Protein AF-0000000077163222 (afdb_homodimer)

pLDDT: mean 95.72, std 4.39, range [71.88, 98.94]

Foldseek 3Di:
DFEEEFEPCQDWLNVLLVVVLLVDPVQQAYEYEDQDDPDDPRPNYDYFYADLQDALVRRLVRCQVPAGQEYHYPDADDDPALVVRLVRLLSSLLSNLSSCVVNVNVLNYAEYEYEDACCQQVVLFAAADDDDDQPDDGDAQQFLNDHDRDHNVVSNLVSQQVSCVVVVNSYFYEYEHFYQEFGDGPPQLAHDLLLVLLLQLLCCLPPQSERFQFAFPLQQPAKEFHAYSNQSSVVSVCLSDFPPSGPYYFYGTQADIDGNVPQVVVSCVQLVGDYDVPSCPQRRDAPTAADDPAGKDKDFHPGAHNHLSCCVVVVNPVDCSVPGTWMFITSHQQVRQLVDPSSVVSSCVQCVVQVADPSSSVNHNSVVSSSSRRGSHYHHYDRVVVVVSPDDHHDDPNVSSVVNSVVCCVVRHHPDRVCSNVVD/DFEEEFEPCQDWLNVLLVVVLLVDPVQQAYEYEDQDDPDDPRPNYDYFYDDLQDALVRRLVRCQVPAGQEYHYPDADDDPALVVRLVRLLSSLLSNLSSCVVNVNVLNYAEYEYEDACCQQVVLFAAADDDDDQPDDGDAQQFLNDHDRDHNVVSNLVSQQVSCVVVVNSYFYEYEHFYQEFGDGPPQLAHDLLLLLLLLLLCCLPPQSARFQFAFPLQQPAKEFHAYSNQSSVVSVCLSDFPPSGPYYFYGTQADIDGNVPQVVVSCVQLVGDYDVPSCPQRRDAPTAADDPAGKDKDFHPGAHNHLSCCVVVVNPVDCSVPGTWMFITSHQQVRQLVDPSSVVSSCVQCVVQVADPSSSVNHNSVVSSSSRRGSHYHHYDRVVVVVSPDDHHDDPSVSSVVNSVVCCVVRHHPDRVCSNVVD

Structure (mmCIF, N/CA/C/O backbone):
data_AF-0000000077163222-model_v1
#
loop_
_entity.id
_entity.type
_entity.pdbx_description
1 polymer 'NAD dependent epimerase/dehydratase family protein (AFU_orthologue AFUA_8G00600)'
#
loop_
_atom_site.group_PDB
_atom_site.id
_atom_site.type_symbol
_atom_site.label_atom_id
_atom_site.label_alt_id
_atom_site.label_comp_id
_atom_site.label_asym_id
_atom_site.label_entity_id
_atom_site.label_seq_id
_atom_site.pdbx_PDB_ins_code
_atom_site.Cartn_x
_atom_site.Cartn_y
_atom_site.Cartn_z
_atom_site.occupancy
_atom_site.B_iso_or_equiv
_atom_site.auth_seq_id
_atom_site.auth_comp_id
_atom_site.auth_asym_id
_atom_site.auth_atom_id
_atom_site.pdbx_PDB_model_num
ATOM 1 N N . MET A 1 1 ? -34.281 14.984 6.316 1 76.44 1 MET A N 1
ATOM 2 C CA . MET A 1 1 ? -32.969 15.461 5.895 1 76.44 1 MET A CA 1
ATOM 3 C C . MET A 1 1 ? -32.062 15.672 7.098 1 76.44 1 MET A C 1
ATOM 5 O O . MET A 1 1 ? -32.531 16.031 8.188 1 76.44 1 MET A O 1
ATOM 9 N N . ALA A 1 2 ? -30.719 15.352 6.914 1 92.06 2 ALA A N 1
ATOM 10 C CA . ALA A 1 2 ? -29.781 15.305 8.039 1 92.06 2 ALA A CA 1
ATOM 11 C C . ALA A 1 2 ? -29.109 16.656 8.25 1 92.06 2 ALA A C 1
ATOM 13 O O . ALA A 1 2 ? -29.219 17.547 7.398 1 92.06 2 ALA A O 1
ATOM 14 N N . SER A 1 3 ? -28.719 16.953 9.43 1 97.25 3 SER A N 1
ATOM 15 C CA . SER A 1 3 ? -27.922 18.125 9.766 1 97.25 3 SER A CA 1
ATOM 16 C C . SER A 1 3 ? -26.578 17.734 10.367 1 97.25 3 SER A C 1
ATOM 18 O O . SER A 1 3 ? -26.438 16.625 10.906 1 97.25 3 SER A O 1
ATOM 20 N N . ALA A 1 4 ? -25.625 18.641 10.188 1 98.38 4 ALA A N 1
ATOM 21 C CA . ALA A 1 4 ? -24.266 18.344 10.633 1 98.38 4 ALA A CA 1
ATOM 22 C C . ALA A 1 4 ? -23.656 19.547 11.336 1 98.38 4 ALA A C 1
ATOM 24 O O . ALA A 1 4 ? -23.922 20.688 10.961 1 98.38 4 ALA A O 1
ATOM 25 N N . ILE A 1 5 ? -22.938 19.281 12.352 1 98.25 5 ILE A N 1
ATOM 26 C CA . ILE A 1 5 ? -22.062 20.266 12.977 1 98.25 5 ILE A CA 1
ATOM 27 C C . ILE A 1 5 ? -20.609 19.938 12.641 1 98.25 5 ILE A C 1
ATOM 29 O O . ILE A 1 5 ? -20.172 18.781 12.781 1 98.25 5 ILE A O 1
ATOM 33 N N . VAL A 1 6 ? -19.859 20.875 12.141 1 97.94 6 VAL A N 1
ATOM 34 C CA . VAL A 1 6 ? -18.438 20.703 11.859 1 97.94 6 VAL A CA 1
ATOM 35 C C . VAL A 1 6 ? -17.625 21.688 12.703 1 97.94 6 VAL A C 1
ATOM 37 O O . VAL A 1 6 ? -17.734 22.891 12.539 1 97.94 6 VAL A O 1
ATOM 40 N N . THR A 1 7 ? -16.844 21.141 13.633 1 97.12 7 THR A N 1
ATOM 41 C CA . THR A 1 7 ? -15.883 21.984 14.328 1 97.12 7 THR A CA 1
ATOM 42 C C . THR A 1 7 ? -14.555 22.031 13.57 1 97.12 7 THR A C 1
ATOM 44 O O . THR A 1 7 ? -14.234 21.109 12.82 1 97.12 7 THR A O 1
ATOM 47 N N . GLY A 1 8 ? -13.75 23.094 13.805 1 94.19 8 GLY A N 1
ATOM 48 C CA . GLY A 1 8 ? -12.57 23.234 12.969 1 94.19 8 GLY A CA 1
ATOM 49 C C . GLY A 1 8 ? -12.891 23.359 11.492 1 94.19 8 GLY A C 1
ATOM 50 O O . GLY A 1 8 ? -12.18 22.828 10.648 1 94.19 8 GLY A O 1
ATOM 51 N N . ALA A 1 9 ? -13.922 24.078 11.133 1 93.31 9 ALA A N 1
ATOM 52 C CA . ALA A 1 9 ? -14.523 24.109 9.797 1 93.31 9 ALA A CA 1
ATOM 53 C C . ALA A 1 9 ? -13.617 24.828 8.805 1 93.31 9 ALA A C 1
ATOM 55 O O . ALA A 1 9 ? -13.789 24.703 7.59 1 93.31 9 ALA A O 1
ATOM 56 N N . THR A 1 10 ? -12.656 25.516 9.312 1 90.19 10 THR A N 1
ATOM 57 C CA . THR A 1 10 ? -11.805 26.297 8.414 1 90.19 10 THR A CA 1
ATOM 58 C C . THR A 1 10 ? -10.445 25.625 8.234 1 90.19 10 THR A C 1
ATOM 60 O O . THR A 1 10 ? -9.609 26.109 7.469 1 90.19 10 THR A O 1
ATOM 63 N N . GLY A 1 11 ? -10.219 24.531 8.969 1 92.31 11 GLY A N 1
ATOM 64 C CA . GLY A 1 11 ? -9.008 23.766 8.781 1 92.31 11 GLY A CA 1
ATOM 65 C C . GLY A 1 11 ? -9.039 22.891 7.531 1 92.31 11 GLY A C 1
ATOM 66 O O . GLY A 1 11 ? -10.039 22.875 6.809 1 92.31 11 GLY A O 1
ATOM 67 N N . ILE A 1 12 ? -8 22.188 7.297 1 93.44 12 ILE A N 1
ATOM 68 C CA . ILE A 1 12 ? -7.824 21.391 6.082 1 93.44 12 ILE A CA 1
ATOM 69 C C . ILE A 1 12 ? -8.891 20.312 6.012 1 93.44 12 ILE A C 1
ATOM 71 O O . ILE A 1 12 ? -9.625 20.219 5.023 1 93.44 12 ILE A O 1
ATOM 75 N N . THR A 1 13 ? -9.039 19.484 7.051 1 96.12 13 THR A N 1
ATOM 76 C CA . THR A 1 13 ? -10.008 18.391 7.035 1 96.12 13 THR A CA 1
ATOM 77 C C . THR A 1 13 ? -11.422 18.938 7.207 1 96.12 13 THR A C 1
ATOM 79 O O . THR A 1 13 ? -12.352 18.484 6.535 1 96.12 13 THR A O 1
ATOM 82 N N . GLY A 1 14 ? -11.57 19.984 8.094 1 95.94 14 GLY A N 1
ATOM 83 C CA . GLY A 1 14 ? -12.883 20.547 8.344 1 95.94 14 GLY A CA 1
ATOM 84 C C . GLY A 1 14 ? -13.5 21.203 7.121 1 95.94 14 GLY A C 1
ATOM 85 O O . GLY A 1 14 ? -14.672 20.984 6.816 1 95.94 14 GLY A O 1
ATOM 86 N N . SER A 1 15 ? -12.68 21.984 6.414 1 94.31 15 SER A N 1
ATOM 87 C CA . SER A 1 15 ? -13.195 22.672 5.242 1 94.31 15 SER A CA 1
ATOM 88 C C . SER A 1 15 ? -13.586 21.703 4.141 1 94.31 15 SER A C 1
ATOM 90 O O . SER A 1 15 ? -14.547 21.938 3.404 1 94.31 15 SER A O 1
ATOM 92 N N . ALA A 1 16 ? -12.797 20.609 4.012 1 96.25 16 ALA A N 1
ATOM 93 C CA . ALA A 1 16 ? -13.141 19.594 3.033 1 96.25 16 ALA A CA 1
ATOM 94 C C . ALA A 1 16 ? -14.469 18.922 3.383 1 96.25 16 ALA A C 1
ATOM 96 O O . ALA A 1 16 ? -15.289 18.656 2.5 1 96.25 16 ALA A O 1
ATOM 97 N N . ILE A 1 17 ? -14.672 18.672 4.672 1 97.81 17 ILE A N 1
ATOM 98 C CA . ILE A 1 17 ? -15.922 18.047 5.113 1 97.81 17 ILE A CA 1
ATOM 99 C C . ILE A 1 17 ? -17.094 18.984 4.824 1 97.81 17 ILE A C 1
ATOM 101 O O . ILE A 1 17 ? -18.109 18.562 4.281 1 97.81 17 ILE A O 1
ATOM 105 N N . VAL A 1 18 ? -16.922 20.266 5.16 1 96.25 18 VAL A N 1
ATOM 106 C CA . VAL A 1 18 ? -17.969 21.25 4.887 1 96.25 18 VAL A CA 1
ATOM 107 C C . VAL A 1 18 ? -18.297 21.266 3.396 1 96.25 18 VAL A C 1
ATOM 109 O O . VAL A 1 18 ? -19.469 21.25 3.008 1 96.25 18 VAL A O 1
ATOM 112 N N . HIS A 1 19 ? -17.25 21.25 2.584 1 94.88 19 HIS A N 1
ATOM 113 C CA . HIS A 1 19 ? -17.422 21.281 1.136 1 94.88 19 HIS A CA 1
ATOM 114 C C . HIS A 1 19 ? -18.234 20.078 0.646 1 94.88 19 HIS A C 1
ATOM 116 O O . HIS A 1 19 ? -19.156 20.25 -0.154 1 94.88 19 HIS A O 1
ATOM 122 N N . HIS A 1 20 ? -17.906 18.938 1.106 1 97.06 20 HIS A N 1
ATOM 123 C CA . HIS A 1 20 ? -18.594 17.734 0.641 1 97.06 20 HIS A CA 1
ATOM 124 C C . HIS A 1 20 ? -20 17.641 1.22 1 97.06 20 HIS A C 1
ATOM 126 O O . HIS A 1 20 ? -20.906 17.125 0.57 1 97.06 20 HIS A O 1
ATOM 132 N N . LEU A 1 21 ? -20.203 18.156 2.441 1 97.38 21 LEU A N 1
ATOM 133 C CA . LEU A 1 21 ? -21.547 18.234 3.016 1 97.38 21 LEU A CA 1
ATOM 134 C C . LEU A 1 21 ? -22.438 19.141 2.186 1 97.38 21 LEU A C 1
ATOM 136 O O . LEU A 1 21 ? -23.625 18.844 1.993 1 97.38 21 LEU A O 1
ATOM 140 N N . GLN A 1 22 ? -21.859 20.234 1.709 1 95.88 22 GLN A N 1
ATOM 141 C CA . GLN A 1 22 ? -22.609 21.172 0.884 1 95.88 22 GLN A CA 1
ATOM 142 C C . GLN A 1 22 ? -23.125 20.5 -0.387 1 95.88 22 GLN A C 1
ATOM 144 O O . GLN A 1 22 ? -24.219 20.812 -0.866 1 95.88 22 GLN A O 1
ATOM 149 N N . LYS A 1 23 ? -22.375 19.562 -0.92 1 95.25 23 LYS A N 1
ATOM 150 C CA . LYS A 1 23 ? -22.688 18.906 -2.184 1 95.25 23 LYS A CA 1
ATOM 151 C C . LYS A 1 23 ? -23.625 17.734 -1.965 1 95.25 23 LYS A C 1
ATOM 153 O O . LYS A 1 23 ? -24.234 17.219 -2.914 1 95.25 23 LYS A O 1
ATOM 158 N N . ASP A 1 24 ? -23.719 17.297 -0.75 1 95.88 24 ASP A N 1
ATOM 159 C CA . ASP A 1 24 ? -24.547 16.141 -0.43 1 95.88 24 ASP A CA 1
ATOM 160 C C . ASP A 1 24 ? -26 16.547 -0.188 1 95.88 24 ASP A C 1
ATOM 162 O O . ASP A 1 24 ? -26.312 17.188 0.82 1 95.88 24 ASP A O 1
ATOM 166 N N . ALA A 1 25 ? -26.938 16.094 -0.98 1 94.5 25 ALA A N 1
ATOM 167 C CA . ALA A 1 25 ? -28.344 16.516 -0.953 1 94.5 25 ALA A CA 1
ATOM 168 C C . ALA A 1 25 ? -29.047 15.961 0.281 1 94.5 25 ALA A C 1
ATOM 170 O O . ALA A 1 25 ? -30.125 16.453 0.662 1 94.5 25 ALA A O 1
ATOM 171 N N . SER A 1 26 ? -28.406 14.992 0.892 1 95.44 26 SER A N 1
ATOM 172 C CA . SER A 1 26 ? -29.047 14.383 2.055 1 95.44 26 SER A CA 1
ATOM 173 C C . SER A 1 26 ? -28.938 15.281 3.279 1 95.44 26 SER A C 1
ATOM 175 O O . SER A 1 26 ? -29.625 15.07 4.277 1 95.44 26 SER A O 1
ATOM 177 N N . TYR A 1 27 ? -28.141 16.312 3.217 1 96.12 27 TYR A N 1
ATOM 178 C CA . TYR A 1 27 ? -27.984 17.234 4.324 1 96.12 27 TYR A CA 1
ATOM 179 C C . TYR A 1 27 ? -28.703 18.547 4.047 1 96.12 27 TYR A C 1
ATOM 181 O O . TYR A 1 27 ? -28.578 19.125 2.965 1 96.12 27 TYR A O 1
ATOM 189 N N . LYS A 1 28 ? -29.484 19.031 5.043 1 95.06 28 LYS A N 1
ATOM 190 C CA . LYS A 1 28 ? -30.266 20.25 4.867 1 95.06 28 LYS A CA 1
ATOM 191 C C . LYS A 1 28 ? -29.625 21.438 5.605 1 95.06 28 LYS A C 1
ATOM 193 O O . LYS A 1 28 ? -29.828 22.594 5.234 1 95.06 28 LYS A O 1
ATOM 198 N N . LYS A 1 29 ? -28.938 21.109 6.656 1 96.19 29 LYS A N 1
ATOM 199 C CA . LYS A 1 29 ? -28.328 22.172 7.473 1 96.19 29 LYS A CA 1
ATOM 200 C C . LYS A 1 29 ? -26.938 21.781 7.938 1 96.19 29 LYS A C 1
ATOM 202 O O . LYS A 1 29 ? -26.719 20.641 8.383 1 96.19 29 LYS A O 1
ATOM 207 N N . ILE A 1 30 ? -26.031 22.641 7.727 1 97.44 30 ILE A N 1
ATOM 208 C CA . ILE A 1 30 ? -24.641 22.453 8.125 1 97.44 30 ILE A CA 1
ATOM 209 C C . ILE A 1 30 ? -24.203 23.625 9.016 1 97.44 30 ILE A C 1
ATOM 211 O O . ILE A 1 30 ? -24.25 24.781 8.602 1 97.44 30 ILE A O 1
ATOM 215 N N . TYR A 1 31 ? -23.891 23.328 10.234 1 96.94 31 TYR A N 1
ATOM 216 C CA . TYR A 1 31 ? -23.359 24.328 11.156 1 96.94 31 TYR A CA 1
ATOM 217 C C . TYR A 1 31 ? -21.828 24.281 11.172 1 96.94 31 TYR A C 1
ATOM 219 O O . TYR A 1 31 ? -21.234 23.344 11.719 1 96.94 31 TYR A O 1
ATOM 227 N N . ALA A 1 32 ? -21.203 25.234 10.578 1 95.88 32 ALA A N 1
ATOM 228 C CA . ALA A 1 32 ? -19.75 25.359 10.555 1 95.88 32 ALA A CA 1
ATOM 229 C C . ALA A 1 32 ? -19.25 26.203 11.727 1 95.88 32 ALA A C 1
ATOM 231 O O . ALA A 1 32 ? -19.5 27.406 11.781 1 95.88 32 ALA A O 1
ATOM 232 N N . LEU A 1 33 ? -18.609 25.547 12.609 1 94.56 33 LEU A N 1
ATOM 233 C CA . LEU A 1 33 ? -18.125 26.219 13.805 1 94.56 33 LEU A CA 1
ATOM 234 C C . LEU A 1 33 ? -16.641 26.531 13.695 1 94.56 33 LEU A C 1
ATOM 236 O O . LEU A 1 33 ? -15.828 25.625 13.477 1 94.56 33 LEU A O 1
ATOM 240 N N . SER A 1 34 ? -16.312 27.672 13.711 1 89.56 34 SER A N 1
ATOM 241 C CA . SER A 1 34 ? -14.93 28.141 13.703 1 89.56 34 SER A CA 1
ATOM 242 C C . SER A 1 34 ? -14.797 29.5 14.391 1 89.56 34 SER A C 1
ATOM 244 O O . SER A 1 34 ? -15.805 30.141 14.703 1 89.56 34 SER A O 1
ATOM 246 N N . ARG A 1 35 ? -13.602 30.031 14.727 1 83.56 35 ARG A N 1
ATOM 247 C CA . ARG A 1 35 ? -13.367 31.312 15.391 1 83.56 35 ARG A CA 1
ATOM 248 C C . ARG A 1 35 ? -13.742 32.469 14.484 1 83.56 35 ARG A C 1
ATOM 250 O O . ARG A 1 35 ? -14.305 33.469 14.945 1 83.56 35 ARG A O 1
ATOM 257 N N . SER A 1 36 ? -13.406 32.094 13.188 1 80.31 36 SER A N 1
ATOM 258 C CA . SER A 1 36 ? -13.664 33.156 12.211 1 80.31 36 SER A CA 1
ATOM 259 C C . SER A 1 36 ? -14.656 32.719 11.148 1 80.31 36 SER A C 1
ATOM 261 O O . SER A 1 36 ? -14.727 31.516 10.828 1 80.31 36 SER A O 1
ATOM 263 N N . ASP A 1 37 ? -15.305 33.719 10.641 1 79.06 37 ASP A N 1
ATOM 264 C CA . ASP A 1 37 ? -16.297 33.438 9.602 1 79.06 37 ASP A CA 1
ATOM 265 C C . ASP A 1 37 ? -15.633 33.406 8.219 1 79.06 37 ASP A C 1
ATOM 267 O O . ASP A 1 37 ? -15.125 34.406 7.734 1 79.06 37 ASP A O 1
ATOM 271 N N . PRO A 1 38 ? -15.617 32.25 7.609 1 76.81 38 PRO A N 1
ATOM 272 C CA . PRO A 1 38 ? -15.023 32.156 6.273 1 76.81 38 PRO A CA 1
ATOM 273 C C . PRO A 1 38 ? -15.883 32.812 5.199 1 76.81 38 PRO A C 1
ATOM 275 O O . PRO A 1 38 ? -15.422 33.031 4.074 1 76.81 38 PRO A O 1
ATOM 278 N N . GLY A 1 39 ? -17.109 33.156 5.559 1 76.44 39 GLY A N 1
ATOM 279 C CA . GLY A 1 39 ? -17.984 33.875 4.629 1 76.44 39 GLY A CA 1
ATOM 280 C C . GLY A 1 39 ? -18.672 32.938 3.639 1 76.44 39 GLY A C 1
ATOM 281 O O . GLY A 1 39 ? -18.781 33.281 2.455 1 76.44 39 GLY A O 1
ATOM 282 N N . TYR A 1 40 ? -19.141 31.891 4.094 1 75.44 40 TYR A N 1
ATOM 283 C CA . TYR A 1 40 ? -19.828 30.938 3.236 1 75.44 40 TYR A CA 1
ATOM 284 C C . TYR A 1 40 ? -21.125 31.516 2.707 1 75.44 40 TYR A C 1
ATOM 286 O O . TYR A 1 40 ? -21.828 32.25 3.426 1 75.44 40 TYR A O 1
ATOM 294 N N . LYS A 1 41 ? -21.516 31.375 1.397 1 80.69 41 LYS A N 1
ATOM 295 C CA . LYS A 1 41 ? -22.719 31.906 0.791 1 80.69 41 LYS A CA 1
ATOM 296 C C . LYS A 1 41 ? -23.75 30.797 0.558 1 80.69 41 LYS A C 1
ATOM 298 O O . LYS A 1 41 ? -24.875 31.078 0.114 1 80.69 41 LYS A O 1
ATOM 303 N N . ASP A 1 42 ? -23.594 29.734 1.111 1 86.31 42 ASP A N 1
ATOM 304 C CA . ASP A 1 42 ? -24.469 28.594 0.886 1 86.31 42 ASP A CA 1
ATOM 305 C C . ASP A 1 42 ? -25.609 28.578 1.904 1 86.31 42 ASP A C 1
ATOM 307 O O . ASP A 1 42 ? -25.375 28.672 3.109 1 86.31 42 ASP A O 1
ATOM 311 N N . PRO A 1 43 ? -26.859 28.516 1.434 1 86.94 43 PRO A N 1
ATOM 312 C CA . PRO A 1 43 ? -28.016 28.531 2.34 1 86.94 43 PRO A CA 1
ATOM 313 C C . PRO A 1 43 ? -28 27.344 3.316 1 86.94 43 PRO A C 1
ATOM 315 O O . PRO A 1 43 ? -28.625 27.422 4.379 1 86.94 43 PRO A O 1
ATOM 318 N N . LYS A 1 44 ? -27.375 26.219 2.91 1 92.12 44 LYS A N 1
ATOM 319 C CA . LYS A 1 44 ? -27.266 25.047 3.787 1 92.12 44 LYS A CA 1
ATOM 320 C C . LYS A 1 44 ? -26.312 25.328 4.953 1 92.12 44 LYS A C 1
ATOM 322 O O . LYS A 1 44 ? -26.344 24.609 5.961 1 92.12 44 LYS A O 1
ATOM 327 N N . LEU A 1 45 ? -25.578 26.391 4.797 1 94.31 45 LEU A N 1
ATOM 328 C CA . LEU A 1 45 ? -24.484 26.594 5.73 1 94.31 45 LEU A CA 1
ATOM 329 C C . LEU A 1 45 ? -24.781 27.734 6.695 1 94.31 45 LEU A C 1
ATOM 331 O O . LEU A 1 45 ? -25.219 28.797 6.277 1 94.31 45 LEU A O 1
ATOM 335 N N . GLN A 1 46 ? -24.609 27.469 7.961 1 93.06 46 GLN A N 1
ATOM 336 C CA . GLN A 1 46 ? -24.672 28.469 9.008 1 93.06 46 GLN A CA 1
ATOM 337 C C . GLN A 1 46 ? -23.391 28.5 9.828 1 93.06 46 GLN A C 1
ATOM 339 O O . GLN A 1 46 ? -22.953 27.469 10.352 1 93.06 46 GLN A O 1
ATOM 344 N N . HIS A 1 47 ? -22.812 29.609 9.828 1 93.5 47 HIS A N 1
ATOM 345 C CA . HIS A 1 47 ? -21.609 29.766 10.641 1 93.5 47 HIS A CA 1
ATOM 346 C C . HIS A 1 47 ? -21.953 30.172 12.062 1 93.5 47 HIS A C 1
ATOM 348 O O . HIS A 1 47 ? -22.875 30.953 12.281 1 93.5 47 HIS A O 1
ATOM 354 N N . ALA A 1 48 ? -21.312 29.625 12.961 1 91.06 48 ALA A N 1
ATOM 355 C CA . ALA A 1 48 ? -21.328 30.109 14.336 1 91.06 48 ALA A CA 1
ATOM 356 C C . ALA A 1 48 ? -19.922 30.203 14.914 1 91.06 48 ALA A C 1
ATOM 358 O O . ALA A 1 48 ? -19.141 29.266 14.797 1 91.06 48 ALA A O 1
ATOM 359 N N . ALA A 1 49 ? -19.656 31.328 15.453 1 91 49 ALA A N 1
ATOM 360 C CA . ALA A 1 49 ? -18.359 31.5 16.094 1 91 49 ALA A CA 1
ATOM 361 C C . ALA A 1 49 ? -18.297 30.797 17.438 1 91 49 ALA A C 1
ATOM 363 O O . ALA A 1 49 ? -19.172 30.984 18.281 1 91 49 ALA A O 1
ATOM 364 N N . ILE A 1 50 ? -17.328 30 17.609 1 92.5 50 ILE A N 1
ATOM 365 C CA . ILE A 1 50 ? -17.219 29.25 18.859 1 92.5 50 ILE A CA 1
ATOM 366 C C . ILE A 1 50 ? -15.758 29.25 19.328 1 92.5 50 ILE A C 1
ATOM 368 O O . ILE A 1 50 ? -14.836 29.172 18.516 1 92.5 50 ILE A O 1
ATOM 372 N N . ASP A 1 51 ? -15.562 29.484 20.594 1 93.12 51 ASP A N 1
ATOM 373 C CA . ASP A 1 51 ? -14.273 29.281 21.234 1 93.12 51 ASP A CA 1
ATOM 374 C C . ASP A 1 51 ? -14.219 27.922 21.938 1 93.12 51 ASP A C 1
ATOM 376 O O . ASP A 1 51 ? -14.742 27.766 23.047 1 93.12 51 ASP A O 1
ATOM 380 N N . LEU A 1 52 ? -13.484 27 21.359 1 93.69 52 LEU A N 1
ATOM 381 C CA . LEU A 1 52 ? -13.453 25.641 21.875 1 93.69 52 LEU A CA 1
ATOM 382 C C . LEU A 1 52 ? -12.555 25.531 23.109 1 93.69 52 LEU A C 1
ATOM 384 O O . LEU A 1 52 ? -12.539 24.516 23.781 1 93.69 52 LEU A O 1
ATOM 388 N N . GLN A 1 53 ? -11.914 26.609 23.438 1 93.12 53 GLN A N 1
ATOM 389 C CA . GLN A 1 53 ? -11.117 26.625 24.656 1 93.12 53 GLN A CA 1
ATOM 390 C C . GLN A 1 53 ? -11.922 27.188 25.828 1 93.12 53 GLN A C 1
ATOM 392 O O . GLN A 1 53 ? -11.438 27.219 26.969 1 93.12 53 GLN A O 1
ATOM 397 N N . GLY A 1 54 ? -13.07 27.656 25.531 1 93.12 54 GLY A N 1
ATOM 398 C CA . GLY A 1 54 ? -13.938 28.188 26.562 1 93.12 54 GLY A CA 1
ATOM 399 C C . GLY A 1 54 ? -14.594 27.109 27.422 1 93.12 54 GLY A C 1
ATOM 400 O O . GLY A 1 54 ? -14.398 25.922 27.172 1 93.12 54 GLY A O 1
ATOM 401 N N . SER A 1 55 ? -15.383 27.562 28.422 1 96.81 55 SER A N 1
ATOM 402 C CA . SER A 1 55 ? -16.109 26.656 29.297 1 96.81 55 SER A CA 1
ATOM 403 C C . SER A 1 55 ? -17.281 26 28.578 1 96.81 55 SER A C 1
ATOM 405 O O . SER A 1 55 ? -17.734 26.5 27.531 1 96.81 55 SER A O 1
ATOM 407 N N . ALA A 1 56 ? -17.703 24.875 29.125 1 97.62 56 ALA A N 1
ATOM 408 C CA . ALA A 1 56 ? -18.906 24.234 28.594 1 97.62 56 ALA A CA 1
ATOM 409 C C . ALA A 1 56 ? -20.078 25.188 28.578 1 97.62 56 ALA A C 1
ATOM 411 O O . ALA A 1 56 ? -20.891 25.172 27.641 1 97.62 56 ALA A O 1
ATOM 412 N N . ASP A 1 57 ? -20.203 26.062 29.578 1 97.62 57 ASP A N 1
ATOM 413 C CA . ASP A 1 57 ? -21.297 27.016 29.672 1 97.62 57 ASP A CA 1
ATOM 414 C C . ASP A 1 57 ? -21.219 28.047 28.547 1 97.62 57 ASP A C 1
ATOM 416 O O . ASP A 1 57 ? -22.234 28.391 27.938 1 97.62 57 ASP A O 1
ATOM 420 N N . ASP A 1 58 ? -20.047 28.516 28.297 1 96.62 58 ASP A N 1
ATOM 421 C CA . ASP A 1 58 ? -19.859 29.469 27.219 1 96.62 58 ASP A CA 1
ATOM 422 C C . ASP A 1 58 ? -20.172 28.844 25.859 1 96.62 58 ASP A C 1
ATOM 424 O O . ASP A 1 58 ? -20.828 29.484 25.016 1 96.62 58 ASP A O 1
ATOM 428 N N . MET A 1 59 ? -19.734 27.656 25.641 1 96.88 59 MET A N 1
ATOM 429 C CA . MET A 1 59 ? -20 26.953 24.391 1 96.88 59 MET A CA 1
ATOM 430 C C . MET A 1 59 ? -21.5 26.672 24.234 1 96.88 59 MET A C 1
ATOM 432 O O . MET A 1 59 ? -22.031 26.734 23.141 1 96.88 59 MET A O 1
ATOM 436 N N . ALA A 1 60 ? -22.141 26.391 25.359 1 97.31 60 ALA A N 1
ATOM 437 C CA . ALA A 1 60 ? -23.578 26.109 25.344 1 97.31 60 ALA A CA 1
ATOM 438 C C . ALA A 1 60 ? -24.359 27.344 24.875 1 97.31 60 ALA A C 1
ATOM 440 O O . ALA A 1 60 ? -25.359 27.219 24.172 1 97.31 60 ALA A O 1
ATOM 441 N N . LYS A 1 61 ? -23.906 28.5 25.25 1 96.06 61 LYS A N 1
ATOM 442 C CA . LYS A 1 61 ? -24.547 29.719 24.797 1 96.06 61 LYS A CA 1
ATOM 443 C C . LYS A 1 61 ? -24.484 29.844 23.266 1 96.06 61 LYS A C 1
ATOM 445 O O . LYS A 1 61 ? -25.484 30.188 22.625 1 96.06 61 LYS A O 1
ATOM 450 N N . THR A 1 62 ? -23.344 29.531 22.766 1 92.31 62 THR A N 1
ATOM 451 C CA . THR A 1 62 ? -23.141 29.594 21.328 1 92.31 62 THR A CA 1
ATOM 452 C C . THR A 1 62 ? -23.953 28.531 20.609 1 92.31 62 THR A C 1
ATOM 454 O O . THR A 1 62 ? -24.484 28.766 19.516 1 92.31 62 THR A O 1
ATOM 457 N N . LEU A 1 63 ? -24.078 27.406 21.219 1 95.56 63 LEU A N 1
ATOM 458 C CA . LEU A 1 63 ? -24.703 26.25 20.594 1 95.56 63 LEU A CA 1
ATOM 459 C C . LEU A 1 63 ? -26.219 26.281 20.812 1 95.56 63 LEU A C 1
ATOM 461 O O . LEU A 1 63 ? -26.938 25.406 20.328 1 95.56 63 LEU A O 1
ATOM 465 N N . SER A 1 64 ? -26.656 27.297 21.531 1 94.94 64 SER A N 1
ATOM 466 C CA . SER A 1 64 ? -28.094 27.406 21.75 1 94.94 64 SER A CA 1
ATOM 467 C C . SER A 1 64 ? -28.844 27.438 20.422 1 94.94 64 SER A C 1
ATOM 469 O O . SER A 1 64 ? -28.531 28.25 19.547 1 94.94 64 SER A O 1
ATOM 471 N N . GLY A 1 65 ? -29.766 26.547 20.234 1 94.56 65 GLY A N 1
ATOM 472 C CA . GLY A 1 65 ? -30.578 26.484 19.031 1 94.56 65 GLY A CA 1
ATOM 473 C C . GLY A 1 65 ? -29.906 25.703 17.906 1 94.56 65 GLY A C 1
ATOM 474 O O . GLY A 1 65 ? -30.484 25.562 16.828 1 94.56 65 GLY A O 1
ATOM 475 N N . ILE A 1 66 ? -28.734 25.234 18.141 1 95.81 66 ILE A N 1
ATOM 476 C CA . ILE A 1 66 ? -28.016 24.438 17.156 1 95.81 66 ILE A CA 1
ATOM 477 C C . ILE A 1 66 ? -28.062 22.969 17.547 1 95.81 66 ILE A C 1
ATOM 479 O O . ILE A 1 66 ? -27.703 22.594 18.656 1 95.81 66 ILE A O 1
ATOM 483 N N . SER A 1 67 ? -28.594 22.188 16.734 1 95.56 67 SER A N 1
ATOM 484 C CA . SER A 1 67 ? -28.625 20.75 16.922 1 95.56 67 SER A CA 1
ATOM 485 C C . SER A 1 67 ? -28.438 20.016 15.594 1 95.56 67 SER A C 1
ATOM 487 O O . SER A 1 67 ? -28.828 20.516 14.539 1 95.56 67 SER A O 1
ATOM 489 N N . ALA A 1 68 ? -27.812 18.891 15.648 1 97.75 68 ALA A N 1
ATOM 490 C CA . ALA A 1 68 ? -27.547 18.109 14.438 1 97.75 68 ALA A CA 1
ATOM 491 C C . ALA A 1 68 ? -27.453 16.625 14.758 1 97.75 68 ALA A C 1
ATOM 493 O O . ALA A 1 68 ? -27.141 16.234 15.883 1 97.75 68 ALA A O 1
ATOM 494 N N . GLU A 1 69 ? -27.688 15.805 13.781 1 98.31 69 GLU A N 1
ATOM 495 C CA . GLU A 1 69 ? -27.594 14.359 13.922 1 98.31 69 GLU A CA 1
ATOM 496 C C . GLU A 1 69 ? -26.141 13.898 13.875 1 98.31 69 GLU A C 1
ATOM 498 O O . GLU A 1 69 ? -25.781 12.875 14.469 1 98.31 69 GLU A O 1
ATOM 503 N N . TYR A 1 70 ? -25.312 14.641 13.211 1 98.69 70 TYR A N 1
ATOM 504 C CA . TYR A 1 70 ? -23.922 14.227 13.031 1 98.69 70 TYR A CA 1
ATOM 505 C C . TYR A 1 70 ? -22.969 15.359 13.398 1 98.69 70 TYR A C 1
ATOM 507 O O . TYR A 1 70 ? -23.188 16.516 13.039 1 98.69 70 TYR A O 1
ATOM 515 N N . VAL A 1 71 ? -21.953 15.039 14.141 1 98.75 71 VAL A N 1
ATOM 516 C CA . VAL A 1 71 ? -20.891 15.977 14.492 1 98.75 71 VAL A CA 1
ATOM 517 C C . VAL A 1 71 ? -19.562 15.516 13.883 1 98.75 71 VAL A C 1
ATOM 519 O O . VAL A 1 71 ? -19.188 14.352 14.016 1 98.75 71 VAL A O 1
ATOM 522 N N . TYR A 1 72 ? -18.953 16.359 13.188 1 98.81 72 TYR A N 1
ATOM 523 C CA . TYR A 1 72 ? -17.578 16.172 12.727 1 98.81 72 TYR A CA 1
ATOM 524 C C . TYR A 1 72 ? -16.625 17.062 13.516 1 98.81 72 TYR A C 1
ATOM 526 O O . TYR A 1 72 ? -16.594 18.281 13.32 1 98.81 72 TYR A O 1
ATOM 534 N N . PHE A 1 73 ? -15.914 16.469 14.375 1 98.69 73 PHE A N 1
ATOM 535 C CA . PHE A 1 73 ? -15 17.203 15.242 1 98.69 73 PHE A CA 1
ATOM 536 C C . PHE A 1 73 ? -13.594 17.203 14.664 1 98.69 73 PHE A C 1
ATOM 538 O O . PHE A 1 73 ? -12.82 16.266 14.883 1 98.69 73 PHE A O 1
ATOM 545 N N . CYS A 1 74 ? -13.188 18.281 14.031 1 97 74 CYS A N 1
ATOM 546 C CA . CYS A 1 74 ? -11.914 18.391 13.32 1 97 74 CYS A CA 1
ATOM 547 C C . CYS A 1 74 ? -11.016 19.438 13.977 1 97 74 CYS A C 1
ATOM 549 O O . CYS A 1 74 ? -9.945 19.75 13.461 1 97 74 CYS A O 1
ATOM 551 N N . ALA A 1 75 ? -11.414 19.938 15.102 1 94.19 75 ALA A N 1
ATOM 552 C CA . ALA A 1 75 ? -10.648 20.984 15.781 1 94.19 75 ALA A CA 1
ATOM 553 C C . ALA A 1 75 ? -9.461 20.391 16.531 1 94.19 75 ALA A C 1
ATOM 555 O O . ALA A 1 75 ? -9.562 19.297 17.094 1 94.19 75 ALA A O 1
ATOM 556 N N . TYR A 1 76 ? -8.438 21.047 16.516 1 90.38 76 TYR A N 1
ATOM 557 C CA . TYR A 1 76 ? -7.176 20.672 17.141 1 90.38 76 TYR A CA 1
ATOM 558 C C . TYR A 1 76 ? -6.391 21.906 17.562 1 90.38 76 TYR A C 1
ATOM 560 O O . TYR A 1 76 ? -6.379 22.922 16.859 1 90.38 76 TYR A O 1
ATOM 568 N N . MET A 1 77 ? -5.895 21.891 18.703 1 91.12 77 MET A N 1
ATOM 569 C CA . MET A 1 77 ? -4.98 22.938 19.156 1 91.12 77 MET A CA 1
ATOM 570 C C . MET A 1 77 ? -3.602 22.375 19.469 1 91.12 77 MET A C 1
ATOM 572 O O . MET A 1 77 ? -3.465 21.5 20.312 1 91.12 77 MET A O 1
ATOM 576 N N . ALA A 1 78 ? -2.584 22.938 18.812 1 88.44 78 ALA A N 1
ATOM 577 C CA . ALA A 1 78 ? -1.213 22.453 18.953 1 88.44 78 ALA A CA 1
ATOM 578 C C . ALA A 1 78 ? -0.569 22.984 20.234 1 88.44 78 ALA A C 1
ATOM 580 O O . ALA A 1 78 ? -0.935 24.062 20.719 1 88.44 78 ALA A O 1
ATOM 581 N N . HIS A 1 79 ? 0.228 22.25 20.766 1 90.62 79 HIS A N 1
ATOM 582 C CA . HIS A 1 79 ? 1.099 22.609 21.891 1 90.62 79 HIS A CA 1
ATOM 583 C C . HIS A 1 79 ? 2.357 21.75 21.891 1 90.62 79 HIS A C 1
ATOM 585 O O . HIS A 1 79 ? 2.32 20.578 21.5 1 90.62 79 HIS A O 1
ATOM 591 N N . ASP A 1 80 ? 3.498 22.266 22.359 1 88.38 80 ASP A N 1
ATOM 592 C CA . ASP A 1 80 ? 4.773 21.562 22.312 1 88.38 80 ASP A CA 1
ATOM 593 C C . ASP A 1 80 ? 4.836 20.484 23.391 1 88.38 80 ASP A C 1
ATOM 595 O O . ASP A 1 80 ? 5.43 19.422 23.188 1 88.38 80 ASP A O 1
ATOM 599 N N . ASP A 1 81 ? 4.227 20.781 24.484 1 93.5 81 ASP A N 1
ATOM 600 C CA . ASP A 1 81 ? 4.238 19.859 25.609 1 93.5 81 ASP A CA 1
ATOM 601 C C . ASP A 1 81 ? 3.133 18.812 25.484 1 93.5 81 ASP A C 1
ATOM 603 O O . ASP A 1 81 ? 1.949 19.156 25.438 1 93.5 81 ASP A O 1
ATOM 607 N N . PRO A 1 82 ? 3.545 17.547 25.453 1 93.5 82 PRO A N 1
ATOM 608 C CA . PRO A 1 82 ? 2.549 16.484 25.25 1 93.5 82 PRO A CA 1
ATOM 609 C C . PRO A 1 82 ? 1.465 16.484 26.328 1 93.5 82 PRO A C 1
ATOM 611 O O . PRO A 1 82 ? 0.296 16.219 26.031 1 93.5 82 PRO A O 1
ATOM 614 N N . ALA A 1 83 ? 1.805 16.719 27.516 1 95 83 ALA A N 1
ATOM 615 C CA . ALA A 1 83 ? 0.822 16.75 28.594 1 95 83 ALA A CA 1
ATOM 616 C C . ALA A 1 83 ? -0.163 17.906 28.406 1 95 83 ALA A C 1
ATOM 618 O O . ALA A 1 83 ? -1.362 17.75 28.656 1 95 83 ALA A O 1
ATOM 619 N N . GLU A 1 84 ? 0.354 19.047 28.047 1 96.19 84 GLU A N 1
ATOM 620 C CA . GLU A 1 84 ? -0.511 20.188 27.766 1 96.19 84 GLU A CA 1
ATOM 621 C C . GLU A 1 84 ? -1.409 19.938 26.562 1 96.19 84 GLU A C 1
ATOM 623 O O . GLU A 1 84 ? -2.564 20.359 26.547 1 96.19 84 GLU A O 1
ATOM 628 N N . LEU A 1 85 ? -0.828 19.266 25.609 1 95.94 85 LEU A N 1
ATOM 629 C CA . LEU A 1 85 ? -1.613 18.875 24.453 1 95.94 85 LEU A CA 1
ATOM 630 C C . LEU A 1 85 ? -2.816 18.031 24.859 1 95.94 85 LEU A C 1
ATOM 632 O O . LEU A 1 85 ? -3.918 18.219 24.344 1 95.94 85 LEU A O 1
ATOM 636 N N . CYS A 1 86 ? -2.619 17.094 25.766 1 96.94 86 CYS A N 1
ATOM 637 C CA . CYS A 1 86 ? -3.689 16.234 26.281 1 96.94 86 CYS A CA 1
ATOM 638 C C . CYS A 1 86 ? -4.73 17.047 27.031 1 96.94 86 CYS A C 1
ATOM 640 O O . CYS A 1 86 ? -5.934 16.875 26.812 1 96.94 86 CYS A O 1
ATOM 642 N N . ARG A 1 87 ? -4.242 17.938 27.828 1 97.12 87 ARG A N 1
ATOM 643 C CA . ARG A 1 87 ? -5.148 18.75 28.625 1 97.12 87 ARG A CA 1
ATOM 644 C C . ARG A 1 87 ? -6.02 19.641 27.734 1 97.12 87 ARG A C 1
ATOM 646 O O . ARG A 1 87 ? -7.246 19.625 27.859 1 97.12 87 ARG A O 1
ATOM 653 N N . ILE A 1 88 ? -5.402 20.359 26.797 1 97.56 88 ILE A N 1
ATOM 654 C CA . ILE A 1 88 ? -6.082 21.359 25.969 1 97.56 88 ILE A CA 1
ATOM 655 C C . ILE A 1 88 ? -7.086 20.672 25.047 1 97.56 88 ILE A C 1
ATOM 657 O O . ILE A 1 88 ? -8.273 21 25.047 1 97.56 88 ILE A O 1
ATOM 661 N N . ASN A 1 89 ? -6.621 19.656 24.344 1 97.88 89 ASN A N 1
ATOM 662 C CA . ASN A 1 89 ? -7.484 19.016 23.375 1 97.88 89 ASN A CA 1
ATOM 663 C C . ASN A 1 89 ? -8.523 18.125 24.047 1 97.88 89 ASN A C 1
ATOM 665 O O . ASN A 1 89 ? -9.641 17.969 23.547 1 97.88 89 ASN A O 1
ATOM 669 N N . GLY A 1 90 ? -8.18 17.531 25.188 1 98.38 90 GLY A N 1
ATOM 670 C CA . GLY A 1 90 ? -9.164 16.797 25.969 1 98.38 90 GLY A CA 1
ATOM 671 C C . GLY A 1 90 ? -10.281 17.688 26.484 1 98.38 90 GLY A C 1
ATOM 672 O O . GLY A 1 90 ? -11.461 17.328 26.406 1 98.38 90 GLY A O 1
ATOM 673 N N . THR A 1 91 ? -9.883 18.828 26.969 1 98 91 THR A N 1
ATOM 674 C CA . THR A 1 91 ? -10.852 19.781 27.516 1 98 91 THR A CA 1
ATOM 675 C C . THR A 1 91 ? -11.766 20.312 26.406 1 98 91 THR A C 1
ATOM 677 O O . THR A 1 91 ? -12.969 20.484 26.609 1 98 91 THR A O 1
ATOM 680 N N . MET A 1 92 ? -11.195 20.562 25.266 1 97.81 92 MET A N 1
ATOM 681 C CA . MET A 1 92 ? -11.969 21.062 24.125 1 97.81 92 MET A CA 1
ATOM 682 C C . MET A 1 92 ? -13.125 20.125 23.797 1 97.81 92 MET A C 1
ATOM 684 O O . MET A 1 92 ? -14.273 20.562 23.703 1 97.81 92 MET A O 1
ATOM 688 N N . ILE A 1 93 ? -12.828 18.812 23.672 1 98.44 93 ILE A N 1
ATOM 689 C CA . ILE A 1 93 ? -13.859 17.875 23.25 1 98.44 93 ILE A CA 1
ATOM 690 C C . ILE A 1 93 ? -14.812 17.594 24.422 1 98.44 93 ILE A C 1
ATOM 692 O O . ILE A 1 93 ? -16.016 17.438 24.219 1 98.44 93 ILE A O 1
ATOM 696 N N . SER A 1 94 ? -14.344 17.547 25.656 1 98.38 94 SER A N 1
ATOM 697 C CA . SER A 1 94 ? -15.18 17.344 26.844 1 98.38 94 SER A CA 1
ATOM 698 C C . SER A 1 94 ? -16.188 18.484 27 1 98.38 94 SER A C 1
ATOM 700 O O . SER A 1 94 ? -17.391 18.234 27.172 1 98.38 94 SER A O 1
ATOM 702 N N . ASN A 1 95 ? -15.664 19.672 26.922 1 98.44 95 ASN A N 1
ATOM 703 C CA . ASN A 1 95 ? -16.531 20.844 27.078 1 98.44 95 ASN A CA 1
ATOM 704 C C . ASN A 1 95 ? -17.547 20.922 25.938 1 98.44 95 ASN A C 1
ATOM 706 O O . ASN A 1 95 ? -18.688 21.328 26.156 1 98.44 95 ASN A O 1
ATOM 710 N N . PHE A 1 96 ? -17.141 20.594 24.75 1 98.44 96 PHE A N 1
ATOM 711 C CA . PHE A 1 96 ? -18.047 20.625 23.609 1 98.44 96 PHE A CA 1
ATOM 712 C C . PHE A 1 96 ? -19.203 19.656 23.812 1 98.44 96 PHE A C 1
ATOM 714 O O . PHE A 1 96 ? -20.375 20.016 23.609 1 98.44 96 PHE A O 1
ATOM 721 N N . ILE A 1 97 ? -18.875 18.391 24.234 1 98.5 97 ILE A N 1
ATOM 722 C CA . ILE A 1 97 ? -19.906 17.375 24.484 1 98.5 97 ILE A CA 1
ATOM 723 C C . ILE A 1 97 ? -20.812 17.828 25.625 1 98.5 97 ILE A C 1
ATOM 725 O O . ILE A 1 97 ? -22.047 17.719 25.516 1 98.5 97 ILE A O 1
ATOM 729 N N . GLN A 1 98 ? -20.25 18.391 26.641 1 98.25 98 GLN A N 1
ATOM 730 C CA . GLN A 1 98 ? -21.031 18.891 27.766 1 98.25 98 GLN A CA 1
ATOM 731 C C . GLN A 1 98 ? -21.953 20.016 27.328 1 98.25 98 GLN A C 1
ATOM 733 O O . GLN A 1 98 ? -23.094 20.125 27.812 1 98.25 98 GLN A O 1
ATOM 738 N N . ALA A 1 99 ? -21.438 20.859 26.469 1 98.44 99 ALA A N 1
ATOM 739 C CA . ALA A 1 99 ? -22.266 21.953 25.938 1 98.44 99 ALA A CA 1
ATOM 740 C C . ALA A 1 99 ? -23.469 21.406 25.188 1 98.44 99 ALA A C 1
ATOM 742 O O . ALA A 1 99 ? -24.578 21.922 25.328 1 98.44 99 ALA A O 1
ATOM 743 N N . LEU A 1 100 ? -23.25 20.359 24.359 1 98.12 100 LEU A N 1
ATOM 744 C CA . LEU A 1 100 ? -24.359 19.719 23.656 1 98.12 100 LEU A CA 1
ATOM 745 C C . LEU A 1 100 ? -25.375 19.156 24.641 1 98.12 100 LEU A C 1
ATOM 747 O O . LEU A 1 100 ? -26.578 19.188 24.391 1 98.12 100 LEU A O 1
ATOM 751 N N . GLU A 1 101 ? -24.875 18.594 25.719 1 97.44 101 GLU A N 1
ATOM 752 C CA . GLU A 1 101 ? -25.75 18.062 26.75 1 97.44 101 GLU A CA 1
ATOM 753 C C . GLU A 1 101 ? -26.562 19.172 27.422 1 97.44 101 GLU A C 1
ATOM 755 O O . GLU A 1 101 ? -27.781 19.031 27.609 1 97.44 101 GLU A O 1
ATOM 760 N N . LYS A 1 102 ? -25.922 20.219 27.734 1 97.56 102 LYS A N 1
ATOM 761 C CA . LYS A 1 102 ? -26.547 21.344 28.438 1 97.56 102 LYS A CA 1
ATOM 762 C C . LYS A 1 102 ? -27.656 21.969 27.594 1 97.56 102 LYS A C 1
ATOM 764 O O . LYS A 1 102 ? -28.672 22.391 28.109 1 97.56 102 LYS A O 1
ATOM 769 N N . THR A 1 103 ? -27.438 22.078 26.297 1 97.69 103 THR A N 1
ATOM 770 C CA . THR A 1 103 ? -28.406 22.703 25.406 1 97.69 103 THR A CA 1
ATOM 771 C C . THR A 1 103 ? -29.516 21.703 25.031 1 97.69 103 THR A C 1
ATOM 773 O O . THR A 1 103 ? -30.562 22.094 24.516 1 97.69 103 THR A O 1
ATOM 776 N N . GLY A 1 104 ? -29.297 20.422 25.312 1 96.88 104 GLY A N 1
ATOM 777 C CA . GLY A 1 104 ? -30.234 19.375 24.906 1 96.88 104 GLY A CA 1
ATOM 778 C C . GLY A 1 104 ? -29.984 18.891 23.484 1 96.88 104 GLY A C 1
ATOM 779 O O . GLY A 1 104 ? -30.594 17.906 23.062 1 96.88 104 GLY A O 1
ATOM 780 N N . ALA A 1 105 ? -29.047 19.484 22.828 1 97.19 105 ALA A N 1
ATOM 781 C CA . ALA A 1 105 ? -28.75 19.125 21.438 1 97.19 105 ALA A CA 1
ATOM 782 C C . ALA A 1 105 ? -28.266 17.688 21.344 1 97.19 105 ALA A C 1
ATOM 784 O O . ALA A 1 105 ? -28.406 17.047 20.297 1 97.19 105 ALA A O 1
ATOM 785 N N . ILE A 1 106 ? -27.75 17.141 22.438 1 97.5 106 ILE A N 1
ATOM 786 C CA . ILE A 1 106 ? -27.172 15.797 22.469 1 97.5 106 ILE A CA 1
ATOM 787 C C . ILE A 1 106 ? -28.25 14.758 22.156 1 97.5 106 ILE A C 1
ATOM 789 O O . ILE A 1 106 ? -27.938 13.664 21.688 1 97.5 106 ILE A O 1
ATOM 793 N N . SER A 1 107 ? -29.484 15.055 22.422 1 96.5 107 SER A N 1
ATOM 794 C CA . SER A 1 107 ? -30.578 14.109 22.219 1 96.5 107 SER A CA 1
ATOM 795 C C . SER A 1 107 ? -30.812 13.844 20.75 1 96.5 107 SER A C 1
ATOM 797 O O . SER A 1 107 ? -31.406 12.828 20.375 1 96.5 107 SER A O 1
ATOM 799 N N . LYS A 1 108 ? -30.297 14.734 19.938 1 97.19 108 LYS A N 1
ATOM 800 C CA . LYS A 1 108 ? -30.484 14.594 18.484 1 97.19 108 LYS A CA 1
ATOM 801 C C . LYS A 1 108 ? -29.281 13.898 17.844 1 97.19 108 LYS A C 1
ATOM 803 O O . LYS A 1 108 ? -29.375 13.422 16.719 1 97.19 108 LYS A O 1
ATOM 808 N N . LEU A 1 109 ? -28.25 13.867 18.531 1 98.38 109 LEU A N 1
ATOM 809 C CA . LEU A 1 109 ? -27 13.336 18 1 98.38 109 LEU A CA 1
ATOM 810 C C . LEU A 1 109 ? -27.125 11.844 17.703 1 98.38 109 LEU A C 1
ATOM 812 O O . LEU A 1 109 ? -27.609 11.086 18.531 1 98.38 109 LEU A O 1
ATOM 816 N N . LYS A 1 110 ? -26.703 11.453 16.484 1 98.31 110 LYS A N 1
ATOM 817 C CA . LYS A 1 110 ? -26.672 10.039 16.109 1 98.31 110 LYS A CA 1
ATOM 818 C C . LYS A 1 110 ? -25.25 9.508 16.109 1 98.31 110 LYS A C 1
ATOM 820 O O . LYS A 1 110 ? -24.984 8.398 16.594 1 98.31 110 LYS A O 1
ATOM 825 N N . ARG A 1 111 ? -24.375 10.219 15.562 1 98.56 111 ARG A N 1
ATOM 826 C CA . ARG A 1 111 ? -22.984 9.766 15.5 1 98.56 111 ARG A CA 1
ATOM 827 C C . ARG A 1 111 ? -22.016 10.945 15.594 1 98.56 111 ARG A C 1
ATOM 829 O O . ARG A 1 111 ? -22.219 11.969 14.938 1 98.56 111 ARG A O 1
ATOM 836 N N . PHE A 1 112 ? -21 10.828 16.391 1 98.88 112 PHE A N 1
ATOM 837 C CA . PHE A 1 112 ? -19.906 11.773 16.594 1 98.88 112 PHE A CA 1
ATOM 838 C C . PHE A 1 112 ? -18.625 11.281 15.938 1 98.88 112 PHE A C 1
ATOM 840 O O . PHE A 1 112 ? -18.078 10.258 16.344 1 98.88 112 PHE A O 1
ATOM 847 N N . ILE A 1 113 ? -18.109 11.977 14.93 1 98.94 113 ILE A N 1
ATOM 848 C CA . ILE A 1 113 ? -16.891 11.594 14.227 1 98.94 113 ILE A CA 1
ATOM 849 C C . ILE A 1 113 ? -15.719 12.453 14.695 1 98.94 113 ILE A C 1
ATOM 851 O O . ILE A 1 113 ? -15.75 13.68 14.555 1 98.94 113 ILE A O 1
ATOM 855 N N . LEU A 1 114 ? -14.734 11.836 15.258 1 98.94 114 LEU A N 1
ATOM 856 C CA . LEU A 1 114 ? -13.531 12.5 15.734 1 98.94 114 LEU A CA 1
ATOM 857 C C . LEU A 1 114 ?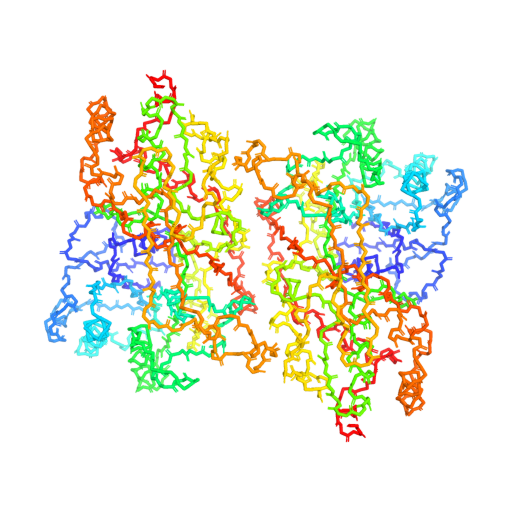 -12.359 12.25 14.789 1 98.94 114 LEU A C 1
ATOM 859 O O . LEU A 1 114 ? -12.062 11.094 14.461 1 98.94 114 LEU A O 1
ATOM 863 N N . THR A 1 115 ? -11.734 13.328 14.336 1 98.62 115 THR A N 1
ATOM 864 C CA . THR A 1 115 ? -10.57 13.203 13.477 1 98.62 115 THR A CA 1
ATOM 865 C C . THR A 1 115 ? -9.281 13.164 14.305 1 98.62 115 THR A C 1
ATOM 867 O O . THR A 1 115 ? -9 14.094 15.055 1 98.62 115 THR A O 1
ATOM 870 N N . CYS A 1 116 ? -8.547 12.094 14.211 1 98.31 116 CYS A N 1
ATOM 871 C CA . CYS A 1 116 ? -7.211 11.938 14.773 1 98.31 116 CYS A CA 1
ATOM 872 C C . CYS A 1 116 ? -6.176 11.75 13.672 1 98.31 116 CYS A C 1
ATOM 874 O O . CYS A 1 116 ? -6.148 12.516 12.703 1 98.31 116 CYS A O 1
ATOM 876 N N . GLY A 1 117 ? -5.277 10.781 13.836 1 97.94 117 GLY A N 1
ATOM 877 C CA . GLY A 1 117 ? -4.27 10.5 12.828 1 97.94 117 GLY A CA 1
ATOM 878 C C . GLY A 1 117 ? -3.334 9.375 13.211 1 97.94 117 GLY A C 1
ATOM 879 O O . GLY A 1 117 ? -3.588 8.656 14.18 1 97.94 117 GLY A O 1
ATOM 880 N N . PHE A 1 118 ? -2.238 9.18 12.539 1 97.88 118 PHE A N 1
ATOM 881 C CA . PHE A 1 118 ? -1.368 8.016 12.688 1 97.88 118 PHE A CA 1
ATOM 882 C C . PHE A 1 118 ? -0.491 8.148 13.922 1 97.88 118 PHE A C 1
ATOM 884 O O . PHE A 1 118 ? 0.181 7.191 14.32 1 97.88 118 PHE A O 1
ATOM 891 N N . LYS A 1 119 ? -0.537 9.336 14.609 1 97 119 LYS A N 1
ATOM 892 C CA . LYS A 1 119 ? 0.076 9.344 15.938 1 97 119 LYS A CA 1
ATOM 893 C C . LYS A 1 119 ? -0.512 8.25 16.812 1 97 119 LYS A C 1
ATOM 895 O O . LYS A 1 119 ? 0.089 7.863 17.828 1 97 119 LYS A O 1
ATOM 900 N N . GLN A 1 120 ? -1.717 7.809 16.391 1 97.69 120 GLN A N 1
ATOM 901 C CA . GLN A 1 120 ? -2.338 6.641 17 1 97.69 120 GLN A CA 1
ATOM 902 C C . GLN A 1 120 ? -1.339 5.5 17.156 1 97.69 120 GLN A C 1
ATOM 904 O O . GLN A 1 120 ? -1.39 4.746 18.125 1 97.69 120 GLN A O 1
ATOM 909 N N . TYR A 1 121 ? -0.402 5.383 16.219 1 97.69 121 TYR A N 1
ATOM 910 C CA . TYR A 1 121 ? 0.543 4.273 16.156 1 97.69 121 TYR A CA 1
ATOM 911 C C . TYR A 1 121 ? 1.933 4.719 16.594 1 97.69 121 TYR A C 1
ATOM 913 O O . TYR A 1 121 ? 2.918 4.012 16.375 1 97.69 121 TYR A O 1
ATOM 921 N N . SER A 1 122 ? 2.029 5.93 17.109 1 96.56 122 SER A N 1
ATOM 922 C CA . SER A 1 122 ? 3.26 6.504 17.641 1 96.56 122 SER A CA 1
ATOM 923 C C . SER A 1 122 ? 4.309 6.691 16.547 1 96.56 122 SER A C 1
ATOM 925 O O . SER A 1 122 ? 5.504 6.543 16.797 1 96.56 122 SER A O 1
ATOM 927 N N . VAL A 1 123 ? 3.895 6.988 15.359 1 96.5 123 VAL A N 1
ATOM 928 C CA . VAL A 1 123 ? 4.816 7.145 14.234 1 96.5 123 VAL A CA 1
ATOM 929 C C . VAL A 1 123 ? 5.66 8.406 14.43 1 96.5 123 VAL A C 1
ATOM 931 O O . VAL A 1 123 ? 6.734 8.539 13.844 1 96.5 123 VAL A O 1
ATOM 934 N N . HIS A 1 124 ? 5.156 9.406 15.281 1 94.94 124 HIS A N 1
ATOM 935 C CA . HIS A 1 124 ? 5.906 10.617 15.57 1 94.94 124 HIS A CA 1
ATOM 936 C C . HIS A 1 124 ? 7.043 10.344 16.547 1 94.94 124 HIS A C 1
ATOM 938 O O . HIS A 1 124 ? 7.91 11.195 16.75 1 94.94 124 HIS A O 1
ATOM 944 N N . LEU A 1 125 ? 7.066 9.117 17.125 1 95.69 125 LEU A N 1
ATOM 945 C CA . LEU A 1 125 ? 8.078 8.781 18.125 1 95.69 125 LEU A CA 1
ATOM 946 C C . LEU A 1 125 ? 9.125 7.844 17.531 1 95.69 125 LEU A C 1
ATOM 948 O O . LEU A 1 125 ? 10.148 7.574 18.172 1 95.69 125 LEU A O 1
ATOM 952 N N . GLY A 1 126 ? 8.938 7.309 16.422 1 96.62 126 GLY A N 1
ATOM 953 C CA . GLY A 1 126 ? 9.906 6.414 15.812 1 96.62 126 GLY A CA 1
ATOM 954 C C . GLY A 1 126 ? 9.273 5.324 14.977 1 96.62 126 GLY A C 1
ATOM 955 O O . GLY A 1 126 ? 8.086 5.406 14.633 1 96.62 126 GLY A O 1
ATOM 956 N N . ASN A 1 127 ? 10.133 4.348 14.562 1 96.62 127 ASN A N 1
ATOM 957 C CA . ASN A 1 127 ? 9.695 3.211 13.758 1 96.62 127 ASN A CA 1
ATOM 958 C C . ASN A 1 127 ? 8.82 2.258 14.562 1 96.62 127 ASN A C 1
ATOM 960 O O . ASN A 1 127 ? 9.148 1.905 15.695 1 96.62 127 ASN A O 1
ATOM 964 N N . ALA A 1 128 ? 7.68 1.877 14.016 1 96.62 128 ALA A N 1
ATOM 965 C CA . ALA A 1 128 ? 6.734 0.942 14.625 1 96.62 128 ALA A CA 1
ATOM 966 C C . ALA A 1 128 ? 6.488 -0.259 13.719 1 96.62 128 ALA A C 1
ATOM 968 O O . ALA A 1 128 ? 6.918 -0.268 12.562 1 96.62 128 ALA A O 1
ATOM 969 N N . LYS A 1 129 ? 5.832 -1.306 14.305 1 96.69 129 LYS A N 1
ATOM 970 C CA . LYS A 1 129 ? 5.434 -2.455 13.5 1 96.69 129 LYS A CA 1
ATOM 971 C C . LYS A 1 129 ? 4.5 -2.037 12.367 1 96.69 129 LYS A C 1
ATOM 973 O O . LYS A 1 129 ? 3.59 -1.229 12.57 1 96.69 129 LYS A O 1
ATOM 978 N N . GLN A 1 130 ? 4.738 -2.566 11.195 1 97.62 130 GLN A N 1
ATOM 979 C CA . GLN A 1 130 ? 3.941 -2.209 10.023 1 97.62 130 GLN A CA 1
ATOM 980 C C . GLN A 1 130 ? 3.559 -3.445 9.219 1 97.62 130 GLN A C 1
ATOM 982 O O . GLN A 1 130 ? 4.258 -4.461 9.258 1 97.62 130 GLN A O 1
ATOM 987 N N . PRO A 1 131 ? 2.457 -3.314 8.383 1 98.5 131 PRO A N 1
ATOM 988 C CA . PRO A 1 131 ? 1.568 -2.156 8.273 1 98.5 131 PRO A CA 1
ATOM 989 C C . PRO A 1 131 ? 0.724 -1.94 9.523 1 98.5 131 PRO A C 1
ATOM 991 O O . PRO A 1 131 ? 0.613 -2.84 10.359 1 98.5 131 PRO A O 1
ATOM 994 N N . PHE A 1 132 ? 0.165 -0.717 9.625 1 98.56 132 PHE A N 1
ATOM 995 C CA . PHE A 1 132 ? -0.667 -0.353 10.766 1 98.56 132 PHE A CA 1
ATOM 996 C C . PHE A 1 132 ? -2.078 -0.904 10.602 1 98.56 132 PHE A C 1
ATOM 998 O O . PHE A 1 132 ? -2.732 -0.664 9.586 1 98.56 132 PHE A O 1
ATOM 1005 N N . HIS A 1 133 ? -2.471 -1.635 11.555 1 97.75 133 HIS A N 1
ATOM 1006 C CA . HIS A 1 133 ? -3.838 -2.113 11.719 1 97.75 133 HIS A CA 1
ATOM 1007 C C . HIS A 1 133 ? -4.508 -1.462 12.922 1 97.75 133 HIS A C 1
ATOM 1009 O O . HIS A 1 133 ? -3.869 -1.249 13.953 1 97.75 133 HIS A O 1
ATOM 1015 N N . GLU A 1 134 ? -5.809 -1.178 12.828 1 97.81 134 GLU A N 1
ATOM 1016 C CA . GLU A 1 134 ? -6.512 -0.44 13.867 1 97.81 134 GLU A CA 1
ATOM 1017 C C . GLU A 1 134 ? -6.48 -1.197 15.195 1 97.81 134 GLU A C 1
ATOM 1019 O O . GLU A 1 134 ? -6.613 -0.596 16.266 1 97.81 134 GLU A O 1
ATOM 1024 N N . GLU A 1 135 ? -6.195 -2.494 15.133 1 94.62 135 GLU A N 1
ATOM 1025 C CA . GLU A 1 135 ? -6.188 -3.32 16.328 1 94.62 135 GLU A CA 1
ATOM 1026 C C . GLU A 1 135 ? -4.805 -3.338 16.984 1 94.62 135 GLU A C 1
ATOM 1028 O O . GLU A 1 135 ? -4.621 -3.926 18.047 1 94.62 135 GLU A O 1
ATOM 1033 N N . ASP A 1 136 ? -3.801 -2.744 16.359 1 95.19 136 ASP A N 1
ATOM 1034 C CA . ASP A 1 136 ? -2.467 -2.707 16.953 1 95.19 136 ASP A CA 1
ATOM 1035 C C . ASP A 1 136 ? -2.496 -2.053 18.328 1 95.19 136 ASP A C 1
ATOM 1037 O O . ASP A 1 136 ? -3.238 -1.095 18.562 1 95.19 136 ASP A O 1
ATOM 1041 N N . PRO A 1 137 ? -1.691 -2.531 19.172 1 91.62 137 PRO A N 1
ATOM 1042 C CA . PRO A 1 137 ? -1.676 -1.951 20.516 1 91.62 137 PRO A CA 1
ATOM 1043 C C . PRO A 1 137 ? -1.185 -0.506 20.531 1 91.62 137 PRO A C 1
ATOM 1045 O O . PRO A 1 137 ? -0.278 -0.151 19.766 1 91.62 137 PRO A O 1
ATOM 1048 N N . VAL A 1 138 ? -1.795 0.272 21.406 1 91.81 138 VAL A N 1
ATOM 1049 C CA . VAL A 1 138 ? -1.362 1.657 21.547 1 91.81 138 VAL A CA 1
ATOM 1050 C C . VAL A 1 138 ? -0.292 1.75 22.641 1 91.81 138 VAL A C 1
ATOM 1052 O O . VAL A 1 138 ? -0.223 0.896 23.531 1 91.81 138 VAL A O 1
ATOM 1055 N N . LEU A 1 139 ? 0.504 2.736 22.562 1 93.19 139 LEU A N 1
ATOM 1056 C CA . LEU A 1 139 ? 1.585 2.934 23.516 1 93.19 139 LEU A CA 1
ATOM 1057 C C . LEU A 1 139 ? 1.252 4.062 24.484 1 93.19 139 LEU A C 1
ATOM 1059 O O . LEU A 1 139 ? 1.259 5.234 24.109 1 93.19 139 LEU A O 1
ATOM 1063 N N . GLU A 1 140 ? 0.997 3.723 25.656 1 90.5 140 GLU A N 1
ATOM 1064 C CA . GLU A 1 140 ? 0.722 4.672 26.734 1 90.5 140 GLU A CA 1
ATOM 1065 C C . GLU A 1 140 ? 1.357 4.219 28.047 1 90.5 140 GLU A C 1
ATOM 1067 O O . GLU A 1 140 ? 1.475 3.021 28.312 1 90.5 140 GLU A O 1
ATOM 1072 N N . GLY A 1 141 ? 1.666 5.16 28.812 1 91.06 141 GLY A N 1
ATOM 1073 C CA . GLY A 1 141 ? 2.244 4.836 30.094 1 91.06 141 GLY A CA 1
ATOM 1074 C C . GLY A 1 141 ? 3.527 4.035 30 1 91.06 141 GLY A C 1
ATOM 1075 O O . GLY A 1 141 ? 4.465 4.445 29.312 1 91.06 141 GLY A O 1
ATOM 1076 N N . GLU A 1 142 ? 3.553 2.848 30.656 1 90.31 142 GLU A N 1
ATOM 1077 C CA . GLU A 1 142 ? 4.785 2.07 30.766 1 90.31 142 GLU A CA 1
ATOM 1078 C C . GLU A 1 142 ? 4.703 0.793 29.938 1 90.31 142 GLU A C 1
ATOM 1080 O O . GLU A 1 142 ? 5.121 -0.275 30.391 1 90.31 142 GLU A O 1
ATOM 1085 N N . VAL A 1 143 ? 4.316 0.956 28.844 1 87.88 143 VAL A N 1
ATOM 1086 C CA . VAL A 1 143 ? 4.195 -0.202 27.953 1 87.88 143 VAL A CA 1
ATOM 1087 C C . VAL A 1 143 ? 5.582 -0.641 27.484 1 87.88 143 VAL A C 1
ATOM 1089 O O . VAL A 1 143 ? 6.41 0.193 27.125 1 87.88 143 VAL A O 1
ATOM 1092 N N . GLY A 1 144 ? 5.891 -1.949 27.5 1 80.75 144 GLY A N 1
ATOM 1093 C CA . GLY A 1 144 ? 7.152 -2.506 27.047 1 80.75 144 GLY A CA 1
ATOM 1094 C C . GLY A 1 144 ? 8.328 -2.135 27.922 1 80.75 144 GLY A C 1
ATOM 1095 O O . GLY A 1 144 ? 9.484 -2.232 27.5 1 80.75 144 GLY A O 1
ATOM 1096 N N . GLY A 1 145 ? 8.109 -1.626 29.078 1 82 145 GLY A N 1
ATOM 1097 C CA . GLY A 1 145 ? 9.164 -1.267 30.016 1 82 145 GLY A CA 1
ATOM 1098 C C . GLY A 1 145 ? 9.68 0.147 29.828 1 82 145 GLY A C 1
ATOM 1099 O O . GLY A 1 145 ? 10.711 0.518 30.391 1 82 145 GLY A O 1
ATOM 1100 N N . GLU A 1 146 ? 8.977 0.863 28.969 1 84.5 146 GLU A N 1
ATOM 1101 C CA . GLU A 1 146 ? 9.336 2.254 28.688 1 84.5 146 GLU A CA 1
ATOM 1102 C C . GLU A 1 146 ? 8.18 3.193 29.031 1 84.5 146 GLU A C 1
ATOM 1104 O O . GLU A 1 146 ? 7.012 2.805 28.969 1 84.5 146 GLU A O 1
ATOM 1109 N N . THR A 1 147 ? 8.633 4.371 29.438 1 90.56 147 THR A N 1
ATOM 1110 C CA . THR A 1 147 ? 7.613 5.395 29.625 1 90.56 147 THR A CA 1
ATOM 1111 C C . THR A 1 147 ? 7.379 6.18 28.344 1 90.56 147 THR A C 1
ATOM 1113 O O . THR A 1 147 ? 8.312 6.758 27.781 1 90.56 147 THR A O 1
ATOM 1116 N N . TRP A 1 148 ? 6.23 6.148 27.922 1 94.12 148 TRP A N 1
ATOM 1117 C CA . TRP A 1 148 ? 5.883 6.832 26.688 1 94.12 148 TRP A CA 1
ATOM 1118 C C . TRP A 1 148 ? 5.191 8.156 26.969 1 94.12 148 TRP A C 1
ATOM 1120 O O . TRP A 1 148 ? 4.414 8.266 27.922 1 94.12 148 TRP A O 1
ATOM 1130 N N . PRO A 1 149 ? 5.453 9.227 26.141 1 93.88 149 PRO A N 1
ATOM 1131 C CA . PRO A 1 149 ? 4.711 10.477 26.328 1 93.88 149 PRO A CA 1
ATOM 1132 C C . PRO A 1 149 ? 3.211 10.312 26.094 1 93.88 149 PRO A C 1
ATOM 1134 O O . PRO A 1 149 ? 2.797 9.461 25.312 1 93.88 149 PRO A O 1
ATOM 1137 N N . PRO A 1 150 ? 2.482 11.109 26.812 1 95.38 150 PRO A N 1
ATOM 1138 C CA . PRO A 1 150 ? 1.039 11.023 26.578 1 95.38 150 PRO A CA 1
ATOM 1139 C C . PRO A 1 150 ? 0.649 11.422 25.156 1 95.38 150 PRO A C 1
ATOM 1141 O O . PRO A 1 150 ? 1.34 12.227 24.531 1 95.38 150 PRO A O 1
ATOM 1144 N N . ASN A 1 151 ? -0.36 10.859 24.656 1 96.5 151 ASN A N 1
ATOM 1145 C CA . ASN A 1 151 ? -0.947 11.133 23.344 1 96.5 151 ASN A CA 1
ATOM 1146 C C . ASN A 1 151 ? -2.381 11.641 23.469 1 96.5 151 ASN A C 1
ATOM 1148 O O . ASN A 1 151 ? -3.26 10.922 23.953 1 96.5 151 ASN A O 1
ATOM 1152 N N . PHE A 1 152 ? -2.629 12.844 23.031 1 97.31 152 PHE A N 1
ATOM 1153 C CA . PHE A 1 152 ? -3.928 13.477 23.234 1 97.31 152 PHE A CA 1
ATOM 1154 C C . PHE A 1 152 ? -5.02 12.734 22.484 1 97.31 152 PHE A C 1
ATOM 1156 O O . PHE A 1 152 ? -6.199 12.844 22.812 1 97.31 152 PHE A O 1
ATOM 1163 N N . TYR A 1 153 ? -4.668 11.938 21.406 1 97.81 153 TYR A N 1
ATOM 1164 C CA . TYR A 1 153 ? -5.652 11.125 20.703 1 97.81 153 TYR A CA 1
ATOM 1165 C C . TYR A 1 153 ? -6.352 10.172 21.672 1 97.81 153 TYR A C 1
ATOM 1167 O O . TYR A 1 153 ? -7.578 10.031 21.625 1 97.81 153 TYR A O 1
ATOM 1175 N N . PHE A 1 154 ? -5.566 9.555 22.5 1 97.69 154 PHE A N 1
ATOM 1176 C CA . PHE A 1 154 ? -6.125 8.578 23.438 1 97.69 154 PHE A CA 1
ATOM 1177 C C . PHE A 1 154 ? -7.02 9.258 24.469 1 97.69 154 PHE A C 1
ATOM 1179 O O . PHE A 1 154 ? -8.07 8.727 24.828 1 97.69 154 PHE A O 1
ATOM 1186 N N . THR A 1 155 ? -6.57 10.398 24.875 1 97.81 155 THR A N 1
ATOM 1187 C CA . THR A 1 155 ? -7.375 11.188 25.812 1 97.81 155 THR A CA 1
ATOM 1188 C C . THR A 1 155 ? -8.727 11.523 25.188 1 97.81 155 THR A C 1
ATOM 1190 O O . THR A 1 155 ? -9.773 11.32 25.828 1 97.81 155 THR A O 1
ATOM 1193 N N . GLN A 1 156 ? -8.727 12.039 24 1 98.62 156 GLN A N 1
ATOM 1194 C CA . GLN A 1 156 ? -9.961 12.414 23.328 1 98.62 156 GLN A CA 1
ATOM 1195 C C . GLN A 1 156 ? -10.852 11.195 23.094 1 98.62 156 GLN A C 1
ATOM 1197 O O . GLN A 1 156 ? -12.062 11.266 23.266 1 98.62 156 GLN A O 1
ATOM 1202 N N . GLN A 1 157 ? -10.258 10.125 22.672 1 98.56 157 GLN A N 1
ATOM 1203 C CA . GLN A 1 157 ? -11 8.906 22.391 1 98.56 157 GLN A CA 1
ATOM 1204 C C . GLN A 1 157 ? -11.695 8.383 23.641 1 98.56 157 GLN A C 1
ATOM 1206 O O . GLN A 1 157 ? -12.844 7.953 23.594 1 98.56 157 GLN A O 1
ATOM 1211 N N . ARG A 1 158 ? -10.945 8.398 24.75 1 98.06 158 ARG A N 1
ATOM 1212 C CA . ARG A 1 158 ? -11.516 7.938 26 1 98.06 158 ARG A CA 1
ATOM 1213 C C . ARG A 1 158 ? -12.711 8.805 26.422 1 98.06 158 ARG A C 1
ATOM 1215 O O . ARG A 1 158 ? -13.758 8.281 26.797 1 98.06 158 ARG A O 1
ATOM 1222 N N . ILE A 1 159 ? -12.547 10.117 26.328 1 98.5 159 ILE A N 1
ATOM 1223 C CA . ILE A 1 159 ? -13.609 11.055 26.688 1 98.5 159 ILE A CA 1
ATOM 1224 C C . ILE A 1 159 ? -14.836 10.797 25.828 1 98.5 159 ILE A C 1
ATOM 1226 O O . ILE A 1 159 ? -15.961 10.719 26.328 1 98.5 159 ILE A O 1
ATOM 1230 N N . LEU A 1 160 ? -14.578 10.664 24.562 1 98.75 160 LEU A N 1
ATOM 1231 C CA . LEU A 1 160 ? -15.641 10.453 23.594 1 98.75 160 LEU A CA 1
ATOM 1232 C C . LEU A 1 160 ? -16.375 9.148 23.859 1 98.75 160 LEU A C 1
ATOM 1234 O O . LEU A 1 160 ? -17.609 9.117 23.906 1 98.75 160 LEU A O 1
ATOM 1238 N N . ALA A 1 161 ? -15.664 8.055 24.047 1 98.38 161 ALA A N 1
ATOM 1239 C CA . ALA A 1 161 ? -16.234 6.73 24.281 1 98.38 161 ALA A CA 1
ATOM 1240 C C . ALA A 1 161 ? -17.047 6.715 25.578 1 98.38 161 ALA A C 1
ATOM 1242 O O . ALA A 1 161 ? -18.125 6.121 25.625 1 98.38 161 ALA A O 1
ATOM 1243 N N . GLU A 1 162 ? -16.516 7.355 26.594 1 98.12 162 GLU A N 1
ATOM 1244 C CA . GLU A 1 162 ? -17.203 7.414 27.875 1 98.12 162 GLU A CA 1
ATOM 1245 C C . GLU A 1 162 ? -18.516 8.188 27.766 1 98.12 162 GLU A C 1
ATOM 1247 O O . GLU A 1 162 ? -19.531 7.785 28.328 1 98.12 162 GLU A O 1
ATOM 1252 N N . ALA A 1 163 ? -18.453 9.328 27.078 1 98.31 163 ALA A N 1
ATOM 1253 C CA . ALA A 1 163 ? -19.656 10.125 26.891 1 98.31 163 ALA A CA 1
ATOM 1254 C C . ALA A 1 163 ? -20.719 9.328 26.141 1 98.31 163 ALA A C 1
ATOM 1256 O O . ALA A 1 163 ? -21.906 9.367 26.516 1 98.31 163 ALA A O 1
ATOM 1257 N N . ALA A 1 164 ? -20.344 8.625 25.109 1 98.31 164 ALA A N 1
ATOM 1258 C CA . ALA A 1 164 ? -21.281 7.812 24.344 1 98.31 164 ALA A CA 1
ATOM 1259 C C . ALA A 1 164 ? -21.859 6.691 25.203 1 98.31 164 ALA A C 1
ATOM 1261 O O . ALA A 1 164 ? -23.047 6.383 25.094 1 98.31 164 ALA A O 1
ATOM 1262 N N . ALA A 1 165 ? -21 6.094 26 1 97.19 165 ALA A N 1
ATOM 1263 C CA . ALA A 1 165 ? -21.453 5.008 26.859 1 97.19 165 ALA A CA 1
ATOM 1264 C C . ALA A 1 165 ? -22.516 5.488 27.844 1 97.19 165 ALA A C 1
ATOM 1266 O O . ALA A 1 165 ? -23.469 4.758 28.141 1 97.19 165 ALA A O 1
ATOM 1267 N N . ARG A 1 166 ? -22.375 6.691 28.281 1 95.31 166 ARG A N 1
ATOM 1268 C CA . ARG A 1 166 ? -23.312 7.258 29.234 1 95.31 166 ARG A CA 1
ATOM 1269 C C . ARG A 1 166 ? -24.672 7.52 28.578 1 95.31 166 ARG A C 1
ATOM 1271 O O . ARG A 1 166 ? -25.703 7.574 29.25 1 95.31 166 ARG A O 1
ATOM 1278 N N . SER A 1 167 ? -24.672 7.691 27.312 1 94.62 167 SER A N 1
ATOM 1279 C CA . SER A 1 167 ? -25.891 7.98 26.578 1 94.62 167 SER A CA 1
ATOM 1280 C C . SER A 1 167 ? -26.734 6.723 26.391 1 94.62 167 SER A C 1
ATOM 1282 O O . SER A 1 167 ? -27.859 6.789 25.875 1 94.62 167 SER A O 1
ATOM 1284 N N . GLU A 1 168 ? -26.219 5.543 26.75 1 93.19 168 GLU A N 1
ATOM 1285 C CA . GLU A 1 168 ? -26.891 4.246 26.672 1 93.19 168 GLU A CA 1
ATOM 1286 C C . GLU A 1 168 ? -27.344 3.947 25.25 1 93.19 168 GLU A C 1
ATOM 1288 O O . GLU A 1 168 ? -28.5 3.58 25.031 1 93.19 168 GLU A O 1
ATOM 1293 N N . GLY A 1 169 ? -26.5 4.262 24.359 1 91 169 GLY A N 1
ATOM 1294 C CA . GLY A 1 169 ? -26.719 3.846 22.984 1 91 169 GLY A CA 1
ATOM 1295 C C . GLY A 1 169 ? -27.484 4.863 22.172 1 91 169 GLY A C 1
ATOM 1296 O O . GLY A 1 169 ? -27.828 4.609 21.016 1 91 169 GLY A O 1
ATOM 1297 N N . GLN A 1 170 ? -27.766 6 22.703 1 96.31 170 GLN A N 1
ATOM 1298 C CA . GLN A 1 170 ? -28.469 7.043 21.969 1 96.31 170 GLN A CA 1
ATOM 1299 C C . GLN A 1 170 ? -27.656 7.523 20.766 1 96.31 170 GLN A C 1
ATOM 1301 O O . GLN A 1 170 ? -28.219 7.895 19.734 1 96.31 170 GLN A O 1
ATOM 1306 N N . TRP A 1 171 ? -26.438 7.656 20.891 1 98.12 171 TRP A N 1
ATOM 1307 C CA . TRP A 1 171 ? -25.516 7.984 19.812 1 98.12 171 TRP A CA 1
ATOM 1308 C C . TRP A 1 171 ? -24.203 7.211 19.953 1 98.12 171 TRP A C 1
ATOM 1310 O O . TRP A 1 171 ? -23.969 6.578 20.984 1 98.12 171 TRP A O 1
ATOM 1320 N N . ASP A 1 172 ? -23.453 7.02 18.875 1 98.5 172 ASP A N 1
ATOM 1321 C CA . ASP A 1 172 ? -22.172 6.336 18.891 1 98.5 172 ASP A CA 1
ATOM 1322 C C . ASP A 1 172 ? -21.094 7.184 18.203 1 98.5 172 ASP A C 1
ATOM 1324 O O . ASP A 1 172 ? -21.281 8.383 17.984 1 98.5 172 ASP A O 1
ATOM 1328 N N . TRP A 1 173 ? -19.906 6.633 18.125 1 98.81 173 TRP A N 1
ATOM 1329 C CA . TRP A 1 173 ? -18.781 7.453 17.656 1 98.81 173 TRP A CA 1
ATOM 1330 C C . TRP A 1 173 ? -17.938 6.707 16.641 1 98.81 173 TRP A C 1
ATOM 1332 O O . TRP A 1 173 ? -18.016 5.48 16.531 1 98.81 173 TRP A O 1
ATOM 1342 N N . VAL A 1 174 ? -17.25 7.426 15.812 1 98.88 174 VAL A N 1
ATOM 1343 C CA . VAL A 1 174 ? -16.234 6.938 14.898 1 98.88 174 VAL A CA 1
ATOM 1344 C C . VAL A 1 174 ? -14.977 7.805 15.016 1 98.88 174 VAL A C 1
ATOM 1346 O O . VAL A 1 174 ? -15.07 9.023 15.141 1 98.88 174 VAL A O 1
ATOM 1349 N N . VAL A 1 175 ? -13.836 7.172 15.109 1 98.88 175 VAL A N 1
ATOM 1350 C CA . VAL A 1 175 ? -12.562 7.875 15.047 1 98.88 175 VAL A CA 1
ATOM 1351 C C . VAL A 1 175 ? -11.891 7.602 13.703 1 98.88 175 VAL A C 1
ATOM 1353 O O . VAL A 1 175 ? -11.844 6.457 13.25 1 98.88 175 VAL A O 1
ATOM 1356 N N . THR A 1 176 ? -11.461 8.633 13.039 1 98.88 176 THR A N 1
ATOM 1357 C CA . THR A 1 176 ? -10.742 8.484 11.781 1 98.88 176 THR A CA 1
ATOM 1358 C C . THR A 1 176 ? -9.258 8.805 11.969 1 98.88 176 THR A C 1
ATOM 1360 O O . THR A 1 176 ? -8.898 9.719 12.711 1 98.88 176 THR A O 1
ATOM 1363 N N . LEU A 1 177 ? -8.422 8.008 11.359 1 98.81 177 LEU A N 1
ATOM 1364 C CA . LEU A 1 177 ? -6.977 8.164 11.461 1 98.81 177 LEU A CA 1
ATOM 1365 C C . LEU A 1 177 ? -6.367 8.477 10.094 1 98.81 177 LEU A C 1
ATOM 1367 O O . LEU A 1 177 ? -5.766 7.605 9.461 1 98.81 177 LEU A O 1
ATOM 1371 N N . PRO A 1 178 ? -6.438 9.688 9.617 1 98.38 178 PRO A N 1
ATOM 1372 C CA . PRO A 1 178 ? -5.742 10.062 8.383 1 98.38 178 PRO A CA 1
ATOM 1373 C C . PRO A 1 178 ? -4.23 10.18 8.57 1 98.38 178 PRO A C 1
ATOM 1375 O O . PRO A 1 178 ? -3.75 10.242 9.703 1 98.38 178 PRO A O 1
ATOM 1378 N N . GLN A 1 179 ? -3.529 10.117 7.457 1 97.62 179 GLN A N 1
ATOM 1379 C CA . GLN A 1 179 ? -2.07 10.172 7.445 1 97.62 179 GLN A CA 1
ATOM 1380 C C . GLN A 1 179 ? -1.57 11.25 6.48 1 97.62 179 GLN A C 1
ATOM 1382 O O . GLN A 1 179 ? -1.962 11.273 5.312 1 97.62 179 GLN A O 1
ATOM 1387 N N . ASP A 1 180 ? -0.63 12.133 6.965 1 96.19 180 ASP A N 1
ATOM 1388 C CA . ASP A 1 180 ? -0.028 13.172 6.137 1 96.19 180 ASP A CA 1
ATOM 1389 C C . ASP A 1 180 ? -1.044 13.742 5.148 1 96.19 180 ASP A C 1
ATOM 1391 O O . ASP A 1 180 ? -0.882 13.609 3.936 1 96.19 180 ASP A O 1
ATOM 1395 N N . VAL A 1 181 ? -2.014 14.461 5.684 1 97.12 181 VAL A N 1
ATOM 1396 C CA . VAL A 1 181 ? -3.178 14.922 4.934 1 97.12 181 VAL A CA 1
ATOM 1397 C C . VAL A 1 181 ? -2.746 15.93 3.871 1 97.12 181 VAL A C 1
ATOM 1399 O O . VAL A 1 181 ? -1.982 16.859 4.156 1 97.12 181 VAL A O 1
ATOM 1402 N N . LEU A 1 182 ? -3.18 15.703 2.645 1 96.94 182 LEU A N 1
ATOM 1403 C CA . LEU A 1 182 ? -2.994 16.625 1.524 1 96.94 182 LEU A CA 1
ATOM 1404 C C . LEU A 1 182 ? -4.258 17.438 1.275 1 96.94 182 LEU A C 1
ATOM 1406 O O . LEU A 1 182 ? -5.316 16.875 0.985 1 96.94 182 LEU A O 1
ATOM 1410 N N . GLY A 1 183 ? -4.148 18.656 1.464 1 95.5 183 GLY A N 1
ATOM 1411 C CA . GLY A 1 183 ? -5.301 19.516 1.241 1 95.5 183 GLY A CA 1
ATOM 1412 C C . GLY A 1 183 ? -4.973 21 1.353 1 95.5 183 GLY A C 1
ATOM 1413 O O . GLY A 1 183 ? -3.807 21.375 1.487 1 95.5 183 GLY A O 1
ATOM 1414 N N . PHE A 1 184 ? -6 21.781 1.106 1 92.12 184 PHE A N 1
ATOM 1415 C CA . PHE A 1 184 ? -5.887 23.234 1.183 1 92.12 184 PHE A CA 1
ATOM 1416 C C . PHE A 1 184 ? -6.988 23.828 2.059 1 92.12 184 PHE A C 1
ATOM 1418 O O . PHE A 1 184 ? -8.133 23.375 2.016 1 92.12 184 PHE A O 1
ATOM 1425 N N . ALA A 1 185 ? -6.566 24.656 2.932 1 87.69 185 ALA A N 1
ATOM 1426 C CA . ALA A 1 185 ? -7.52 25.516 3.639 1 87.69 185 ALA A CA 1
ATOM 1427 C C . ALA A 1 185 ? -7.066 26.969 3.615 1 87.69 185 ALA A C 1
ATOM 1429 O O . ALA A 1 185 ? -5.879 27.266 3.789 1 87.69 185 ALA A O 1
ATOM 1430 N N . ARG A 1 186 ? -7.988 27.75 3.354 1 82.81 186 ARG A N 1
ATOM 1431 C CA . ARG A 1 186 ? -7.672 29.172 3.258 1 82.81 186 ARG A CA 1
ATOM 1432 C C . ARG A 1 186 ? -7.055 29.688 4.555 1 82.81 186 ARG A C 1
ATOM 1434 O O . ARG A 1 186 ? -7.59 29.438 5.641 1 82.81 186 ARG A O 1
ATOM 1441 N N . GLY A 1 187 ? -5.961 30.297 4.422 1 78.31 187 GLY A N 1
ATOM 1442 C CA . GLY A 1 187 ? -5.309 30.906 5.566 1 78.31 187 GLY A CA 1
ATOM 1443 C C . GLY A 1 187 ? -4.527 29.922 6.41 1 78.31 187 GLY A C 1
ATOM 1444 O O . GLY A 1 187 ? -3.838 30.312 7.355 1 78.31 187 GLY A O 1
ATOM 1445 N N . ASN A 1 188 ? -4.766 28.734 6.176 1 77.88 188 ASN A N 1
ATOM 1446 C CA . ASN A 1 188 ? -3.986 27.703 6.855 1 77.88 188 ASN A CA 1
ATOM 1447 C C . ASN A 1 188 ? -2.896 27.141 5.953 1 77.88 188 ASN A C 1
ATOM 1449 O O . ASN A 1 188 ? -3.168 26.266 5.117 1 77.88 188 ASN A O 1
ATOM 1453 N N . PHE A 1 189 ? -1.748 27.562 6.254 1 75.5 189 PHE A N 1
ATOM 1454 C CA . PHE A 1 189 ? -0.631 27.203 5.383 1 75.5 189 PHE A CA 1
ATOM 1455 C C . PHE A 1 189 ? 0.193 26.078 5.984 1 75.5 189 PHE A C 1
ATOM 1457 O O . PHE A 1 189 ? 1.197 25.656 5.406 1 75.5 189 PHE A O 1
ATOM 1464 N N . MET A 1 190 ? -0.36 25.578 7.047 1 71.88 190 MET A N 1
ATOM 1465 C CA . MET A 1 190 ? 0.336 24.484 7.73 1 71.88 190 MET A CA 1
ATOM 1466 C C . MET A 1 190 ? -0.05 23.141 7.145 1 71.88 190 MET A C 1
ATOM 1468 O O . MET A 1 190 ? -0.825 22.391 7.746 1 71.88 190 MET A O 1
ATOM 1472 N N . ASN A 1 191 ? 0.534 22.891 6.035 1 86.69 191 ASN A N 1
ATOM 1473 C CA . ASN A 1 191 ? 0.284 21.625 5.344 1 86.69 191 ASN A CA 1
ATOM 1474 C C . ASN A 1 191 ? 1.497 21.188 4.531 1 86.69 191 ASN A C 1
ATOM 1476 O O . ASN A 1 191 ? 2.24 22.016 4.016 1 86.69 191 ASN A O 1
ATOM 1480 N N . GLU A 1 192 ? 1.647 19.953 4.422 1 92.31 192 GLU A N 1
ATOM 1481 C CA . GLU A 1 192 ? 2.787 19.359 3.736 1 92.31 192 GLU A CA 1
ATOM 1482 C C . GLU A 1 192 ? 2.834 19.781 2.271 1 92.31 192 GLU A C 1
ATOM 1484 O O . GLU A 1 192 ? 3.889 20.172 1.765 1 92.31 192 GLU A O 1
ATOM 1489 N N . ALA A 1 193 ? 1.704 19.766 1.587 1 95.38 193 ALA A N 1
ATOM 1490 C CA . ALA A 1 193 ? 1.651 20.062 0.159 1 95.38 193 ALA A CA 1
ATOM 1491 C C . ALA A 1 193 ? 2.041 21.516 -0.112 1 95.38 193 ALA A C 1
ATOM 1493 O O . ALA A 1 193 ? 2.711 21.797 -1.104 1 95.38 193 ALA A O 1
ATOM 1494 N N . THR A 1 194 ? 1.624 22.438 0.773 1 95.94 194 THR A N 1
ATOM 1495 C CA . THR A 1 194 ? 1.964 23.844 0.612 1 95.94 194 THR A CA 1
ATOM 1496 C C . THR A 1 194 ? 3.469 24.062 0.761 1 95.94 194 THR A C 1
ATOM 1498 O O . THR A 1 194 ? 4.094 24.703 -0.082 1 95.94 194 THR A O 1
ATOM 1501 N N . ALA A 1 195 ? 4.012 23.5 1.806 1 96.56 195 ALA A N 1
ATOM 1502 C CA . ALA A 1 195 ? 5.441 23.656 2.055 1 96.56 195 ALA A CA 1
ATOM 1503 C C . ALA A 1 195 ? 6.266 23.047 0.921 1 96.56 195 ALA A C 1
ATOM 1505 O O . ALA A 1 195 ? 7.25 23.641 0.475 1 96.56 195 ALA A O 1
ATOM 1506 N N . VAL A 1 196 ? 5.848 21.922 0.424 1 97.94 196 VAL A N 1
ATOM 1507 C CA . VAL A 1 196 ? 6.543 21.25 -0.67 1 97.94 196 VAL A CA 1
ATOM 1508 C C . VAL A 1 196 ? 6.434 22.078 -1.942 1 97.94 196 VAL A C 1
ATOM 1510 O O . VAL A 1 196 ? 7.418 22.25 -2.666 1 97.94 196 VAL A O 1
ATOM 1513 N N . GLY A 1 197 ? 5.246 22.594 -2.191 1 98.19 197 GLY A N 1
ATOM 1514 C CA . GLY A 1 197 ? 5.059 23.438 -3.357 1 98.19 197 GLY A CA 1
ATOM 1515 C C . GLY A 1 197 ? 5.93 24.672 -3.34 1 98.19 197 GLY A C 1
ATOM 1516 O O . GLY A 1 197 ? 6.508 25.047 -4.363 1 98.19 197 GLY A O 1
ATOM 1517 N N . LEU A 1 198 ? 5.996 25.312 -2.168 1 98.19 198 LEU A N 1
ATOM 1518 C CA . LEU A 1 198 ? 6.844 26.484 -2.004 1 98.19 198 LEU A CA 1
ATOM 1519 C C . LEU A 1 198 ? 8.312 26.141 -2.205 1 98.19 198 LEU A C 1
ATOM 1521 O O . LEU A 1 198 ? 9.047 26.875 -2.865 1 98.19 198 LEU A O 1
ATOM 1525 N N . TYR A 1 199 ? 8.742 25.047 -1.656 1 98.44 199 TYR A N 1
ATOM 1526 C CA . TYR A 1 199 ? 10.109 24.562 -1.822 1 98.44 199 TYR A CA 1
ATOM 1527 C C . TYR A 1 199 ? 10.43 24.344 -3.293 1 98.44 199 TYR A C 1
ATOM 1529 O O . TYR A 1 199 ? 11.492 24.75 -3.773 1 98.44 199 TYR A O 1
ATOM 1537 N N . CYS A 1 200 ? 9.523 23.672 -4.031 1 98.75 200 CYS A N 1
ATOM 1538 C CA . CYS A 1 200 ? 9.711 23.406 -5.453 1 98.75 200 CYS A CA 1
ATOM 1539 C C . CYS A 1 200 ? 9.789 24.719 -6.242 1 98.75 200 CYS A C 1
ATOM 1541 O O . CYS A 1 200 ? 10.656 24.875 -7.109 1 98.75 200 CYS A O 1
ATOM 1543 N N . THR A 1 201 ? 8.906 25.609 -5.914 1 98.81 201 THR A N 1
ATOM 1544 C CA . THR A 1 201 ? 8.836 26.891 -6.609 1 98.81 201 THR A CA 1
ATOM 1545 C C . THR A 1 201 ? 10.141 27.672 -6.465 1 98.81 201 THR A C 1
ATOM 1547 O O . THR A 1 201 ? 10.719 28.109 -7.457 1 98.81 201 THR A O 1
ATOM 1550 N N . VAL A 1 202 ? 10.57 27.797 -5.234 1 98.75 202 VAL A N 1
ATOM 1551 C CA . VAL A 1 202 ? 11.773 28.578 -4.973 1 98.75 202 VAL A CA 1
ATOM 1552 C C . VAL A 1 202 ? 12.992 27.875 -5.555 1 98.75 202 VAL A C 1
ATOM 1554 O O . VAL A 1 202 ? 13.906 28.516 -6.07 1 98.75 202 VAL A O 1
ATOM 1557 N N . SER A 1 203 ? 12.992 26.531 -5.457 1 98.62 203 SER A N 1
ATOM 1558 C CA . SER A 1 203 ? 14.07 25.75 -6.043 1 98.62 203 SER A CA 1
ATOM 1559 C C . SER A 1 203 ? 14.188 26 -7.543 1 98.62 203 SER A C 1
ATOM 1561 O O . SER A 1 203 ? 15.289 26.031 -8.086 1 98.62 203 SER A O 1
ATOM 1563 N N . LYS A 1 204 ? 13.086 26.125 -8.195 1 98.69 204 LYS A N 1
ATOM 1564 C CA . LYS A 1 204 ? 13.07 26.422 -9.625 1 98.69 204 LYS A CA 1
ATOM 1565 C C . LYS A 1 204 ? 13.75 27.75 -9.922 1 98.69 204 LYS A C 1
ATOM 1567 O O . LYS A 1 204 ? 14.453 27.891 -10.922 1 98.69 204 LYS A O 1
ATOM 1572 N N . VAL A 1 205 ? 13.555 28.719 -9.055 1 98.5 205 VAL A N 1
ATOM 1573 C CA . VAL A 1 205 ? 14.023 30.094 -9.25 1 98.5 205 VAL A CA 1
ATOM 1574 C C . VAL A 1 205 ? 15.508 30.172 -8.914 1 98.5 205 VAL A C 1
ATOM 1576 O O . VAL A 1 205 ? 16.234 30.969 -9.516 1 98.5 205 VAL A O 1
ATOM 1579 N N . LEU A 1 206 ? 15.984 29.406 -7.984 1 98.19 206 LEU A N 1
ATOM 1580 C CA . LEU A 1 206 ? 17.391 29.391 -7.59 1 98.19 206 LEU A CA 1
ATOM 1581 C C . LEU A 1 206 ? 18.281 28.953 -8.75 1 98.19 206 LEU A C 1
ATOM 1583 O O . LEU A 1 206 ? 17.828 28.25 -9.656 1 98.19 206 LEU A O 1
ATOM 1587 N N . PRO A 1 207 ? 19.578 29.406 -8.727 1 95.88 207 PRO A N 1
ATOM 1588 C CA . PRO A 1 207 ? 20.469 29.047 -9.82 1 95.88 207 PRO A CA 1
ATOM 1589 C C . PRO A 1 207 ? 20.562 27.531 -10.039 1 95.88 207 PRO A C 1
ATOM 1591 O O . PRO A 1 207 ? 20.734 26.781 -9.07 1 95.88 207 PRO A O 1
ATOM 1594 N N . GLY A 1 208 ? 20.391 27.156 -11.234 1 96.31 208 GLY A N 1
ATOM 1595 C CA . GLY A 1 208 ? 20.516 25.75 -11.609 1 96.31 208 GLY A CA 1
ATOM 1596 C C . GLY A 1 208 ? 19.188 25.016 -11.602 1 96.31 208 GLY A C 1
ATOM 1597 O O . GLY A 1 208 ? 19.078 23.922 -12.18 1 96.31 208 GLY A O 1
ATOM 1598 N N . SER A 1 209 ? 18.219 25.562 -10.945 1 98.44 209 SER A N 1
ATOM 1599 C CA . SER A 1 209 ? 16.875 25 -10.859 1 98.44 209 SER A CA 1
ATOM 1600 C C . SER A 1 209 ? 16.922 23.531 -10.453 1 98.44 209 SER A C 1
ATOM 1602 O O . SER A 1 209 ? 16.266 22.688 -11.07 1 98.44 209 SER A O 1
ATOM 1604 N N . GLU A 1 210 ? 17.734 23.219 -9.438 1 98.38 210 GLU A N 1
ATOM 1605 C CA . GLU A 1 210 ? 17.812 21.859 -8.891 1 98.38 210 GLU A CA 1
ATOM 1606 C C . GLU A 1 210 ? 16.781 21.656 -7.789 1 98.38 210 GLU A C 1
ATOM 1608 O O . GLU A 1 210 ? 16.469 22.578 -7.035 1 98.38 210 GLU A O 1
ATOM 1613 N N . LEU A 1 211 ? 16.25 20.469 -7.723 1 98.69 211 LEU A N 1
ATOM 1614 C CA . LEU A 1 211 ? 15.336 20.109 -6.645 1 98.69 211 LEU A CA 1
ATOM 1615 C C . LEU A 1 211 ? 15.914 19.016 -5.766 1 98.69 211 LEU A C 1
ATOM 1617 O O . LEU A 1 211 ? 15.461 17.875 -5.82 1 98.69 211 LEU A O 1
ATOM 1621 N N . PRO A 1 212 ? 16.875 19.391 -4.922 1 98.62 212 PRO A N 1
ATOM 1622 C CA . PRO A 1 212 ? 17.391 18.375 -3.988 1 98.62 212 PRO A CA 1
ATOM 1623 C C . PRO A 1 212 ? 16.359 17.969 -2.943 1 98.62 212 PRO A C 1
ATOM 1625 O O . PRO A 1 212 ? 15.594 18.797 -2.467 1 98.62 212 PRO A O 1
ATOM 1628 N N . PHE A 1 213 ? 16.312 16.656 -2.672 1 98.69 213 PHE A N 1
ATOM 1629 C CA . PHE A 1 213 ? 15.461 16.141 -1.602 1 98.69 213 PHE A CA 1
ATOM 1630 C C . PHE A 1 213 ? 15.992 16.562 -0.239 1 98.69 213 PHE A C 1
ATOM 1632 O O . PHE A 1 213 ? 17.141 16.297 0.093 1 98.69 213 PHE A O 1
ATOM 1639 N N . PRO A 1 214 ? 15.188 17.266 0.547 1 98.62 214 PRO A N 1
ATOM 1640 C CA . PRO A 1 214 ? 15.703 17.766 1.823 1 98.62 214 PRO A CA 1
ATOM 1641 C C . PRO A 1 214 ? 15.977 16.641 2.828 1 98.62 214 PRO A C 1
ATOM 1643 O O . PRO A 1 214 ? 16.906 16.75 3.635 1 98.62 214 PRO A O 1
ATOM 1646 N N . GLY A 1 215 ? 15.266 15.609 2.824 1 98.44 215 GLY A N 1
ATOM 1647 C CA . GLY A 1 215 ? 15.289 14.578 3.848 1 98.44 215 GLY A CA 1
ATOM 1648 C C . GLY A 1 215 ? 16.453 13.609 3.693 1 98.44 215 GLY A C 1
ATOM 1649 O O . GLY A 1 215 ? 17.438 13.922 3.021 1 98.44 215 GLY A O 1
ATOM 1650 N N . CYS A 1 216 ? 16.469 12.477 4.387 1 98.06 216 CYS A N 1
ATOM 1651 C CA . CYS A 1 216 ? 17.516 11.469 4.375 1 98.06 216 CYS A CA 1
ATOM 1652 C C . CYS A 1 216 ? 17.281 10.445 3.271 1 98.06 216 CYS A C 1
ATOM 1654 O O . CYS A 1 216 ? 16.188 10.359 2.729 1 98.06 216 CYS A O 1
ATOM 1656 N N . LYS A 1 217 ? 18.312 9.773 2.939 1 97.19 217 LYS A N 1
ATOM 1657 C CA . LYS A 1 217 ? 18.25 8.797 1.859 1 97.19 217 LYS A CA 1
ATOM 1658 C C . LYS A 1 217 ? 17.266 7.68 2.184 1 97.19 217 LYS A C 1
ATOM 1660 O O . LYS A 1 217 ? 16.469 7.273 1.328 1 97.19 217 LYS A O 1
ATOM 1665 N N . ALA A 1 218 ? 17.297 7.148 3.428 1 97.06 218 ALA A N 1
ATOM 1666 C CA . ALA A 1 218 ? 16.375 6.086 3.828 1 97.06 218 ALA A CA 1
ATOM 1667 C C . ALA A 1 218 ? 14.922 6.52 3.641 1 97.06 218 ALA A C 1
ATOM 1669 O O . ALA A 1 218 ? 14.086 5.734 3.178 1 97.06 218 ALA A O 1
ATOM 1670 N N . GLY A 1 219 ? 14.656 7.773 3.984 1 97.88 219 GLY A N 1
ATOM 1671 C CA . GLY A 1 219 ? 13.312 8.312 3.82 1 97.88 219 GLY A CA 1
ATOM 1672 C C . GLY A 1 219 ? 12.906 8.477 2.367 1 97.88 219 GLY A C 1
ATOM 1673 O O . GLY A 1 219 ? 11.734 8.328 2.023 1 97.88 219 GLY A O 1
ATOM 1674 N N . TYR A 1 220 ? 13.875 8.742 1.478 1 98.25 220 TYR A N 1
ATOM 1675 C CA . TYR A 1 220 ? 13.641 8.875 0.043 1 98.25 220 TYR A CA 1
ATOM 1676 C C . TYR A 1 220 ? 13.094 7.578 -0.541 1 98.25 220 TYR A C 1
ATOM 1678 O O . TYR A 1 220 ? 12.242 7.605 -1.439 1 98.25 220 TYR A O 1
ATOM 1686 N N . PHE A 1 221 ? 13.5 6.461 0.038 1 97.44 221 PHE A N 1
ATOM 1687 C CA . PHE A 1 221 ? 13.133 5.148 -0.48 1 97.44 221 PHE A CA 1
ATOM 1688 C C . PHE A 1 221 ? 12.031 4.523 0.366 1 97.44 221 PHE A C 1
ATOM 1690 O O . PHE A 1 221 ? 11.438 3.518 -0.024 1 97.44 221 PHE A O 1
ATOM 1697 N N . ALA A 1 222 ? 11.695 5.121 1.536 1 98.12 222 ALA A N 1
ATOM 1698 C CA . ALA A 1 222 ? 10.672 4.574 2.42 1 98.12 222 ALA A CA 1
ATOM 1699 C C . ALA A 1 222 ? 9.281 4.723 1.808 1 98.12 222 ALA A C 1
ATOM 1701 O O . ALA A 1 222 ? 9.07 5.562 0.931 1 98.12 222 ALA A O 1
ATOM 1702 N N . PHE A 1 223 ? 8.391 3.842 2.215 1 98.62 223 PHE A N 1
ATOM 1703 C CA . PHE A 1 223 ? 7.008 3.904 1.754 1 98.62 223 PHE A CA 1
ATOM 1704 C C . PHE A 1 223 ? 6.152 4.723 2.713 1 98.62 223 PHE A C 1
ATOM 1706 O O . PHE A 1 223 ? 6.441 4.785 3.91 1 98.62 223 PHE A O 1
ATOM 1713 N N . ASN A 1 224 ? 5.152 5.352 2.145 1 98.44 224 ASN A N 1
ATOM 1714 C CA . ASN A 1 224 ? 4.188 6.121 2.922 1 98.44 224 ASN A CA 1
ATOM 1715 C C . ASN A 1 224 ? 2.789 6.043 2.312 1 98.44 224 ASN A C 1
ATOM 1717 O O . ASN A 1 224 ? 2.641 5.762 1.123 1 98.44 224 ASN A O 1
ATOM 1721 N N . THR A 1 225 ? 1.805 6.125 3.137 1 98.5 225 THR A N 1
ATOM 1722 C CA . THR A 1 225 ? 0.427 6.34 2.705 1 98.5 225 THR A CA 1
ATOM 1723 C C . THR A 1 225 ? -0.032 7.754 3.049 1 98.5 225 THR A C 1
ATOM 1725 O O . THR A 1 225 ? 0.274 8.266 4.129 1 98.5 225 THR A O 1
ATOM 1728 N N . TRP A 1 226 ? -0.59 8.445 2.1 1 98.5 226 TRP A N 1
ATOM 1729 C CA . TRP A 1 226 ? -1.134 9.781 2.305 1 98.5 226 TRP A CA 1
ATOM 1730 C C . TRP A 1 226 ? -2.658 9.75 2.326 1 98.5 226 TRP A C 1
ATOM 1732 O O . TRP A 1 226 ? -3.271 8.758 1.93 1 98.5 226 TRP A O 1
ATOM 1742 N N . THR A 1 227 ? -3.254 10.781 2.881 1 98.56 227 THR A N 1
ATOM 1743 C CA . THR A 1 227 ? -4.699 10.969 2.875 1 98.56 227 THR A CA 1
ATOM 1744 C C . THR A 1 227 ? -5.07 12.297 2.217 1 98.56 227 THR A C 1
ATOM 1746 O O . THR A 1 227 ? -4.645 13.359 2.67 1 98.56 227 THR A O 1
ATOM 1749 N N . SER A 1 228 ? -5.812 12.195 1.159 1 98.06 228 SER A N 1
ATOM 1750 C CA . SER A 1 228 ? -6.441 13.391 0.599 1 98.06 228 SER A CA 1
ATOM 1751 C C . SER A 1 228 ? -7.512 13.938 1.533 1 98.06 228 SER A C 1
ATOM 1753 O O . SER A 1 228 ? -8.336 13.18 2.057 1 98.06 228 SER A O 1
ATOM 1755 N N . ALA A 1 229 ? -7.48 15.266 1.736 1 97.94 229 ALA A N 1
ATOM 1756 C CA . ALA A 1 229 ? -8.547 15.867 2.533 1 97.94 229 ALA A CA 1
ATOM 1757 C C . ALA A 1 229 ? -9.914 15.578 1.928 1 97.94 229 ALA A C 1
ATOM 1759 O O . ALA A 1 229 ? -10.891 15.367 2.654 1 97.94 229 ALA A O 1
ATOM 1760 N N . ASN A 1 230 ? -9.977 15.562 0.642 1 97.88 230 ASN A N 1
ATOM 1761 C CA . ASN A 1 230 ? -11.211 15.234 -0.055 1 97.88 230 ASN A CA 1
ATOM 1762 C C . ASN A 1 230 ? -11.664 13.805 0.238 1 97.88 230 ASN A C 1
ATOM 1764 O O . ASN A 1 230 ? -12.844 13.562 0.509 1 97.88 230 ASN A O 1
ATOM 1768 N N . LEU A 1 231 ? -10.711 12.922 0.13 1 98.62 231 LEU A N 1
ATOM 1769 C CA . LEU A 1 231 ? -11.062 11.531 0.406 1 98.62 231 LEU A CA 1
ATOM 1770 C C . LEU A 1 231 ? -11.445 11.352 1.87 1 98.62 231 LEU A C 1
ATOM 1772 O O . LEU A 1 231 ? -12.375 10.602 2.182 1 98.62 231 LEU A O 1
ATOM 1776 N N . HIS A 1 232 ? -10.703 11.977 2.748 1 98.81 232 HIS A N 1
ATOM 1777 C CA . HIS A 1 232 ? -11.039 11.914 4.164 1 98.81 232 HIS A CA 1
ATOM 1778 C C . HIS A 1 232 ? -12.469 12.383 4.414 1 98.81 232 HIS A C 1
ATOM 1780 O O . HIS A 1 232 ? -13.195 11.766 5.199 1 98.81 232 HIS A O 1
ATOM 1786 N N . ALA A 1 233 ? -12.82 13.492 3.773 1 98.75 233 ALA A N 1
ATOM 1787 C CA . ALA A 1 233 ? -14.18 14.023 3.918 1 98.75 233 ALA A CA 1
ATOM 1788 C C . ALA A 1 233 ? -15.219 13.016 3.443 1 98.75 233 ALA A C 1
ATOM 1790 O O . ALA A 1 233 ? -16.203 12.758 4.137 1 98.75 233 ALA A O 1
ATOM 1791 N N . LYS A 1 234 ? -14.977 12.453 2.268 1 98.69 234 LYS A N 1
ATOM 1792 C CA . L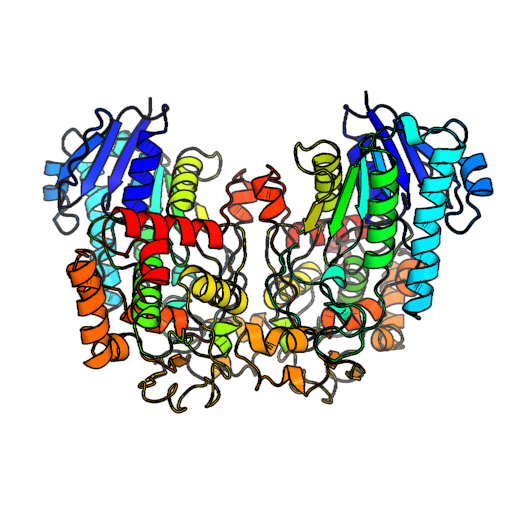YS A 1 234 ? -15.883 11.438 1.743 1 98.69 234 LYS A CA 1
ATOM 1793 C C . LYS A 1 234 ? -16.016 10.258 2.705 1 98.69 234 LYS A C 1
ATOM 1795 O O . LYS A 1 234 ? -17.094 9.719 2.898 1 98.69 234 LYS A O 1
ATOM 1800 N N . PHE A 1 235 ? -14.938 9.867 3.26 1 98.88 235 PHE A N 1
ATOM 1801 C CA . PHE A 1 235 ? -14.953 8.773 4.219 1 98.88 235 PHE A CA 1
ATOM 1802 C C . PHE A 1 235 ? -15.789 9.133 5.438 1 98.88 235 PHE A C 1
ATOM 1804 O O . PHE A 1 235 ? -16.578 8.312 5.922 1 98.88 235 PHE A O 1
ATOM 1811 N N . CYS A 1 236 ? -15.547 10.344 5.969 1 98.88 236 CYS A N 1
ATOM 1812 C CA . CYS A 1 236 ? -16.281 10.781 7.148 1 98.88 236 CYS A CA 1
ATOM 1813 C C . CYS A 1 236 ? -17.781 10.773 6.883 1 98.88 236 CYS A C 1
ATOM 1815 O O . CYS A 1 236 ? -18.578 10.344 7.734 1 98.88 236 CYS A O 1
ATOM 1817 N N . LEU A 1 237 ? -18.156 11.297 5.734 1 98.69 237 LEU A N 1
ATOM 1818 C CA . LEU A 1 237 ? -19.578 11.289 5.391 1 98.69 237 LEU A CA 1
ATOM 1819 C C . LEU A 1 237 ? -20.109 9.859 5.285 1 98.69 237 LEU A C 1
ATOM 1821 O O . LEU A 1 237 ? -21.203 9.562 5.762 1 98.69 237 LEU A O 1
ATOM 1825 N N . TRP A 1 238 ? -19.312 8.945 4.668 1 98.56 238 TRP A N 1
ATOM 1826 C CA . TRP A 1 238 ? -19.672 7.531 4.594 1 98.56 238 TRP A CA 1
ATOM 1827 C C . TRP A 1 238 ? -19.797 6.93 5.992 1 98.56 238 TRP A C 1
ATOM 1829 O O . TRP A 1 238 ? -20.797 6.277 6.305 1 98.56 238 TRP A O 1
ATOM 1839 N N . ALA A 1 239 ? -18.844 7.172 6.863 1 98.69 239 ALA A N 1
ATOM 1840 C CA . ALA A 1 239 ? -18.781 6.582 8.195 1 98.69 239 ALA A CA 1
ATOM 1841 C C . ALA A 1 239 ? -19.922 7.09 9.078 1 98.69 239 ALA A C 1
ATOM 1843 O O . ALA A 1 239 ? -20.344 6.406 10.008 1 98.69 239 ALA A O 1
ATOM 1844 N N . ALA A 1 240 ? -20.391 8.297 8.789 1 98.25 240 ALA A N 1
ATOM 1845 C CA . ALA A 1 240 ? -21.469 8.898 9.57 1 98.25 240 ALA A CA 1
ATOM 1846 C C . ALA A 1 240 ? -22.734 8.031 9.523 1 98.25 240 ALA A C 1
ATOM 1848 O O . ALA A 1 240 ? -23.5 7.98 10.492 1 98.25 240 ALA A O 1
ATOM 1849 N N . THR A 1 241 ? -22.922 7.277 8.422 1 97.25 241 THR A N 1
ATOM 1850 C CA . THR A 1 241 ? -24.188 6.57 8.273 1 97.25 241 THR A CA 1
ATOM 1851 C C . THR A 1 241 ? -23.938 5.086 8.016 1 97.25 241 THR A C 1
ATOM 1853 O O . THR A 1 241 ? -24.891 4.289 8.016 1 97.25 241 THR A O 1
ATOM 1856 N N . ALA A 1 242 ? -22.719 4.684 7.836 1 97.88 242 ALA A N 1
ATOM 1857 C CA . ALA A 1 242 ? -22.422 3.301 7.473 1 97.88 242 ALA A CA 1
ATOM 1858 C C . ALA A 1 242 ? -22.828 2.344 8.586 1 97.88 242 ALA A C 1
ATOM 1860 O O . ALA A 1 242 ? -22.469 2.541 9.75 1 97.88 242 ALA A O 1
ATOM 1861 N N . LYS A 1 243 ? -23.531 1.289 8.234 1 97.62 243 LYS A N 1
ATOM 1862 C CA . LYS A 1 243 ? -23.922 0.271 9.203 1 97.62 243 LYS A CA 1
ATOM 1863 C C . LYS A 1 243 ? -22.703 -0.438 9.781 1 97.62 243 LYS A C 1
ATOM 1865 O O . LYS A 1 243 ? -21.812 -0.84 9.031 1 97.62 243 LYS A O 1
ATOM 1870 N N . GLY A 1 244 ? -22.625 -0.518 11.031 1 97.62 244 GLY A N 1
ATOM 1871 C CA . GLY A 1 244 ? -21.547 -1.241 11.68 1 97.62 244 GLY A CA 1
ATOM 1872 C C . GLY A 1 244 ? -20.344 -0.372 11.969 1 97.62 244 GLY A C 1
ATOM 1873 O O . GLY A 1 244 ? -19.406 -0.807 12.648 1 97.62 244 GLY A O 1
ATOM 1874 N N . ALA A 1 245 ? -20.391 0.867 11.516 1 98.31 245 ALA A N 1
ATOM 1875 C CA . ALA A 1 245 ? -19.219 1.729 11.664 1 98.31 245 ALA A CA 1
ATOM 1876 C C . ALA A 1 245 ? -19.125 2.311 13.07 1 98.31 245 ALA A C 1
ATOM 1878 O O . ALA A 1 245 ? -18.062 2.713 13.523 1 98.31 245 ALA A O 1
ATOM 1879 N N . GLY A 1 246 ? -20.281 2.361 13.789 1 98.44 246 GLY A N 1
ATOM 1880 C CA . GLY A 1 246 ? -20.312 2.977 15.109 1 98.44 246 GLY A CA 1
ATOM 1881 C C . GLY A 1 246 ? -19.375 2.32 16.094 1 98.44 246 GLY A C 1
ATOM 1882 O O . GLY A 1 246 ? -19.219 1.097 16.109 1 98.44 246 GLY A O 1
ATOM 1883 N N . ASN A 1 247 ? -18.75 3.129 16.953 1 98.25 247 ASN A N 1
ATOM 1884 C CA . ASN A 1 247 ? -17.844 2.705 18.016 1 98.25 247 ASN A CA 1
ATOM 1885 C C . ASN A 1 247 ? -16.625 1.984 17.438 1 98.25 247 ASN A C 1
ATOM 1887 O O . ASN A 1 247 ? -16.203 0.95 17.969 1 98.25 247 ASN A O 1
ATOM 1891 N N . ASN A 1 248 ? -16.125 2.525 16.312 1 98.38 248 ASN A N 1
ATOM 1892 C CA . ASN A 1 248 ? -14.938 1.976 15.68 1 98.38 248 ASN A CA 1
ATOM 1893 C C . ASN A 1 248 ? -13.922 3.066 15.352 1 98.38 248 ASN A C 1
ATOM 1895 O O . ASN A 1 248 ? -14.273 4.242 15.25 1 98.38 248 ASN A O 1
ATOM 1899 N N . ILE A 1 249 ? -12.68 2.686 15.289 1 98.69 249 ILE A N 1
ATOM 1900 C CA . ILE A 1 249 ? -11.57 3.488 14.797 1 98.69 249 ILE A CA 1
ATOM 1901 C C . ILE A 1 249 ? -11.141 2.988 13.422 1 98.69 249 ILE A C 1
ATOM 1903 O O . ILE A 1 249 ? -11.039 1.781 13.195 1 98.69 249 ILE A O 1
ATOM 1907 N N . PHE A 1 250 ? -10.922 3.918 12.453 1 98.88 250 PHE A N 1
ATOM 1908 C CA . PHE A 1 250 ? -10.578 3.502 11.102 1 98.88 250 PHE A CA 1
ATOM 1909 C C . PHE A 1 250 ? -9.352 4.254 10.594 1 98.88 250 PHE A C 1
ATOM 1911 O O . PHE A 1 250 ? -9.273 5.477 10.727 1 98.88 250 PHE A O 1
ATOM 1918 N N . ASN A 1 251 ? -8.383 3.475 10.047 1 98.81 251 ASN A N 1
ATOM 1919 C CA . ASN A 1 251 ? -7.406 4.117 9.172 1 98.81 251 ASN A CA 1
ATOM 1920 C C . ASN A 1 251 ? -8.07 4.738 7.949 1 98.81 251 ASN A C 1
ATOM 1922 O O . ASN A 1 251 ? -8.984 4.152 7.371 1 98.81 251 ASN A O 1
ATOM 1926 N N . VAL A 1 252 ? -7.648 5.922 7.613 1 98.88 252 VAL A N 1
ATOM 1927 C CA . VAL A 1 252 ? -8.141 6.551 6.391 1 98.88 252 VAL A CA 1
ATOM 1928 C C . VAL A 1 252 ? -6.961 7.008 5.535 1 98.88 252 VAL A C 1
ATOM 1930 O O . VAL A 1 252 ? -6.324 8.023 5.832 1 98.88 252 VAL A O 1
ATOM 1933 N N . ILE A 1 253 ? -6.664 6.289 4.484 1 98.62 253 ILE A N 1
ATOM 1934 C CA . ILE A 1 253 ? -5.605 6.629 3.539 1 98.62 253 ILE A CA 1
ATOM 1935 C C . ILE A 1 253 ? -6.156 6.598 2.113 1 98.62 253 ILE A C 1
ATOM 1937 O O . ILE A 1 253 ? -7.281 6.145 1.886 1 98.62 253 ILE A O 1
ATOM 1941 N N . ASN A 1 254 ? -5.426 7.066 1.163 1 98.5 254 ASN A N 1
ATOM 1942 C CA . ASN A 1 254 ? -5.855 7.184 -0.226 1 98.5 254 ASN A CA 1
ATOM 1943 C C . ASN A 1 254 ? -6.133 5.816 -0.844 1 98.5 254 ASN A C 1
ATOM 1945 O O . ASN A 1 254 ? -6.988 5.688 -1.722 1 98.5 254 ASN A O 1
ATOM 1949 N N . GLY A 1 255 ? -5.445 4.832 -0.462 1 97.31 255 GLY A N 1
ATOM 1950 C CA . GLY A 1 255 ? -5.594 3.5 -1.031 1 97.31 255 GLY A CA 1
ATOM 1951 C C . GLY A 1 255 ? -4.363 3.033 -1.785 1 97.31 255 GLY A C 1
ATOM 1952 O O . GLY A 1 255 ? -4.211 1.841 -2.055 1 97.31 255 GLY A O 1
ATOM 1953 N N . ASP A 1 256 ? -3.531 3.891 -2.174 1 97.88 256 ASP A N 1
ATOM 1954 C CA . ASP A 1 256 ? -2.236 3.535 -2.744 1 97.88 256 ASP A CA 1
ATOM 1955 C C . ASP A 1 256 ? -1.115 3.732 -1.726 1 97.88 256 ASP A C 1
ATOM 1957 O O . ASP A 1 256 ? -1.32 4.352 -0.681 1 97.88 256 ASP A O 1
ATOM 1961 N N . THR A 1 257 ? -0.047 3.074 -1.858 1 98.44 257 THR A N 1
ATOM 1962 C CA . THR A 1 257 ? 1.203 3.254 -1.128 1 98.44 257 THR A CA 1
ATOM 1963 C C . THR A 1 257 ? 2.275 3.857 -2.029 1 98.44 257 THR A C 1
ATOM 1965 O O . THR A 1 257 ? 2.604 3.295 -3.076 1 98.44 257 THR A O 1
ATOM 1968 N N . GLU A 1 258 ? 2.807 5.012 -1.639 1 98.38 258 GLU A N 1
ATOM 1969 C CA . GLU A 1 258 ? 3.746 5.742 -2.482 1 98.38 258 GLU A CA 1
ATOM 1970 C C . GLU A 1 258 ? 5.082 5.945 -1.772 1 98.38 258 GLU A C 1
ATOM 1972 O O . GLU A 1 258 ? 5.309 5.391 -0.694 1 98.38 258 GLU A O 1
ATOM 1977 N N . SER A 1 259 ? 6.008 6.543 -2.422 1 98.5 259 SER A N 1
ATOM 1978 C CA . SER A 1 259 ? 7.336 6.902 -1.929 1 98.5 259 SER A CA 1
ATOM 1979 C C . SER A 1 259 ? 7.848 8.172 -2.602 1 98.5 259 SER A C 1
ATOM 1981 O O . SER A 1 259 ? 7.371 8.547 -3.674 1 98.5 259 SER A O 1
ATOM 1983 N N . TRP A 1 260 ? 8.805 8.789 -1.971 1 98.5 260 TRP A N 1
ATOM 1984 C CA . TRP A 1 260 ? 9.375 9.992 -2.559 1 98.5 260 TRP A CA 1
ATOM 1985 C C . TRP A 1 260 ? 10.234 9.648 -3.771 1 98.5 260 TRP A C 1
ATOM 1987 O O . TRP A 1 260 ? 10.398 10.477 -4.676 1 98.5 260 TRP A O 1
ATOM 1997 N N . GLN A 1 261 ? 10.766 8.383 -3.857 1 97.75 261 GLN A N 1
ATOM 1998 C CA . GLN A 1 261 ? 11.523 8 -5.043 1 97.75 261 GLN A CA 1
ATOM 1999 C C . GLN A 1 261 ? 10.672 8.094 -6.301 1 97.75 261 GLN A C 1
ATOM 2001 O O . GLN A 1 261 ? 11.188 8.344 -7.395 1 97.75 261 GLN A O 1
ATOM 2006 N N . ASP A 1 262 ? 9.391 7.91 -6.105 1 98.06 262 ASP A N 1
ATOM 2007 C CA . ASP A 1 262 ? 8.484 8.055 -7.238 1 98.06 262 ASP A CA 1
ATOM 2008 C C . ASP A 1 262 ? 7.969 9.484 -7.359 1 98.06 262 ASP A C 1
ATOM 2010 O O . ASP A 1 262 ? 7.906 10.039 -8.461 1 98.06 262 ASP A O 1
ATOM 2014 N N . LEU A 1 263 ? 7.605 10.141 -6.297 1 98.56 263 LEU A N 1
ATOM 2015 C CA . LEU A 1 263 ? 6.914 11.422 -6.297 1 98.56 263 LEU A CA 1
ATOM 2016 C C . LEU A 1 263 ? 7.887 12.562 -6.578 1 98.56 263 LEU A C 1
ATOM 2018 O O . LEU A 1 263 ? 7.52 13.547 -7.223 1 98.56 263 LEU A O 1
ATOM 2022 N N . TRP A 1 264 ? 9.094 12.422 -6.098 1 98.69 264 TRP A N 1
ATOM 2023 C CA . TRP A 1 264 ? 10 13.562 -6.125 1 98.69 264 TRP A CA 1
ATOM 2024 C C . TRP A 1 264 ? 10.43 13.883 -7.555 1 98.69 264 TRP A C 1
ATOM 2026 O O . TRP A 1 264 ? 10.414 15.047 -7.969 1 98.69 264 TRP A O 1
ATOM 2036 N N . PRO A 1 265 ? 10.82 12.867 -8.406 1 98.31 265 PRO A N 1
ATOM 2037 C CA . PRO A 1 265 ? 11.086 13.164 -9.812 1 98.31 265 PRO A CA 1
ATOM 2038 C C . PRO A 1 265 ? 9.875 13.758 -10.523 1 98.31 265 PRO A C 1
ATOM 2040 O O . PRO A 1 265 ? 10.031 14.594 -11.422 1 98.31 265 PRO A O 1
ATOM 2043 N N . ARG A 1 266 ? 8.719 13.344 -10.172 1 98.25 266 ARG A N 1
ATOM 2044 C CA . ARG A 1 266 ? 7.5 13.906 -10.75 1 98.25 266 ARG A CA 1
ATOM 2045 C C . ARG A 1 266 ? 7.336 15.375 -10.367 1 98.25 266 ARG A C 1
ATOM 2047 O O . ARG A 1 266 ? 6.906 16.188 -11.188 1 98.25 266 ARG A O 1
ATOM 2054 N N . LEU A 1 267 ? 7.656 15.672 -9.102 1 98.75 267 LEU A N 1
ATOM 2055 C CA . LEU A 1 267 ? 7.637 17.062 -8.656 1 98.75 267 LEU A CA 1
ATOM 2056 C C . LEU A 1 267 ? 8.617 17.906 -9.461 1 98.75 267 LEU A C 1
ATOM 2058 O O . LEU A 1 267 ? 8.281 19 -9.906 1 98.75 267 LEU A O 1
ATOM 2062 N N . ALA A 1 268 ? 9.836 17.344 -9.609 1 98.75 268 ALA A N 1
ATOM 2063 C CA . ALA A 1 268 ? 10.852 18.062 -10.375 1 98.75 268 ALA A CA 1
ATOM 2064 C C . ALA A 1 268 ? 10.359 18.359 -11.789 1 98.75 268 ALA A C 1
ATOM 2066 O O . ALA A 1 268 ? 10.477 19.484 -12.273 1 98.75 268 ALA A O 1
ATOM 2067 N N . ARG A 1 269 ? 9.797 17.359 -12.43 1 98.19 269 ARG A N 1
ATOM 2068 C CA . ARG A 1 269 ? 9.273 17.531 -13.781 1 98.19 269 ARG A CA 1
ATOM 2069 C C . ARG A 1 269 ? 8.148 18.562 -13.805 1 98.19 269 ARG A C 1
ATOM 2071 O O . ARG A 1 269 ? 8.117 19.438 -14.688 1 98.19 269 ARG A O 1
ATOM 2078 N N . ARG A 1 270 ? 7.27 18.5 -12.859 1 98.44 270 ARG A N 1
ATOM 2079 C CA . ARG A 1 270 ? 6.129 19.422 -12.828 1 98.44 270 ARG A CA 1
ATOM 2080 C C . ARG A 1 270 ? 6.586 20.859 -12.695 1 98.44 270 ARG A C 1
ATOM 2082 O O . ARG A 1 270 ? 6.121 21.734 -13.43 1 98.44 270 ARG A O 1
ATOM 2089 N N . PHE A 1 271 ? 7.52 21.141 -11.844 1 98.75 271 PHE A N 1
ATOM 2090 C CA . PHE A 1 271 ? 7.891 22.516 -11.516 1 98.75 271 PHE A CA 1
ATOM 2091 C C . PHE A 1 271 ? 9.031 23 -12.414 1 98.75 271 PHE A C 1
ATOM 2093 O O . PHE A 1 271 ? 9.477 24.141 -12.297 1 98.75 271 PHE A O 1
ATOM 2100 N N . GLY A 1 272 ? 9.5 22.062 -13.32 1 98.25 272 GLY A N 1
ATOM 2101 C CA . GLY A 1 272 ? 10.57 22.422 -14.242 1 98.25 272 GLY A CA 1
ATOM 2102 C C . GLY A 1 272 ? 11.938 22.438 -13.594 1 98.25 272 GLY A C 1
ATOM 2103 O O . GLY A 1 272 ? 12.812 23.219 -13.977 1 98.25 272 GLY A O 1
ATOM 2104 N N . CYS A 1 273 ? 12.102 21.641 -12.562 1 98.62 273 CYS A N 1
ATOM 2105 C CA . CYS A 1 273 ? 13.383 21.5 -11.883 1 98.62 273 CYS A CA 1
ATOM 2106 C C . CYS A 1 273 ? 14.141 20.281 -12.391 1 98.62 273 CYS A C 1
ATOM 2108 O O . CYS A 1 273 ? 13.594 19.484 -13.156 1 98.62 273 CYS A O 1
ATOM 2110 N N . LYS A 1 274 ? 15.352 20.188 -12.008 1 97.88 274 LYS A N 1
ATOM 2111 C CA . LYS A 1 274 ? 16.188 19.016 -12.297 1 97.88 274 LYS A CA 1
ATOM 2112 C C . LYS A 1 274 ? 16.516 18.25 -11.023 1 97.88 274 LYS A C 1
ATOM 2114 O O . LYS A 1 274 ? 16.766 18.844 -9.977 1 97.88 274 LYS A O 1
ATOM 2119 N N . ILE A 1 275 ? 16.516 16.953 -11.148 1 98.44 275 ILE A N 1
ATOM 2120 C CA . ILE A 1 275 ? 16.984 16.109 -10.055 1 98.44 275 ILE A CA 1
ATOM 2121 C C . ILE A 1 275 ? 18.516 16.109 -10.016 1 98.44 275 ILE A C 1
ATOM 2123 O O . ILE A 1 275 ? 19.172 15.711 -10.984 1 98.44 275 ILE A O 1
ATOM 2127 N N . PRO A 1 276 ? 19.031 16.609 -8.922 1 97.75 276 PRO A N 1
ATOM 2128 C CA . PRO A 1 276 ? 20.484 16.531 -8.852 1 97.75 276 PRO A CA 1
ATOM 2129 C C . PRO A 1 276 ? 21 15.094 -8.773 1 97.75 276 PRO A C 1
ATOM 2131 O O . PRO A 1 276 ? 20.312 14.227 -8.227 1 97.75 276 PRO A O 1
ATOM 2134 N N . ASN A 1 277 ? 22.172 14.93 -9.227 1 96.31 277 ASN A N 1
ATOM 2135 C CA . ASN A 1 277 ? 22.812 13.625 -9.219 1 96.31 277 ASN A CA 1
ATOM 2136 C C . ASN A 1 277 ? 24.312 13.742 -8.961 1 96.31 277 ASN A C 1
ATOM 2138 O O . ASN A 1 277 ? 25.062 14.219 -9.82 1 96.31 277 ASN A O 1
ATOM 2142 N N . PRO A 1 278 ? 24.797 13.328 -7.797 1 95.88 278 PRO A N 1
ATOM 2143 C CA . PRO A 1 278 ? 24.047 12.57 -6.789 1 95.88 278 PRO A CA 1
ATOM 2144 C C . PRO A 1 278 ? 23.172 13.461 -5.91 1 95.88 278 PRO A C 1
ATOM 2146 O O . PRO A 1 278 ? 23.594 14.547 -5.512 1 95.88 278 PRO A O 1
ATOM 2149 N N . MET A 1 279 ? 22.031 12.938 -5.566 1 97.12 279 MET A N 1
ATOM 2150 C CA . MET A 1 279 ? 21.078 13.602 -4.672 1 97.12 279 MET A CA 1
ATOM 2151 C C . MET A 1 279 ? 21.625 13.648 -3.246 1 97.12 279 MET A C 1
ATOM 2153 O O . MET A 1 279 ? 21.344 14.594 -2.506 1 97.12 279 MET A O 1
ATOM 2157 N N . PHE A 1 280 ? 22.406 12.664 -2.902 1 97.19 280 PHE A N 1
ATOM 2158 C CA . PHE A 1 280 ? 22.953 12.508 -1.559 1 97.19 280 PHE A CA 1
ATOM 2159 C C . PHE A 1 280 ? 24.469 12.414 -1.598 1 97.19 280 PHE A C 1
ATOM 2161 O O . PHE A 1 280 ? 25.047 11.391 -1.22 1 97.19 280 PHE A O 1
ATOM 2168 N N . PRO A 1 281 ? 25.156 13.477 -1.837 1 96.56 281 PRO A N 1
ATOM 2169 C CA . PRO A 1 281 ? 26.594 13.422 -2.066 1 96.56 281 PRO A CA 1
ATOM 2170 C C . PRO A 1 281 ? 27.375 13.008 -0.822 1 96.56 281 PRO A C 1
ATOM 2172 O O . PRO A 1 281 ? 28.5 12.5 -0.931 1 96.56 281 PRO A O 1
ATOM 2175 N N . HIS A 1 282 ? 26.812 13.156 0.343 1 96.5 282 HIS A N 1
ATOM 2176 C CA . HIS A 1 282 ? 27.516 12.805 1.574 1 96.5 282 HIS A CA 1
ATOM 2177 C C . HIS A 1 282 ? 26.844 11.617 2.266 1 96.5 282 HIS A C 1
ATOM 2179 O O . HIS A 1 282 ? 26.984 11.445 3.479 1 96.5 282 HIS A O 1
ATOM 2185 N N . GLY A 1 283 ? 26 10.914 1.526 1 94.75 283 GLY A N 1
ATOM 2186 C CA . GLY A 1 283 ? 25.406 9.68 2.021 1 94.75 283 GLY A CA 1
ATOM 2187 C C . GLY A 1 283 ? 23.969 9.828 2.445 1 94.75 283 GLY A C 1
ATOM 2188 O O . GLY A 1 283 ? 23.219 8.852 2.459 1 94.75 283 GLY A O 1
ATOM 2189 N N . GLY A 1 284 ? 23.531 11.047 2.814 1 96.25 284 GLY A N 1
ATOM 2190 C CA . GLY A 1 284 ? 22.156 11.273 3.254 1 96.25 284 GLY A CA 1
ATOM 2191 C C . GLY A 1 284 ? 21.828 10.562 4.551 1 96.25 284 GLY A C 1
ATOM 2192 O O . GLY A 1 284 ? 20.719 10.047 4.711 1 96.25 284 GLY A O 1
ATOM 2193 N N . THR A 1 285 ? 22.766 10.406 5.473 1 96.5 285 THR A N 1
ATOM 2194 C CA . THR A 1 285 ? 22.594 9.727 6.746 1 96.5 285 THR A CA 1
ATOM 2195 C C . THR A 1 285 ? 22.875 10.664 7.91 1 96.5 285 THR A C 1
ATOM 2197 O O . THR A 1 285 ? 23.469 11.727 7.727 1 96.5 285 THR A O 1
ATOM 2200 N N . ALA A 1 286 ? 22.438 10.289 9.094 1 97 286 ALA A N 1
ATOM 2201 C CA . ALA A 1 286 ? 22.609 11.102 10.289 1 97 286 ALA A CA 1
ATOM 2202 C C . ALA A 1 286 ? 24.062 11.555 10.438 1 97 286 ALA A C 1
ATOM 2204 O O . ALA A 1 286 ? 24.984 10.781 10.164 1 97 286 ALA A O 1
ATOM 2205 N N . ASP A 1 287 ? 24.234 12.789 10.812 1 97.44 287 ASP A N 1
ATOM 2206 C CA . ASP A 1 287 ? 25.516 13.391 11.203 1 97.44 287 ASP A CA 1
ATOM 2207 C C . ASP A 1 287 ? 26.422 13.594 10 1 97.44 287 ASP A C 1
ATOM 2209 O O . ASP A 1 287 ? 27.641 13.758 10.148 1 97.44 287 ASP A O 1
ATOM 2213 N N . THR A 1 288 ? 25.953 13.555 8.805 1 97.56 288 THR A N 1
ATOM 2214 C CA . THR A 1 288 ? 26.75 13.852 7.613 1 97.56 288 THR A CA 1
ATOM 2215 C C . THR A 1 288 ? 26.5 15.289 7.145 1 97.56 288 THR A C 1
ATOM 2217 O O . THR A 1 288 ? 25.547 15.93 7.586 1 97.56 288 THR A O 1
ATOM 2220 N N . LYS A 1 289 ? 27.391 15.734 6.277 1 97.06 289 LYS A N 1
ATOM 2221 C CA . LYS A 1 289 ? 27.281 17.078 5.719 1 97.06 289 LYS A CA 1
ATOM 2222 C C . LYS A 1 289 ? 26.047 17.203 4.828 1 97.06 289 LYS A C 1
ATOM 2224 O O . LYS A 1 289 ? 25.594 16.219 4.254 1 97.06 289 LYS A O 1
ATOM 2229 N N . GLY A 1 290 ? 25.562 18.469 4.75 1 96.44 290 GLY A N 1
ATOM 2230 C CA . GLY A 1 290 ? 24.391 18.75 3.934 1 96.44 290 GLY A CA 1
ATOM 2231 C C . GLY A 1 290 ? 24.703 18.797 2.449 1 96.44 290 GLY A C 1
ATOM 2232 O O . GLY A 1 290 ? 25.844 18.656 2.043 1 96.44 290 GLY A O 1
ATOM 2233 N N . TYR A 1 291 ? 23.625 18.891 1.665 1 97.44 291 TYR A N 1
ATOM 2234 C CA . TYR A 1 291 ? 23.734 19.062 0.22 1 97.44 291 TYR A CA 1
ATOM 2235 C C . TYR A 1 291 ? 24.312 20.422 -0.131 1 97.44 291 TYR A C 1
ATOM 2237 O O . TYR A 1 291 ? 23.766 21.469 0.235 1 97.44 291 TYR A O 1
ATOM 2245 N N . LYS A 1 292 ? 25.453 20.422 -0.835 1 96.12 292 LYS A N 1
ATOM 2246 C CA . LYS A 1 292 ? 26.156 21.641 -1.217 1 96.12 292 LYS A CA 1
ATOM 2247 C C . LYS A 1 292 ? 26.391 22.547 -0.008 1 96.12 292 LYS A C 1
ATOM 2249 O O . LYS A 1 292 ? 27 22.125 0.979 1 96.12 292 LYS A O 1
ATOM 2254 N N . ASN A 1 293 ? 25.922 23.797 -0.076 1 95.88 293 ASN A N 1
ATOM 2255 C CA . ASN A 1 293 ? 26.172 24.734 1.005 1 95.88 293 ASN A CA 1
ATOM 2256 C C . ASN A 1 293 ? 24.969 24.875 1.926 1 95.88 293 ASN A C 1
ATOM 2258 O O . ASN A 1 293 ? 24.891 25.797 2.73 1 95.88 293 ASN A O 1
ATOM 2262 N N . TYR A 1 294 ? 24.016 23.969 1.789 1 97.75 294 TYR A N 1
ATOM 2263 C CA . TYR A 1 294 ? 22.875 23.969 2.691 1 97.75 294 TYR A CA 1
ATOM 2264 C C . TYR A 1 294 ? 23.219 23.281 4.008 1 97.75 294 TYR A C 1
ATOM 2266 O O . TYR A 1 294 ? 24.047 22.375 4.039 1 97.75 294 TYR A O 1
ATOM 2274 N N . GLU A 1 295 ? 22.578 23.719 5.035 1 97.75 295 GLU A N 1
ATOM 2275 C CA . GLU A 1 295 ? 22.844 23.172 6.363 1 97.75 295 GLU A CA 1
ATOM 2276 C C . GLU A 1 295 ? 22 21.938 6.625 1 97.75 295 GLU A C 1
ATOM 2278 O O . GLU A 1 295 ? 20.797 21.938 6.395 1 97.75 295 GLU A O 1
ATOM 2283 N N . SER A 1 296 ? 22.688 20.906 7.098 1 98.25 296 SER A N 1
ATOM 2284 C CA . SER A 1 296 ? 21.984 19.688 7.512 1 98.25 296 SER A CA 1
ATOM 2285 C C . SER A 1 296 ? 21.578 19.766 8.984 1 98.25 296 SER A C 1
ATOM 2287 O O . SER A 1 296 ? 22.016 20.656 9.703 1 98.25 296 SER A O 1
ATOM 2289 N N . SER A 1 297 ? 20.688 18.891 9.383 1 97.94 297 SER A N 1
ATOM 2290 C CA . SER A 1 297 ? 20.328 18.766 10.789 1 97.94 297 SER A CA 1
ATOM 2291 C C . SER A 1 297 ? 20.078 17.297 11.156 1 97.94 297 SER A C 1
ATOM 2293 O O . SER A 1 297 ? 19.562 16.531 10.352 1 97.94 297 SER A O 1
ATOM 2295 N N . THR A 1 298 ? 20.578 16.922 12.352 1 97.75 298 THR A N 1
ATOM 2296 C CA . THR A 1 298 ? 20.328 15.625 12.984 1 97.75 298 THR A CA 1
ATOM 2297 C C . THR A 1 298 ? 19.641 15.812 14.336 1 97.75 298 THR A C 1
ATOM 2299 O O . THR A 1 298 ? 20.109 16.594 15.172 1 97.75 298 THR A O 1
ATOM 2302 N N . VAL A 1 299 ? 18.484 15.203 14.477 1 96.44 299 VAL A N 1
ATOM 2303 C CA . VAL A 1 299 ? 17.781 15.234 15.75 1 96.44 299 VAL A CA 1
ATOM 2304 C C . VAL A 1 299 ? 17.641 13.812 16.297 1 96.44 299 VAL A C 1
ATOM 2306 O O . VAL A 1 299 ? 17.047 12.945 15.656 1 96.44 299 VAL A O 1
ATOM 2309 N N . ARG A 1 300 ? 18.266 13.555 17.453 1 96.25 300 ARG A N 1
ATOM 2310 C CA . ARG A 1 300 ? 18.062 12.297 18.156 1 96.25 300 ARG A CA 1
ATOM 2311 C C . ARG A 1 300 ? 16.938 12.414 19.172 1 96.25 300 ARG A C 1
ATOM 2313 O O . ARG A 1 300 ? 17 13.227 20.094 1 96.25 300 ARG A O 1
ATOM 2320 N N . MET A 1 301 ? 15.977 11.594 18.969 1 93.5 301 MET A N 1
ATOM 2321 C CA . MET A 1 301 ? 14.812 11.664 19.844 1 93.5 301 MET A CA 1
ATOM 2322 C C . MET A 1 301 ? 15.102 10.992 21.188 1 93.5 301 MET A C 1
ATOM 2324 O O . MET A 1 301 ? 15.945 10.094 21.266 1 93.5 301 MET A O 1
ATOM 2328 N N . PRO A 1 302 ? 14.484 11.453 22.266 1 91 302 PRO A N 1
ATOM 2329 C CA . PRO A 1 302 ? 14.812 10.984 23.609 1 91 302 PRO A CA 1
ATOM 2330 C C . PRO A 1 302 ? 14.172 9.633 23.938 1 91 302 PRO A C 1
ATOM 2332 O O . PRO A 1 302 ? 14.5 9.016 24.953 1 91 302 PRO A O 1
ATOM 2335 N N . ASN A 1 303 ? 13.32 9.156 23.203 1 92.38 303 ASN A N 1
ATOM 2336 C CA . ASN A 1 303 ? 12.625 7.895 23.453 1 92.38 303 ASN A CA 1
ATOM 2337 C C . ASN A 1 303 ? 13.203 6.762 22.609 1 92.38 303 ASN A C 1
ATOM 2339 O O . ASN A 1 303 ? 14.133 6.973 21.828 1 92.38 303 ASN A O 1
ATOM 2343 N N . LYS A 1 304 ? 12.688 5.539 22.812 1 93.38 304 LYS A N 1
ATOM 2344 C CA . LYS A 1 304 ? 13 4.395 21.953 1 93.38 304 LYS A CA 1
ATOM 2345 C C . LYS A 1 304 ? 12.031 4.301 20.781 1 93.38 304 LYS A C 1
ATOM 2347 O O . LYS A 1 304 ? 10.992 4.969 20.781 1 93.38 304 LYS A O 1
ATOM 2352 N N . HIS A 1 305 ? 12.438 3.527 19.797 1 96 305 HIS A N 1
ATOM 2353 C CA . HIS A 1 305 ? 11.484 3.232 18.734 1 96 305 HIS A CA 1
ATOM 2354 C C . HIS A 1 305 ? 10.273 2.475 19.281 1 96 305 HIS A C 1
ATOM 2356 O O . HIS A 1 305 ? 10.422 1.562 20.094 1 96 305 HIS A O 1
ATOM 2362 N N . PRO A 1 306 ? 9.078 2.842 18.844 1 95.75 306 PRO A N 1
ATOM 2363 C CA . PRO A 1 306 ? 7.887 2.07 19.203 1 95.75 306 PRO A CA 1
ATOM 2364 C C . PRO A 1 306 ? 8.031 0.581 18.906 1 95.75 306 PRO A C 1
ATOM 2366 O O . PRO A 1 306 ? 7.484 -0.256 19.625 1 95.75 306 PRO A O 1
ATOM 2369 N N . LEU A 1 307 ? 8.789 0.224 17.938 1 95.62 307 LEU A N 1
ATOM 2370 C CA . LEU A 1 307 ? 9.031 -1.164 17.562 1 95.62 307 LEU A CA 1
ATOM 2371 C C . LEU A 1 307 ? 9.625 -1.948 18.719 1 95.62 307 LEU A C 1
ATOM 2373 O O . LEU A 1 307 ? 9.445 -3.166 18.812 1 95.62 307 LEU A O 1
ATOM 2377 N N . SER A 1 308 ? 10.289 -1.29 19.625 1 93.75 308 SER A N 1
ATOM 2378 C CA . SER A 1 308 ? 10.953 -1.94 20.75 1 93.75 308 SER A CA 1
ATOM 2379 C C . SER A 1 308 ? 9.953 -2.682 21.625 1 93.75 308 SER A C 1
ATOM 2381 O O . SER A 1 308 ? 10.312 -3.656 22.297 1 93.75 308 SER A O 1
ATOM 2383 N N . THR A 1 309 ? 8.688 -2.236 21.594 1 93.38 309 THR A N 1
ATOM 2384 C CA . THR A 1 309 ? 7.668 -2.857 22.422 1 93.38 309 THR A CA 1
ATOM 2385 C C . THR A 1 309 ? 7.16 -4.148 21.797 1 93.38 309 THR A C 1
ATOM 2387 O O . THR A 1 309 ? 6.441 -4.918 22.438 1 93.38 309 THR A O 1
ATOM 2390 N N . ARG A 1 310 ? 7.57 -4.434 20.562 1 93.5 310 ARG A N 1
ATOM 2391 C CA . ARG A 1 310 ? 7.043 -5.574 19.812 1 93.5 310 ARG A CA 1
ATOM 2392 C C . ARG A 1 310 ? 8.148 -6.57 19.484 1 93.5 310 ARG A C 1
ATOM 2394 O O . ARG A 1 310 ? 7.914 -7.566 18.797 1 93.5 310 ARG A O 1
ATOM 2401 N N . VAL A 1 311 ? 9.359 -6.383 19.938 1 92.88 311 VAL A N 1
ATOM 2402 C CA . VAL A 1 311 ? 10.531 -7.137 19.5 1 92.88 311 VAL A CA 1
ATOM 2403 C C . VAL A 1 311 ? 10.359 -8.609 19.875 1 92.88 311 VAL A C 1
ATOM 2405 O O . VAL A 1 311 ? 10.805 -9.492 19.141 1 92.88 311 VAL A O 1
ATOM 2408 N N . SER A 1 312 ? 9.703 -8.898 21 1 92.25 312 SER A N 1
ATOM 2409 C CA . SER A 1 312 ? 9.492 -10.289 21.391 1 92.25 312 SER A CA 1
ATOM 2410 C C . SER A 1 312 ? 8.461 -10.961 20.5 1 92.25 312 SER A C 1
ATOM 2412 O O . SER A 1 312 ? 8.656 -12.102 20.062 1 92.25 312 SER A O 1
ATOM 2414 N N . ASP A 1 313 ? 7.395 -10.25 20.156 1 93.81 313 ASP A N 1
ATOM 2415 C CA . ASP A 1 313 ? 6.324 -10.781 19.312 1 93.81 313 ASP A CA 1
ATOM 2416 C C . ASP A 1 313 ? 6.828 -11.047 17.891 1 93.81 313 ASP A C 1
ATOM 2418 O O . ASP A 1 313 ? 6.352 -11.961 17.219 1 93.81 313 ASP A O 1
ATOM 2422 N N . LEU A 1 314 ? 7.871 -10.242 17.516 1 96.44 314 LEU A N 1
ATOM 2423 C CA . LEU A 1 314 ? 8.344 -10.289 16.125 1 96.44 314 LEU A CA 1
ATOM 2424 C C . LEU A 1 314 ? 9.609 -11.133 16.016 1 96.44 314 LEU A C 1
ATOM 2426 O O . LEU A 1 314 ? 10.078 -11.406 14.906 1 96.44 314 LEU A O 1
ATOM 2430 N N . GLY A 1 315 ? 10.18 -11.547 17.141 1 96.88 315 GLY A N 1
ATOM 2431 C CA . GLY A 1 315 ? 11.391 -12.359 17.156 1 96.88 315 GLY A CA 1
ATOM 2432 C C . GLY A 1 315 ? 12.641 -11.57 16.828 1 96.88 315 GLY A C 1
ATOM 2433 O O . GLY A 1 315 ? 13.617 -12.125 16.312 1 96.88 315 GLY A O 1
ATOM 2434 N N . VAL A 1 316 ? 12.586 -10.25 17.094 1 96.25 316 VAL A N 1
ATOM 2435 C CA . VAL A 1 316 ? 13.711 -9.422 16.672 1 96.25 316 VAL A CA 1
ATOM 2436 C C . VAL A 1 316 ? 14.305 -8.703 17.875 1 96.25 316 VAL A C 1
ATOM 2438 O O . VAL A 1 316 ? 14.531 -7.492 17.844 1 96.25 316 VAL A O 1
ATOM 2441 N N . SER A 1 317 ? 14.555 -9.391 18.938 1 91.94 317 SER A N 1
ATOM 2442 C CA . SER A 1 317 ? 15.039 -8.82 20.203 1 91.94 317 SER A CA 1
ATOM 2443 C C . SER A 1 317 ? 16.422 -8.219 20.031 1 91.94 317 SER A C 1
ATOM 2445 O O . SER A 1 317 ? 16.828 -7.355 20.812 1 91.94 317 SER A O 1
ATOM 2447 N N . SER A 1 318 ? 17.141 -8.641 18.953 1 88.5 318 SER A N 1
ATOM 2448 C CA . SER A 1 318 ? 18.469 -8.117 18.719 1 88.5 318 SER A CA 1
ATOM 2449 C C . SER A 1 318 ? 18.438 -6.938 17.75 1 88.5 318 SER A C 1
ATOM 2451 O O . SER A 1 318 ? 19.484 -6.469 17.297 1 88.5 318 SER A O 1
ATOM 2453 N N . ASP A 1 319 ? 17.281 -6.512 17.391 1 86.62 319 ASP A N 1
ATOM 2454 C CA . ASP A 1 319 ? 17.141 -5.398 16.469 1 86.62 319 ASP A CA 1
ATOM 2455 C C . ASP A 1 319 ? 17.672 -4.102 17.062 1 86.62 319 ASP A C 1
ATOM 2457 O O . ASP A 1 319 ? 17.469 -3.828 18.25 1 86.62 319 ASP A O 1
ATOM 2461 N N . PRO A 1 320 ? 18.359 -3.348 16.234 1 84.12 320 PRO A N 1
ATOM 2462 C CA . PRO A 1 320 ? 18.922 -2.09 16.734 1 84.12 320 PRO A CA 1
ATOM 2463 C C . PRO A 1 320 ? 17.844 -1.147 17.281 1 84.12 320 PRO A C 1
ATOM 2465 O O . PRO A 1 320 ? 18.156 -0.24 18.062 1 84.12 320 PRO A O 1
ATOM 2468 N N . SER A 1 321 ? 16.656 -1.254 16.891 1 81.31 321 SER A N 1
ATOM 2469 C CA . SER A 1 321 ? 15.562 -0.401 17.344 1 81.31 321 SER A CA 1
ATOM 2470 C C . SER A 1 321 ? 15.383 -0.486 18.859 1 81.31 321 SER A C 1
ATOM 2472 O O . SER A 1 321 ? 14.742 0.38 19.469 1 81.31 321 SER A O 1
ATOM 2474 N N . LYS A 1 322 ? 15.906 -1.51 19.453 1 82.38 322 LYS A N 1
ATOM 2475 C CA . LYS A 1 322 ? 15.812 -1.684 20.906 1 82.38 322 LYS A CA 1
ATOM 2476 C C . LYS A 1 322 ? 16.797 -0.777 21.625 1 82.38 322 LYS A C 1
ATOM 2478 O O . LYS A 1 322 ? 16.531 -0.322 22.75 1 82.38 322 LYS A O 1
ATOM 2483 N N . GLU A 1 323 ? 17.812 -0.436 20.938 1 86.44 323 GLU A N 1
ATOM 2484 C CA . GLU A 1 323 ? 18.891 0.258 21.656 1 86.44 323 GLU A CA 1
ATOM 2485 C C . GLU A 1 323 ? 19.125 1.65 21.062 1 86.44 323 GLU A C 1
ATOM 2487 O O . GLU A 1 323 ? 19.453 2.584 21.797 1 86.44 323 GLU A O 1
ATOM 2492 N N . GLU A 1 324 ? 18.938 1.752 19.812 1 91.12 324 GLU A N 1
ATOM 2493 C CA . GLU A 1 324 ? 19.203 3.029 19.172 1 91.12 324 GLU A CA 1
ATOM 2494 C C . GLU A 1 324 ? 17.953 3.906 19.125 1 91.12 324 GLU A C 1
ATOM 2496 O O . GLU A 1 324 ? 16.859 3.426 18.828 1 91.12 324 GLU A O 1
ATOM 2501 N N . PRO A 1 325 ? 18.156 5.16 19.469 1 94.12 325 PRO A N 1
ATOM 2502 C CA . PRO A 1 325 ? 16.984 6.047 19.422 1 94.12 325 PRO A CA 1
ATOM 2503 C C . PRO A 1 325 ? 16.578 6.398 17.984 1 94.12 325 PRO A C 1
ATOM 2505 O O . PRO A 1 325 ? 17.422 6.387 17.078 1 94.12 325 PRO A O 1
ATOM 2508 N N . PRO A 1 326 ? 15.312 6.699 17.781 1 96.12 326 PRO A N 1
ATOM 2509 C CA . PRO A 1 326 ? 14.922 7.242 16.484 1 96.12 326 PRO A CA 1
ATOM 2510 C C . PRO A 1 326 ? 15.688 8.516 16.125 1 96.12 326 PRO A C 1
ATOM 2512 O O . PRO A 1 326 ? 15.93 9.359 16.984 1 96.12 326 PRO A O 1
ATOM 2515 N N . THR A 1 327 ? 16.078 8.617 14.945 1 96.56 327 THR A N 1
ATOM 2516 C CA . THR A 1 327 ? 16.875 9.75 14.484 1 96.56 327 THR A CA 1
ATOM 2517 C C . THR A 1 327 ? 16.234 10.391 13.25 1 96.56 327 THR A C 1
ATOM 2519 O O . THR A 1 327 ? 15.875 9.695 12.297 1 96.56 327 THR A O 1
ATOM 2522 N N . LEU A 1 328 ? 16.016 11.703 13.32 1 97.44 328 LEU A N 1
ATOM 2523 C CA . LEU A 1 328 ? 15.617 12.492 12.156 1 97.44 328 LEU A CA 1
ATOM 2524 C C . LEU A 1 328 ? 16.828 13.133 11.5 1 97.44 328 LEU A C 1
ATOM 2526 O O . LEU A 1 328 ? 17.719 13.664 12.188 1 97.44 328 LEU A O 1
ATOM 2530 N N . PHE A 1 329 ? 16.922 13.039 10.258 1 98.44 329 PHE A N 1
ATOM 2531 C CA . PHE A 1 329 ? 18.016 13.68 9.547 1 98.44 329 PHE A CA 1
ATOM 2532 C C . PHE A 1 329 ? 17.516 14.359 8.281 1 98.44 329 PHE A C 1
ATOM 2534 O O . PHE A 1 329 ? 16.766 13.766 7.5 1 98.44 329 PHE A O 1
ATOM 2541 N N . CYS A 1 330 ? 17.891 15.531 8.07 1 98.62 330 CYS A N 1
ATOM 2542 C CA . CYS A 1 330 ? 17.688 16.281 6.844 1 98.62 330 CYS A CA 1
ATOM 2543 C C . CYS A 1 330 ? 19.016 16.812 6.301 1 98.62 330 CYS A C 1
ATOM 2545 O O . CYS A 1 330 ? 19.719 17.547 6.98 1 98.62 330 CYS A O 1
ATOM 2547 N N . GLN A 1 331 ? 19.328 16.453 5.066 1 98.56 331 GLN A N 1
ATOM 2548 C CA . GLN A 1 331 ? 20.547 17 4.469 1 98.56 331 GLN A CA 1
ATOM 2549 C C . GLN A 1 331 ? 20.375 18.484 4.145 1 98.56 331 GLN A C 1
ATOM 2551 O O . GLN A 1 331 ? 21.359 19.203 3.959 1 98.56 331 GLN A O 1
ATOM 2556 N N . ILE A 1 332 ? 19.172 18.891 3.996 1 98.69 332 ILE A N 1
ATOM 2557 C CA . ILE A 1 332 ? 18.766 20.281 3.951 1 98.69 332 ILE A CA 1
ATOM 2558 C C . ILE A 1 332 ? 17.688 20.547 5.004 1 98.69 332 ILE A C 1
ATOM 2560 O O . ILE A 1 332 ? 16.547 20.094 4.859 1 98.69 332 ILE A O 1
ATOM 2564 N N . ASN A 1 333 ? 18.109 21.266 6.051 1 98.19 333 ASN A N 1
ATOM 2565 C CA . ASN A 1 333 ? 17.109 21.641 7.047 1 98.19 333 ASN A CA 1
ATOM 2566 C C . ASN A 1 333 ? 16.094 22.641 6.484 1 98.19 333 ASN A C 1
ATOM 2568 O O . ASN A 1 333 ? 16.453 23.781 6.191 1 98.19 333 ASN A O 1
ATOM 2572 N N . PRO A 1 334 ? 14.828 22.25 6.391 1 97.19 334 PRO A N 1
ATOM 2573 C CA . PRO A 1 334 ? 13.859 23.109 5.719 1 97.19 334 PRO A CA 1
ATOM 2574 C C . PRO A 1 334 ? 13.727 24.484 6.383 1 97.19 334 PRO A C 1
ATOM 2576 O O . PRO A 1 334 ? 13.609 25.5 5.691 1 97.19 334 PRO A O 1
ATOM 2579 N N . GLU A 1 335 ? 13.75 24.562 7.695 1 96 335 GLU A N 1
ATOM 2580 C CA . GLU A 1 335 ? 13.633 25.828 8.406 1 96 335 GLU A CA 1
ATOM 2581 C C . GLU A 1 335 ? 14.828 26.734 8.117 1 96 335 GLU A C 1
ATOM 2583 O O . GLU A 1 335 ? 14.664 27.938 7.859 1 96 335 GLU A O 1
ATOM 2588 N N . LYS A 1 336 ? 15.977 26.188 8.188 1 97.25 336 LYS A N 1
ATOM 2589 C CA . LYS A 1 336 ? 17.188 26.953 7.918 1 97.25 336 LYS A CA 1
ATOM 2590 C C . LYS A 1 336 ? 17.266 27.359 6.449 1 97.25 336 LYS A C 1
ATOM 2592 O O . LYS A 1 336 ? 17.734 28.453 6.129 1 97.25 336 LYS A O 1
ATOM 2597 N N . TRP A 1 337 ? 16.875 26.453 5.605 1 98.12 337 TRP A N 1
ATOM 2598 C CA . TRP A 1 337 ? 16.844 26.734 4.176 1 98.12 337 TRP A CA 1
ATOM 2599 C C . TRP A 1 337 ? 15.953 27.953 3.881 1 98.12 337 TRP A C 1
ATOM 2601 O O . TRP A 1 337 ? 16.359 28.859 3.158 1 98.12 337 TRP A O 1
ATOM 2611 N N . ALA A 1 338 ? 14.797 28.031 4.457 1 97.38 338 ALA A N 1
ATOM 2612 C CA . ALA A 1 338 ? 13.812 29.078 4.199 1 97.38 338 ALA A CA 1
ATOM 2613 C C . ALA A 1 338 ? 14.281 30.422 4.754 1 97.38 338 ALA A C 1
ATOM 2615 O O . ALA A 1 338 ? 13.805 31.469 4.336 1 97.38 338 ALA A O 1
ATOM 2616 N N . ALA A 1 339 ? 15.242 30.359 5.668 1 97.12 339 ALA A N 1
ATOM 2617 C CA . ALA A 1 339 ? 15.719 31.578 6.324 1 97.12 339 ALA A CA 1
ATOM 2618 C C . ALA A 1 339 ? 16.906 32.156 5.582 1 97.12 339 ALA A C 1
ATOM 2620 O O . ALA A 1 339 ? 17.312 33.312 5.859 1 97.12 339 ALA A O 1
ATOM 2621 N N . ARG A 1 340 ? 17.438 31.469 4.66 1 98 340 ARG A N 1
ATOM 2622 C CA . ARG A 1 340 ? 18.625 31.938 3.949 1 98 340 ARG A CA 1
ATOM 2623 C C . ARG A 1 340 ? 18.328 33.188 3.135 1 98 340 ARG A C 1
ATOM 2625 O O . ARG A 1 340 ? 17.234 33.312 2.588 1 98 340 ARG A O 1
ATOM 2632 N N . GLU A 1 341 ? 19.344 34 2.945 1 98 341 GLU A N 1
ATOM 2633 C CA . GLU A 1 341 ? 19.203 35.25 2.201 1 98 341 GLU A CA 1
ATOM 2634 C C . GLU A 1 341 ? 18.922 34.969 0.724 1 98 341 GLU A C 1
ATOM 2636 O O . GLU A 1 341 ? 18.047 35.625 0.125 1 98 341 GLU A O 1
ATOM 2641 N N . ASP A 1 342 ? 19.703 34.094 0.154 1 98 342 ASP A N 1
ATOM 2642 C CA . ASP A 1 342 ? 19.531 33.812 -1.267 1 98 342 ASP A CA 1
ATOM 2643 C C . ASP A 1 342 ? 18.156 33.188 -1.542 1 98 342 ASP A C 1
ATOM 2645 O O . ASP A 1 342 ? 17.531 33.5 -2.568 1 98 342 ASP A O 1
ATOM 2649 N N . VAL A 1 343 ? 17.656 32.406 -0.642 1 98.44 343 VAL A N 1
ATOM 2650 C CA . VAL A 1 343 ? 16.344 31.766 -0.761 1 98.44 343 VAL A CA 1
ATOM 2651 C C . VAL A 1 343 ? 15.25 32.812 -0.661 1 98.44 343 VAL A C 1
ATOM 2653 O O . VAL A 1 343 ? 14.312 32.844 -1.457 1 98.44 343 VAL A O 1
ATOM 2656 N N . ASN A 1 344 ? 15.406 33.719 0.257 1 98.38 344 ASN A N 1
ATOM 2657 C CA . ASN A 1 344 ? 14.422 34.781 0.434 1 98.38 344 ASN A CA 1
ATOM 2658 C C . ASN A 1 344 ? 14.414 35.75 -0.757 1 98.38 344 ASN A C 1
ATOM 2660 O O . ASN A 1 344 ? 13.359 36.25 -1.133 1 98.38 344 ASN A O 1
ATOM 2664 N N . LYS A 1 345 ? 15.586 36 -1.245 1 98.38 345 LYS A N 1
ATOM 2665 C CA . LYS A 1 345 ? 15.648 36.812 -2.449 1 98.38 345 LYS A CA 1
ATOM 2666 C C . LYS A 1 345 ? 14.922 36.156 -3.613 1 98.38 345 LYS A C 1
ATOM 2668 O O . LYS A 1 345 ? 14.203 36.812 -4.359 1 98.38 345 LYS A O 1
ATOM 2673 N N . ALA A 1 346 ? 15.172 34.875 -3.766 1 98.44 346 ALA A N 1
ATOM 2674 C CA . ALA A 1 346 ? 14.5 34.094 -4.82 1 98.44 346 ALA A CA 1
ATOM 2675 C C . ALA A 1 346 ? 12.984 34.125 -4.625 1 98.44 346 ALA A C 1
ATOM 2677 O O . ALA A 1 346 ? 12.234 34.312 -5.582 1 98.44 346 ALA A O 1
ATOM 2678 N N . TRP A 1 347 ? 12.492 33.906 -3.41 1 98.5 347 TRP A N 1
ATOM 2679 C CA . TRP A 1 347 ? 11.07 33.938 -3.111 1 98.5 347 TRP A CA 1
ATOM 2680 C C . TRP A 1 347 ? 10.484 35.312 -3.434 1 98.5 347 TRP A C 1
ATOM 2682 O O . TRP A 1 347 ? 9.414 35.406 -4.043 1 98.5 347 TRP A O 1
ATOM 2692 N N . ALA A 1 348 ? 11.211 36.344 -3.025 1 98.38 348 ALA A N 1
ATOM 2693 C CA . ALA A 1 348 ? 10.742 37.719 -3.271 1 98.38 348 ALA A CA 1
ATOM 2694 C C . ALA A 1 348 ? 10.578 37.969 -4.766 1 98.38 348 ALA A C 1
ATOM 2696 O O . ALA A 1 348 ? 9.633 38.656 -5.184 1 98.38 348 ALA A O 1
ATOM 2697 N N . GLN A 1 349 ? 11.508 37.5 -5.492 1 98.25 349 GLN A N 1
ATOM 2698 C CA . GLN A 1 349 ? 11.453 37.656 -6.938 1 98.25 349 GLN A CA 1
ATOM 2699 C C . GLN A 1 349 ? 10.172 37.062 -7.516 1 98.25 349 GLN A C 1
ATOM 2701 O O . GLN A 1 349 ? 9.469 37.719 -8.281 1 98.25 349 GLN A O 1
ATOM 2706 N N . VAL A 1 350 ? 9.906 35.844 -7.145 1 98.31 350 VAL A N 1
ATOM 2707 C CA . VAL A 1 350 ? 8.75 35.156 -7.711 1 98.31 350 VAL A CA 1
ATOM 2708 C C . VAL A 1 350 ? 7.469 35.719 -7.094 1 98.31 350 VAL A C 1
ATOM 2710 O O . VAL A 1 350 ? 6.461 35.906 -7.785 1 98.31 350 VAL A O 1
ATOM 2713 N N . ARG A 1 351 ? 7.438 36 -5.809 1 98.31 351 ARG A N 1
ATOM 2714 C CA . ARG A 1 351 ? 6.293 36.594 -5.121 1 98.31 351 ARG A CA 1
ATOM 2715 C C . ARG A 1 351 ? 5.887 37.906 -5.773 1 98.31 351 ARG A C 1
ATOM 2717 O O . ARG A 1 351 ? 4.707 38.125 -6.059 1 98.31 351 ARG A O 1
ATOM 2724 N N . ASP A 1 352 ? 6.887 38.781 -5.996 1 98.31 352 ASP A N 1
ATOM 2725 C CA . ASP A 1 352 ? 6.617 40.125 -6.547 1 98.31 352 ASP A CA 1
ATOM 2726 C C . ASP A 1 352 ? 6.156 40.031 -8 1 98.31 352 ASP A C 1
ATOM 2728 O O . ASP A 1 352 ? 5.281 40.781 -8.422 1 98.31 352 ASP A O 1
ATOM 2732 N N . LYS A 1 353 ? 6.77 39.156 -8.68 1 98.12 353 LYS A N 1
ATOM 2733 C CA . LYS A 1 353 ? 6.426 39.031 -10.094 1 98.12 353 LYS A CA 1
ATOM 2734 C C . LYS A 1 353 ? 4.977 38.562 -10.258 1 98.12 353 LYS A C 1
ATOM 2736 O O . LYS A 1 353 ? 4.281 39.031 -11.172 1 98.12 353 LYS A O 1
ATOM 2741 N N . TYR A 1 354 ? 4.535 37.688 -9.445 1 98.19 354 TYR A N 1
ATOM 2742 C CA . TYR A 1 354 ? 3.23 37.094 -9.68 1 98.19 354 TYR A CA 1
ATOM 2743 C C . TYR A 1 354 ? 2.227 37.531 -8.617 1 98.19 354 TYR A C 1
ATOM 2745 O O . TYR A 1 354 ? 1.076 37.062 -8.625 1 98.19 354 TYR A O 1
ATOM 2753 N N . GLY A 1 355 ? 2.6 38.375 -7.703 1 98.12 355 GLY A N 1
ATOM 2754 C CA . GLY A 1 355 ? 1.702 38.875 -6.668 1 98.12 355 GLY A CA 1
ATOM 2755 C C . GLY A 1 355 ? 1.251 37.781 -5.707 1 98.12 355 GLY A C 1
ATOM 2756 O O . GLY A 1 355 ? 0.056 37.625 -5.438 1 98.12 355 GLY A O 1
ATOM 2757 N N . LEU A 1 356 ? 2.211 36.969 -5.199 1 98 356 LEU A N 1
ATOM 2758 C CA . LEU A 1 356 ? 1.882 35.844 -4.359 1 98 356 LEU A CA 1
ATOM 2759 C C . LEU A 1 356 ? 1.717 36.25 -2.902 1 98 356 LEU A C 1
ATOM 2761 O O . LEU A 1 356 ? 2.205 37.312 -2.502 1 98 356 LEU A O 1
ATOM 2765 N N . ASP A 1 357 ? 1.045 35.469 -2.109 1 95.81 357 ASP A N 1
ATOM 2766 C CA . ASP A 1 357 ? 0.741 35.75 -0.709 1 95.81 357 ASP A CA 1
ATOM 2767 C C . ASP A 1 357 ? 1.974 35.562 0.17 1 95.81 357 ASP A C 1
ATOM 2769 O O . ASP A 1 357 ? 2.406 34.406 0.392 1 95.81 357 ASP A O 1
ATOM 2773 N N . GLN A 1 358 ? 2.471 36.594 0.734 1 96.12 358 GLN A N 1
ATOM 2774 C CA . GLN A 1 358 ? 3.654 36.531 1.586 1 96.12 358 GLN A CA 1
ATOM 2775 C C . GLN A 1 358 ? 3.393 35.719 2.85 1 96.12 358 GLN A C 1
ATOM 2777 O O . GLN A 1 358 ? 4.297 35.062 3.371 1 96.12 358 GLN A O 1
ATOM 2782 N N . LYS A 1 359 ? 2.195 35.688 3.289 1 93.88 359 LYS A N 1
ATOM 2783 C CA . LYS A 1 359 ? 1.849 35 4.523 1 93.88 359 LYS A CA 1
ATOM 2784 C C . LYS A 1 359 ? 2.037 33.5 4.371 1 93.88 359 LYS A C 1
ATOM 2786 O O . LYS A 1 359 ? 2.363 32.812 5.34 1 93.88 359 LYS A O 1
ATOM 2791 N N . ALA A 1 360 ? 1.85 33 3.191 1 94 360 ALA A N 1
ATOM 2792 C CA . ALA A 1 360 ? 2.033 31.562 2.934 1 94 360 ALA A CA 1
ATOM 2793 C C . ALA A 1 360 ? 3.479 31.156 3.184 1 94 360 ALA A C 1
ATOM 2795 O O . ALA A 1 360 ? 3.734 30.062 3.691 1 94 360 ALA A O 1
ATOM 2796 N N . TRP A 1 361 ? 4.398 31.984 2.811 1 95.69 361 TRP A N 1
ATOM 2797 C CA . TRP A 1 361 ? 5.82 31.719 3.02 1 95.69 361 TRP A CA 1
ATOM 2798 C C . TRP A 1 361 ? 6.168 31.766 4.504 1 95.69 361 TRP A C 1
ATOM 2800 O O . TRP A 1 361 ? 6.859 30.875 5.012 1 95.69 361 TRP A O 1
ATOM 2810 N N . GLU A 1 362 ? 5.621 32.75 5.16 1 93.75 362 GLU A N 1
ATOM 2811 C CA . GLU A 1 362 ? 5.945 32.969 6.562 1 93.75 362 GLU A CA 1
ATOM 2812 C C . GLU A 1 362 ? 5.352 31.906 7.461 1 93.75 362 GLU A C 1
ATOM 2814 O O . GLU A 1 362 ? 5.922 31.578 8.508 1 93.75 362 GLU A O 1
ATOM 2819 N N . LYS A 1 363 ? 4.27 31.359 7.023 1 90.75 363 LYS A N 1
ATOM 2820 C CA . LYS A 1 363 ? 3.543 30.438 7.891 1 90.75 363 LYS A CA 1
ATOM 2821 C C . LYS A 1 363 ? 3.668 29 7.395 1 90.75 363 LYS A C 1
ATOM 2823 O O . LYS A 1 363 ? 2.98 28.109 7.895 1 90.75 363 LYS A O 1
ATOM 2828 N N . ALA A 1 364 ? 4.48 28.812 6.395 1 91.25 364 ALA A N 1
ATOM 2829 C CA . ALA A 1 364 ? 4.676 27.453 5.895 1 91.25 364 ALA A CA 1
ATOM 2830 C C . ALA A 1 364 ? 5.219 26.531 6.992 1 91.25 364 ALA A C 1
ATOM 2832 O O . ALA A 1 364 ? 5.996 26.969 7.844 1 91.25 364 ALA A O 1
ATOM 2833 N N . THR A 1 365 ? 4.805 25.219 6.961 1 90 365 THR A N 1
ATOM 2834 C CA . THR A 1 365 ? 5.16 24.266 8.008 1 90 365 THR A CA 1
ATOM 2835 C C . THR A 1 365 ? 6.512 23.625 7.703 1 90 365 THR A C 1
ATOM 2837 O O . THR A 1 365 ? 6.602 22.406 7.559 1 90 365 THR A O 1
ATOM 2840 N N . TRP A 1 366 ? 7.586 24.422 7.793 1 93.25 366 TRP A N 1
ATOM 2841 C CA . TRP A 1 366 ? 8.938 23.953 7.52 1 93.25 366 TRP A CA 1
ATOM 2842 C C . TRP A 1 366 ? 9.375 22.922 8.562 1 93.25 366 TRP A C 1
ATOM 2844 O O . TRP A 1 366 ? 10.07 21.953 8.242 1 93.25 366 TRP A O 1
ATOM 2854 N N . ASP A 1 367 ? 8.914 23.141 9.797 1 87.75 367 ASP A N 1
ATOM 2855 C CA . ASP A 1 367 ? 9.242 22.219 10.883 1 87.75 367 ASP A CA 1
ATOM 2856 C C . ASP A 1 367 ? 8.602 20.859 10.648 1 87.75 367 ASP A C 1
ATOM 2858 O O . ASP A 1 367 ? 9.227 19.828 10.906 1 87.75 367 ASP A O 1
ATOM 2862 N N . PHE A 1 368 ? 7.398 20.844 10.227 1 88.94 368 PHE A N 1
ATOM 2863 C CA . PHE A 1 368 ? 6.73 19.594 9.906 1 88.94 368 PHE A CA 1
ATOM 2864 C C . PHE A 1 368 ? 7.465 18.859 8.789 1 88.94 368 PHE A C 1
ATOM 2866 O O . PHE A 1 368 ? 7.578 17.625 8.812 1 88.94 368 PHE A O 1
ATOM 2873 N N . LEU A 1 369 ? 8 19.578 7.805 1 93 369 LEU A N 1
ATOM 2874 C CA . LEU A 1 369 ? 8.742 18.969 6.711 1 93 369 LEU A CA 1
ATOM 2875 C C . LEU A 1 369 ? 10.016 18.297 7.219 1 93 369 LEU A C 1
ATOM 2877 O O . LEU A 1 369 ? 10.445 17.266 6.68 1 93 369 LEU A O 1
ATOM 2881 N N . THR A 1 370 ? 10.586 18.969 8.258 1 92.44 370 THR A N 1
ATOM 2882 C CA . THR A 1 370 ? 11.773 18.375 8.875 1 92.44 370 THR A CA 1
ATOM 2883 C C . THR A 1 370 ? 11.469 16.969 9.391 1 92.44 370 THR A C 1
ATOM 2885 O O . THR A 1 370 ? 12.25 16.047 9.172 1 92.44 370 THR A O 1
ATOM 2888 N N . PHE A 1 371 ? 10.344 16.875 10.023 1 93.31 371 PHE A N 1
ATOM 2889 C CA . PHE A 1 371 ? 9.953 15.57 10.539 1 93.31 371 PHE A CA 1
ATOM 2890 C C . PHE A 1 371 ? 9.555 14.641 9.398 1 93.31 371 PHE A C 1
ATOM 2892 O O . PHE A 1 371 ? 10.07 13.523 9.289 1 93.31 371 PHE A O 1
ATOM 2899 N N . ALA A 1 372 ? 8.695 15.078 8.516 1 94.19 372 ALA A N 1
ATOM 2900 C CA . ALA A 1 372 ? 8.07 14.242 7.492 1 94.19 372 ALA A CA 1
ATOM 2901 C C . ALA A 1 372 ? 9.117 13.727 6.5 1 94.19 372 ALA A C 1
ATOM 2903 O O . ALA A 1 372 ? 9.016 12.602 6.016 1 94.19 372 ALA A O 1
ATOM 2904 N N . LEU A 1 373 ? 10.125 14.523 6.207 1 96.81 373 LEU A N 1
ATOM 2905 C CA . LEU A 1 373 ? 11.125 14.125 5.223 1 96.81 373 LEU A CA 1
ATOM 2906 C C . LEU A 1 373 ? 12.375 13.578 5.91 1 96.81 373 LEU A C 1
ATOM 2908 O O . LEU A 1 373 ? 13.195 12.922 5.277 1 96.81 373 LEU A O 1
ATOM 2912 N N . GLY A 1 374 ? 12.492 13.867 7.219 1 97.5 374 GLY A N 1
ATOM 2913 C CA . GLY A 1 374 ? 13.711 13.523 7.926 1 97.5 374 GLY A CA 1
ATOM 2914 C C . GLY A 1 374 ? 13.664 12.141 8.555 1 97.5 374 GLY A C 1
ATOM 2915 O O . GLY A 1 374 ? 14.703 11.594 8.945 1 97.5 374 GLY A O 1
ATOM 2916 N N . ARG A 1 375 ? 12.445 11.602 8.734 1 97.25 375 ARG A N 1
ATOM 2917 C CA . ARG A 1 375 ? 12.359 10.273 9.336 1 97.25 375 ARG A CA 1
ATOM 2918 C C . ARG A 1 375 ? 12.883 9.203 8.383 1 97.25 375 ARG A C 1
ATOM 2920 O O . ARG A 1 375 ? 12.719 9.32 7.164 1 97.25 375 ARG A O 1
ATOM 2927 N N . ASP A 1 376 ? 13.469 8.148 8.922 1 96.75 376 ASP A N 1
ATOM 2928 C CA . ASP A 1 376 ? 14.047 7.09 8.102 1 96.75 376 ASP A CA 1
ATOM 2929 C C . ASP A 1 376 ? 13.18 5.832 8.125 1 96.75 376 ASP A C 1
ATOM 2931 O O . ASP A 1 376 ? 13.672 4.73 7.891 1 96.75 376 ASP A O 1
ATOM 2935 N N . TRP A 1 377 ? 11.898 5.941 8.594 1 97.12 377 TRP A N 1
ATOM 2936 C CA . TRP A 1 377 ? 11.008 4.785 8.633 1 97.12 377 TRP A CA 1
ATOM 2937 C C . TRP A 1 377 ? 9.742 5.043 7.82 1 97.12 377 TRP A C 1
ATOM 2939 O O . TRP A 1 377 ? 9.367 6.195 7.602 1 97.12 377 TRP A O 1
ATOM 2949 N N . SER A 1 378 ? 9.156 3.959 7.332 1 98.31 378 SER A N 1
ATOM 2950 C CA . SER A 1 378 ? 7.922 3.986 6.551 1 98.31 378 SER A CA 1
ATOM 2951 C C . SER A 1 378 ? 6.707 4.23 7.445 1 98.31 378 SER A C 1
ATOM 2953 O O . SER A 1 378 ? 6.793 4.09 8.664 1 98.31 378 SER A O 1
ATOM 2955 N N . CYS A 1 379 ? 5.602 4.676 6.906 1 98.44 379 CYS A N 1
ATOM 2956 C CA . CYS A 1 379 ? 4.289 4.793 7.531 1 98.44 379 CYS A CA 1
ATOM 2957 C C . CYS A 1 379 ? 3.201 4.219 6.633 1 98.44 379 CYS A C 1
ATOM 2959 O O . CYS A 1 379 ? 2.49 4.965 5.957 1 98.44 379 CYS A O 1
ATOM 2961 N N . VAL A 1 380 ? 3.061 2.912 6.73 1 98.69 380 VAL A N 1
ATOM 2962 C CA . VAL A 1 380 ? 2.152 2.201 5.84 1 98.69 380 VAL A CA 1
ATOM 2963 C C . VAL A 1 380 ? 0.99 1.619 6.645 1 98.69 380 VAL A C 1
ATOM 2965 O O . VAL A 1 380 ? 1.2 0.846 7.582 1 98.69 380 VAL A O 1
ATOM 2968 N N . GLY A 1 381 ? -0.211 2.059 6.336 1 98.19 381 GLY A N 1
ATOM 2969 C CA . GLY A 1 381 ? -1.402 1.519 6.973 1 98.19 381 GLY A CA 1
ATOM 2970 C C . GLY A 1 381 ? -2.34 0.831 5.996 1 98.19 381 GLY A C 1
ATOM 2971 O O . GLY A 1 381 ? -2.143 0.903 4.781 1 98.19 381 GLY A O 1
ATOM 2972 N N . THR A 1 382 ? -3.322 0.117 6.5 1 97.31 382 THR A N 1
ATOM 2973 C CA . THR A 1 382 ? -4.324 -0.563 5.688 1 97.31 382 THR A CA 1
ATOM 2974 C C . THR A 1 382 ? -5.73 -0.106 6.062 1 97.31 382 THR A C 1
ATOM 2976 O O . THR A 1 382 ? -5.957 0.36 7.184 1 97.31 382 THR A O 1
ATOM 2979 N N . MET A 1 383 ? -6.672 -0.199 5.164 1 97.94 383 MET A N 1
ATOM 2980 C CA . MET A 1 383 ? -8.07 0.137 5.418 1 97.94 383 MET A CA 1
ATOM 2981 C C . MET A 1 383 ? -8.953 -1.102 5.32 1 97.94 383 MET A C 1
ATOM 2983 O O . MET A 1 383 ? -10.133 -1.003 4.98 1 97.94 383 MET A O 1
ATOM 2987 N N . SER A 1 384 ? -8.359 -2.246 5.559 1 97.88 384 SER A N 1
ATOM 2988 C CA . SER A 1 384 ? -9.102 -3.5 5.441 1 97.88 384 SER A CA 1
ATOM 2989 C C . SER A 1 384 ? -10.367 -3.479 6.285 1 97.88 384 SER A C 1
ATOM 2991 O O . SER A 1 384 ? -11.406 -3.984 5.863 1 97.88 384 SER A O 1
ATOM 2993 N N . LYS A 1 385 ? -10.305 -2.912 7.484 1 97.81 385 LYS A N 1
ATOM 2994 C CA . LYS A 1 385 ? -11.461 -2.857 8.367 1 97.81 385 LYS A CA 1
ATOM 2995 C C . LYS A 1 385 ? -12.617 -2.107 7.715 1 97.81 385 LYS A C 1
ATOM 2997 O O . LYS A 1 385 ? -13.75 -2.598 7.691 1 97.81 385 LYS A O 1
ATOM 3002 N N . ALA A 1 386 ? -12.305 -0.893 7.195 1 98.56 386 ALA A N 1
ATOM 3003 C CA . ALA A 1 386 ? -13.336 -0.093 6.535 1 98.56 386 ALA A CA 1
ATOM 3004 C C . ALA A 1 386 ? -13.836 -0.781 5.27 1 98.56 386 ALA A C 1
ATOM 3006 O O . ALA A 1 386 ? -15.031 -0.741 4.965 1 98.56 386 ALA A O 1
ATOM 3007 N N . ARG A 1 387 ? -12.914 -1.394 4.523 1 98.19 387 ARG A N 1
ATOM 3008 C CA . ARG A 1 387 ? -13.281 -2.074 3.285 1 98.19 387 ARG A CA 1
ATOM 3009 C C . ARG A 1 387 ? -14.258 -3.213 3.553 1 98.19 387 ARG A C 1
ATOM 3011 O O . ARG A 1 387 ? -15.203 -3.422 2.785 1 98.19 387 ARG A O 1
ATOM 3018 N N . LYS A 1 388 ? -14.055 -3.936 4.594 1 97.31 388 LYS A N 1
ATOM 3019 C CA . LYS A 1 388 ? -14.93 -5.043 4.957 1 97.31 388 LYS A CA 1
ATOM 3020 C C . LYS A 1 388 ? -16.328 -4.539 5.316 1 97.31 388 LYS A C 1
ATOM 3022 O O . LYS A 1 388 ? -17.297 -5.297 5.266 1 97.31 388 LYS A O 1
ATOM 3027 N N . LEU A 1 389 ? -16.438 -3.227 5.656 1 97.81 389 LEU A N 1
ATOM 3028 C CA . LEU A 1 389 ? -17.719 -2.631 6.008 1 97.81 389 LEU A CA 1
ATOM 3029 C C . LEU A 1 389 ? -18.344 -1.947 4.797 1 97.81 389 LEU A C 1
ATOM 3031 O O . LEU A 1 389 ? -19.422 -1.339 4.91 1 97.81 389 LEU A O 1
ATOM 3035 N N . GLY A 1 390 ? -17.656 -1.965 3.654 1 97.31 390 GLY A N 1
ATOM 3036 C CA . GLY A 1 390 ? -18.297 -1.497 2.434 1 97.31 390 GLY A CA 1
ATOM 3037 C C . GLY A 1 390 ? -17.672 -0.234 1.878 1 97.31 390 GLY A C 1
ATOM 3038 O O . GLY A 1 390 ? -18.062 0.251 0.817 1 97.31 390 GLY A O 1
ATOM 3039 N N . TRP A 1 391 ? -16.672 0.367 2.535 1 98.12 391 TRP A N 1
ATOM 3040 C CA . TRP A 1 391 ? -15.984 1.54 2.002 1 98.12 391 TRP A CA 1
ATOM 3041 C C . TRP A 1 391 ? -15.25 1.202 0.707 1 98.12 391 TRP A C 1
ATOM 3043 O O . TRP A 1 391 ? -14.508 0.221 0.643 1 98.12 391 TRP A O 1
ATOM 3053 N N . SER A 1 392 ? -15.383 2.01 -0.344 1 97.06 392 SER A N 1
ATOM 3054 C CA . SER A 1 392 ? -14.758 1.702 -1.626 1 97.06 392 SER A CA 1
ATOM 3055 C C . SER A 1 392 ? -14 2.908 -2.176 1 97.06 392 SER A C 1
ATOM 3057 O O . SER A 1 392 ? -13.562 2.9 -3.326 1 97.06 392 SER A O 1
ATOM 3059 N N . GLY A 1 393 ? -13.891 3.994 -1.323 1 97.56 393 GLY A N 1
ATOM 3060 C CA . GLY A 1 393 ? -13.227 5.199 -1.798 1 97.56 393 GLY A CA 1
ATOM 3061 C C . GLY A 1 393 ? -11.758 4.988 -2.104 1 97.56 393 GLY A C 1
ATOM 3062 O O . GLY A 1 393 ? -11.117 4.105 -1.528 1 97.56 393 GLY A O 1
ATOM 3063 N N . TYR A 1 394 ? -11.242 5.754 -3.061 1 97.69 394 TYR A N 1
ATOM 3064 C CA . TYR A 1 394 ? -9.844 5.715 -3.488 1 97.69 394 TYR A CA 1
ATOM 3065 C C . TYR A 1 394 ? -9.406 7.07 -4.039 1 97.69 394 TYR A C 1
ATOM 3067 O O . TYR A 1 394 ? -10.211 7.789 -4.641 1 97.69 394 TYR A O 1
ATOM 3075 N N . ALA A 1 395 ? -8.211 7.426 -3.754 1 98.19 395 ALA A N 1
ATOM 3076 C CA . ALA A 1 395 ? -7.59 8.594 -4.367 1 98.19 395 ALA A CA 1
ATOM 3077 C C . ALA A 1 395 ? -6.145 8.305 -4.77 1 98.19 395 ALA A C 1
ATOM 3079 O O . ALA A 1 395 ? -5.418 7.621 -4.039 1 98.19 395 ALA A O 1
ATOM 3080 N N . ASP A 1 396 ? -5.773 8.719 -5.996 1 98.19 396 ASP A N 1
ATOM 3081 C CA . ASP A 1 396 ? -4.379 8.664 -6.422 1 98.19 396 ASP A CA 1
ATOM 3082 C C . ASP A 1 396 ? -3.561 9.773 -5.77 1 98.19 396 ASP A C 1
ATOM 3084 O O . ASP A 1 396 ? -3.863 10.961 -5.941 1 98.19 396 ASP A O 1
ATOM 3088 N N . THR A 1 397 ? -2.521 9.398 -5.043 1 98.62 397 THR A N 1
ATOM 3089 C CA . THR A 1 397 ? -1.775 10.352 -4.23 1 98.62 397 THR A CA 1
ATOM 3090 C C . THR A 1 397 ? -1.171 11.445 -5.102 1 98.62 397 THR A C 1
ATOM 3092 O O . THR A 1 397 ? -1.229 12.633 -4.754 1 98.62 397 THR A O 1
ATOM 3095 N N . TRP A 1 398 ? -0.592 11.094 -6.258 1 98.44 398 TRP A N 1
ATOM 3096 C CA . TRP A 1 398 ? -0.016 12.102 -7.145 1 98.44 398 TRP A CA 1
ATOM 3097 C C . TRP A 1 398 ? -1.087 13.062 -7.645 1 98.44 398 TRP A C 1
ATOM 3099 O O . TRP A 1 398 ? -0.89 14.281 -7.637 1 98.44 398 TRP A O 1
ATOM 3109 N N . ASP A 1 399 ? -2.221 12.516 -8.055 1 98.44 399 ASP A N 1
ATOM 3110 C CA . ASP A 1 399 ? -3.307 13.352 -8.547 1 98.44 399 ASP A CA 1
ATOM 3111 C C . ASP A 1 399 ? -3.781 14.32 -7.465 1 98.44 399 ASP A C 1
ATOM 3113 O O . ASP A 1 399 ? -4.113 15.477 -7.758 1 98.44 399 ASP A O 1
ATOM 3117 N N . GLU A 1 400 ? -3.838 13.805 -6.223 1 98 400 GLU A N 1
ATOM 3118 C CA . GLU A 1 400 ? -4.285 14.656 -5.125 1 98 400 GLU A CA 1
ATOM 3119 C C . GLU A 1 400 ? -3.275 15.758 -4.836 1 98 400 GLU A C 1
ATOM 3121 O O . GLU A 1 400 ? -3.654 16.891 -4.508 1 98 400 GLU A O 1
ATOM 3126 N N . LEU A 1 401 ? -1.967 15.43 -4.91 1 98 401 LEU A N 1
ATOM 3127 C CA . LEU A 1 401 ? -0.923 16.438 -4.75 1 98 401 LEU A CA 1
ATOM 3128 C C . LEU A 1 401 ? -1.047 17.516 -5.82 1 98 401 LEU A C 1
ATOM 3130 O O . LEU A 1 401 ? -0.986 18.719 -5.508 1 98 401 LEU A O 1
ATOM 3134 N N . VAL A 1 402 ? -1.28 17.125 -7.039 1 98.38 402 VAL A N 1
ATOM 3135 C CA . VAL A 1 402 ? -1.42 18.047 -8.164 1 98.38 402 VAL A CA 1
ATOM 3136 C C . VAL A 1 402 ? -2.652 18.922 -7.961 1 98.38 402 VAL A C 1
ATOM 3138 O O . VAL A 1 402 ? -2.609 20.141 -8.203 1 98.38 402 VAL A O 1
ATOM 3141 N N . ASP A 1 403 ? -3.701 18.297 -7.496 1 97.75 403 ASP A N 1
ATOM 3142 C CA . ASP A 1 403 ? -4.926 19.047 -7.227 1 97.75 403 ASP A CA 1
ATOM 3143 C C . ASP A 1 403 ? -4.676 20.156 -6.203 1 97.75 403 ASP A C 1
ATOM 3145 O O . ASP A 1 403 ? -5.164 21.266 -6.367 1 97.75 403 ASP A O 1
ATOM 3149 N N . VAL A 1 404 ? -3.955 19.828 -5.18 1 97.44 404 VAL A N 1
ATOM 3150 C CA . VAL A 1 404 ? -3.643 20.828 -4.164 1 97.44 404 VAL A CA 1
ATOM 3151 C C . VAL A 1 404 ? -2.785 21.922 -4.773 1 97.44 404 VAL A C 1
ATOM 3153 O O . VAL A 1 404 ? -3.033 23.109 -4.543 1 97.44 404 VAL A O 1
ATOM 3156 N N . PHE A 1 405 ? -1.765 21.594 -5.598 1 98 405 PHE A N 1
ATOM 3157 C CA . PHE A 1 405 ? -0.895 22.578 -6.223 1 98 405 PHE A CA 1
ATOM 3158 C C . PHE A 1 405 ? -1.694 23.516 -7.133 1 98 405 PHE A C 1
ATOM 3160 O O . PHE A 1 405 ? -1.47 24.719 -7.141 1 98 405 PHE A O 1
ATOM 3167 N N . GLU A 1 406 ? -2.574 22.938 -7.844 1 98.25 406 GLU A N 1
ATOM 3168 C CA . GLU A 1 406 ? -3.406 23.75 -8.727 1 98.25 406 GLU A CA 1
ATOM 3169 C C . GLU A 1 406 ? -4.285 24.719 -7.934 1 98.25 406 GLU A C 1
ATOM 3171 O O . GLU A 1 406 ? -4.492 25.859 -8.344 1 98.25 406 GLU A O 1
ATOM 3176 N N . THR A 1 407 ? -4.793 24.234 -6.836 1 96.69 407 THR A N 1
ATOM 3177 C CA . THR A 1 407 ? -5.57 25.094 -5.953 1 96.69 407 THR A CA 1
ATOM 3178 C C . THR A 1 407 ? -4.703 26.219 -5.402 1 96.69 407 THR A C 1
ATOM 3180 O O . THR A 1 407 ? -5.137 27.375 -5.355 1 96.69 407 THR A O 1
ATOM 3183 N N . LEU A 1 408 ? -3.508 25.891 -4.988 1 96.94 408 LEU A N 1
ATOM 3184 C CA . LEU A 1 408 ? -2.582 26.891 -4.457 1 96.94 408 LEU A CA 1
ATOM 3185 C C . LEU A 1 408 ? -2.23 27.922 -5.516 1 96.94 408 LEU A C 1
ATOM 3187 O O . LEU A 1 408 ? -2.051 29.109 -5.203 1 96.94 408 LEU A O 1
ATOM 3191 N N . GLU A 1 409 ? -2.127 27.516 -6.754 1 97.88 409 GLU A N 1
ATOM 3192 C CA . GLU A 1 409 ? -1.909 28.438 -7.863 1 97.88 409 GLU A CA 1
ATOM 3193 C C . GLU A 1 409 ? -3.086 29.391 -8.023 1 97.88 409 GLU A C 1
ATOM 3195 O O . GLU A 1 409 ? -2.896 30.609 -8.141 1 97.88 409 GLU A O 1
ATOM 3200 N N . LYS A 1 410 ? -4.254 28.844 -7.965 1 96.81 410 LYS A N 1
ATOM 3201 C CA . LYS A 1 410 ? -5.469 29.625 -8.117 1 96.81 410 LYS A CA 1
ATOM 3202 C C . LYS A 1 410 ? -5.613 30.641 -6.988 1 96.81 410 LYS A C 1
ATOM 3204 O O . LYS A 1 410 ? -6.125 31.75 -7.195 1 96.81 410 LYS A O 1
ATOM 3209 N N . GLU A 1 411 ? -5.152 30.266 -5.812 1 95 411 GLU A N 1
ATOM 3210 C CA . GLU A 1 411 ? -5.328 31.109 -4.629 1 95 411 GLU A CA 1
ATOM 3211 C C . GLU A 1 411 ? -4.168 32.062 -4.461 1 95 411 GLU A C 1
ATOM 3213 O O . GLU A 1 411 ? -4.102 32.812 -3.473 1 95 411 GLU A O 1
ATOM 3218 N N . GLY A 1 412 ? -3.25 32.062 -5.367 1 96.38 412 GLY A N 1
ATOM 3219 C CA . GLY A 1 412 ? -2.168 33.031 -5.379 1 96.38 412 GLY A CA 1
ATOM 3220 C C . GLY A 1 412 ? -1.077 32.719 -4.375 1 96.38 412 GLY A C 1
ATOM 3221 O O . GLY A 1 412 ? -0.37 33.625 -3.92 1 96.38 412 GLY A O 1
ATOM 3222 N N . ILE A 1 413 ? -0.998 31.469 -4.012 1 96.88 413 ILE A N 1
ATOM 3223 C CA . ILE A 1 413 ? 0.051 31.031 -3.096 1 96.88 413 ILE A CA 1
ATOM 3224 C C . ILE A 1 413 ? 1.248 30.516 -3.891 1 96.88 413 ILE A C 1
ATOM 3226 O O . ILE A 1 413 ? 2.398 30.797 -3.539 1 96.88 413 ILE A O 1
ATOM 3230 N N . LEU A 1 414 ? 0.994 29.75 -4.926 1 98 414 LEU A N 1
ATOM 3231 C CA . LEU A 1 414 ? 1.994 29.312 -5.895 1 98 414 LEU A CA 1
ATOM 3232 C C . LEU A 1 414 ? 1.825 30.047 -7.223 1 98 414 LEU A C 1
ATOM 3234 O O . LEU A 1 414 ? 0.729 30.516 -7.543 1 98 414 LEU A O 1
ATOM 3238 N N . PRO A 1 415 ? 2.887 30.25 -7.93 1 98.56 415 PRO A N 1
ATOM 3239 C CA . PRO A 1 415 ? 2.756 30.875 -9.242 1 98.56 415 PRO A CA 1
ATOM 3240 C C . PRO A 1 415 ? 2.082 29.969 -10.273 1 98.56 415 PRO A C 1
ATOM 3242 O O . PRO A 1 415 ? 2.055 28.75 -10.102 1 98.56 415 PRO A O 1
ATOM 3245 N N . PRO A 1 416 ? 1.5 30.609 -11.328 1 98 416 PRO A N 1
ATOM 3246 C CA . PRO A 1 416 ? 1.049 29.75 -12.43 1 98 416 PRO A CA 1
ATOM 3247 C C . PRO A 1 416 ? 2.166 28.875 -12.992 1 98 416 PRO A C 1
ATOM 3249 O O . PRO A 1 416 ? 3.23 29.391 -13.352 1 98 416 PRO A O 1
ATOM 3252 N N . LEU A 1 417 ? 1.913 27.625 -13.07 1 97.75 417 LEU A N 1
ATOM 3253 C CA . LEU A 1 417 ? 2.928 26.609 -13.336 1 97.75 417 LEU A CA 1
ATOM 3254 C C . LEU A 1 417 ? 3.652 26.906 -14.648 1 97.75 417 LEU A C 1
ATOM 3256 O O . LEU A 1 417 ? 4.883 26.922 -14.688 1 97.75 417 LEU A O 1
ATOM 3260 N N . GLU A 1 418 ? 2.943 27.141 -15.727 1 97.44 418 GLU A N 1
ATOM 3261 C CA . GLU A 1 418 ? 3.545 27.328 -17.047 1 97.44 418 GLU A CA 1
ATOM 3262 C C . GLU A 1 418 ? 4.367 28.609 -17.094 1 97.44 418 GLU A C 1
ATOM 3264 O O . GLU A 1 418 ? 5.406 28.656 -17.75 1 97.44 418 GLU A O 1
ATOM 3269 N N . ARG A 1 419 ? 3.908 29.641 -16.438 1 97.88 419 ARG A N 1
ATOM 3270 C CA . ARG A 1 419 ? 4.648 30.891 -16.375 1 97.88 419 ARG A CA 1
ATOM 3271 C C . ARG A 1 419 ? 5.914 30.75 -15.547 1 97.88 419 ARG A C 1
ATOM 3273 O O . ARG A 1 419 ? 6.953 31.328 -15.875 1 97.88 419 ARG A O 1
ATOM 3280 N N . LEU A 1 420 ? 5.77 30.016 -14.445 1 98.25 420 LEU A N 1
ATOM 3281 C CA . LEU A 1 420 ? 6.961 29.734 -13.656 1 98.25 420 LEU A CA 1
ATOM 3282 C C . LEU A 1 420 ? 8.039 29.078 -14.508 1 98.25 420 LEU A C 1
ATOM 3284 O O . LEU A 1 420 ? 9.195 29.516 -14.5 1 98.25 420 LEU A O 1
ATOM 3288 N N . LYS A 1 421 ? 7.738 28.062 -15.273 1 97.12 421 LYS A N 1
ATOM 3289 C CA . LYS A 1 421 ? 8.68 27.281 -16.078 1 97.12 421 LYS A CA 1
ATOM 3290 C C . LYS A 1 421 ? 9.281 28.141 -17.188 1 97.12 421 LYS A C 1
ATOM 3292 O O . LYS A 1 421 ? 10.469 28 -17.516 1 97.12 421 LYS A O 1
ATOM 3297 N N . SER A 1 422 ? 8.453 29 -17.75 1 96.75 422 SER A N 1
ATOM 3298 C CA . SER A 1 422 ? 8.914 29.812 -18.875 1 96.75 422 SER A CA 1
ATOM 3299 C C . SER A 1 422 ? 9.766 30.984 -18.406 1 96.75 422 SER A C 1
ATOM 3301 O O . SER A 1 422 ? 10.758 31.344 -19.062 1 96.75 422 SER A O 1
ATOM 3303 N N . ASP A 1 423 ? 9.383 31.562 -17.312 1 96.88 423 ASP A N 1
ATOM 3304 C CA . ASP A 1 423 ? 10.016 32.781 -16.844 1 96.88 423 ASP A CA 1
ATOM 3305 C C . ASP A 1 423 ? 11.32 32.5 -16.109 1 96.88 423 ASP A C 1
ATOM 3307 O O . ASP A 1 423 ? 12.195 33.375 -16.031 1 96.88 423 ASP A O 1
ATOM 3311 N N . PHE A 1 424 ? 11.344 31.344 -15.594 1 95.31 424 PHE A N 1
ATOM 3312 C CA . PHE A 1 424 ? 12.523 31 -14.805 1 95.31 424 PHE A CA 1
ATOM 3313 C C . PHE A 1 424 ? 13.117 29.672 -15.289 1 95.31 424 PHE A C 1
ATOM 3315 O O . PHE A 1 424 ? 14.305 29.422 -15.086 1 95.31 424 PHE A O 1
ATOM 3322 N N . MET B 1 1 ? -26.391 -13.281 -24.016 1 76.56 1 MET B N 1
ATOM 3323 C CA . MET B 1 1 ? -25.531 -13.844 -22.984 1 76.56 1 MET B CA 1
ATOM 3324 C C . MET B 1 1 ? -24.141 -14.133 -23.516 1 76.56 1 MET B C 1
ATOM 3326 O O . MET B 1 1 ? -23.969 -14.461 -24.688 1 76.56 1 MET B O 1
ATOM 3330 N N . ALA B 1 2 ? -23.094 -13.898 -22.625 1 92.12 2 ALA B N 1
ATOM 3331 C CA . ALA B 1 2 ? -21.703 -13.93 -23.094 1 92.12 2 ALA B CA 1
ATOM 3332 C C . ALA B 1 2 ? -21.094 -15.328 -22.938 1 92.12 2 ALA B C 1
ATOM 3334 O O . ALA B 1 2 ? -21.688 -16.188 -22.281 1 92.12 2 ALA B O 1
ATOM 3335 N N . SER B 1 3 ? -20.156 -15.672 -23.719 1 97.31 3 SER B N 1
ATOM 3336 C CA . SER B 1 3 ? -19.359 -16.891 -23.609 1 97.31 3 SER B CA 1
ATOM 3337 C C . SER B 1 3 ? -17.891 -16.578 -23.391 1 97.31 3 SER B C 1
ATOM 3339 O O . SER B 1 3 ? -17.422 -15.5 -23.75 1 97.31 3 SER B O 1
ATOM 3341 N N . ALA B 1 4 ? -17.234 -17.531 -22.75 1 98.38 4 ALA B N 1
ATOM 3342 C CA . ALA B 1 4 ? -15.836 -17.328 -22.391 1 98.38 4 ALA B CA 1
ATOM 3343 C C . ALA B 1 4 ? -15.008 -18.578 -22.672 1 98.38 4 ALA B C 1
ATOM 3345 O O . ALA B 1 4 ? -15.5 -19.703 -22.531 1 98.38 4 ALA B O 1
ATOM 3346 N N . ILE B 1 5 ? -13.844 -18.375 -23.141 1 98.31 5 ILE B N 1
ATOM 3347 C CA . ILE B 1 5 ? -12.828 -19.422 -23.219 1 98.31 5 ILE B CA 1
ATOM 3348 C C . ILE B 1 5 ? -11.758 -19.172 -22.141 1 98.31 5 ILE B C 1
ATOM 3350 O O . ILE B 1 5 ? -11.25 -18.047 -22.016 1 98.31 5 ILE B O 1
ATOM 3354 N N . VAL B 1 6 ? -11.453 -20.141 -21.344 1 98 6 VAL B N 1
ATOM 3355 C CA . VAL B 1 6 ? -10.398 -20.047 -20.344 1 98 6 VAL B CA 1
ATOM 3356 C C . VAL B 1 6 ? -9.312 -21.094 -20.625 1 98 6 VAL B C 1
ATOM 3358 O O . VAL B 1 6 ? -9.57 -22.297 -20.578 1 98 6 VAL B O 1
ATOM 3361 N N . THR B 1 7 ? -8.125 -20.594 -21 1 97.19 7 THR B N 1
ATOM 3362 C CA . THR B 1 7 ? -6.988 -21.516 -21.094 1 97.19 7 THR B CA 1
ATOM 3363 C C . THR B 1 7 ? -6.285 -21.625 -19.734 1 97.19 7 THR B C 1
ATOM 3365 O O . THR B 1 7 ? -6.359 -20.719 -18.922 1 97.19 7 THR B O 1
ATOM 3368 N N . GLY B 1 8 ? -5.543 -22.734 -19.516 1 94.19 8 GLY B N 1
ATOM 3369 C CA . GLY B 1 8 ? -5.004 -22.938 -18.188 1 94.19 8 GLY B CA 1
ATOM 3370 C C . GLY B 1 8 ? -6.074 -23.031 -17.109 1 94.19 8 GLY B C 1
ATOM 3371 O O . GLY B 1 8 ? -5.898 -22.516 -16.016 1 94.19 8 GLY B O 1
ATOM 3372 N N . ALA B 1 9 ? -7.176 -23.672 -17.375 1 93.38 9 ALA B N 1
ATOM 3373 C CA . ALA B 1 9 ? -8.398 -23.641 -16.562 1 93.38 9 ALA B CA 1
ATOM 3374 C C . ALA B 1 9 ? -8.211 -24.406 -15.266 1 93.38 9 ALA B C 1
ATOM 3376 O O . ALA B 1 9 ? -9 -24.25 -14.328 1 93.38 9 ALA B O 1
ATOM 3377 N N . THR B 1 10 ? -7.176 -25.156 -15.18 1 90.19 10 THR B N 1
ATOM 3378 C CA . THR B 1 10 ? -6.988 -25.969 -13.984 1 90.19 10 THR B CA 1
ATOM 3379 C C . THR B 1 10 ? -5.898 -25.375 -13.094 1 90.19 10 THR B C 1
ATOM 3381 O O . THR B 1 10 ? -5.629 -25.906 -12.008 1 90.19 10 THR B O 1
ATOM 3384 N N . GLY B 1 11 ? -5.242 -24.312 -13.57 1 92.38 11 GLY B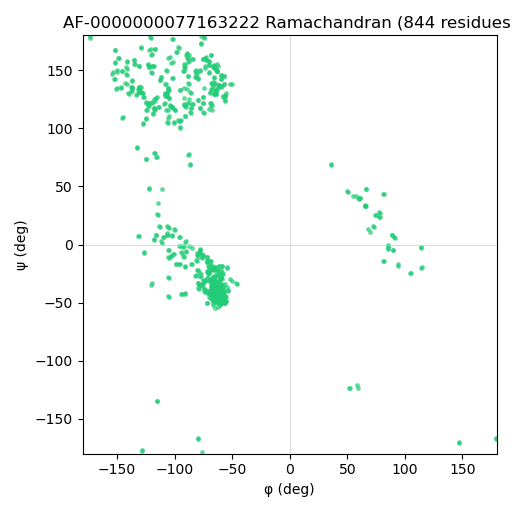 N 1
ATOM 3385 C CA . GLY B 1 11 ? -4.273 -23.609 -12.742 1 92.38 11 GLY B CA 1
ATOM 3386 C C . GLY B 1 11 ? -4.922 -22.734 -11.695 1 92.38 11 GLY B C 1
ATOM 3387 O O . GLY B 1 11 ? -6.148 -22.656 -11.609 1 92.38 11 GLY B O 1
ATOM 3388 N N . ILE B 1 12 ? -4.129 -22.062 -10.938 1 93.5 12 ILE B N 1
ATOM 3389 C CA . ILE B 1 12 ? -4.586 -21.266 -9.797 1 93.5 12 ILE B CA 1
ATOM 3390 C C . ILE B 1 12 ? -5.461 -20.125 -10.297 1 93.5 12 ILE B C 1
ATOM 3392 O O . ILE B 1 12 ? -6.605 -19.969 -9.859 1 93.5 12 ILE B O 1
ATOM 3396 N N . THR B 1 13 ? -4.973 -19.297 -11.227 1 96.19 13 THR B N 1
ATOM 3397 C CA . THR B 1 13 ? -5.734 -18.156 -11.719 1 96.19 13 THR B CA 1
ATOM 3398 C C . THR B 1 13 ? -6.871 -18.609 -12.633 1 96.19 13 THR B C 1
ATOM 3400 O O . THR B 1 13 ? -7.984 -18.094 -12.547 1 96.19 13 THR B O 1
ATOM 3403 N N . GLY B 1 14 ? -6.582 -19.672 -13.477 1 95.94 14 GLY B N 1
ATOM 3404 C CA . GLY B 1 14 ? -7.59 -20.156 -14.398 1 95.94 14 GLY B CA 1
ATOM 3405 C C . GLY B 1 14 ? -8.797 -20.766 -13.703 1 95.94 14 GLY B C 1
ATOM 3406 O O . GLY B 1 14 ? -9.938 -20.469 -14.078 1 95.94 14 GLY B O 1
ATOM 3407 N N . SER B 1 15 ? -8.523 -21.578 -12.688 1 94.38 15 SER B N 1
ATOM 3408 C CA . SER B 1 15 ? -9.633 -22.219 -11.992 1 94.38 15 SER B CA 1
ATOM 3409 C C . SER B 1 15 ? -10.492 -21.203 -11.25 1 94.38 15 SER B C 1
ATOM 3411 O O . SER B 1 15 ? -11.703 -21.375 -11.141 1 94.38 15 SER B O 1
ATOM 3413 N N . ALA B 1 16 ? -9.836 -20.156 -10.703 1 96.31 16 ALA B N 1
ATOM 3414 C CA . ALA B 1 16 ? -10.586 -19.109 -10.039 1 96.31 16 ALA B CA 1
ATOM 3415 C C . ALA B 1 16 ? -11.484 -18.359 -11.039 1 96.31 16 ALA B C 1
ATOM 3417 O O . ALA B 1 16 ? -12.633 -18.031 -10.727 1 96.31 16 ALA B O 1
ATOM 3418 N N . ILE B 1 17 ? -10.945 -18.125 -12.227 1 97.88 17 ILE B N 1
ATOM 3419 C CA . ILE B 1 17 ? -11.727 -17.438 -13.25 1 97.88 17 ILE B CA 1
ATOM 3420 C C . ILE B 1 17 ? -12.922 -18.297 -13.648 1 97.88 17 ILE B C 1
ATOM 3422 O O . ILE B 1 17 ? -14.047 -17.797 -13.727 1 97.88 17 ILE B O 1
ATOM 3426 N N . VAL B 1 18 ? -12.68 -19.594 -13.859 1 96.31 18 VAL B N 1
ATOM 3427 C CA . VAL B 1 18 ? -13.766 -20.5 -14.203 1 96.31 18 VAL B CA 1
ATOM 3428 C C . VAL B 1 18 ? -14.836 -20.469 -13.117 1 96.31 18 VAL B C 1
ATOM 3430 O O . VAL B 1 18 ? -16.031 -20.375 -13.414 1 96.31 18 VAL B O 1
ATOM 3433 N N . HIS B 1 19 ? -14.383 -20.5 -11.883 1 94.94 19 HIS B N 1
ATOM 3434 C CA . HIS B 1 19 ? -15.297 -20.5 -10.75 1 94.94 19 HIS B CA 1
ATOM 3435 C C . HIS B 1 19 ? -16.172 -19.25 -10.75 1 94.94 19 HIS B C 1
ATOM 3437 O O . HIS B 1 19 ? -17.391 -19.344 -10.562 1 94.94 19 HIS B O 1
ATOM 3443 N N . HIS B 1 20 ? -15.586 -18.125 -10.945 1 97.12 20 HIS B N 1
ATOM 3444 C CA . HIS B 1 20 ? -16.344 -16.891 -10.891 1 97.12 20 HIS B CA 1
ATOM 3445 C C . HIS B 1 20 ? -17.203 -16.719 -12.133 1 97.12 20 HIS B C 1
ATOM 3447 O O . HIS B 1 20 ? -18.297 -16.141 -12.062 1 97.12 20 HIS B O 1
ATOM 3453 N N . LEU B 1 21 ? -16.766 -17.25 -13.281 1 97.44 21 LEU B N 1
ATOM 3454 C CA . LEU B 1 21 ? -17.594 -17.25 -14.484 1 97.44 21 LEU B CA 1
ATOM 3455 C C . LEU B 1 21 ? -18.844 -18.078 -14.273 1 97.44 21 LEU B C 1
ATOM 3457 O O . LEU B 1 21 ? -19.938 -17.719 -14.734 1 97.44 21 LEU B O 1
ATOM 3461 N N . GLN B 1 22 ? -18.688 -19.203 -13.586 1 95.94 22 GLN B N 1
ATOM 3462 C CA . GLN B 1 22 ? -19.812 -20.078 -13.305 1 95.94 22 GLN B CA 1
ATOM 3463 C C . GLN B 1 22 ? -20.875 -19.344 -12.492 1 95.94 22 GLN B C 1
ATOM 3465 O O . GLN B 1 22 ? -22.078 -19.594 -12.68 1 95.94 22 GLN B O 1
ATOM 3470 N N . LYS B 1 23 ? -20.469 -18.469 -11.625 1 95.31 23 LYS B N 1
ATOM 3471 C CA . LYS B 1 23 ? -21.375 -17.781 -10.719 1 95.31 23 LYS B CA 1
ATOM 3472 C C . LYS B 1 23 ? -21.984 -16.547 -11.383 1 95.31 23 LYS B C 1
ATOM 3474 O O . LYS B 1 23 ? -22.984 -15.992 -10.898 1 95.31 23 LYS B O 1
ATOM 3479 N N . ASP B 1 24 ? -21.391 -16.125 -12.445 1 95.94 24 ASP B N 1
ATOM 3480 C CA . ASP B 1 24 ? -21.859 -14.922 -13.133 1 95.94 24 ASP B CA 1
ATOM 3481 C C . ASP B 1 24 ? -22.969 -15.25 -14.125 1 95.94 24 ASP B C 1
ATOM 3483 O O . ASP B 1 24 ? -22.734 -15.891 -15.148 1 95.94 24 ASP B O 1
ATOM 3487 N N . ALA B 1 25 ? -24.172 -14.727 -13.961 1 94.5 25 ALA B N 1
ATOM 3488 C CA . ALA B 1 25 ? -25.359 -15.062 -14.742 1 94.5 25 ALA B CA 1
ATOM 3489 C C . ALA B 1 25 ? -25.266 -14.492 -16.156 1 94.5 25 ALA B C 1
ATOM 3491 O O . ALA B 1 25 ? -25.984 -14.938 -17.047 1 94.5 25 ALA B O 1
ATOM 3492 N N . SER B 1 26 ? -24.328 -13.578 -16.312 1 95.38 26 SER B N 1
ATOM 3493 C CA . SER B 1 26 ? -24.203 -12.953 -17.625 1 95.38 26 SER B CA 1
ATOM 3494 C C . SER B 1 26 ? -23.516 -13.883 -18.609 1 95.38 26 SER B C 1
ATOM 3496 O O . SER B 1 26 ? -23.547 -13.641 -19.828 1 95.38 26 SER B O 1
ATOM 3498 N N . TYR B 1 27 ? -22.938 -14.953 -18.141 1 96.12 27 TYR B N 1
ATOM 3499 C CA . TYR B 1 27 ? -22.266 -15.914 -19.016 1 96.12 27 TYR B CA 1
ATOM 3500 C C . TYR B 1 27 ? -23.109 -17.172 -19.188 1 96.12 27 TYR B C 1
ATOM 3502 O O . TYR B 1 27 ? -23.609 -17.734 -18.219 1 96.12 27 TYR B O 1
ATOM 3510 N N . LYS B 1 28 ? -23.25 -17.625 -20.453 1 95 28 LYS B N 1
ATOM 3511 C CA . LYS B 1 28 ? -24.078 -18.797 -20.734 1 95 28 LYS B CA 1
ATOM 3512 C C . LYS B 1 28 ? -23.219 -20.016 -21.047 1 95 28 LYS B C 1
ATOM 3514 O O . LYS B 1 28 ? -23.656 -21.156 -20.875 1 95 28 LYS B O 1
ATOM 3519 N N . LYS B 1 29 ? -22.047 -19.766 -21.562 1 96.19 29 LYS B N 1
ATOM 3520 C CA . LYS B 1 29 ? -21.172 -20.859 -21.953 1 96.19 29 LYS B CA 1
ATOM 3521 C C . LYS B 1 29 ? -19.719 -20.547 -21.594 1 96.19 29 LYS B C 1
ATOM 3523 O O . LYS B 1 29 ? -19.234 -19.453 -21.828 1 96.19 29 LYS B O 1
ATOM 3528 N N . ILE B 1 30 ? -19.125 -21.484 -20.953 1 97.44 30 ILE B N 1
ATOM 3529 C CA . ILE B 1 30 ? -17.719 -21.391 -20.547 1 97.44 30 ILE B CA 1
ATOM 3530 C C . ILE B 1 30 ? -16.938 -22.578 -21.078 1 97.44 30 ILE B C 1
ATOM 3532 O O . ILE B 1 30 ? -17.266 -23.734 -20.766 1 97.44 30 ILE B O 1
ATOM 3536 N N . TYR B 1 31 ? -16.016 -22.328 -21.938 1 96.94 31 TYR B N 1
ATOM 3537 C CA . TYR B 1 31 ? -15.125 -23.375 -22.438 1 96.94 31 TYR B CA 1
ATOM 3538 C C . TYR B 1 31 ? -13.828 -23.422 -21.641 1 96.94 31 TYR B C 1
ATOM 3540 O O . TYR B 1 31 ? -12.984 -22.531 -21.766 1 96.94 31 TYR B O 1
ATOM 3548 N N . ALA B 1 32 ? -13.672 -24.406 -20.828 1 95.88 32 ALA B N 1
ATOM 3549 C CA . ALA B 1 32 ? -12.461 -24.609 -20.031 1 95.88 32 ALA B CA 1
ATOM 3550 C C . ALA B 1 32 ? -11.461 -25.484 -20.766 1 95.88 32 ALA B C 1
ATOM 3552 O O . ALA B 1 32 ? -11.711 -26.688 -20.953 1 95.88 32 ALA B O 1
ATOM 3553 N N . LEU B 1 33 ? -10.422 -24.875 -21.141 1 94.5 33 LEU B N 1
ATOM 3554 C CA . LEU B 1 33 ? -9.414 -25.609 -21.922 1 94.5 33 LEU B CA 1
ATOM 3555 C C . LEU B 1 33 ? -8.234 -26 -21.031 1 94.5 33 LEU B C 1
ATOM 3557 O O . LEU B 1 33 ? -7.617 -25.141 -20.391 1 94.5 33 LEU B O 1
ATOM 3561 N N . SER B 1 34 ? -8.016 -27.172 -20.891 1 89.5 34 SER B N 1
ATOM 3562 C CA . SER B 1 34 ? -6.879 -27.719 -20.156 1 89.5 34 SER B CA 1
ATOM 3563 C C . SER B 1 34 ? -6.473 -29.094 -20.688 1 89.5 34 SER B C 1
ATOM 3565 O O . SER B 1 34 ? -7.184 -29.672 -21.516 1 89.5 34 SER B O 1
ATOM 3567 N N . ARG B 1 35 ? -5.309 -29.688 -20.344 1 83.44 35 ARG B N 1
ATOM 3568 C CA . ARG B 1 35 ? -4.828 -30.984 -20.797 1 83.44 35 ARG B CA 1
ATOM 3569 C C . ARG B 1 35 ? -5.691 -32.125 -20.25 1 83.44 35 ARG B C 1
ATOM 3571 O O . ARG B 1 35 ? -5.969 -33.094 -20.953 1 83.44 35 ARG B O 1
ATOM 3578 N N . SER B 1 36 ? -6.105 -31.75 -18.969 1 80.31 36 SER B N 1
ATOM 3579 C CA . SER B 1 36 ? -6.898 -32.781 -18.312 1 80.31 36 SER B CA 1
ATOM 3580 C C . SER B 1 36 ? -8.281 -32.25 -17.922 1 80.31 36 SER B C 1
ATOM 3582 O O . SER B 1 36 ? -8.445 -31.062 -17.656 1 80.31 36 SER B O 1
ATOM 3584 N N . ASP B 1 37 ? -9.148 -33.219 -17.875 1 79.19 37 ASP B N 1
ATOM 3585 C CA . ASP B 1 37 ? -10.523 -32.875 -17.516 1 79.19 37 ASP B CA 1
ATOM 3586 C C . ASP B 1 37 ? -10.703 -32.844 -16 1 79.19 37 ASP B C 1
ATOM 3588 O O . ASP B 1 37 ? -10.602 -33.875 -15.336 1 79.19 37 ASP B O 1
ATOM 3592 N N . PRO B 1 38 ? -10.953 -31.703 -15.445 1 76.75 38 PRO B N 1
ATOM 3593 C CA . PRO B 1 38 ? -11.164 -31.625 -14 1 76.75 38 PRO B CA 1
ATOM 3594 C C . PRO B 1 38 ? -12.508 -32.219 -13.562 1 76.75 38 PRO B C 1
ATOM 3596 O O . PRO B 1 38 ? -12.734 -32.438 -12.375 1 76.75 38 PRO B O 1
ATOM 3599 N N . GLY B 1 39 ? -13.375 -32.5 -14.547 1 76.56 39 GLY B N 1
ATOM 3600 C CA . GLY B 1 39 ? -14.648 -33.125 -14.25 1 76.56 39 GLY B CA 1
ATOM 3601 C C . GLY B 1 39 ? -15.703 -32.156 -13.758 1 76.56 39 GLY B C 1
ATOM 3602 O O . GLY B 1 39 ? -16.453 -32.438 -12.82 1 76.56 39 GLY B O 1
ATOM 3603 N N . TYR B 1 40 ? -15.789 -31.062 -14.375 1 75.81 40 TYR B N 1
ATOM 3604 C CA . TYR B 1 40 ? -16.781 -30.062 -14 1 75.81 40 TYR B CA 1
ATOM 3605 C C . TYR B 1 40 ? -18.188 -30.562 -14.258 1 75.81 40 TYR B C 1
ATOM 3607 O O . TYR B 1 40 ? -18.438 -31.25 -15.25 1 75.81 40 TYR B O 1
ATOM 3615 N N . LYS B 1 41 ? -19.203 -30.344 -13.359 1 80.88 41 LYS B N 1
ATOM 3616 C CA . LYS B 1 41 ? -20.578 -30.812 -13.5 1 80.88 41 LYS B CA 1
ATOM 3617 C C . LYS B 1 41 ? -21.516 -29.641 -13.859 1 80.88 41 LYS B C 1
ATOM 3619 O O . LYS B 1 41 ? -22.688 -29.859 -14.18 1 80.88 41 LYS B O 1
ATOM 3624 N N . ASP B 1 42 ? -21.016 -28.594 -14.148 1 86.5 42 ASP B N 1
ATOM 3625 C CA . ASP B 1 42 ? -21.812 -27.406 -14.422 1 86.5 42 ASP B CA 1
ATOM 3626 C C . ASP B 1 42 ? -22.219 -27.328 -15.891 1 86.5 42 ASP B C 1
ATOM 3628 O O . ASP B 1 42 ? -21.375 -27.469 -16.781 1 86.5 42 ASP B O 1
ATOM 3632 N N . PRO B 1 43 ? -23.516 -27.203 -16.188 1 87 43 PRO B N 1
ATOM 3633 C CA . PRO B 1 43 ? -23.984 -27.156 -17.562 1 87 43 PRO B CA 1
ATOM 3634 C C . PRO B 1 43 ? -23.391 -26 -18.359 1 87 43 PRO B C 1
ATOM 3636 O O . PRO B 1 43 ? -23.344 -26.062 -19.594 1 87 43 PRO B O 1
ATOM 3639 N N . LYS B 1 44 ? -23.031 -24.906 -17.656 1 92.19 44 LYS B N 1
ATOM 3640 C CA . LYS B 1 44 ? -22.406 -23.766 -18.312 1 92.19 44 LYS B CA 1
ATOM 3641 C C . LYS B 1 44 ? -21 -24.109 -18.797 1 92.19 44 LYS B C 1
ATOM 3643 O O . LYS B 1 44 ? -20.438 -23.406 -19.641 1 92.19 44 LYS B O 1
ATOM 3648 N N . LEU B 1 45 ? -20.516 -25.203 -18.297 1 94.31 45 LEU B N 1
ATOM 3649 C CA . LEU B 1 45 ? -19.094 -25.484 -18.5 1 94.31 45 LEU B CA 1
ATOM 3650 C C . LEU B 1 45 ? -18.906 -26.625 -19.5 1 94.31 45 LEU B C 1
ATOM 3652 O O . LEU B 1 45 ? -19.578 -27.656 -19.406 1 94.31 45 LEU B O 1
ATOM 3656 N N . GLN B 1 46 ? -18.078 -26.375 -20.469 1 93.12 46 GLN B N 1
ATOM 3657 C CA . GLN B 1 46 ? -17.625 -27.391 -21.406 1 93.12 46 GLN B CA 1
ATOM 3658 C C . GLN B 1 46 ? -16.109 -27.516 -21.406 1 93.12 46 GLN B C 1
ATOM 3660 O O . GLN B 1 46 ? -15.406 -26.516 -21.609 1 93.12 46 GLN B O 1
ATOM 3665 N N . HIS B 1 47 ? -15.68 -28.656 -21.125 1 93.5 47 HIS B N 1
ATOM 3666 C CA . HIS B 1 47 ? -14.242 -28.891 -21.172 1 93.5 47 HIS B CA 1
ATOM 3667 C C . HIS B 1 47 ? -13.797 -29.312 -22.562 1 93.5 47 HIS B C 1
ATOM 3669 O O . HIS B 1 47 ? -14.508 -30.047 -23.25 1 93.5 47 HIS B O 1
ATOM 3675 N N . ALA B 1 48 ? -12.742 -28.828 -22.969 1 91.06 48 ALA B N 1
ATOM 3676 C CA . ALA B 1 48 ? -12.055 -29.328 -24.156 1 91.06 48 ALA B CA 1
ATOM 3677 C C . ALA B 1 48 ? -10.562 -29.516 -23.891 1 91.06 48 ALA B C 1
ATOM 3679 O O . ALA B 1 48 ? -9.906 -28.609 -23.344 1 91.06 48 ALA B O 1
ATOM 3680 N N . ALA B 1 49 ? -10.109 -30.656 -24.203 1 91.06 49 ALA B N 1
ATOM 3681 C CA . ALA B 1 49 ? -8.68 -30.906 -24.047 1 91.06 49 ALA B CA 1
ATOM 3682 C C . ALA B 1 49 ? -7.871 -30.234 -25.141 1 91.06 49 ALA B C 1
ATOM 3684 O O . ALA B 1 49 ? -8.156 -30.406 -26.328 1 91.06 49 ALA B O 1
ATOM 3685 N N . ILE B 1 50 ? -6.918 -29.484 -24.766 1 92.5 50 ILE B N 1
ATOM 3686 C CA . ILE B 1 50 ? -6.113 -28.781 -25.75 1 92.5 50 ILE B CA 1
ATOM 3687 C C . ILE B 1 50 ? -4.637 -28.859 -25.375 1 92.5 50 ILE B C 1
ATOM 3689 O O . ILE B 1 50 ? -4.289 -28.812 -24.188 1 92.5 50 ILE B O 1
ATOM 3693 N N . ASP B 1 51 ? -3.805 -29.125 -26.328 1 93.12 51 ASP B N 1
ATOM 3694 C CA . ASP B 1 51 ? -2.357 -29 -26.188 1 93.12 51 ASP B CA 1
ATOM 3695 C C . ASP B 1 51 ? -1.863 -27.656 -26.719 1 93.12 51 ASP B C 1
ATOM 3697 O O . ASP B 1 51 ? -1.701 -27.5 -27.938 1 93.12 51 ASP B O 1
ATOM 3701 N N . LEU B 1 52 ? -1.514 -26.781 -25.828 1 93.81 52 LEU B N 1
ATOM 3702 C CA . LEU B 1 52 ? -1.135 -25.438 -26.234 1 93.81 52 LEU B CA 1
ATOM 3703 C C . LEU B 1 52 ? 0.282 -25.406 -26.797 1 93.81 52 LEU B C 1
ATOM 3705 O O . LEU B 1 52 ? 0.719 -24.391 -27.344 1 93.81 52 LEU B O 1
ATOM 3709 N N . GLN B 1 53 ? 0.95 -26.516 -26.75 1 93.19 53 GLN B N 1
ATOM 3710 C CA . GLN B 1 53 ? 2.271 -26.609 -27.359 1 93.19 53 GLN B CA 1
ATOM 3711 C C . GLN B 1 53 ? 2.184 -27.125 -28.781 1 93.19 53 GLN B C 1
ATOM 3713 O O . GLN B 1 53 ? 3.193 -27.188 -29.5 1 93.19 53 GLN B O 1
ATOM 3718 N N . GLY B 1 54 ? 1.027 -27.531 -29.156 1 93.19 54 GLY B N 1
ATOM 3719 C CA . GLY B 1 54 ? 0.816 -28.031 -30.5 1 93.19 54 GLY B CA 1
ATOM 3720 C C . GLY B 1 54 ? 0.779 -26.938 -31.547 1 93.19 54 GLY B C 1
ATOM 3721 O O . GLY B 1 54 ? 0.89 -25.75 -31.219 1 93.19 54 GLY B O 1
ATOM 3722 N N . SER B 1 55 ? 0.63 -27.375 -32.812 1 96.81 55 SER B N 1
ATOM 3723 C CA . SER B 1 55 ? 0.539 -26.438 -33.938 1 96.81 55 SER B CA 1
ATOM 3724 C C . SER B 1 55 ? -0.798 -25.703 -33.938 1 96.81 55 SER B C 1
ATOM 3726 O O . SER B 1 55 ? -1.758 -26.156 -33.312 1 96.81 55 SER B O 1
ATOM 3728 N N . ALA B 1 56 ? -0.806 -24.547 -34.625 1 97.69 56 ALA B N 1
ATOM 3729 C CA . ALA B 1 56 ? -2.059 -23.828 -34.781 1 97.69 56 ALA B CA 1
ATOM 3730 C C . ALA B 1 56 ? -3.125 -24.719 -35.438 1 97.69 56 ALA B C 1
ATOM 3732 O O . ALA B 1 56 ? -4.301 -24.641 -35.062 1 97.69 56 ALA B O 1
ATOM 3733 N N . ASP B 1 57 ? -2.725 -25.594 -36.344 1 97.62 57 ASP B N 1
ATOM 3734 C CA . ASP B 1 57 ? -3.652 -26.484 -37.031 1 97.62 57 ASP B CA 1
ATOM 3735 C C . ASP B 1 57 ? -4.254 -27.5 -36.062 1 97.62 57 ASP B C 1
ATOM 3737 O O . ASP B 1 57 ? -5.457 -27.766 -36.094 1 97.62 57 ASP B O 1
ATOM 3741 N N . ASP B 1 58 ? -3.436 -28.031 -35.25 1 96.62 58 ASP B N 1
ATOM 3742 C CA . ASP B 1 58 ? -3.916 -28.984 -34.25 1 96.62 58 ASP B CA 1
ATOM 3743 C C . ASP B 1 58 ? -4.867 -28.328 -33.25 1 96.62 58 ASP B C 1
ATOM 3745 O O . ASP B 1 58 ? -5.902 -28.891 -32.906 1 96.62 58 ASP B O 1
ATOM 3749 N N . MET B 1 59 ? -4.531 -27.156 -32.812 1 96.94 59 MET B N 1
ATOM 3750 C CA . MET B 1 59 ? -5.395 -26.422 -31.891 1 96.94 59 MET B CA 1
ATOM 3751 C C . MET B 1 59 ? -6.715 -26.047 -32.562 1 96.94 59 MET B C 1
ATOM 3753 O O . MET B 1 59 ? -7.762 -26.047 -31.906 1 96.94 59 MET B O 1
ATOM 3757 N N . ALA B 1 60 ? -6.637 -25.734 -33.844 1 97.31 60 ALA B N 1
ATOM 3758 C CA . ALA B 1 60 ? -7.844 -25.375 -34.594 1 97.31 60 ALA B CA 1
ATOM 3759 C C . ALA B 1 60 ? -8.82 -26.547 -34.625 1 97.31 60 ALA B C 1
ATOM 3761 O O . ALA B 1 60 ? -10.039 -26.344 -34.562 1 97.31 60 ALA B O 1
ATOM 3762 N N . LYS B 1 61 ? -8.312 -27.734 -34.719 1 96 61 LYS B N 1
ATOM 3763 C CA . LYS B 1 61 ? -9.172 -28.922 -34.688 1 96 61 LYS B CA 1
ATOM 3764 C C . LYS B 1 61 ? -9.938 -29.016 -33.375 1 96 61 LYS B C 1
ATOM 3766 O O . LYS B 1 61 ? -11.141 -29.297 -33.375 1 96 61 LYS B O 1
ATOM 3771 N N . THR B 1 62 ? -9.227 -28.766 -32.344 1 92.25 62 THR B N 1
ATOM 3772 C CA . THR B 1 62 ? -9.82 -28.828 -31.031 1 92.25 62 THR B CA 1
ATOM 3773 C C . THR B 1 62 ? -10.836 -27.703 -30.844 1 92.25 62 THR B C 1
ATOM 3775 O O . THR B 1 62 ? -11.875 -27.891 -30.188 1 92.25 62 THR B O 1
ATOM 3778 N N . LEU B 1 63 ? -10.531 -26.578 -31.391 1 95.56 63 LEU B N 1
ATOM 3779 C CA . LEU B 1 63 ? -11.336 -25.375 -31.188 1 95.56 63 LEU B CA 1
ATOM 3780 C C . LEU B 1 63 ? -12.5 -25.312 -32.156 1 95.56 63 LEU B C 1
ATOM 3782 O O . LEU B 1 63 ? -13.312 -24.391 -32.125 1 95.56 63 LEU B O 1
ATOM 3786 N N . SER B 1 64 ? -12.539 -26.312 -33.031 1 94.94 64 SER B N 1
ATOM 3787 C CA . SER B 1 64 ? -13.641 -26.344 -34 1 94.94 64 SER B CA 1
ATOM 3788 C C . SER B 1 64 ? -14.992 -26.328 -33.281 1 94.94 64 SER B C 1
ATOM 3790 O O . SER B 1 64 ? -15.242 -27.141 -32.375 1 94.94 64 SER B O 1
ATOM 3792 N N . GLY B 1 65 ? -15.812 -25.375 -33.594 1 94.5 65 GLY B N 1
ATOM 3793 C CA . GLY B 1 65 ? -17.141 -25.234 -33 1 94.5 65 GLY B CA 1
ATOM 3794 C C . GLY B 1 65 ? -17.141 -24.484 -31.688 1 94.5 65 GLY B C 1
ATOM 3795 O O . GLY B 1 65 ? -18.188 -24.281 -31.078 1 94.5 65 GLY B O 1
ATOM 3796 N N . ILE B 1 66 ? -16 -24.078 -31.25 1 95.81 66 ILE B N 1
ATOM 3797 C CA . ILE B 1 66 ? -15.867 -23.312 -30.016 1 95.81 66 ILE B CA 1
ATOM 3798 C C . ILE B 1 66 ? -15.617 -21.844 -30.344 1 95.81 66 ILE B C 1
ATOM 3800 O O . ILE B 1 66 ? -14.695 -21.516 -31.109 1 95.81 66 ILE B O 1
ATOM 3804 N N . SER B 1 67 ? -16.453 -21.016 -29.938 1 95.56 67 SER B N 1
ATOM 3805 C CA . SER B 1 67 ? -16.297 -19.578 -30.078 1 95.56 67 SER B CA 1
ATOM 3806 C C . SER B 1 67 ? -16.797 -18.828 -28.859 1 95.56 67 SER B C 1
ATOM 3808 O O . SER B 1 67 ? -17.734 -19.297 -28.188 1 95.56 67 SER B O 1
ATOM 3810 N N . ALA B 1 68 ? -16.172 -17.75 -28.531 1 97.75 68 ALA B N 1
ATOM 3811 C CA . ALA B 1 68 ? -16.547 -16.969 -27.359 1 97.75 68 ALA B CA 1
ATOM 3812 C C . ALA B 1 68 ? -16.203 -15.492 -27.547 1 97.75 68 ALA B C 1
ATOM 3814 O O . ALA B 1 68 ? -15.328 -15.148 -28.344 1 97.75 68 ALA B O 1
ATOM 3815 N N . GLU B 1 69 ? -16.891 -14.648 -26.828 1 98.31 69 GLU B N 1
ATOM 3816 C CA . GLU B 1 69 ? -16.641 -13.211 -26.859 1 98.31 69 GLU B CA 1
ATOM 3817 C C . GLU B 1 69 ? -15.406 -12.836 -26.047 1 98.31 69 GLU B C 1
ATOM 3819 O O . GLU B 1 69 ? -14.734 -11.844 -26.344 1 98.31 69 GLU B O 1
ATOM 3824 N N . TYR B 1 70 ? -15.117 -13.625 -25.047 1 98.69 70 TYR B N 1
ATOM 3825 C CA . TYR B 1 70 ? -14.023 -13.297 -24.156 1 98.69 70 TYR B CA 1
ATOM 3826 C C . TYR B 1 70 ? -13.078 -14.484 -23.984 1 98.69 70 TYR B C 1
ATOM 3828 O O . TYR B 1 70 ? -13.531 -15.617 -23.812 1 98.69 70 TYR B O 1
ATOM 3836 N N . VAL B 1 71 ? -11.805 -14.234 -24.047 1 98.75 71 VAL B N 1
ATOM 3837 C CA . VAL B 1 71 ? -10.773 -15.234 -23.797 1 98.75 71 VAL B CA 1
ATOM 3838 C C . VAL B 1 71 ? -9.961 -14.844 -22.562 1 98.75 71 VAL B C 1
ATOM 3840 O O . VAL B 1 71 ? -9.5 -13.703 -22.469 1 98.75 71 VAL B O 1
ATOM 3843 N N . TYR B 1 72 ? -9.883 -15.711 -21.672 1 98.81 72 TYR B N 1
ATOM 3844 C CA . TYR B 1 72 ? -8.961 -15.602 -20.547 1 98.81 72 TYR B CA 1
ATOM 3845 C C . TYR B 1 72 ? -7.781 -16.547 -20.703 1 98.81 72 TYR B C 1
ATOM 3847 O O . TYR B 1 72 ? -7.926 -17.766 -20.547 1 98.81 72 TYR B O 1
ATOM 3855 N N . PHE B 1 73 ? -6.684 -16.016 -21.047 1 98.69 73 PHE B N 1
ATOM 3856 C CA . PHE B 1 73 ? -5.492 -16.812 -21.312 1 98.69 73 PHE B CA 1
ATOM 3857 C C . PHE B 1 73 ? -4.613 -16.891 -20.062 1 98.69 73 PHE B C 1
ATOM 3859 O O . PHE B 1 73 ? -3.795 -16 -19.828 1 98.69 73 PHE B O 1
ATOM 3866 N N . CYS B 1 74 ? -4.668 -17.984 -19.328 1 97.06 74 CYS B N 1
ATOM 3867 C CA . CYS B 1 74 ? -3.984 -18.156 -18.062 1 97.06 74 CYS B CA 1
ATOM 3868 C C . CYS B 1 74 ? -2.934 -19.266 -18.156 1 97.06 74 CYS B C 1
ATOM 3870 O O . CYS B 1 74 ? -2.318 -19.625 -17.141 1 97.06 74 CYS B O 1
ATOM 3872 N N . ALA B 1 75 ? -2.701 -19.75 -19.328 1 94.31 75 ALA B N 1
ATOM 3873 C CA . ALA B 1 75 ? -1.757 -20.859 -19.5 1 94.31 75 ALA B CA 1
ATOM 3874 C C . ALA B 1 75 ? -0.318 -20.344 -19.484 1 94.31 75 ALA B C 1
ATOM 3876 O O . ALA B 1 75 ? -0.032 -19.266 -20 1 94.31 75 ALA B O 1
ATOM 3877 N N . TYR B 1 76 ? 0.491 -21.062 -18.938 1 90.56 76 TYR B N 1
ATOM 3878 C CA . TYR B 1 76 ? 1.913 -20.781 -18.781 1 90.56 76 TYR B CA 1
ATOM 3879 C C . TYR B 1 76 ? 2.729 -22.062 -18.75 1 90.56 76 TYR B C 1
ATOM 3881 O O . TYR B 1 76 ? 2.301 -23.062 -18.156 1 90.56 76 TYR B O 1
ATOM 3889 N N . MET B 1 77 ? 3.764 -22.094 -19.438 1 91.31 77 MET B N 1
ATOM 3890 C CA . MET B 1 77 ? 4.711 -23.203 -19.344 1 91.31 77 MET B CA 1
ATOM 3891 C C . MET B 1 77 ? 6.07 -22.719 -18.859 1 91.31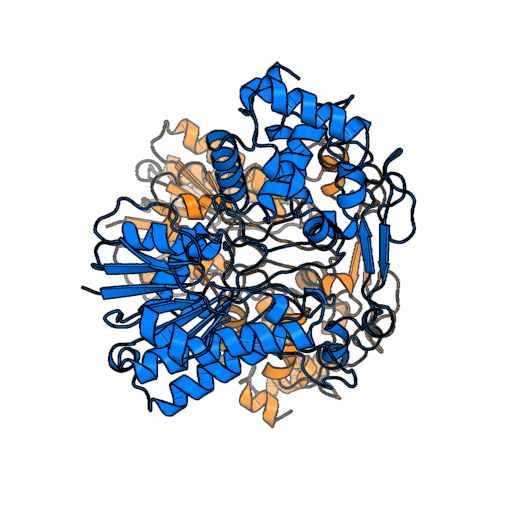 77 MET B C 1
ATOM 3893 O O . MET B 1 77 ? 6.695 -21.875 -19.484 1 91.31 77 MET B O 1
ATOM 3897 N N . ALA B 1 78 ? 6.547 -23.344 -17.781 1 88.44 78 ALA B N 1
ATOM 3898 C CA . ALA B 1 78 ? 7.801 -22.938 -17.141 1 88.44 78 ALA B CA 1
ATOM 3899 C C . ALA B 1 78 ? 9 -23.531 -17.891 1 88.44 78 ALA B C 1
ATOM 3901 O O . ALA B 1 78 ? 8.891 -24.594 -18.516 1 88.44 78 ALA B O 1
ATOM 3902 N N . HIS B 1 79 ? 10.008 -22.859 -17.906 1 90.69 79 HIS B N 1
ATOM 3903 C CA . HIS B 1 79 ? 11.312 -23.281 -18.391 1 90.69 79 HIS B CA 1
ATOM 3904 C C . HIS B 1 79 ? 12.43 -22.5 -17.719 1 90.69 79 HIS B C 1
ATOM 3906 O O . HIS B 1 79 ? 12.258 -21.312 -17.391 1 90.69 79 HIS B O 1
ATOM 3912 N N . ASP B 1 80 ? 13.602 -23.094 -17.484 1 88.44 80 ASP B N 1
ATOM 3913 C CA . ASP B 1 80 ? 14.695 -22.453 -16.75 1 88.44 80 ASP B CA 1
ATOM 3914 C C . ASP B 1 80 ? 15.391 -21.406 -17.609 1 88.44 80 ASP B C 1
ATOM 3916 O O . ASP B 1 80 ? 15.844 -20.375 -17.109 1 88.44 80 ASP B O 1
ATOM 3920 N N . ASP B 1 81 ? 15.453 -21.688 -18.875 1 93.56 81 ASP B N 1
ATOM 3921 C CA . ASP B 1 81 ? 16.125 -20.781 -19.812 1 93.56 81 ASP B CA 1
ATOM 3922 C C . ASP B 1 81 ? 15.172 -19.672 -20.266 1 93.56 81 ASP B C 1
ATOM 3924 O O . ASP B 1 81 ? 14.141 -19.938 -20.875 1 93.56 81 ASP B O 1
ATOM 3928 N N . PRO B 1 82 ? 15.578 -18.438 -20 1 93.62 82 PRO B N 1
ATOM 3929 C CA . PRO B 1 82 ? 14.695 -17.312 -20.359 1 93.62 82 PRO B CA 1
ATOM 3930 C C . PRO B 1 82 ? 14.359 -17.281 -21.844 1 93.62 82 PRO B C 1
ATOM 3932 O O . PRO B 1 82 ? 13.227 -16.938 -22.219 1 93.62 82 PRO B O 1
ATOM 3935 N N . ALA B 1 83 ? 15.266 -17.547 -22.672 1 95.06 83 ALA B N 1
ATOM 3936 C CA . ALA B 1 83 ? 15.016 -17.547 -24.109 1 95.06 83 ALA B CA 1
ATOM 3937 C C . ALA B 1 83 ? 14.016 -18.625 -24.5 1 95.06 83 ALA B C 1
ATOM 3939 O O . ALA B 1 83 ? 13.148 -18.406 -25.344 1 95.06 83 ALA B O 1
ATOM 3940 N N . GLU B 1 84 ? 14.18 -19.797 -23.922 1 96.25 84 GLU B N 1
ATOM 3941 C CA . GLU B 1 84 ? 13.242 -20.875 -24.172 1 96.25 84 GLU B CA 1
ATOM 3942 C C . GLU B 1 84 ? 11.852 -20.547 -23.625 1 96.25 84 GLU B C 1
ATOM 3944 O O . GLU B 1 84 ? 10.844 -20.906 -24.234 1 96.25 84 GLU B O 1
ATOM 3949 N N . LEU B 1 85 ? 11.875 -19.906 -22.5 1 96 85 LEU B N 1
ATOM 3950 C CA . LEU B 1 85 ? 10.617 -19.438 -21.938 1 96 85 LEU B CA 1
ATOM 3951 C C . LEU B 1 85 ? 9.867 -18.547 -22.922 1 96 85 LEU B C 1
ATOM 3953 O O . LEU B 1 85 ? 8.656 -18.656 -23.078 1 96 85 LEU B O 1
ATOM 3957 N N . CYS B 1 86 ? 10.578 -17.625 -23.562 1 97 86 CYS B N 1
ATOM 3958 C CA . CYS B 1 86 ? 10 -16.719 -24.547 1 97 86 CYS B CA 1
ATOM 3959 C C . CYS B 1 86 ? 9.477 -17.484 -25.75 1 97 86 CYS B C 1
ATOM 3961 O O . CYS B 1 86 ? 8.367 -17.234 -26.219 1 97 86 CYS B O 1
ATOM 3963 N N . ARG B 1 87 ? 10.266 -18.406 -26.203 1 97.19 87 ARG B N 1
ATOM 3964 C CA . ARG B 1 87 ? 9.883 -19.188 -27.375 1 97.19 87 ARG B CA 1
ATOM 3965 C C . ARG B 1 87 ? 8.617 -20 -27.094 1 97.19 87 ARG B C 1
ATOM 3967 O O . ARG B 1 87 ? 7.652 -19.922 -27.859 1 97.19 87 ARG B O 1
ATOM 3974 N N . ILE B 1 88 ? 8.594 -20.734 -25.984 1 97.56 88 ILE B N 1
ATOM 3975 C CA . ILE B 1 88 ? 7.52 -21.672 -25.672 1 97.56 88 ILE B CA 1
ATOM 3976 C C . ILE B 1 88 ? 6.223 -20.906 -25.422 1 97.56 88 ILE B C 1
ATOM 3978 O O . ILE B 1 88 ? 5.203 -21.172 -26.047 1 97.56 88 ILE B O 1
ATOM 3982 N N . ASN B 1 89 ? 6.297 -19.922 -24.547 1 97.88 89 ASN B N 1
ATOM 3983 C CA . ASN B 1 89 ? 5.086 -19.203 -24.188 1 97.88 89 ASN B CA 1
ATOM 3984 C C . ASN B 1 89 ? 4.625 -18.266 -25.297 1 97.88 89 ASN B C 1
ATOM 3986 O O . ASN B 1 89 ? 3.428 -18.031 -25.469 1 97.88 89 ASN B O 1
ATOM 3990 N N . GLY B 1 90 ? 5.57 -17.719 -26.062 1 98.38 90 GLY B N 1
ATOM 3991 C CA . GLY B 1 90 ? 5.203 -16.953 -27.234 1 98.38 90 GLY B CA 1
ATOM 3992 C C . GLY B 1 90 ? 4.484 -17.781 -28.297 1 98.38 90 GLY B C 1
ATOM 3993 O O . GLY B 1 90 ? 3.471 -17.344 -28.844 1 98.38 90 GLY B O 1
ATOM 3994 N N . THR B 1 91 ? 5.004 -18.953 -28.5 1 98 91 THR B N 1
ATOM 3995 C CA . THR B 1 91 ? 4.418 -19.844 -29.5 1 98 91 THR B CA 1
ATOM 3996 C C . THR B 1 91 ? 3.023 -20.297 -29.062 1 98 91 THR B C 1
ATOM 3998 O O . THR B 1 91 ? 2.113 -20.391 -29.891 1 98 91 THR B O 1
ATOM 4001 N N . MET B 1 92 ? 2.879 -20.562 -27.797 1 97.81 92 MET B N 1
ATOM 4002 C CA . MET B 1 92 ? 1.592 -21 -27.266 1 97.81 92 MET B CA 1
ATOM 4003 C C . MET B 1 92 ? 0.499 -19.984 -27.578 1 97.81 92 MET B C 1
ATOM 4005 O O . MET B 1 92 ? -0.544 -20.344 -28.141 1 97.81 92 MET B O 1
ATOM 4009 N N . ILE B 1 93 ? 0.759 -18.688 -27.297 1 98.44 93 ILE B N 1
ATOM 4010 C CA . ILE B 1 93 ? -0.28 -17.688 -27.469 1 98.44 93 ILE B CA 1
ATOM 4011 C C . ILE B 1 93 ? -0.445 -17.375 -28.969 1 98.44 93 ILE B C 1
ATOM 4013 O O . ILE B 1 93 ? -1.562 -17.141 -29.438 1 98.44 93 ILE B O 1
ATOM 4017 N N . SER B 1 94 ? 0.622 -17.375 -29.766 1 98.38 94 SER B N 1
ATOM 4018 C CA . SER B 1 94 ? 0.558 -17.141 -31.203 1 98.38 94 SER B CA 1
ATOM 4019 C C . SER B 1 94 ? -0.276 -18.219 -31.891 1 98.38 94 SER B C 1
ATOM 4021 O O . SER B 1 94 ? -1.172 -17.891 -32.688 1 98.38 94 SER B O 1
ATOM 4023 N N . ASN B 1 95 ? 0.055 -19.438 -31.562 1 98.44 95 ASN B N 1
ATOM 4024 C CA . ASN B 1 95 ? -0.667 -20.547 -32.188 1 98.44 95 ASN B CA 1
ATOM 4025 C C . ASN B 1 95 ? -2.137 -20.562 -31.766 1 98.44 95 ASN B C 1
ATOM 4027 O O . ASN B 1 95 ? -3.008 -20.906 -32.562 1 98.44 95 ASN B O 1
ATOM 4031 N N . PHE B 1 96 ? -2.4 -20.234 -30.547 1 98.44 96 PHE B N 1
ATOM 4032 C CA . PHE B 1 96 ? -3.777 -20.188 -30.062 1 98.44 96 PHE B CA 1
ATOM 4033 C C . PHE B 1 96 ? -4.586 -19.156 -30.844 1 98.44 96 PHE B C 1
ATOM 4035 O O . PHE B 1 96 ? -5.695 -19.453 -31.297 1 98.44 96 PHE B O 1
ATOM 4042 N N . ILE B 1 97 ? -4.016 -17.922 -31 1 98.5 97 ILE B N 1
ATOM 4043 C CA . ILE B 1 97 ? -4.688 -16.844 -31.734 1 98.5 97 ILE B CA 1
ATOM 4044 C C . ILE B 1 97 ? -4.879 -17.266 -33.188 1 98.5 97 ILE B C 1
ATOM 4046 O O . ILE B 1 97 ? -5.961 -17.078 -33.75 1 98.5 97 ILE B O 1
ATOM 4050 N N . GLN B 1 98 ? -3.879 -17.875 -33.75 1 98.25 98 GLN B N 1
ATOM 4051 C CA . GLN B 1 98 ? -3.973 -18.344 -35.125 1 98.25 98 GLN B CA 1
ATOM 4052 C C . GLN B 1 98 ? -5.059 -19.406 -35.281 1 98.25 98 GLN B C 1
ATOM 4054 O O . GLN B 1 98 ? -5.754 -19.469 -36.281 1 98.25 98 GLN B O 1
ATOM 4059 N N . ALA B 1 99 ? -5.117 -20.266 -34.312 1 98.44 99 ALA B N 1
ATOM 4060 C CA . ALA B 1 99 ? -6.156 -21.297 -34.312 1 98.44 99 ALA B CA 1
ATOM 4061 C C . ALA B 1 99 ? -7.551 -20.672 -34.312 1 98.44 99 ALA B C 1
ATOM 4063 O O . ALA B 1 99 ? -8.438 -21.125 -35.031 1 98.44 99 ALA B O 1
ATOM 4064 N N . LEU B 1 100 ? -7.746 -19.641 -33.469 1 98.12 100 LEU B N 1
ATOM 4065 C CA . LEU B 1 100 ? -9.016 -18.922 -33.469 1 98.12 100 LEU B CA 1
ATOM 4066 C C . LEU B 1 100 ? -9.312 -18.312 -34.844 1 98.12 100 LEU B C 1
ATOM 4068 O O . LEU B 1 100 ? -10.469 -18.266 -35.25 1 98.12 100 LEU B O 1
ATOM 4072 N N . GLU B 1 101 ? -8.289 -17.797 -35.469 1 97.44 101 GLU B N 1
ATOM 4073 C CA . GLU B 1 101 ? -8.438 -17.234 -36.812 1 97.44 101 GLU B CA 1
ATOM 4074 C C . GLU B 1 101 ? -8.836 -18.297 -37.812 1 97.44 101 GLU B C 1
ATOM 4076 O O . GLU B 1 101 ? -9.75 -18.094 -38.625 1 97.44 101 GLU B O 1
ATOM 4081 N N . LYS B 1 102 ? -8.188 -19.391 -37.75 1 97.56 102 LYS B N 1
ATOM 4082 C CA . LYS B 1 102 ? -8.406 -20.484 -38.688 1 97.56 102 LYS B CA 1
ATOM 4083 C C . LYS B 1 102 ? -9.828 -21.031 -38.594 1 97.56 102 LYS B C 1
ATOM 4085 O O . LYS B 1 102 ? -10.438 -21.406 -39.594 1 97.56 102 LYS B O 1
ATOM 4090 N N . THR B 1 103 ? -10.344 -21.125 -37.375 1 97.69 103 THR B N 1
ATOM 4091 C CA . THR B 1 103 ? -11.672 -21.672 -37.156 1 97.69 103 THR B CA 1
ATOM 4092 C C . THR B 1 103 ? -12.742 -20.625 -37.438 1 97.69 103 THR B C 1
ATOM 4094 O O . THR B 1 103 ? -13.93 -20.938 -37.562 1 97.69 103 THR B O 1
ATOM 4097 N N . GLY B 1 104 ? -12.336 -19.359 -37.531 1 96.88 104 GLY B N 1
ATOM 4098 C CA . GLY B 1 104 ? -13.281 -18.25 -37.656 1 96.88 104 GLY B CA 1
ATOM 4099 C C . GLY B 1 104 ? -13.797 -17.75 -36.312 1 96.88 104 GLY B C 1
ATOM 4100 O O . GLY B 1 104 ? -14.492 -16.734 -36.281 1 96.88 104 GLY B O 1
ATOM 4101 N N . ALA B 1 105 ? -13.406 -18.391 -35.281 1 97.19 105 ALA B N 1
ATOM 4102 C CA . ALA B 1 105 ? -13.867 -18.031 -33.938 1 97.19 105 ALA B CA 1
ATOM 4103 C C . ALA B 1 105 ? -13.43 -16.625 -33.562 1 97.19 105 ALA B C 1
ATOM 4105 O O . ALA B 1 105 ? -14.078 -15.953 -32.75 1 97.19 105 ALA B O 1
ATOM 4106 N N . ILE B 1 106 ? -12.391 -16.109 -34.219 1 97.5 106 ILE B N 1
ATOM 4107 C CA . ILE B 1 106 ? -11.805 -14.812 -33.906 1 97.5 106 ILE B CA 1
ATOM 4108 C C . ILE B 1 106 ? -12.812 -13.711 -34.188 1 97.5 106 ILE B C 1
ATOM 4110 O O . ILE B 1 106 ? -12.742 -12.625 -33.594 1 97.5 106 ILE B O 1
ATOM 4114 N N . SER B 1 107 ? -13.734 -13.945 -35.094 1 96.5 107 SER B N 1
ATOM 4115 C CA . SER B 1 107 ? -14.703 -12.938 -35.5 1 96.5 107 SER B CA 1
ATOM 4116 C C . SER B 1 107 ? -15.68 -12.625 -34.344 1 96.5 107 SER B C 1
ATOM 4118 O O . SER B 1 107 ? -16.312 -11.57 -34.344 1 96.5 107 SER B O 1
ATOM 4120 N N . LYS B 1 108 ? -15.727 -13.531 -33.406 1 97.19 108 LYS B N 1
ATOM 4121 C CA . LYS B 1 108 ? -16.641 -13.352 -32.281 1 97.19 108 LYS B CA 1
ATOM 4122 C C . LYS B 1 108 ? -15.938 -12.719 -31.078 1 97.19 108 LYS B C 1
ATOM 4124 O O . LYS B 1 108 ? -16.594 -12.219 -30.172 1 97.19 108 LYS B O 1
ATOM 4129 N N . LEU B 1 109 ? -14.695 -12.766 -31.109 1 98.38 109 LEU B N 1
ATOM 4130 C CA . LEU B 1 109 ? -13.906 -12.305 -29.984 1 98.38 109 LEU B CA 1
ATOM 4131 C C . LEU B 1 109 ? -14.078 -10.805 -29.781 1 98.38 109 LEU B C 1
ATOM 4133 O O . LEU B 1 109 ? -14.008 -10.023 -30.734 1 98.38 109 LEU B O 1
ATOM 4137 N N . LYS B 1 110 ? -14.352 -10.406 -28.516 1 98.31 110 LYS B N 1
ATOM 4138 C CA . LYS B 1 110 ? -14.438 -8.992 -28.172 1 98.31 110 LYS B CA 1
ATOM 4139 C C . LYS B 1 110 ? -13.203 -8.539 -27.391 1 98.31 110 LYS B C 1
ATOM 4141 O O . LYS B 1 110 ? -12.664 -7.461 -27.641 1 98.31 110 LYS B O 1
ATOM 4146 N N . ARG B 1 111 ? -12.812 -9.305 -26.484 1 98.56 111 ARG B N 1
ATOM 4147 C CA . ARG B 1 111 ? -11.648 -8.93 -25.688 1 98.56 111 ARG B CA 1
ATOM 4148 C C . ARG B 1 111 ? -10.852 -10.164 -25.266 1 98.56 111 ARG B C 1
ATOM 4150 O O . ARG B 1 111 ? -11.43 -11.164 -24.828 1 98.56 111 ARG B O 1
ATOM 4157 N N . PHE B 1 112 ? -9.555 -10.117 -25.375 1 98.88 112 PHE B N 1
ATOM 4158 C CA . PHE B 1 112 ? -8.578 -11.133 -24.984 1 98.88 112 PHE B CA 1
ATOM 4159 C C . PHE B 1 112 ? -7.82 -10.703 -23.734 1 98.88 112 PHE B C 1
ATOM 4161 O O . PHE B 1 112 ? -7.078 -9.719 -23.766 1 98.88 112 PHE B O 1
ATOM 4168 N N . ILE B 1 113 ? -7.965 -11.422 -22.609 1 98.94 113 ILE B N 1
ATOM 4169 C CA . ILE B 1 113 ? -7.293 -11.086 -21.359 1 98.94 113 ILE B CA 1
ATOM 4170 C C . ILE B 1 113 ? -6.113 -12.031 -21.141 1 98.94 113 ILE B C 1
ATOM 4172 O O . ILE B 1 113 ? -6.289 -13.25 -21.062 1 98.94 113 ILE B O 1
ATOM 4176 N N . LEU B 1 114 ? -4.941 -11.477 -21.078 1 98.94 114 LEU B N 1
ATOM 4177 C CA . LEU B 1 114 ? -3.711 -12.227 -20.844 1 98.94 114 LEU B CA 1
ATOM 4178 C C . LEU B 1 114 ? -3.213 -12.023 -19.422 1 98.94 114 LEU B C 1
ATOM 4180 O O . LEU B 1 114 ? -3.061 -10.883 -18.969 1 98.94 114 LEU B O 1
ATOM 4184 N N . THR B 1 115 ? -2.998 -13.125 -18.734 1 98.69 115 THR B N 1
ATOM 4185 C CA . THR B 1 115 ? -2.471 -13.062 -17.375 1 98.69 115 THR B CA 1
ATOM 4186 C C . THR B 1 115 ? -0.945 -13.109 -17.375 1 98.69 115 THR B C 1
ATOM 4188 O O . THR B 1 115 ? -0.355 -14.07 -17.875 1 98.69 115 THR B O 1
ATOM 4191 N N . CYS B 1 116 ? -0.308 -12.086 -16.891 1 98.31 116 CYS B N 1
ATOM 4192 C CA . CYS B 1 116 ? 1.128 -12.016 -16.656 1 98.31 116 CYS B CA 1
ATOM 4193 C C . CYS B 1 116 ? 1.421 -11.867 -15.156 1 98.31 116 CYS B C 1
ATOM 4195 O O . CYS B 1 116 ? 0.876 -12.609 -14.344 1 98.31 116 CYS B O 1
ATOM 4197 N N . GLY B 1 117 ? 2.326 -10.953 -14.805 1 97.94 117 GLY B N 1
ATOM 4198 C CA . GLY B 1 117 ? 2.656 -10.727 -13.414 1 97.94 117 GLY B CA 1
ATOM 4199 C C . GLY B 1 117 ? 3.719 -9.656 -13.219 1 97.94 117 GLY B C 1
ATOM 4200 O O . GLY B 1 117 ? 4.066 -8.945 -14.156 1 97.94 117 GLY B O 1
ATOM 4201 N N . PHE B 1 118 ? 4.297 -9.508 -12.062 1 97.88 118 PHE B N 1
ATOM 4202 C CA . PHE B 1 118 ? 5.176 -8.406 -11.695 1 97.88 118 PHE B CA 1
ATOM 4203 C C . PHE B 1 118 ? 6.566 -8.602 -12.281 1 97.88 118 PHE B C 1
ATOM 4205 O O . PHE B 1 118 ? 7.398 -7.691 -12.25 1 97.88 118 PHE B O 1
ATOM 4212 N N . LYS B 1 119 ? 6.828 -9.805 -12.898 1 97 119 LYS B N 1
ATOM 4213 C CA . LYS B 1 119 ? 8.055 -9.867 -13.688 1 97 119 LYS B CA 1
ATOM 4214 C C . LYS B 1 119 ? 8.094 -8.758 -14.734 1 97 119 LYS B C 1
ATOM 4216 O O . LYS B 1 119 ? 9.164 -8.43 -15.25 1 97 119 LYS B O 1
ATOM 4221 N N . GLN B 1 120 ? 6.875 -8.242 -15 1 97.69 120 GLN B N 1
ATOM 4222 C CA . GLN B 1 120 ? 6.75 -7.051 -15.836 1 97.69 120 GLN B CA 1
ATOM 4223 C C . GLN B 1 120 ? 7.742 -5.969 -15.406 1 97.69 120 GLN B C 1
ATOM 4225 O O . GLN B 1 120 ? 8.266 -5.234 -16.25 1 97.69 120 GLN B O 1
ATOM 4230 N N . TYR B 1 121 ? 8.039 -5.898 -14.109 1 97.69 121 TYR B N 1
ATOM 4231 C CA . TYR B 1 121 ? 8.875 -4.848 -13.539 1 97.69 121 TYR B CA 1
ATOM 4232 C C . TYR B 1 121 ? 10.258 -5.379 -13.18 1 97.69 121 TYR B C 1
ATOM 4234 O O . TYR B 1 121 ? 11.008 -4.73 -12.453 1 97.69 121 TYR B O 1
ATOM 4242 N N . SER B 1 122 ? 10.539 -6.602 -13.578 1 96.56 122 SER B N 1
ATOM 4243 C CA . SER B 1 122 ? 11.828 -7.254 -13.391 1 96.56 122 SER B CA 1
ATOM 4244 C C . SER B 1 122 ? 12.125 -7.48 -11.914 1 96.56 122 SER B C 1
ATOM 4246 O O . SER B 1 122 ? 13.281 -7.406 -11.492 1 96.56 122 SER B O 1
ATOM 4248 N N . VAL B 1 123 ? 11.125 -7.734 -11.125 1 96.5 123 VAL B N 1
ATOM 4249 C CA . VAL B 1 123 ? 11.305 -7.926 -9.688 1 96.5 123 VAL B CA 1
ATOM 4250 C C . VAL B 1 123 ? 12.031 -9.242 -9.422 1 96.5 123 VAL B C 1
ATOM 4252 O O . VAL B 1 123 ? 12.625 -9.43 -8.359 1 96.5 123 VAL B O 1
ATOM 4255 N N . HIS B 1 124 ? 11.992 -10.219 -10.43 1 94.94 124 HIS B N 1
ATOM 4256 C CA . HIS B 1 124 ? 12.703 -11.484 -10.297 1 94.94 124 HIS B CA 1
ATOM 4257 C C . HIS B 1 124 ? 14.203 -11.297 -10.516 1 94.94 124 HIS B C 1
ATOM 4259 O O . HIS B 1 124 ? 14.992 -12.211 -10.242 1 94.94 124 HIS B O 1
ATOM 4265 N N . LEU B 1 125 ? 14.602 -10.094 -10.977 1 95.69 125 LEU B N 1
ATOM 4266 C CA . LEU B 1 125 ? 16.016 -9.828 -11.273 1 95.69 125 LEU B CA 1
ATOM 4267 C C . LEU B 1 125 ? 16.641 -8.953 -10.195 1 95.69 125 LEU B C 1
ATOM 4269 O O . LEU B 1 125 ? 17.859 -8.75 -10.18 1 95.69 125 LEU B O 1
ATOM 4273 N N . GLY B 1 126 ? 15.914 -8.391 -9.344 1 96.62 126 GLY B N 1
ATOM 4274 C CA . GLY B 1 126 ? 16.453 -7.543 -8.297 1 96.62 126 GLY B CA 1
ATOM 4275 C C . GLY B 1 126 ? 15.531 -6.406 -7.906 1 96.62 126 GLY B C 1
ATOM 4276 O O . GLY B 1 126 ? 14.352 -6.414 -8.25 1 96.62 126 GLY B O 1
ATOM 4277 N N . ASN B 1 127 ? 16.094 -5.473 -7.074 1 96.69 127 ASN B N 1
ATOM 4278 C CA . ASN B 1 127 ? 15.359 -4.301 -6.605 1 96.69 127 ASN B CA 1
ATOM 4279 C C . ASN B 1 127 ? 15.102 -3.312 -7.734 1 96.69 127 ASN B C 1
ATOM 4281 O O . ASN B 1 127 ? 16 -2.984 -8.5 1 96.69 127 ASN B O 1
ATOM 4285 N N . ALA B 1 128 ? 13.867 -2.867 -7.891 1 96.62 128 ALA B N 1
ATOM 4286 C CA . ALA B 1 128 ? 13.453 -1.893 -8.891 1 96.62 128 ALA B CA 1
ATOM 4287 C C . ALA B 1 128 ? 12.836 -0.661 -8.234 1 96.62 128 ALA B C 1
ATOM 4289 O O . ALA B 1 128 ? 12.578 -0.655 -7.031 1 96.62 128 ALA B O 1
ATOM 4290 N N . LYS B 1 129 ? 12.648 0.408 -9.07 1 96.75 129 LYS B N 1
ATOM 4291 C CA . LYS B 1 129 ? 11.953 1.597 -8.586 1 96.75 129 LYS B CA 1
ATOM 4292 C C . LYS B 1 129 ? 10.539 1.259 -8.133 1 96.75 129 LYS B C 1
ATOM 4294 O O . LYS B 1 129 ? 9.828 0.507 -8.805 1 96.75 129 LYS B O 1
ATOM 4299 N N . GLN B 1 130 ? 10.156 1.797 -6.996 1 97.62 130 GLN B N 1
ATOM 4300 C CA . GLN B 1 130 ? 8.836 1.512 -6.441 1 97.62 130 GLN B CA 1
ATOM 4301 C C . GLN B 1 130 ? 8.164 2.787 -5.941 1 97.62 130 GLN B C 1
ATOM 4303 O O . GLN B 1 130 ? 8.844 3.756 -5.586 1 97.62 130 GLN B O 1
ATOM 4308 N N . PRO B 1 131 ? 6.777 2.74 -5.824 1 98.5 131 PRO B N 1
ATOM 4309 C CA . PRO B 1 131 ? 5.902 1.638 -6.223 1 98.5 131 PRO B CA 1
ATOM 4310 C C . PRO B 1 131 ? 5.84 1.45 -7.734 1 98.5 131 PRO B C 1
ATOM 4312 O O . PRO B 1 131 ? 6.238 2.342 -8.492 1 98.5 131 PRO B O 1
ATOM 4315 N N . PHE B 1 132 ? 5.348 0.265 -8.133 1 98.56 132 PHE B N 1
ATOM 4316 C CA . PHE B 1 132 ? 5.23 -0.071 -9.547 1 98.56 132 PHE B CA 1
ATOM 4317 C C . PHE B 1 132 ? 3.988 0.566 -10.156 1 98.56 132 PHE B C 1
ATOM 4319 O O . PHE B 1 132 ? 2.881 0.392 -9.648 1 98.56 132 PHE B O 1
ATOM 4326 N N . HIS B 1 133 ? 4.207 1.294 -11.164 1 97.75 133 HIS B N 1
ATOM 4327 C CA . HIS B 1 133 ? 3.172 1.849 -12.023 1 97.75 133 HIS B CA 1
ATOM 4328 C C . HIS B 1 133 ? 3.217 1.217 -13.414 1 97.75 133 HIS B C 1
ATOM 4330 O O . HIS B 1 133 ? 4.297 0.95 -13.945 1 97.75 133 HIS B O 1
ATOM 4336 N N . GLU B 1 134 ? 2.051 1.018 -14.031 1 97.81 134 GLU B N 1
ATOM 4337 C CA . GLU B 1 134 ? 1.978 0.305 -15.305 1 97.81 134 GLU B CA 1
ATOM 4338 C C . GLU B 1 134 ? 2.76 1.034 -16.391 1 97.81 134 GLU B C 1
ATOM 4340 O O . GLU B 1 134 ? 3.191 0.421 -17.375 1 97.81 134 GLU B O 1
ATOM 4345 N N . GLU B 1 135 ? 3.043 2.307 -16.156 1 94.56 135 GLU B N 1
ATOM 4346 C CA . GLU B 1 135 ? 3.744 3.107 -17.156 1 94.56 135 GLU B CA 1
ATOM 4347 C C . GLU B 1 135 ? 5.254 3.037 -16.969 1 94.56 135 GLU B C 1
ATOM 4349 O O . GLU B 1 135 ? 6.016 3.596 -17.75 1 94.56 135 GLU B O 1
ATOM 4354 N N . ASP B 1 136 ? 5.73 2.396 -15.906 1 95.25 136 ASP B N 1
ATOM 4355 C CA . ASP B 1 136 ? 7.168 2.271 -15.695 1 95.25 136 ASP B CA 1
ATOM 4356 C C . ASP B 1 136 ? 7.844 1.596 -16.891 1 95.25 136 ASP B C 1
ATOM 4358 O O . ASP B 1 136 ? 7.285 0.676 -17.484 1 95.25 136 ASP B O 1
ATOM 4362 N N . PRO B 1 137 ? 9 2.023 -17.156 1 91.56 137 PRO B N 1
ATOM 4363 C CA . PRO B 1 137 ? 9.703 1.421 -18.297 1 91.56 137 PRO B CA 1
ATOM 4364 C C . PRO B 1 137 ? 10.039 -0.051 -18.078 1 91.56 137 PRO B C 1
ATOM 4366 O O . PRO B 1 137 ? 10.383 -0.444 -16.953 1 91.56 137 PRO B O 1
ATOM 4369 N N . VAL B 1 138 ? 9.938 -0.813 -19.141 1 91.81 138 VAL B N 1
ATOM 4370 C CA . VAL B 1 138 ? 10.305 -2.223 -19.062 1 91.81 138 VAL B CA 1
ATOM 4371 C C . VAL B 1 138 ? 11.781 -2.391 -19.422 1 91.81 138 VAL B C 1
ATOM 4373 O O . VAL B 1 138 ? 12.359 -1.557 -20.125 1 91.81 138 VAL B O 1
ATOM 4376 N N . LEU B 1 139 ? 12.359 -3.412 -18.938 1 93.12 139 LEU B N 1
ATOM 4377 C CA . LEU B 1 139 ? 13.773 -3.68 -19.172 1 93.12 139 LEU B CA 1
ATOM 4378 C C . LEU B 1 139 ? 13.945 -4.797 -20.188 1 93.12 139 LEU B C 1
ATOM 4380 O O . LEU B 1 139 ? 13.648 -5.961 -19.906 1 93.12 139 LEU B O 1
ATOM 4384 N N . GLU B 1 140 ? 14.414 -4.469 -21.312 1 90.81 140 GLU B N 1
ATOM 4385 C CA . GLU B 1 140 ? 14.711 -5.418 -22.375 1 90.81 140 GLU B CA 1
ATOM 4386 C C . GLU B 1 140 ? 15.977 -5.027 -23.125 1 90.81 140 GLU B C 1
ATOM 4388 O O . GLU B 1 140 ? 16.312 -3.842 -23.219 1 90.81 140 GLU B O 1
ATOM 4393 N N . GLY B 1 141 ? 16.562 -5.988 -23.641 1 91.25 141 GLY B N 1
ATOM 4394 C CA . GLY B 1 141 ? 17.766 -5.719 -24.422 1 91.25 141 GLY B CA 1
ATOM 4395 C C . GLY B 1 141 ? 18.844 -5.031 -23.625 1 91.25 141 GLY B C 1
ATOM 4396 O O . GLY B 1 141 ? 19.266 -5.523 -22.562 1 91.25 141 GLY B O 1
ATOM 4397 N N . GLU B 1 142 ? 19.266 -3.818 -24.078 1 90.56 142 GLU B N 1
ATOM 4398 C CA . GLU B 1 142 ? 20.422 -3.164 -23.484 1 90.56 142 GLU B CA 1
ATOM 4399 C C . GLU B 1 142 ? 20.031 -1.88 -22.766 1 90.56 142 GLU B C 1
ATOM 4401 O O . GLU B 1 142 ? 20.812 -0.92 -22.734 1 90.56 142 GLU B O 1
ATOM 4406 N N . VAL B 1 143 ? 18.969 -1.956 -22.234 1 88.19 143 VAL B N 1
ATOM 4407 C CA . VAL B 1 143 ? 18.469 -0.78 -21.531 1 88.19 143 VAL B CA 1
ATOM 4408 C C . VAL B 1 143 ? 19.422 -0.438 -20.375 1 88.19 143 VAL B C 1
ATOM 4410 O O . VAL B 1 143 ? 19.844 -1.325 -19.625 1 88.19 143 VAL B O 1
ATOM 4413 N N . GLY B 1 144 ? 19.781 0.842 -20.203 1 81.25 144 GLY B N 1
ATOM 4414 C CA . GLY B 1 144 ? 20.641 1.317 -19.125 1 81.25 144 GLY B CA 1
ATOM 4415 C C . GLY B 1 144 ? 22.078 0.872 -19.25 1 81.25 144 GLY B C 1
ATOM 4416 O O . GLY B 1 144 ? 22.859 0.96 -18.297 1 81.25 144 GLY B O 1
ATOM 4417 N N . GLY B 1 145 ? 22.469 0.323 -20.359 1 82.25 145 GLY B N 1
ATOM 4418 C CA . GLY B 1 145 ? 23.844 -0.103 -20.609 1 82.25 145 GLY B CA 1
ATOM 4419 C C . GLY B 1 145 ? 24.109 -1.531 -20.172 1 82.25 145 GLY B C 1
ATOM 4420 O O . GLY B 1 145 ? 25.266 -1.959 -20.109 1 82.25 145 GLY B O 1
ATOM 4421 N N . GLU B 1 146 ? 23.031 -2.197 -19.797 1 84.31 146 GLU B N 1
ATOM 4422 C CA . GLU B 1 146 ? 23.125 -3.596 -19.391 1 84.31 146 GLU B CA 1
ATOM 4423 C C . GLU B 1 146 ? 22.281 -4.492 -20.297 1 84.31 146 GLU B C 1
ATOM 4425 O O . GLU B 1 146 ? 21.266 -4.055 -20.844 1 84.31 146 GLU B O 1
ATOM 4430 N N . THR B 1 147 ? 22.828 -5.684 -20.422 1 90.44 147 THR B N 1
ATOM 4431 C CA . THR B 1 147 ? 22.016 -6.66 -21.141 1 90.44 147 THR B CA 1
ATOM 4432 C C . THR B 1 147 ? 21.062 -7.391 -20.188 1 90.44 147 THR B C 1
ATOM 4434 O O . THR B 1 147 ? 21.516 -8.008 -19.219 1 90.44 147 THR B O 1
ATOM 4437 N N . TRP B 1 148 ? 19.875 -7.289 -20.469 1 94.12 148 TRP B N 1
ATOM 4438 C CA . TRP B 1 148 ? 18.875 -7.922 -19.625 1 94.12 148 TRP B CA 1
ATOM 4439 C C . TRP B 1 148 ? 18.359 -9.211 -20.266 1 94.12 148 TRP B C 1
ATOM 4441 O O . TRP B 1 148 ? 18.203 -9.289 -21.484 1 94.12 148 TRP B O 1
ATOM 4451 N N . PRO B 1 149 ? 18.078 -10.266 -19.438 1 93.88 149 PRO B N 1
ATOM 4452 C CA . PRO B 1 149 ? 17.469 -11.469 -20.016 1 93.88 149 PRO B CA 1
ATOM 4453 C C . PRO B 1 149 ? 16.078 -11.211 -20.609 1 93.88 149 PRO B C 1
ATOM 4455 O O . PRO B 1 149 ? 15.367 -10.32 -20.156 1 93.88 149 PRO B O 1
ATOM 4458 N N . PRO B 1 150 ? 15.805 -11.992 -21.625 1 95.38 150 PRO B N 1
ATOM 4459 C CA . PRO B 1 150 ? 14.461 -11.812 -22.203 1 95.38 150 PRO B CA 1
ATOM 4460 C C . PRO B 1 150 ? 13.352 -12.156 -21.203 1 95.38 150 PRO B C 1
ATOM 4462 O O . PRO B 1 150 ? 13.547 -12.984 -20.312 1 95.38 150 PRO B O 1
ATOM 4465 N N . ASN B 1 151 ? 12.266 -11.516 -21.312 1 96.5 151 ASN B N 1
ATOM 4466 C CA . ASN B 1 151 ? 11.055 -11.727 -20.531 1 96.5 151 ASN B CA 1
ATOM 4467 C C . ASN B 1 151 ? 9.883 -12.156 -21.406 1 96.5 151 ASN B C 1
ATOM 4469 O O . ASN B 1 151 ? 9.438 -11.391 -22.266 1 96.5 151 ASN B O 1
ATOM 4473 N N . PHE B 1 152 ? 9.359 -13.328 -21.188 1 97.31 152 PHE B N 1
ATOM 4474 C CA . PHE B 1 152 ? 8.344 -13.883 -22.062 1 97.31 152 PHE B CA 1
ATOM 4475 C C . PHE B 1 152 ? 7.055 -13.07 -21.984 1 97.31 152 PHE B C 1
ATOM 4477 O O . PHE B 1 152 ? 6.23 -13.117 -22.906 1 97.31 152 PHE B O 1
ATOM 4484 N N . TYR B 1 153 ? 6.824 -12.281 -20.891 1 97.88 153 TYR B N 1
ATOM 4485 C CA . TYR B 1 153 ? 5.668 -11.391 -20.812 1 97.88 153 TYR B CA 1
ATOM 4486 C C . TYR B 1 153 ? 5.648 -10.422 -21.984 1 97.88 153 TYR B C 1
ATOM 4488 O O . TYR B 1 153 ? 4.605 -10.203 -22.594 1 97.88 153 TYR B O 1
ATOM 4496 N N . PHE B 1 154 ? 6.801 -9.859 -22.25 1 97.69 154 PHE B N 1
AT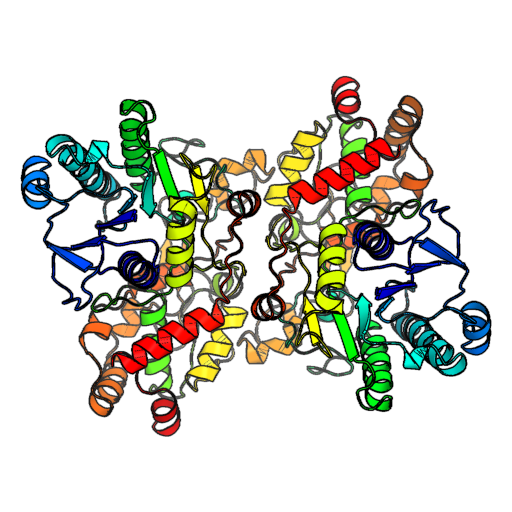OM 4497 C CA . PHE B 1 154 ? 6.887 -8.867 -23.328 1 97.69 154 PHE B CA 1
ATOM 4498 C C . PHE B 1 154 ? 6.637 -9.508 -24.688 1 97.69 154 PHE B C 1
ATOM 4500 O O . PHE B 1 154 ? 5.984 -8.922 -25.547 1 97.69 154 PHE B O 1
ATOM 4507 N N . THR B 1 155 ? 7.176 -10.688 -24.812 1 97.81 155 THR B N 1
ATOM 4508 C CA . THR B 1 155 ? 6.949 -11.445 -26.031 1 97.81 155 THR B CA 1
ATOM 4509 C C . THR B 1 155 ? 5.457 -11.688 -26.25 1 97.81 155 THR B C 1
ATOM 4511 O O . THR B 1 155 ? 4.93 -11.43 -27.328 1 97.81 155 THR B O 1
ATOM 4514 N N . GLN B 1 156 ? 4.793 -12.18 -25.25 1 98.62 156 GLN B N 1
ATOM 4515 C CA . GLN B 1 156 ? 3.365 -12.477 -25.344 1 98.62 156 GLN B CA 1
ATOM 4516 C C . GLN B 1 156 ? 2.561 -11.203 -25.594 1 98.62 156 GLN B C 1
ATOM 4518 O O . GLN B 1 156 ? 1.626 -11.195 -26.406 1 98.62 156 GLN B O 1
ATOM 4523 N N . GLN B 1 157 ? 2.895 -10.164 -24.922 1 98.56 157 GLN B N 1
ATOM 4524 C CA . GLN B 1 157 ? 2.191 -8.891 -25.047 1 98.56 157 GLN B CA 1
ATOM 4525 C C . GLN B 1 157 ? 2.314 -8.344 -26.469 1 98.56 157 GLN B C 1
ATOM 4527 O O . GLN B 1 157 ? 1.339 -7.848 -27.047 1 98.56 157 GLN B O 1
ATOM 4532 N N . ARG B 1 158 ? 3.535 -8.422 -27 1 98.06 158 ARG B N 1
ATOM 4533 C CA . ARG B 1 158 ? 3.754 -7.949 -28.375 1 98.06 158 ARG B CA 1
ATOM 4534 C C . ARG B 1 158 ? 2.918 -8.75 -29.359 1 98.06 158 ARG B C 1
ATOM 4536 O O . ARG B 1 158 ? 2.271 -8.172 -30.234 1 98.06 158 ARG B O 1
ATOM 4543 N N . ILE B 1 159 ? 2.928 -10.07 -29.234 1 98.5 159 ILE B N 1
ATOM 4544 C CA . ILE B 1 159 ? 2.172 -10.945 -30.125 1 98.5 159 ILE B CA 1
ATOM 4545 C C . ILE B 1 159 ? 0.685 -10.609 -30.031 1 98.5 159 ILE B C 1
ATOM 4547 O O . ILE B 1 159 ? 0.013 -10.469 -31.062 1 98.5 159 ILE B O 1
ATOM 4551 N N . LEU B 1 160 ? 0.244 -10.461 -28.828 1 98.75 160 LEU B N 1
ATOM 4552 C CA . LEU B 1 160 ? -1.163 -10.172 -28.578 1 98.75 160 LEU B CA 1
ATOM 4553 C C . LEU B 1 160 ? -1.559 -8.828 -29.172 1 98.75 160 LEU B C 1
ATOM 4555 O O . LEU B 1 160 ? -2.574 -8.727 -29.859 1 98.75 160 LEU B O 1
ATOM 4559 N N . ALA B 1 161 ? -0.801 -7.789 -28.922 1 98.38 161 ALA B N 1
ATOM 4560 C CA . ALA B 1 161 ? -1.083 -6.441 -29.406 1 98.38 161 ALA B CA 1
ATOM 4561 C C . ALA B 1 161 ? -1.078 -6.395 -30.938 1 98.38 161 ALA B C 1
ATOM 4563 O O . ALA B 1 161 ? -1.926 -5.742 -31.547 1 98.38 161 ALA B O 1
ATOM 4564 N N . GLU B 1 162 ? -0.104 -7.086 -31.516 1 98.12 162 GLU B N 1
ATOM 4565 C CA . GLU B 1 162 ? -0.004 -7.121 -32.969 1 98.12 162 GLU B CA 1
ATOM 4566 C C . GLU B 1 162 ? -1.213 -7.812 -33.594 1 98.12 162 GLU B C 1
ATOM 4568 O O . GLU B 1 162 ? -1.745 -7.355 -34.625 1 98.12 162 GLU B O 1
ATOM 4573 N N . ALA B 1 163 ? -1.596 -8.938 -33 1 98.31 163 ALA B N 1
ATOM 4574 C CA . ALA B 1 163 ? -2.762 -9.656 -33.5 1 98.31 163 ALA B CA 1
ATOM 4575 C C . ALA B 1 163 ? -4.016 -8.789 -33.438 1 98.31 163 ALA B C 1
ATOM 4577 O O . ALA B 1 163 ? -4.812 -8.766 -34.375 1 98.31 163 ALA B O 1
ATOM 4578 N N . ALA B 1 164 ? -4.203 -8.102 -32.344 1 98.31 164 ALA B N 1
ATOM 4579 C CA . ALA B 1 164 ? -5.355 -7.219 -32.188 1 98.31 164 ALA B CA 1
ATOM 4580 C C . ALA B 1 164 ? -5.324 -6.078 -33.188 1 98.31 164 ALA B C 1
ATOM 4582 O O . ALA B 1 164 ? -6.359 -5.695 -33.75 1 98.31 164 ALA B O 1
ATOM 4583 N N . ALA B 1 165 ? -4.152 -5.555 -33.406 1 97.19 165 ALA B N 1
ATOM 4584 C CA . ALA B 1 165 ? -4 -4.457 -34.344 1 97.19 165 ALA B CA 1
ATOM 4585 C C . ALA B 1 165 ? -4.402 -4.887 -35.75 1 97.19 165 ALA B C 1
ATOM 4587 O O . ALA B 1 165 ? -5 -4.109 -36.5 1 97.19 165 ALA B O 1
ATOM 4588 N N . ARG B 1 166 ? -4.109 -6.098 -36.062 1 95.38 166 ARG B N 1
ATOM 4589 C CA . ARG B 1 166 ? -4.426 -6.625 -37.406 1 95.38 166 ARG B CA 1
ATOM 4590 C C . ARG B 1 166 ? -5.934 -6.797 -37.562 1 95.38 166 ARG B C 1
ATOM 4592 O O . ARG B 1 166 ? -6.438 -6.797 -38.688 1 95.38 166 ARG B O 1
ATOM 4599 N N . SER B 1 167 ? -6.621 -6.945 -36.5 1 94.62 167 SER B N 1
ATOM 4600 C CA . SER B 1 167 ? -8.062 -7.152 -36.562 1 94.62 167 SER B CA 1
ATOM 4601 C C . SER B 1 167 ? -8.805 -5.844 -36.812 1 94.62 167 SER B C 1
ATOM 4603 O O . SER B 1 167 ? -10.023 -5.84 -37 1 94.62 167 SER B O 1
ATOM 4605 N N . GLU B 1 168 ? -8.109 -4.707 -36.844 1 93.06 168 GLU B N 1
ATOM 4606 C CA . GLU B 1 168 ? -8.633 -3.375 -37.094 1 93.06 168 GLU B CA 1
ATOM 4607 C C . GLU B 1 168 ? -9.766 -3.025 -36.125 1 93.06 168 GLU B C 1
ATOM 4609 O O . GLU B 1 168 ? -10.836 -2.59 -36.531 1 93.06 168 GLU B O 1
ATOM 4614 N N . GLY B 1 169 ? -9.547 -3.377 -34.938 1 90.81 169 GLY B N 1
ATOM 4615 C CA . GLY B 1 169 ? -10.438 -2.93 -33.875 1 90.81 169 GLY B CA 1
ATOM 4616 C C . GLY B 1 169 ? -11.586 -3.885 -33.625 1 90.81 169 GLY B C 1
ATOM 4617 O O . GLY B 1 169 ? -12.477 -3.598 -32.812 1 90.81 169 GLY B O 1
ATOM 4618 N N . GLN B 1 170 ? -11.609 -5.008 -34.25 1 96.25 170 GLN B N 1
ATOM 4619 C CA . GLN B 1 170 ? -12.656 -6 -34 1 96.25 170 GLN B CA 1
ATOM 4620 C C . GLN B 1 170 ? -12.641 -6.504 -32.562 1 96.25 170 GLN B C 1
ATOM 4622 O O . GLN B 1 170 ? -13.688 -6.824 -32 1 96.25 170 GLN B O 1
ATOM 4627 N N . TRP B 1 171 ? -11.539 -6.711 -32.031 1 98.12 171 TRP B N 1
ATOM 4628 C CA . TRP B 1 171 ? -11.359 -7.07 -30.625 1 98.12 171 TRP B CA 1
ATOM 4629 C C . TRP B 1 171 ? -10.133 -6.375 -30.047 1 98.12 171 TRP B C 1
ATOM 4631 O O . TRP B 1 171 ? -9.344 -5.777 -30.766 1 98.12 171 TRP B O 1
ATOM 4641 N N . ASP B 1 172 ? -10.078 -6.219 -28.719 1 98.5 172 ASP B N 1
ATOM 4642 C CA . ASP B 1 172 ? -8.945 -5.609 -28.031 1 98.5 172 ASP B CA 1
ATOM 4643 C C . ASP B 1 172 ? -8.445 -6.508 -26.906 1 98.5 172 ASP B C 1
ATOM 4645 O O . ASP B 1 172 ? -8.797 -7.688 -26.828 1 98.5 172 ASP B O 1
ATOM 4649 N N . TRP B 1 173 ? -7.457 -6.027 -26.172 1 98.81 173 TRP B N 1
ATOM 4650 C CA . TRP B 1 173 ? -6.805 -6.902 -25.203 1 98.81 173 TRP B CA 1
ATOM 4651 C C . TRP B 1 173 ? -6.605 -6.191 -23.875 1 98.81 173 TRP B C 1
ATOM 4653 O O . TRP B 1 173 ? -6.656 -4.961 -23.812 1 98.81 173 TRP B O 1
ATOM 4663 N N . VAL B 1 174 ? -6.508 -6.934 -22.828 1 98.88 174 VAL B N 1
ATOM 4664 C CA . VAL B 1 174 ? -6.105 -6.496 -21.5 1 98.88 174 VAL B CA 1
ATOM 4665 C C . VAL B 1 174 ? -5.039 -7.434 -20.938 1 98.88 174 VAL B C 1
ATOM 4667 O O . VAL B 1 174 ? -5.121 -8.648 -21.125 1 98.88 174 VAL B O 1
ATOM 4670 N N . VAL B 1 175 ? -3.99 -6.867 -20.391 1 98.88 175 VAL B N 1
ATOM 4671 C CA . VAL B 1 175 ? -2.988 -7.641 -19.672 1 98.88 175 VAL B CA 1
ATOM 4672 C C . VAL B 1 175 ? -3.123 -7.387 -18.172 1 98.88 175 VAL B C 1
ATOM 4674 O O . VAL B 1 175 ? -3.26 -6.238 -17.734 1 98.88 175 VAL B O 1
ATOM 4677 N N . THR B 1 176 ? -3.17 -8.438 -17.406 1 98.88 176 THR B N 1
ATOM 4678 C CA . THR B 1 176 ? -3.23 -8.312 -15.953 1 98.88 176 THR B CA 1
ATOM 4679 C C . THR B 1 176 ? -1.903 -8.727 -15.32 1 98.88 176 THR B C 1
ATOM 4681 O O . THR B 1 176 ? -1.263 -9.68 -15.773 1 98.88 176 THR B O 1
ATOM 4684 N N . LEU B 1 177 ? -1.482 -7.973 -14.336 1 98.81 177 LEU B N 1
ATOM 4685 C CA . LEU B 1 177 ? -0.217 -8.219 -13.656 1 98.81 177 LEU B CA 1
ATOM 4686 C C . LEU B 1 177 ? -0.449 -8.539 -12.18 1 98.81 177 LEU B C 1
ATOM 4688 O O . LEU B 1 177 ? -0.229 -7.699 -11.312 1 98.81 177 LEU B O 1
ATOM 4692 N N . PRO B 1 178 ? -0.841 -9.742 -11.836 1 98.38 178 PRO B N 1
ATOM 4693 C CA . PRO B 1 178 ? -0.934 -10.133 -10.43 1 98.38 178 PRO B CA 1
ATOM 4694 C C . PRO B 1 178 ? 0.435 -10.344 -9.789 1 98.38 178 PRO B C 1
ATOM 4696 O O . PRO B 1 178 ? 1.442 -10.445 -10.492 1 98.38 178 PRO B O 1
ATOM 4699 N N . GLN B 1 179 ? 0.439 -10.312 -8.469 1 97.62 179 GLN B N 1
ATOM 4700 C CA . GLN B 1 179 ? 1.659 -10.453 -7.684 1 97.62 179 GLN B CA 1
ATOM 4701 C C . GLN B 1 179 ? 1.504 -11.539 -6.617 1 97.62 179 GLN B C 1
ATOM 4703 O O . GLN B 1 179 ? 0.55 -11.516 -5.836 1 97.62 179 GLN B O 1
ATOM 4708 N N . ASP B 1 180 ? 2.506 -12.477 -6.551 1 96.25 180 ASP B N 1
ATOM 4709 C CA . ASP B 1 180 ? 2.51 -13.539 -5.547 1 96.25 180 ASP B CA 1
ATOM 4710 C C . ASP B 1 180 ? 1.093 -14.031 -5.262 1 96.25 180 ASP B C 1
ATOM 4712 O O . ASP B 1 180 ? 0.593 -13.891 -4.145 1 96.25 180 ASP B O 1
ATOM 4716 N N . VAL B 1 181 ? 0.518 -14.688 -6.242 1 97.12 181 VAL B N 1
ATOM 4717 C CA . VAL B 1 181 ? -0.892 -15.062 -6.238 1 97.12 181 VAL B CA 1
ATOM 4718 C C . VAL B 1 181 ? -1.153 -16.078 -5.121 1 97.12 181 VAL B C 1
ATOM 4720 O O . VAL B 1 181 ? -0.411 -17.047 -4.973 1 97.12 181 VAL B O 1
ATOM 4723 N N . LEU B 1 182 ? -2.166 -15.812 -4.312 1 96.94 182 LEU B N 1
ATOM 4724 C CA . LEU B 1 182 ? -2.664 -16.719 -3.281 1 96.94 182 LEU B CA 1
ATOM 4725 C C . LEU B 1 182 ? -3.91 -17.453 -3.76 1 96.94 182 LEU B C 1
ATOM 4727 O O . LEU B 1 182 ? -4.926 -16.828 -4.07 1 96.94 182 LEU B O 1
ATOM 4731 N N . GLY B 1 183 ? -3.795 -18.688 -3.873 1 95.56 183 GLY B N 1
ATOM 4732 C CA . GLY B 1 183 ? -4.934 -19.469 -4.316 1 95.56 183 GLY B CA 1
ATOM 4733 C C . GLY B 1 183 ? -4.684 -20.969 -4.258 1 95.56 183 GLY B C 1
ATOM 4734 O O . GLY B 1 183 ? -3.66 -21.406 -3.738 1 95.56 183 GLY B O 1
ATOM 4735 N N . PHE B 1 184 ? -5.715 -21.688 -4.641 1 92.12 184 PHE B N 1
ATOM 4736 C CA . PHE B 1 184 ? -5.66 -23.141 -4.668 1 92.12 184 PHE B CA 1
ATOM 4737 C C . PHE B 1 184 ? -6.16 -23.672 -6 1 92.12 184 PHE B C 1
ATOM 4739 O O . PHE B 1 184 ? -7.125 -23.156 -6.562 1 92.12 184 PHE B O 1
ATOM 4746 N N . ALA B 1 185 ? -5.398 -24.547 -6.535 1 87.81 185 ALA B N 1
ATOM 4747 C CA . ALA B 1 185 ? -5.875 -25.359 -7.648 1 87.81 185 ALA B CA 1
ATOM 4748 C C . ALA B 1 185 ? -5.59 -26.828 -7.41 1 87.81 185 ALA B C 1
ATOM 4750 O O . ALA B 1 185 ? -4.508 -27.203 -6.938 1 87.81 185 ALA B O 1
ATOM 4751 N N . ARG B 1 186 ? -6.555 -27.562 -7.684 1 82.94 186 ARG B N 1
ATOM 4752 C CA . ARG B 1 186 ? -6.418 -29 -7.453 1 82.94 186 ARG B CA 1
ATOM 4753 C C . ARG B 1 186 ? -5.238 -29.578 -8.227 1 82.94 186 ARG B C 1
ATOM 4755 O O . ARG B 1 186 ? -5.094 -29.328 -9.43 1 82.94 186 ARG B O 1
ATOM 4762 N N . GLY B 1 187 ? -4.422 -30.234 -7.539 1 78.69 187 GLY B N 1
ATOM 4763 C CA . GLY B 1 187 ? -3.295 -30.906 -8.164 1 78.69 187 GLY B CA 1
ATOM 4764 C C . GLY B 1 187 ? -2.125 -29.984 -8.438 1 78.69 187 GLY B C 1
ATOM 4765 O O . GLY B 1 187 ? -1.056 -30.422 -8.859 1 78.69 187 GLY B O 1
ATOM 4766 N N . ASN B 1 188 ? -2.393 -28.766 -8.359 1 78.31 188 ASN B N 1
ATOM 4767 C CA . ASN B 1 188 ? -1.312 -27.797 -8.5 1 78.31 188 ASN B CA 1
ATOM 4768 C C . ASN B 1 188 ? -0.849 -27.281 -7.137 1 78.31 188 ASN B C 1
ATOM 4770 O O . ASN B 1 188 ? -1.484 -26.406 -6.555 1 78.31 188 ASN B O 1
ATOM 4774 N N . PHE B 1 189 ? 0.265 -27.766 -6.781 1 75.69 189 PHE B N 1
ATOM 4775 C CA . PHE B 1 189 ? 0.759 -27.469 -5.441 1 75.69 189 PHE B CA 1
ATOM 4776 C C . PHE B 1 189 ? 1.846 -26.391 -5.496 1 75.69 189 PHE B C 1
ATOM 4778 O O . PHE B 1 189 ? 2.426 -26.047 -4.465 1 75.69 189 PHE B O 1
ATOM 4785 N N . MET B 1 190 ? 1.96 -25.875 -6.688 1 72.31 190 MET B N 1
ATOM 4786 C CA . MET B 1 190 ? 2.982 -24.844 -6.887 1 72.31 190 MET B CA 1
ATOM 4787 C C . MET B 1 190 ? 2.432 -23.453 -6.57 1 72.31 190 MET B C 1
ATOM 4789 O O . MET B 1 190 ? 2.156 -22.672 -7.48 1 72.31 190 MET B O 1
ATOM 4793 N N . ASN B 1 191 ? 2.348 -23.234 -5.316 1 86.81 191 ASN B N 1
ATOM 4794 C CA . ASN B 1 191 ? 1.858 -21.938 -4.855 1 86.81 191 ASN B CA 1
ATOM 4795 C C . ASN B 1 191 ? 2.463 -21.562 -3.506 1 86.81 191 ASN B C 1
ATOM 4797 O O . ASN B 1 191 ? 2.754 -22.438 -2.686 1 86.81 191 ASN B O 1
ATOM 4801 N N . GLU B 1 192 ? 2.605 -20.359 -3.299 1 92.44 192 GLU B N 1
ATOM 4802 C CA . GLU B 1 192 ? 3.234 -19.812 -2.1 1 92.44 192 GLU B CA 1
ATOM 4803 C C . GLU B 1 192 ? 2.467 -20.203 -0.844 1 92.44 192 GLU B C 1
ATOM 4805 O O . GLU B 1 192 ? 3.062 -20.656 0.139 1 92.44 192 GLU B O 1
ATOM 4810 N N . ALA B 1 193 ? 1.143 -20.109 -0.871 1 95.5 193 ALA B N 1
ATOM 4811 C CA . ALA B 1 193 ? 0.318 -20.391 0.303 1 95.5 193 ALA B CA 1
ATOM 4812 C C . ALA B 1 193 ? 0.418 -21.859 0.716 1 95.5 193 ALA B C 1
ATOM 4814 O O . ALA B 1 193 ? 0.437 -22.172 1.907 1 95.5 193 ALA B O 1
ATOM 4815 N N . THR B 1 194 ? 0.478 -22.766 -0.271 1 96.06 194 THR B N 1
ATOM 4816 C CA . THR B 1 194 ? 0.596 -24.188 0.024 1 96.06 194 THR B CA 1
ATOM 4817 C C . THR B 1 194 ? 1.932 -24.5 0.696 1 96.06 194 THR B C 1
ATOM 4819 O O . THR B 1 194 ? 1.974 -25.156 1.732 1 96.06 194 THR B O 1
ATOM 4822 N N . ALA B 1 195 ? 2.979 -23.984 0.111 1 96.62 195 ALA B N 1
ATOM 4823 C CA . ALA B 1 195 ? 4.309 -24.234 0.661 1 96.62 195 ALA B CA 1
ATOM 4824 C C . ALA B 1 195 ? 4.434 -23.656 2.07 1 96.62 195 ALA B C 1
ATOM 4826 O O . ALA B 1 195 ? 4.992 -24.297 2.961 1 96.62 195 ALA B O 1
ATOM 4827 N N . VAL B 1 196 ? 3.893 -22.5 2.291 1 98 196 VAL B N 1
ATOM 4828 C CA . VAL B 1 196 ? 3.934 -21.859 3.6 1 98 196 VAL B CA 1
ATOM 4829 C C . VAL B 1 196 ? 3.113 -22.656 4.602 1 98 196 VAL B C 1
ATOM 4831 O O . VAL B 1 196 ? 3.547 -22.875 5.738 1 98 196 VAL B O 1
ATOM 4834 N N . GLY B 1 197 ? 1.944 -23.094 4.168 1 98.19 197 GLY B N 1
ATOM 4835 C CA . GLY B 1 197 ? 1.115 -23.906 5.039 1 98.19 197 GLY B CA 1
ATOM 4836 C C . GLY B 1 197 ? 1.79 -25.188 5.465 1 98.19 197 GLY B C 1
ATOM 4837 O O . GLY B 1 197 ? 1.71 -25.578 6.633 1 98.19 197 GLY B O 1
ATOM 4838 N N . LEU B 1 198 ? 2.436 -25.844 4.5 1 98.19 198 LEU B N 1
ATOM 4839 C CA . LEU B 1 198 ? 3.17 -27.078 4.789 1 98.19 198 LEU B CA 1
ATOM 4840 C C . LEU B 1 198 ? 4.324 -26.797 5.75 1 98.19 198 LEU B C 1
ATOM 4842 O O . LEU B 1 198 ? 4.551 -27.578 6.688 1 98.19 198 LEU B O 1
ATOM 4846 N N . TYR B 1 199 ? 5.039 -25.75 5.531 1 98.44 199 TYR B N 1
ATOM 4847 C CA . TYR B 1 199 ? 6.133 -25.359 6.41 1 98.44 199 TYR B CA 1
ATOM 4848 C C . TYR B 1 199 ? 5.637 -25.125 7.832 1 98.44 199 TYR B C 1
ATOM 4850 O O . TYR B 1 199 ? 6.246 -25.594 8.797 1 98.44 199 TYR B O 1
ATOM 4858 N N . CYS B 1 200 ? 4.516 -24.391 7.984 1 98.75 200 CYS B N 1
ATOM 4859 C CA . CYS B 1 200 ? 3.93 -24.125 9.297 1 98.75 200 CYS B CA 1
ATOM 4860 C C . CYS B 1 200 ? 3.502 -25.406 9.977 1 98.75 200 CYS B C 1
ATOM 4862 O O . CYS B 1 200 ? 3.758 -25.609 11.164 1 98.75 200 CYS B O 1
ATOM 4864 N N . THR B 1 201 ? 2.883 -26.266 9.211 1 98.81 201 THR B N 1
ATOM 4865 C CA . THR B 1 201 ? 2.373 -27.531 9.734 1 98.81 201 THR B CA 1
ATOM 4866 C C . THR B 1 201 ? 3.508 -28.375 10.297 1 98.81 201 THR B C 1
ATOM 4868 O O . THR B 1 201 ? 3.438 -28.844 11.438 1 98.81 201 THR B O 1
ATOM 4871 N N . VAL B 1 202 ? 4.516 -28.562 9.492 1 98.75 202 VAL B N 1
ATOM 4872 C CA . VAL B 1 202 ? 5.625 -29.406 9.898 1 98.75 202 VAL B CA 1
ATOM 4873 C C . VAL B 1 202 ? 6.383 -28.766 11.055 1 98.75 202 VAL B C 1
ATOM 4875 O O . VAL B 1 202 ? 6.844 -29.453 11.969 1 98.75 202 VAL B O 1
ATOM 4878 N N . SER B 1 203 ? 6.508 -27.422 11 1 98.62 203 SER B N 1
ATOM 4879 C CA . SER B 1 203 ? 7.156 -26.703 12.086 1 98.62 203 SER B CA 1
ATOM 4880 C C . SER B 1 203 ? 6.434 -26.922 13.406 1 98.62 203 SER B C 1
ATOM 4882 O O . SER B 1 203 ? 7.066 -27.016 14.461 1 98.62 203 SER B O 1
ATOM 4884 N N . LYS B 1 204 ? 5.145 -26.969 13.367 1 98.75 204 LYS B N 1
ATOM 4885 C CA . LYS B 1 204 ? 4.348 -27.25 14.562 1 98.75 204 LYS B CA 1
ATOM 4886 C C . LYS B 1 204 ? 4.684 -28.609 15.148 1 98.75 204 LYS B C 1
ATOM 4888 O O . LYS B 1 204 ? 4.73 -28.781 16.375 1 98.75 204 LYS B O 1
ATOM 4893 N N . VAL B 1 205 ? 4.941 -29.578 14.297 1 98.5 205 VAL B N 1
ATOM 4894 C CA . VAL B 1 205 ? 5.148 -30.969 14.688 1 98.5 205 VAL B CA 1
ATOM 4895 C C . VAL B 1 205 ? 6.574 -31.156 15.203 1 98.5 205 VAL B C 1
ATOM 4897 O O . VAL B 1 205 ? 6.824 -31.969 16.078 1 98.5 205 VAL B O 1
ATOM 4900 N N . LEU B 1 206 ? 7.52 -30.422 14.672 1 98.12 206 LEU B N 1
ATOM 4901 C CA . LEU B 1 206 ? 8.914 -30.516 15.094 1 98.12 206 LEU B CA 1
ATOM 4902 C C . LEU B 1 206 ? 9.07 -30.109 16.562 1 98.12 206 LEU B C 1
ATOM 4904 O O . LEU B 1 206 ? 8.242 -29.359 17.094 1 98.12 206 LEU B O 1
ATOM 4908 N N . PRO B 1 207 ? 10.141 -30.609 17.219 1 95.81 207 PRO B N 1
ATOM 4909 C CA . PRO B 1 207 ? 10.336 -30.297 18.625 1 95.81 207 PRO B CA 1
ATOM 4910 C C . PRO B 1 207 ? 10.391 -28.781 18.891 1 95.81 207 PRO B C 1
ATOM 4912 O O . PRO B 1 207 ? 11.094 -28.062 18.188 1 95.81 207 PRO B O 1
ATOM 4915 N N . GLY B 1 208 ? 9.617 -28.375 19.812 1 96.31 208 GLY B N 1
ATOM 4916 C CA . GLY B 1 208 ? 9.609 -26.984 20.219 1 96.31 208 GLY B CA 1
ATOM 4917 C C . GLY B 1 208 ? 8.547 -26.156 19.516 1 96.31 208 GLY B C 1
ATOM 4918 O O . GLY B 1 208 ? 8.203 -25.062 19.953 1 96.31 208 GLY B O 1
ATOM 4919 N N . SER B 1 209 ? 8.039 -26.672 18.438 1 98.44 209 SER B N 1
ATOM 4920 C CA . SER B 1 209 ? 6.988 -26.031 17.656 1 98.44 209 SER B CA 1
ATOM 4921 C C . SER B 1 209 ? 7.328 -24.578 17.359 1 98.44 209 SER B C 1
ATOM 4923 O O . SER B 1 209 ? 6.496 -23.688 17.547 1 98.44 209 SER B O 1
ATOM 4925 N N . GLU B 1 210 ? 8.57 -24.328 16.938 1 98.38 210 GLU B N 1
ATOM 4926 C CA . GLU B 1 210 ? 9.008 -23 16.547 1 98.38 210 GLU B CA 1
ATOM 4927 C C . GLU B 1 210 ? 8.734 -22.75 15.062 1 98.38 210 GLU B C 1
ATOM 4929 O O . GLU B 1 210 ? 8.82 -23.656 14.242 1 98.38 210 GLU B O 1
ATOM 4934 N N . LEU B 1 211 ? 8.398 -21.516 14.75 1 98.69 211 LEU B N 1
ATOM 4935 C CA . LEU B 1 211 ? 8.219 -21.141 13.352 1 98.69 211 LEU B CA 1
ATOM 4936 C C . LEU B 1 211 ? 9.25 -20.094 12.938 1 98.69 211 LEU B C 1
ATOM 4938 O O . LEU B 1 211 ? 8.914 -18.922 12.766 1 98.69 211 LEU B O 1
ATOM 4942 N N . PRO B 1 212 ? 10.492 -20.531 12.742 1 98.69 212 PRO B N 1
ATOM 4943 C CA . PRO B 1 212 ? 11.484 -19.578 12.242 1 98.69 212 PRO B CA 1
ATOM 4944 C C . PRO B 1 212 ? 11.203 -19.125 10.812 1 98.69 212 PRO B C 1
ATOM 4946 O O . PRO B 1 212 ? 10.75 -19.922 9.984 1 98.69 212 PRO B O 1
ATOM 4949 N N . PHE B 1 213 ? 11.375 -17.812 10.57 1 98.69 213 PHE B N 1
ATOM 4950 C CA . PHE B 1 213 ? 11.266 -17.266 9.227 1 98.69 213 PHE B CA 1
ATOM 4951 C C . PHE B 1 213 ? 12.422 -17.75 8.352 1 98.69 213 PHE B C 1
ATOM 4953 O O . PHE B 1 213 ? 13.586 -17.562 8.688 1 98.69 213 PHE B O 1
ATOM 4960 N N . PRO B 1 214 ? 12.117 -18.406 7.246 1 98.62 214 PRO B N 1
ATOM 4961 C CA . PRO B 1 214 ? 13.203 -18.953 6.43 1 98.62 214 PRO B CA 1
ATOM 4962 C C . PRO B 1 214 ? 14.047 -17.875 5.754 1 98.62 214 PRO B C 1
ATOM 4964 O O . PRO B 1 214 ? 15.25 -18.062 5.57 1 98.62 214 PRO B O 1
ATOM 4967 N N . GLY B 1 215 ? 13.5 -16.812 5.398 1 98.44 215 GLY B N 1
ATOM 4968 C CA . GLY B 1 215 ? 14.133 -15.797 4.57 1 98.44 215 GLY B CA 1
ATOM 4969 C C . GLY B 1 215 ? 15.086 -14.898 5.34 1 98.44 215 GLY B C 1
ATOM 4970 O O . GLY B 1 215 ? 15.539 -15.258 6.43 1 98.44 215 GLY B O 1
ATOM 4971 N N . CYS B 1 216 ? 15.531 -13.773 4.781 1 98.06 216 CYS B N 1
ATOM 4972 C CA . CYS B 1 216 ? 16.484 -12.828 5.375 1 98.06 216 CYS B CA 1
ATOM 4973 C C . CYS B 1 216 ? 15.75 -11.773 6.199 1 98.06 216 CYS B C 1
ATOM 4975 O O . CYS B 1 216 ? 14.531 -11.609 6.07 1 98.06 216 CYS B O 1
ATOM 4977 N N . LYS B 1 217 ? 16.469 -11.164 7.047 1 97.19 217 LYS B N 1
ATOM 4978 C CA . LYS B 1 217 ? 15.898 -10.164 7.941 1 97.19 217 LYS B CA 1
ATOM 4979 C C . LYS B 1 217 ? 15.305 -9 7.156 1 97.19 217 LYS B C 1
ATOM 4981 O O . LYS B 1 217 ? 14.203 -8.531 7.465 1 97.19 217 LYS B O 1
ATOM 4986 N N . ALA B 1 218 ? 16.016 -8.484 6.125 1 97 218 ALA B N 1
ATOM 4987 C CA . ALA B 1 218 ? 15.523 -7.383 5.312 1 97 218 ALA B CA 1
ATOM 4988 C C . ALA B 1 218 ? 14.172 -7.727 4.688 1 97 218 ALA B C 1
ATOM 4990 O O . ALA B 1 218 ? 13.266 -6.891 4.648 1 97 218 ALA B O 1
ATOM 4991 N N . GLY B 1 219 ? 14.055 -8.977 4.23 1 97.88 219 GLY B N 1
ATOM 4992 C CA . GLY B 1 219 ? 12.812 -9.43 3.643 1 97.88 219 GLY B CA 1
ATOM 4993 C C . GLY B 1 219 ? 11.68 -9.547 4.648 1 97.88 219 GLY B C 1
ATOM 4994 O O . GLY B 1 219 ? 10.516 -9.328 4.312 1 97.88 219 GLY B O 1
ATOM 4995 N N . TYR B 1 220 ? 12 -9.852 5.914 1 98.25 220 TYR B N 1
ATOM 4996 C CA . TYR B 1 220 ? 11.031 -9.945 7 1 98.25 220 TYR B CA 1
ATOM 4997 C C . TYR B 1 220 ? 10.328 -8.609 7.219 1 98.25 220 TYR B C 1
ATOM 4999 O O . TYR B 1 220 ? 9.133 -8.578 7.531 1 98.25 220 TYR B O 1
ATOM 5007 N N . PHE B 1 221 ? 11.039 -7.52 6.961 1 97.44 221 PHE B N 1
ATOM 5008 C CA . PHE B 1 221 ? 10.531 -6.18 7.223 1 97.44 221 PHE B CA 1
ATOM 5009 C C . PHE B 1 221 ? 10.086 -5.508 5.93 1 97.44 221 PHE B C 1
ATOM 5011 O O . PHE B 1 221 ? 9.438 -4.465 5.957 1 97.44 221 PHE B O 1
ATOM 5018 N N . ALA B 1 222 ? 10.406 -6.113 4.746 1 98.12 222 ALA B N 1
ATOM 5019 C CA . ALA B 1 222 ? 10.047 -5.523 3.459 1 98.12 222 ALA B CA 1
ATOM 5020 C C . ALA B 1 222 ? 8.539 -5.582 3.232 1 98.12 222 ALA B C 1
ATOM 5022 O O . ALA B 1 222 ? 7.84 -6.391 3.848 1 98.12 222 ALA B O 1
ATOM 5023 N N . PHE B 1 223 ? 8.055 -4.664 2.426 1 98.62 223 PHE B N 1
ATOM 5024 C CA . PHE B 1 223 ? 6.637 -4.637 2.078 1 98.62 223 PHE B CA 1
ATOM 5025 C C . PHE B 1 223 ? 6.379 -5.418 0.794 1 98.62 223 PHE B C 1
ATOM 5027 O O . PHE B 1 223 ? 7.258 -5.52 -0.063 1 98.62 223 PHE B O 1
ATOM 5034 N N . ASN B 1 224 ? 5.191 -5.98 0.723 1 98.44 224 ASN B N 1
ATOM 5035 C CA . ASN B 1 224 ? 4.742 -6.699 -0.466 1 98.44 224 ASN B CA 1
ATOM 5036 C C . ASN B 1 224 ? 3.244 -6.523 -0.698 1 98.44 224 ASN B C 1
ATOM 5038 O O . ASN B 1 224 ? 2.5 -6.219 0.235 1 98.44 224 ASN B O 1
ATOM 5042 N N . THR B 1 225 ? 2.857 -6.559 -1.919 1 98.56 225 THR B N 1
ATOM 5043 C CA . THR B 1 225 ? 1.453 -6.668 -2.297 1 98.56 225 THR B CA 1
ATOM 5044 C C . THR B 1 225 ? 1.155 -8.055 -2.865 1 98.56 225 THR B C 1
ATOM 5046 O O . THR B 1 225 ? 1.918 -8.57 -3.682 1 98.56 225 THR B O 1
ATOM 5049 N N . TRP B 1 226 ? 0.167 -8.695 -2.336 1 98.5 226 TRP B N 1
ATOM 5050 C CA . TRP B 1 226 ? -0.263 -10 -2.824 1 98.5 226 TRP B CA 1
ATOM 5051 C C . TRP B 1 226 ? -1.535 -9.875 -3.654 1 98.5 226 TRP B C 1
ATOM 5053 O O . TRP B 1 226 ? -2.205 -8.844 -3.629 1 98.5 226 TRP B O 1
ATOM 5063 N N . THR B 1 227 ? -1.81 -10.883 -4.457 1 98.56 227 THR B N 1
ATOM 5064 C CA . THR B 1 227 ? -3.043 -10.977 -5.227 1 98.56 227 THR B CA 1
ATOM 5065 C C . THR B 1 227 ? -3.787 -12.273 -4.895 1 98.56 227 THR B C 1
ATOM 5067 O O . THR B 1 227 ? -3.248 -13.367 -5.066 1 98.56 227 THR B O 1
ATOM 5070 N N . SER B 1 228 ? -4.977 -12.117 -4.402 1 98.12 228 SER B N 1
ATOM 5071 C CA . SER B 1 228 ? -5.875 -13.258 -4.289 1 98.12 228 SER B CA 1
ATOM 5072 C C . SER B 1 228 ? -6.309 -13.758 -5.66 1 98.12 228 SER B C 1
ATOM 5074 O O . SER B 1 228 ? -6.672 -12.969 -6.531 1 98.12 228 SER B O 1
ATOM 5076 N N . ALA B 1 229 ? -6.25 -15.102 -5.836 1 98 229 ALA B N 1
ATOM 5077 C CA . ALA B 1 229 ? -6.758 -15.648 -7.09 1 98 229 ALA B CA 1
ATOM 5078 C C . ALA B 1 229 ? -8.219 -15.266 -7.309 1 98 229 ALA B C 1
ATOM 5080 O O . ALA B 1 229 ? -8.633 -15.016 -8.438 1 98 229 ALA B O 1
ATOM 5081 N N . ASN B 1 230 ? -8.953 -15.227 -6.258 1 97.94 230 ASN B N 1
ATOM 5082 C CA . ASN B 1 230 ? -10.352 -14.82 -6.332 1 97.94 230 ASN B CA 1
ATOM 5083 C C . ASN B 1 230 ? -10.492 -13.367 -6.793 1 97.94 230 ASN B C 1
ATOM 5085 O O . ASN B 1 230 ? -11.328 -13.062 -7.645 1 97.94 230 ASN B O 1
ATOM 5089 N N . LEU B 1 231 ? -9.695 -12.547 -6.172 1 98.69 231 LEU B N 1
ATOM 5090 C CA . LEU B 1 231 ? -9.766 -11.141 -6.566 1 98.69 231 LEU B CA 1
ATOM 5091 C C . LEU B 1 231 ? -9.297 -10.961 -8.008 1 98.69 231 LEU B C 1
ATOM 5093 O O . LEU B 1 231 ? -9.867 -10.164 -8.758 1 98.69 231 LEU B O 1
ATOM 5097 N N . HIS B 1 232 ? -8.234 -11.648 -8.359 1 98.81 232 HIS B N 1
ATOM 5098 C CA . HIS B 1 232 ? -7.758 -11.578 -9.734 1 98.81 232 HIS B CA 1
ATOM 5099 C C . HIS B 1 232 ? -8.852 -11.969 -10.719 1 98.81 232 HIS B C 1
ATOM 5101 O O . HIS B 1 232 ? -9.016 -11.328 -11.758 1 98.81 232 HIS B O 1
ATOM 5107 N N . ALA B 1 233 ? -9.562 -13.047 -10.383 1 98.75 233 ALA B N 1
ATOM 5108 C CA . ALA B 1 233 ? -10.656 -13.5 -11.242 1 98.75 233 ALA B CA 1
ATOM 5109 C C . ALA B 1 233 ? -11.727 -12.422 -11.375 1 98.75 233 ALA B C 1
ATOM 5111 O O . ALA B 1 233 ? -12.172 -12.125 -12.484 1 98.75 233 ALA B O 1
ATOM 5112 N N . LYS B 1 234 ? -12.117 -11.867 -10.25 1 98.69 234 LYS B N 1
ATOM 5113 C CA . LYS B 1 234 ? -13.109 -10.789 -10.273 1 98.69 234 LYS B CA 1
ATOM 5114 C C . LYS B 1 234 ? -12.625 -9.625 -11.133 1 98.69 234 LYS B C 1
ATOM 5116 O O . LYS B 1 234 ? -13.414 -9.023 -11.867 1 98.69 234 LYS B O 1
ATOM 5121 N N . PHE B 1 235 ? -11.406 -9.297 -11.023 1 98.88 235 PHE B N 1
ATOM 5122 C CA . PHE B 1 235 ? -10.844 -8.219 -11.82 1 98.88 235 PHE B CA 1
ATOM 5123 C C . PHE B 1 235 ? -10.922 -8.547 -13.305 1 98.88 235 PHE B C 1
ATOM 5125 O O . PHE B 1 235 ? -11.273 -7.691 -14.117 1 98.88 235 PHE B O 1
ATOM 5132 N N . CYS B 1 236 ? -10.492 -9.773 -13.656 1 98.88 236 CYS B N 1
ATOM 5133 C CA . CYS B 1 236 ? -10.516 -10.188 -15.055 1 98.88 236 CYS B CA 1
ATOM 5134 C C . CYS B 1 236 ? -11.922 -10.094 -15.633 1 98.88 236 CYS B C 1
ATOM 5136 O O . CYS B 1 236 ? -12.094 -9.633 -16.766 1 98.88 236 CYS B O 1
ATOM 5138 N N . LEU B 1 237 ? -12.883 -10.578 -14.867 1 98.69 237 LEU B N 1
ATOM 5139 C CA . LEU B 1 237 ? -14.258 -10.484 -15.336 1 98.69 237 LEU B CA 1
ATOM 5140 C C . LEU B 1 237 ? -14.672 -9.023 -15.508 1 98.69 237 LEU B C 1
ATOM 5142 O O . LEU B 1 237 ? -15.328 -8.664 -16.484 1 98.69 237 LEU B O 1
ATOM 5146 N N . TRP B 1 238 ? -14.281 -8.148 -14.539 1 98.56 238 TRP B N 1
ATOM 5147 C CA . TRP B 1 238 ? -14.555 -6.719 -14.648 1 98.56 238 TRP B CA 1
ATOM 5148 C C . TRP B 1 238 ? -13.875 -6.133 -15.883 1 98.56 238 TRP B C 1
ATOM 5150 O O . TRP B 1 238 ? -14.516 -5.43 -16.672 1 98.56 238 TRP B O 1
ATOM 5160 N N . ALA B 1 239 ? -12.609 -6.438 -16.109 1 98.69 239 ALA B N 1
ATOM 5161 C CA . ALA B 1 239 ? -11.812 -5.875 -17.188 1 98.69 239 ALA B CA 1
ATOM 5162 C C . ALA B 1 239 ? -12.336 -6.328 -18.547 1 98.69 239 ALA B C 1
ATOM 5164 O O . ALA B 1 239 ? -12.156 -5.633 -19.562 1 98.69 239 ALA B O 1
ATOM 5165 N N . ALA B 1 240 ? -12.953 -7.496 -18.594 1 98.25 240 ALA B N 1
ATOM 5166 C CA . ALA B 1 240 ? -13.484 -8.047 -19.828 1 98.25 240 ALA B CA 1
ATOM 5167 C C . ALA B 1 240 ? -14.516 -7.109 -20.453 1 98.25 240 ALA B C 1
ATOM 5169 O O . ALA B 1 240 ? -14.641 -7.027 -21.672 1 98.25 240 ALA B O 1
ATOM 5170 N N . THR B 1 241 ? -15.219 -6.332 -19.609 1 97.25 241 THR B N 1
ATOM 5171 C CA . THR B 1 241 ? -16.328 -5.547 -20.141 1 97.25 241 THR B CA 1
ATOM 5172 C C . THR B 1 241 ? -16.172 -4.074 -19.766 1 97.25 241 THR B C 1
ATOM 5174 O O . THR B 1 241 ? -16.922 -3.229 -20.25 1 97.25 241 THR B O 1
ATOM 5177 N N . ALA B 1 242 ? -15.219 -3.752 -18.953 1 97.88 242 ALA B N 1
ATOM 5178 C CA . ALA B 1 242 ? -15.086 -2.379 -18.469 1 97.88 242 ALA B CA 1
ATOM 5179 C C . ALA B 1 242 ? -14.773 -1.421 -19.625 1 97.88 242 ALA B C 1
ATOM 5181 O O . ALA B 1 242 ? -13.852 -1.658 -20.406 1 97.88 242 ALA B O 1
ATOM 5182 N N . LYS B 1 243 ? -15.5 -0.32 -19.672 1 97.62 243 LYS B N 1
ATOM 5183 C CA . LYS B 1 243 ? -15.25 0.702 -20.688 1 97.62 243 LYS B CA 1
ATOM 5184 C C . LYS B 1 243 ? -13.867 1.329 -20.516 1 97.62 243 LYS B C 1
ATOM 5186 O O . LYS B 1 243 ? -13.484 1.689 -19.391 1 97.62 243 LYS B O 1
ATOM 5191 N N . GLY B 1 244 ? -13.125 1.386 -21.531 1 97.62 244 GLY B N 1
ATOM 5192 C CA . GLY B 1 244 ? -11.828 2.033 -21.484 1 97.62 244 GLY B CA 1
ATOM 5193 C C . GLY B 1 244 ? -10.703 1.09 -21.094 1 97.62 244 GLY B C 1
ATOM 5194 O O . GLY B 1 244 ? -9.531 1.459 -21.156 1 97.62 244 GLY B O 1
ATOM 5195 N N . ALA B 1 245 ? -11.062 -0.141 -20.766 1 98.31 245 ALA B N 1
ATOM 5196 C CA . ALA B 1 245 ? -10.047 -1.074 -20.266 1 98.31 245 ALA B CA 1
ATOM 5197 C C . ALA B 1 245 ? -9.258 -1.681 -21.438 1 98.31 245 ALA B C 1
ATOM 5199 O O . ALA B 1 245 ? -8.133 -2.146 -21.25 1 98.31 245 ALA B O 1
ATOM 5200 N N . GLY B 1 246 ? -9.836 -1.668 -22.656 1 98.5 246 GLY B N 1
ATOM 5201 C CA . GLY B 1 246 ? -9.203 -2.301 -23.797 1 98.5 246 GLY B CA 1
ATOM 5202 C C . GLY B 1 246 ? -7.836 -1.72 -24.109 1 98.5 246 GLY B C 1
ATOM 5203 O O . GLY B 1 246 ? -7.633 -0.508 -24.016 1 98.5 246 GLY B O 1
ATOM 5204 N N . ASN B 1 247 ? -6.914 -2.582 -24.516 1 98.25 247 ASN B N 1
ATOM 5205 C CA . ASN B 1 247 ? -5.555 -2.234 -24.922 1 98.25 247 ASN B CA 1
ATOM 5206 C C . ASN B 1 247 ? -4.785 -1.577 -23.766 1 98.25 247 ASN B C 1
ATOM 5208 O O . ASN B 1 247 ? -4.094 -0.578 -23.969 1 98.25 247 ASN B O 1
ATOM 5212 N N . ASN B 1 248 ? -5 -2.131 -22.562 1 98.38 248 ASN B N 1
ATOM 5213 C CA . ASN B 1 248 ? -4.309 -1.641 -21.375 1 98.38 248 ASN B CA 1
ATOM 5214 C C . ASN B 1 248 ? -3.689 -2.783 -20.578 1 98.38 248 ASN B C 1
ATOM 5216 O O . ASN B 1 248 ? -4.113 -3.934 -20.703 1 98.38 248 ASN B O 1
ATOM 5220 N N . ILE B 1 249 ? -2.66 -2.465 -19.859 1 98.69 249 ILE B N 1
ATOM 5221 C CA . ILE B 1 249 ? -2.029 -3.322 -18.859 1 98.69 249 ILE B CA 1
ATOM 5222 C C . ILE B 1 249 ? -2.379 -2.826 -17.453 1 98.69 249 ILE B C 1
ATOM 5224 O O . ILE B 1 249 ? -2.354 -1.62 -17.188 1 98.69 249 ILE B O 1
ATOM 5228 N N . PHE B 1 250 ? -2.762 -3.756 -16.531 1 98.88 250 PHE B N 1
ATOM 5229 C CA . PHE B 1 250 ? -3.17 -3.336 -15.195 1 98.88 250 PHE B CA 1
ATOM 5230 C C . PHE B 1 250 ? -2.447 -4.152 -14.133 1 98.88 250 PHE B C 1
ATOM 5232 O O . PHE B 1 250 ? -2.377 -5.379 -14.219 1 98.88 250 PHE B O 1
ATOM 5239 N N . ASN B 1 251 ? -1.88 -3.42 -13.133 1 98.81 251 ASN B N 1
ATOM 5240 C CA . ASN B 1 251 ? -1.562 -4.102 -11.891 1 98.81 251 ASN B CA 1
ATOM 5241 C C . ASN B 1 251 ? -2.814 -4.664 -11.219 1 98.81 251 ASN B C 1
ATOM 5243 O O . ASN B 1 251 ? -3.861 -4.012 -11.211 1 98.81 251 ASN B O 1
ATOM 5247 N N . VAL B 1 252 ? -2.705 -5.859 -10.734 1 98.88 252 VAL B N 1
ATOM 5248 C CA . VAL B 1 252 ? -3.811 -6.438 -9.977 1 98.88 252 VAL B CA 1
ATOM 5249 C C . VAL B 1 252 ? -3.303 -6.945 -8.625 1 98.88 252 VAL B C 1
ATOM 5251 O O . VAL B 1 252 ? -2.666 -8 -8.555 1 98.88 252 VAL B O 1
ATOM 5254 N N . ILE B 1 253 ? -3.574 -6.234 -7.562 1 98.62 253 ILE B N 1
ATOM 5255 C CA . ILE B 1 253 ? -3.205 -6.613 -6.203 1 98.62 253 ILE B CA 1
ATOM 5256 C C . ILE B 1 253 ? -4.426 -6.523 -5.293 1 98.62 253 ILE B C 1
ATOM 5258 O O . ILE B 1 253 ? -5.469 -6 -5.691 1 98.62 253 ILE B O 1
ATOM 5262 N N . ASN B 1 254 ? -4.348 -7.023 -4.109 1 98.5 254 ASN B N 1
ATOM 5263 C CA . ASN B 1 254 ? -5.461 -7.086 -3.166 1 98.5 254 ASN B CA 1
ATOM 5264 C C . ASN B 1 254 ? -5.941 -5.695 -2.768 1 98.5 254 ASN B C 1
ATOM 5266 O O . ASN B 1 254 ? -7.121 -5.5 -2.482 1 98.5 254 ASN B O 1
ATOM 5270 N N . GLY B 1 255 ? -5.105 -4.758 -2.713 1 97.31 255 GLY B N 1
ATOM 5271 C CA . GLY B 1 255 ? -5.457 -3.412 -2.285 1 97.31 255 GLY B CA 1
ATOM 5272 C C . GLY B 1 255 ? -4.785 -3.006 -0.986 1 97.31 255 GLY B C 1
ATOM 5273 O O . GLY B 1 255 ? -4.711 -1.818 -0.664 1 97.31 255 GLY B O 1
ATOM 5274 N N . ASP B 1 256 ? -4.348 -3.906 -0.222 1 97.88 256 ASP B N 1
ATOM 5275 C CA . ASP B 1 256 ? -3.535 -3.621 0.956 1 97.88 256 ASP B CA 1
ATOM 5276 C C . ASP B 1 256 ? -2.059 -3.896 0.683 1 97.88 256 ASP B C 1
ATOM 5278 O O . ASP B 1 256 ? -1.712 -4.5 -0.335 1 97.88 256 ASP B O 1
ATOM 5282 N N . THR B 1 257 ? -1.187 -3.316 1.383 1 98.44 257 THR B N 1
ATOM 5283 C CA . THR B 1 257 ? 0.247 -3.582 1.424 1 98.44 257 THR B CA 1
ATOM 5284 C C . THR B 1 257 ? 0.638 -4.234 2.748 1 98.44 257 THR B C 1
ATOM 5286 O O . THR B 1 257 ? 0.404 -3.666 3.816 1 98.44 257 THR B O 1
ATOM 5289 N N . GLU B 1 258 ? 1.217 -5.422 2.682 1 98.38 258 GLU B N 1
ATOM 5290 C CA . GLU B 1 258 ? 1.518 -6.195 3.883 1 98.38 258 GLU B CA 1
ATOM 5291 C C . GLU B 1 258 ? 3.01 -6.488 3.992 1 98.38 258 GLU B C 1
ATOM 5293 O O . GLU B 1 258 ? 3.809 -5.977 3.205 1 98.38 258 GLU B O 1
ATOM 5298 N N . SER B 1 259 ? 3.416 -7.125 5.035 1 98.5 259 SER B N 1
ATOM 5299 C CA . SER B 1 259 ? 4.777 -7.574 5.32 1 98.5 259 SER B CA 1
ATOM 5300 C C . SER B 1 259 ? 4.773 -8.859 6.141 1 98.5 259 SER B C 1
ATOM 5302 O O . SER B 1 259 ? 3.775 -9.188 6.785 1 98.5 259 SER B O 1
ATOM 5304 N N . TRP B 1 260 ? 5.875 -9.539 6.105 1 98.5 260 TRP B N 1
ATOM 5305 C CA . TRP B 1 260 ? 5.977 -10.766 6.891 1 98.5 260 TRP B CA 1
ATOM 5306 C C . TRP B 1 260 ? 6.062 -10.453 8.383 1 98.5 260 TRP B C 1
ATOM 5308 O O . TRP B 1 260 ? 5.664 -11.258 9.219 1 98.5 260 TRP B O 1
ATOM 5318 N N . GLN B 1 261 ? 6.535 -9.211 8.758 1 97.75 261 GLN B N 1
ATOM 5319 C CA . GLN B 1 261 ? 6.566 -8.852 10.172 1 97.75 261 GLN B CA 1
ATOM 5320 C C . GLN B 1 261 ? 5.164 -8.875 10.773 1 97.75 261 GLN B C 1
ATOM 5322 O O . GLN B 1 261 ? 4.996 -9.125 11.969 1 97.75 261 GLN B O 1
ATOM 5327 N N . ASP B 1 262 ? 4.199 -8.617 9.922 1 98.06 262 ASP B N 1
ATOM 5328 C CA . ASP B 1 262 ? 2.818 -8.688 10.398 1 98.06 262 ASP B CA 1
ATOM 5329 C C . ASP B 1 262 ? 2.236 -10.086 10.203 1 98.06 262 ASP B C 1
ATOM 5331 O O . ASP B 1 262 ? 1.562 -10.609 11.094 1 98.06 262 ASP B O 1
ATOM 5335 N N . LEU B 1 263 ? 2.471 -10.742 9.102 1 98.56 263 LEU B N 1
ATOM 5336 C CA . LEU B 1 263 ? 1.812 -11.984 8.711 1 98.56 263 LEU B CA 1
ATOM 5337 C C . LEU B 1 263 ? 2.412 -13.172 9.453 1 98.56 263 LEU B C 1
ATOM 5339 O O . LEU B 1 263 ? 1.701 -14.125 9.789 1 98.56 263 LEU B O 1
ATOM 5343 N N . TRP B 1 264 ? 3.691 -13.102 9.695 1 98.69 264 TRP B N 1
ATOM 5344 C CA . TRP B 1 264 ? 4.379 -14.289 10.188 1 98.69 264 TRP B CA 1
ATOM 5345 C C . TRP B 1 264 ? 3.955 -14.617 11.617 1 98.69 264 TRP B C 1
ATOM 5347 O O . TRP B 1 264 ? 3.652 -15.766 11.938 1 98.69 264 TRP B O 1
ATOM 5357 N N . PRO B 1 265 ? 3.896 -13.602 12.562 1 98.31 265 PRO B N 1
ATOM 5358 C CA . PRO B 1 265 ? 3.348 -13.891 13.891 1 98.31 265 PRO B CA 1
ATOM 5359 C C . PRO B 1 265 ? 1.911 -14.406 13.836 1 98.31 265 PRO B C 1
ATOM 5361 O O . PRO B 1 265 ? 1.517 -15.242 14.656 1 98.31 265 PRO B O 1
ATOM 5364 N N . ARG B 1 266 ? 1.14 -13.945 12.914 1 98.25 266 ARG B N 1
ATOM 5365 C CA . ARG B 1 266 ? -0.229 -14.422 12.75 1 98.25 266 ARG B CA 1
ATOM 5366 C C . ARG B 1 266 ? -0.249 -15.883 12.312 1 98.25 266 ARG B C 1
ATOM 5368 O O . ARG B 1 266 ? -1.096 -16.656 12.758 1 98.25 266 ARG B O 1
ATOM 5375 N N . LEU B 1 267 ? 0.682 -16.219 11.406 1 98.75 267 LEU B N 1
ATOM 5376 C CA . LEU B 1 267 ? 0.824 -17.609 10.992 1 98.75 267 LEU B CA 1
ATOM 5377 C C . LEU B 1 267 ? 1.175 -18.5 12.18 1 98.75 267 LEU B C 1
ATOM 5379 O O . LEU B 1 267 ? 0.591 -19.578 12.352 1 98.75 267 LEU B O 1
ATOM 5383 N N . ALA B 1 268 ? 2.154 -18 12.969 1 98.75 268 ALA B N 1
ATOM 5384 C CA . ALA B 1 268 ? 2.557 -18.766 14.141 1 98.75 268 ALA B CA 1
ATOM 5385 C C . ALA B 1 268 ? 1.37 -19.016 15.07 1 98.75 268 ALA B C 1
ATOM 5387 O O . ALA B 1 268 ? 1.146 -20.141 15.516 1 98.75 268 ALA B O 1
ATOM 5388 N N . ARG B 1 269 ? 0.612 -17.969 15.32 1 98.19 269 ARG B N 1
ATOM 5389 C CA . ARG B 1 269 ? -0.561 -18.094 16.188 1 98.19 269 ARG B CA 1
ATOM 5390 C C . ARG B 1 269 ? -1.58 -19.062 15.586 1 98.19 269 ARG B C 1
ATOM 5392 O O . ARG B 1 269 ? -2.133 -19.906 16.297 1 98.19 269 ARG B O 1
ATOM 5399 N N . ARG B 1 270 ? -1.812 -18.969 14.32 1 98.44 270 ARG B N 1
ATOM 5400 C CA . ARG B 1 270 ? -2.814 -19.812 13.672 1 98.44 270 ARG B CA 1
ATOM 5401 C C . ARG B 1 270 ? -2.438 -21.297 13.781 1 98.44 270 ARG B C 1
ATOM 5403 O O . ARG B 1 270 ? -3.273 -22.125 14.133 1 98.44 270 ARG B O 1
ATOM 5410 N N . PHE B 1 271 ? -1.21 -21.641 13.555 1 98.75 271 PHE B N 1
ATOM 5411 C CA . PHE B 1 271 ? -0.804 -23.031 13.445 1 98.75 271 PHE B CA 1
ATOM 5412 C C . PHE B 1 271 ? -0.352 -23.562 14.805 1 98.75 271 PHE B C 1
ATOM 5414 O O . PHE B 1 271 ? 0.014 -24.734 14.93 1 98.75 271 PHE B 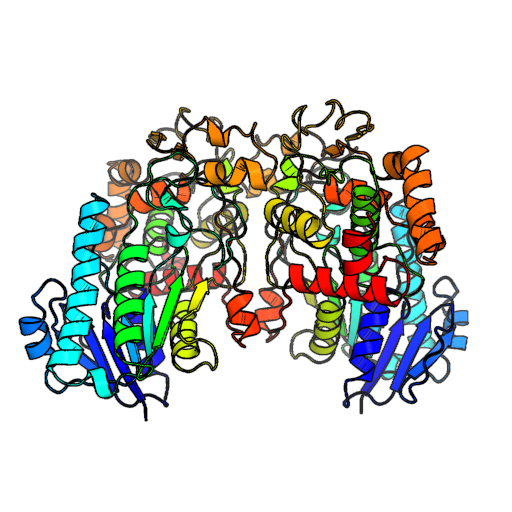O 1
ATOM 5421 N N . GLY B 1 272 ? -0.378 -22.641 15.836 1 98.31 272 GLY B N 1
ATOM 5422 C CA . GLY B 1 272 ? 0.008 -23.047 17.172 1 98.31 272 GLY B CA 1
ATOM 5423 C C . GLY B 1 272 ? 1.511 -23.141 17.359 1 98.31 272 GLY B C 1
ATOM 5424 O O . GLY B 1 272 ? 1.994 -23.969 18.141 1 98.31 272 GLY B O 1
ATOM 5425 N N . CYS B 1 273 ? 2.244 -22.375 16.594 1 98.62 273 CYS B N 1
ATOM 5426 C CA . CYS B 1 273 ? 3.697 -22.312 16.703 1 98.62 273 CYS B CA 1
ATOM 5427 C C . CYS B 1 273 ? 4.133 -21.141 17.562 1 98.62 273 CYS B C 1
ATOM 5429 O O . CYS B 1 273 ? 3.309 -20.297 17.938 1 98.62 273 CYS B O 1
ATOM 5431 N N . LYS B 1 274 ? 5.359 -21.125 17.891 1 97.88 274 LYS B N 1
ATOM 5432 C CA . LYS B 1 274 ? 5.973 -20 18.609 1 97.88 274 LYS B CA 1
ATOM 5433 C C . LYS B 1 274 ? 6.977 -19.266 17.734 1 97.88 274 LYS B C 1
ATOM 5435 O O . LYS B 1 274 ? 7.711 -19.906 16.969 1 97.88 274 LYS B O 1
ATOM 5440 N N . ILE B 1 275 ? 7 -17.984 17.859 1 98.44 275 ILE B N 1
ATOM 5441 C CA . ILE B 1 275 ? 8.031 -17.188 17.203 1 98.44 275 ILE B CA 1
ATOM 5442 C C . ILE B 1 275 ? 9.336 -17.281 17.984 1 98.44 275 ILE B C 1
ATOM 5444 O O . ILE B 1 275 ? 9.398 -16.906 19.156 1 98.44 275 ILE B O 1
ATOM 5448 N N . PRO B 1 276 ? 10.32 -17.828 17.312 1 97.75 276 PRO B N 1
ATOM 5449 C CA . PRO B 1 276 ? 11.594 -17.828 18.047 1 97.75 276 PRO B CA 1
ATOM 5450 C C . PRO B 1 276 ? 12.148 -16.422 18.281 1 97.75 276 PRO B C 1
ATOM 5452 O O . PRO B 1 276 ? 11.914 -15.523 17.469 1 97.75 276 PRO B O 1
ATOM 5455 N N . ASN B 1 277 ? 12.898 -16.344 19.281 1 96.25 277 ASN B N 1
ATOM 5456 C CA . ASN B 1 277 ? 13.531 -15.07 19.641 1 96.25 277 ASN B CA 1
ATOM 5457 C C . ASN B 1 277 ? 14.922 -15.289 20.234 1 96.25 277 ASN B C 1
ATOM 5459 O O . ASN B 1 277 ? 15.062 -15.805 21.344 1 96.25 277 ASN B O 1
ATOM 5463 N N . PRO B 1 278 ? 15.961 -14.93 19.5 1 95.88 278 PRO B N 1
ATOM 5464 C CA . PRO B 1 278 ? 15.914 -14.141 18.266 1 95.88 278 PRO B CA 1
ATOM 5465 C C . PRO B 1 278 ? 15.586 -14.984 17.047 1 95.88 278 PRO B C 1
ATOM 5467 O O . PRO B 1 278 ? 16.094 -16.109 16.906 1 95.88 278 PRO B O 1
ATOM 5470 N N . MET B 1 279 ? 14.852 -14.391 16.156 1 97.06 279 MET B N 1
ATOM 5471 C CA . MET B 1 279 ? 14.484 -15.008 14.875 1 97.06 279 MET B CA 1
ATOM 5472 C C . MET B 1 279 ? 15.703 -15.117 13.961 1 97.06 279 MET B C 1
ATOM 5474 O O . MET B 1 279 ? 15.805 -16.062 13.172 1 97.06 279 MET B O 1
ATOM 5478 N N . PHE B 1 280 ? 16.609 -14.188 14.102 1 97.12 280 PHE B N 1
ATOM 5479 C CA . PHE B 1 280 ? 17.797 -14.102 13.258 1 97.12 280 PHE B CA 1
ATOM 5480 C C . PHE B 1 280 ? 19.078 -14.102 14.109 1 97.12 280 PHE B C 1
ATOM 5482 O O . PHE B 1 280 ? 19.812 -13.117 14.109 1 97.12 280 PHE B O 1
ATOM 5489 N N . PRO B 1 281 ? 19.453 -15.195 14.656 1 96.56 281 PRO B N 1
ATOM 5490 C CA . PRO B 1 281 ? 20.547 -15.227 15.625 1 96.56 281 PRO B CA 1
ATOM 5491 C C . PRO B 1 281 ? 21.906 -14.875 15 1 96.56 281 PRO B C 1
ATOM 5493 O O . PRO B 1 281 ? 22.812 -14.438 15.703 1 96.56 281 PRO B O 1
ATOM 5496 N N . HIS B 1 282 ? 22.031 -15.023 13.711 1 96.5 282 HIS B N 1
ATOM 5497 C CA . HIS B 1 282 ? 23.297 -14.734 13.055 1 96.5 282 HIS B CA 1
ATOM 5498 C C . HIS B 1 282 ? 23.188 -13.516 12.141 1 96.5 282 HIS B C 1
ATOM 5500 O O . HIS B 1 282 ? 23.953 -13.375 11.188 1 96.5 282 HIS B O 1
ATOM 5506 N N . GLY B 1 283 ? 22.109 -12.75 12.32 1 94.75 283 GLY B N 1
ATOM 5507 C CA . GLY B 1 283 ? 21.953 -11.484 11.617 1 94.75 283 GLY B CA 1
ATOM 5508 C C . GLY B 1 283 ? 20.953 -11.547 10.477 1 94.75 283 GLY B C 1
ATOM 5509 O O . GLY B 1 283 ? 20.391 -10.523 10.094 1 94.75 283 GLY B O 1
ATOM 5510 N N . GLY B 1 284 ? 20.719 -12.734 9.906 1 96.31 284 GLY B N 1
ATOM 5511 C CA . GLY B 1 284 ? 19.781 -12.883 8.797 1 96.31 284 GLY B CA 1
ATOM 5512 C C . GLY B 1 284 ? 20.25 -12.172 7.539 1 96.31 284 GLY B C 1
ATOM 5513 O O . GLY B 1 284 ? 19.422 -11.602 6.812 1 96.31 284 GLY B O 1
ATOM 5514 N N . THR B 1 285 ? 21.547 -12.094 7.281 1 96.56 285 THR B N 1
ATOM 5515 C CA . THR B 1 285 ? 22.125 -11.422 6.121 1 96.56 285 THR B CA 1
ATOM 5516 C C . THR B 1 285 ? 22.922 -12.406 5.27 1 96.56 285 THR B C 1
ATOM 5518 O O . THR B 1 285 ? 23.266 -13.5 5.727 1 96.56 285 THR B O 1
ATOM 5521 N N . ALA B 1 286 ? 23.219 -12.023 4.043 1 97.06 286 ALA B N 1
ATOM 5522 C CA . ALA B 1 286 ? 23.938 -12.883 3.109 1 97.06 286 ALA B CA 1
ATOM 5523 C C . ALA B 1 286 ? 25.219 -13.422 3.748 1 97.06 286 ALA B C 1
ATOM 5525 O O . ALA B 1 286 ? 25.906 -12.703 4.48 1 97.06 286 ALA B O 1
ATOM 5526 N N . ASP B 1 287 ? 25.484 -14.672 3.51 1 97.5 287 ASP B N 1
ATOM 5527 C CA . ASP B 1 287 ? 26.734 -15.352 3.84 1 97.5 287 ASP B CA 1
ATOM 5528 C C . ASP B 1 287 ? 26.844 -15.602 5.344 1 97.5 287 ASP B C 1
ATOM 5530 O O . ASP B 1 287 ? 27.938 -15.867 5.855 1 97.5 287 ASP B O 1
ATOM 5534 N N . THR B 1 288 ? 25.812 -15.5 6.109 1 97.62 288 THR B N 1
ATOM 5535 C CA . THR B 1 288 ? 25.828 -15.828 7.531 1 97.62 288 THR B CA 1
ATOM 5536 C C . THR B 1 288 ? 25.297 -17.234 7.766 1 97.62 288 THR B C 1
ATOM 5538 O O . THR B 1 288 ? 24.688 -17.828 6.875 1 97.62 288 THR B O 1
ATOM 5541 N N . LYS B 1 289 ? 25.547 -17.719 8.969 1 97.06 289 LYS B N 1
ATOM 5542 C CA . LYS B 1 289 ? 25.078 -19.047 9.359 1 97.06 289 LYS B CA 1
ATOM 5543 C C . LYS B 1 289 ? 23.562 -19.094 9.438 1 97.06 289 LYS B C 1
ATOM 5545 O O . LYS B 1 289 ? 22.906 -18.078 9.695 1 97.06 289 LYS B O 1
ATOM 5550 N N . GLY B 1 290 ? 23.031 -20.328 9.219 1 96.44 290 GLY B N 1
ATOM 5551 C CA . GLY B 1 290 ? 21.594 -20.516 9.281 1 96.44 290 GLY B CA 1
ATOM 5552 C C . GLY B 1 290 ? 21.047 -20.562 10.695 1 96.44 290 GLY B C 1
ATOM 5553 O O . GLY B 1 290 ? 21.812 -20.469 11.656 1 96.44 290 GLY B O 1
ATOM 5554 N N . TYR B 1 291 ? 19.719 -20.594 10.773 1 97.44 291 TYR B N 1
ATOM 5555 C CA . TYR B 1 291 ? 19.031 -20.75 12.047 1 97.44 291 TYR B CA 1
ATOM 5556 C C . TYR B 1 291 ? 19.25 -22.125 12.641 1 97.44 291 TYR B C 1
ATOM 5558 O O . TYR B 1 291 ? 18.922 -23.141 12.016 1 97.44 291 TYR B O 1
ATOM 5566 N N . LYS B 1 292 ? 19.844 -22.188 13.82 1 96.12 292 LYS B N 1
ATOM 5567 C CA . LYS B 1 292 ? 20.172 -23.438 14.5 1 96.12 292 LYS B CA 1
ATOM 5568 C C . LYS B 1 292 ? 20.953 -24.375 13.586 1 96.12 292 LYS B C 1
ATOM 5570 O O . LYS B 1 292 ? 22.016 -24.016 13.078 1 96.12 292 LYS B O 1
ATOM 5575 N N . ASN B 1 293 ? 20.438 -25.594 13.375 1 95.88 293 ASN B N 1
ATOM 5576 C CA . ASN B 1 293 ? 21.172 -26.578 12.578 1 95.88 293 ASN B CA 1
ATOM 5577 C C . ASN B 1 293 ? 20.641 -26.641 11.156 1 95.88 293 ASN B C 1
ATOM 5579 O O . ASN B 1 293 ? 20.938 -27.594 10.422 1 95.88 293 ASN B O 1
ATOM 5583 N N . TYR B 1 294 ? 19.828 -25.672 10.789 1 97.69 294 TYR B N 1
ATOM 5584 C CA . TYR B 1 294 ? 19.344 -25.625 9.406 1 97.69 294 TYR B CA 1
ATOM 5585 C C . TYR B 1 294 ? 20.375 -24.969 8.492 1 97.69 294 TYR B C 1
ATOM 5587 O O . TYR B 1 294 ? 21.141 -24.109 8.93 1 97.69 294 TYR B O 1
ATOM 5595 N N . GLU B 1 295 ? 20.375 -25.391 7.273 1 97.69 295 GLU B N 1
ATOM 5596 C CA . GLU B 1 295 ? 21.344 -24.891 6.305 1 97.69 295 GLU B CA 1
ATOM 5597 C C . GLU B 1 295 ? 20.844 -23.594 5.66 1 97.69 295 GLU B C 1
ATOM 5599 O O . GLU B 1 295 ? 19.703 -23.516 5.211 1 97.69 295 GLU B O 1
ATOM 5604 N N . SER B 1 296 ? 21.719 -22.609 5.656 1 98.25 296 SER B N 1
ATOM 5605 C CA . SER B 1 296 ? 21.438 -21.359 4.953 1 98.25 296 SER B CA 1
ATOM 5606 C C . SER B 1 296 ? 21.875 -21.438 3.496 1 98.25 296 SER B C 1
ATOM 5608 O O . SER B 1 296 ? 22.562 -22.375 3.098 1 98.25 296 SER B O 1
ATOM 5610 N N . SER B 1 297 ? 21.375 -20.531 2.691 1 97.94 297 SER B N 1
ATOM 5611 C CA . SER B 1 297 ? 21.828 -20.391 1.311 1 97.94 297 SER B CA 1
ATOM 5612 C C . SER B 1 297 ? 21.906 -18.922 0.896 1 97.94 297 SER B C 1
ATOM 5614 O O . SER B 1 297 ? 21.078 -18.109 1.307 1 97.94 297 SER B O 1
ATOM 5616 N N . THR B 1 298 ? 22.984 -18.578 0.164 1 97.75 298 THR B N 1
ATOM 5617 C CA . THR B 1 298 ? 23.188 -17.297 -0.482 1 97.75 298 THR B CA 1
ATOM 5618 C C . THR B 1 298 ? 23.328 -17.453 -1.993 1 97.75 298 THR B C 1
ATOM 5620 O O . THR B 1 298 ? 24.109 -18.281 -2.469 1 97.75 298 THR B O 1
ATOM 5623 N N . VAL B 1 299 ? 22.453 -16.781 -2.719 1 96.5 299 VAL B N 1
ATOM 5624 C CA . VAL B 1 299 ? 22.531 -16.781 -4.176 1 96.5 299 VAL B CA 1
ATOM 5625 C C . VAL B 1 299 ? 22.797 -15.375 -4.688 1 96.5 299 VAL B C 1
ATOM 5627 O O . VAL B 1 299 ? 21.984 -14.469 -4.461 1 96.5 299 VAL B O 1
ATOM 5630 N N . ARG B 1 300 ? 23.938 -15.164 -5.316 1 96.25 300 ARG B N 1
ATOM 5631 C CA . ARG B 1 300 ? 24.234 -13.906 -6 1 96.25 300 ARG B CA 1
ATOM 5632 C C . ARG B 1 300 ? 23.828 -13.977 -7.469 1 96.25 300 ARG B C 1
ATOM 5634 O O . ARG B 1 300 ? 24.344 -14.805 -8.227 1 96.25 300 ARG B O 1
ATOM 5641 N N . MET B 1 301 ? 22.953 -13.102 -7.793 1 93.44 301 MET B N 1
ATOM 5642 C CA . MET B 1 301 ? 22.453 -13.125 -9.164 1 93.44 301 MET B CA 1
ATOM 5643 C C . MET B 1 301 ? 23.453 -12.484 -10.125 1 93.44 301 MET B C 1
ATOM 5645 O O . MET B 1 301 ? 24.25 -11.641 -9.719 1 93.44 301 MET B O 1
ATOM 5649 N N . PRO B 1 302 ? 23.5 -12.914 -11.375 1 90.94 302 PRO B N 1
ATOM 5650 C CA . PRO B 1 302 ? 24.531 -12.477 -12.32 1 90.94 302 PRO B CA 1
ATOM 5651 C C . PRO B 1 302 ? 24.234 -11.109 -12.922 1 90.94 302 PRO B C 1
ATOM 5653 O O . PRO B 1 302 ? 25.094 -10.531 -13.594 1 90.94 302 PRO B O 1
ATOM 5656 N N . ASN B 1 303 ? 23.156 -10.57 -12.734 1 92.25 303 ASN B N 1
ATOM 5657 C CA . ASN B 1 303 ? 22.766 -9.281 -13.297 1 92.25 303 ASN B CA 1
ATOM 5658 C C . ASN B 1 303 ? 22.859 -8.164 -12.258 1 92.25 303 ASN B C 1
ATOM 5660 O O . ASN B 1 303 ? 23.234 -8.414 -11.109 1 92.25 303 ASN B O 1
ATOM 5664 N N . LYS B 1 304 ? 22.594 -6.922 -12.688 1 93.31 304 LYS B N 1
ATOM 5665 C CA . LYS B 1 304 ? 22.469 -5.785 -11.781 1 93.31 304 LYS B CA 1
ATOM 5666 C C . LYS B 1 304 ? 21.031 -5.617 -11.312 1 93.31 304 LYS B C 1
ATOM 5668 O O . LYS B 1 304 ? 20.109 -6.223 -11.875 1 93.31 304 LYS B O 1
ATOM 5673 N N . HIS B 1 305 ? 20.875 -4.863 -10.25 1 95.94 305 HIS B N 1
ATOM 5674 C CA . HIS B 1 305 ? 19.531 -4.496 -9.859 1 95.94 305 HIS B CA 1
ATOM 5675 C C . HIS B 1 305 ? 18.844 -3.68 -10.945 1 95.94 305 HIS B C 1
ATOM 5677 O O . HIS B 1 305 ? 19.453 -2.789 -11.539 1 95.94 305 HIS B O 1
ATOM 5683 N N . PRO B 1 306 ? 17.594 -3.973 -11.234 1 95.75 306 PRO B N 1
ATOM 5684 C CA . PRO B 1 306 ? 16.812 -3.139 -12.156 1 95.75 306 PRO B CA 1
ATOM 5685 C C . PRO B 1 306 ? 16.875 -1.655 -11.797 1 95.75 306 PRO B C 1
ATOM 5687 O O . PRO B 1 306 ? 16.844 -0.8 -12.688 1 95.75 306 PRO B O 1
ATOM 5690 N N . LEU B 1 307 ? 17 -1.328 -10.57 1 95.62 307 LEU B N 1
ATOM 5691 C CA . LEU B 1 307 ? 17.078 0.049 -10.094 1 95.62 307 LEU B CA 1
ATOM 5692 C C . LEU B 1 307 ? 18.25 0.78 -10.734 1 95.62 307 LEU B C 1
ATOM 5694 O O . LEU B 1 307 ? 18.219 2.002 -10.891 1 95.62 307 LEU B O 1
ATOM 5698 N N . SER B 1 308 ? 19.266 0.075 -11.164 1 93.81 308 SER B N 1
ATOM 5699 C CA . SER B 1 308 ? 20.469 0.668 -11.742 1 93.81 308 SER B CA 1
ATOM 5700 C C . SER B 1 308 ? 20.141 1.452 -13.008 1 93.81 308 SER B C 1
ATOM 5702 O O . SER B 1 308 ? 20.844 2.396 -13.359 1 93.81 308 SER B O 1
ATOM 5704 N N . THR B 1 309 ? 19.031 1.076 -13.664 1 93.44 309 THR B N 1
ATOM 5705 C CA . THR B 1 309 ? 18.656 1.739 -14.906 1 93.44 309 THR B CA 1
ATOM 5706 C C . THR B 1 309 ? 17.953 3.064 -14.625 1 93.44 309 THR B C 1
ATOM 5708 O O . THR B 1 309 ? 17.734 3.863 -15.539 1 93.44 309 THR B O 1
ATOM 5711 N N . ARG B 1 310 ? 17.656 3.342 -13.359 1 93.56 310 ARG B N 1
ATOM 5712 C CA . ARG B 1 310 ? 16.875 4.523 -12.992 1 93.56 310 ARG B CA 1
ATOM 5713 C C . ARG B 1 310 ? 17.688 5.465 -12.109 1 93.56 310 ARG B C 1
ATOM 5715 O O . ARG B 1 310 ? 17.172 6.484 -11.648 1 93.56 310 ARG B O 1
ATOM 5722 N N . VAL B 1 311 ? 18.938 5.211 -11.859 1 93 311 VAL B N 1
ATOM 5723 C CA . VAL B 1 311 ? 19.734 5.906 -10.859 1 93 311 VAL B CA 1
ATOM 5724 C C . VAL B 1 311 ? 19.859 7.383 -11.242 1 93 311 VAL B C 1
ATOM 5726 O O . VAL B 1 311 ? 19.891 8.25 -10.367 1 93 311 VAL B O 1
ATOM 5729 N N . SER B 1 312 ? 19.922 7.695 -12.523 1 92.38 312 SER B N 1
ATOM 5730 C CA . SER B 1 312 ? 20.031 9.086 -12.953 1 92.38 312 SER B CA 1
ATOM 5731 C C . SER B 1 312 ? 18.719 9.836 -12.727 1 92.38 312 SER B C 1
ATOM 5733 O O . SER B 1 312 ? 18.719 10.969 -12.25 1 92.38 312 SER B O 1
ATOM 5735 N N . ASP B 1 313 ? 17.609 9.188 -13.023 1 93.94 313 ASP B N 1
ATOM 5736 C CA . ASP B 1 313 ? 16.281 9.781 -12.867 1 93.94 313 ASP B CA 1
ATOM 5737 C C . ASP B 1 313 ? 15.969 10.039 -11.391 1 93.94 313 ASP B C 1
ATOM 5739 O O . ASP B 1 313 ? 15.258 10.992 -11.062 1 93.94 313 ASP B O 1
ATOM 5743 N N . LEU B 1 314 ? 16.594 9.188 -10.523 1 96.5 314 LEU B N 1
ATOM 5744 C CA . LEU B 1 314 ? 16.25 9.227 -9.102 1 96.5 314 LEU B CA 1
ATOM 5745 C C . LEU B 1 314 ? 17.312 10 -8.32 1 96.5 314 LEU B C 1
ATOM 5747 O O . LEU B 1 314 ? 17.141 10.266 -7.129 1 96.5 314 LEU B O 1
ATOM 5751 N N . GLY B 1 315 ? 18.422 10.367 -8.953 1 96.94 315 GLY B N 1
ATOM 5752 C CA . GLY B 1 315 ? 19.5 11.102 -8.305 1 96.94 315 GLY B CA 1
ATOM 5753 C C . GLY B 1 315 ? 20.328 10.25 -7.375 1 96.94 315 GLY B C 1
ATOM 5754 O O . GLY B 1 315 ? 20.922 10.758 -6.418 1 96.94 315 GLY B O 1
ATOM 5755 N N . VAL B 1 316 ? 20.344 8.93 -7.641 1 96.31 316 VAL B N 1
ATOM 5756 C CA . VAL B 1 316 ? 21.031 8.047 -6.699 1 96.31 316 VAL B CA 1
ATOM 5757 C C . VAL B 1 316 ? 22.125 7.273 -7.418 1 96.31 316 VAL B C 1
ATOM 5759 O O . VAL B 1 316 ? 22.219 6.051 -7.285 1 96.31 316 VAL B O 1
ATOM 5762 N N . SER B 1 317 ? 22.953 7.926 -8.172 1 92.06 317 SER B N 1
ATOM 5763 C CA . SER B 1 317 ? 24 7.309 -8.984 1 92.06 317 SER B CA 1
ATOM 5764 C C . SER B 1 317 ? 25.047 6.621 -8.109 1 92.06 317 SER B C 1
ATOM 5766 O O . SER B 1 317 ? 25.75 5.73 -8.57 1 92.06 317 SER B O 1
ATOM 5768 N N . SER B 1 318 ? 25.078 7.016 -6.82 1 88.62 318 SER B N 1
ATOM 5769 C CA . SER B 1 318 ? 26.062 6.418 -5.914 1 88.62 318 SER B CA 1
ATOM 5770 C C . SER B 1 318 ? 25.438 5.258 -5.137 1 88.62 318 SER B C 1
ATOM 5772 O O . SER B 1 318 ? 26.062 4.727 -4.211 1 88.62 318 SER B O 1
ATOM 5774 N N . ASP B 1 319 ? 24.25 4.902 -5.469 1 86.88 319 ASP B N 1
ATOM 5775 C CA . ASP B 1 319 ? 23.562 3.816 -4.777 1 86.88 319 ASP B CA 1
ATOM 5776 C C . ASP B 1 319 ? 24.25 2.479 -5.027 1 86.88 319 ASP B C 1
ATOM 5778 O O . ASP B 1 319 ? 24.703 2.203 -6.145 1 86.88 319 ASP B O 1
ATOM 5782 N N . PRO B 1 320 ? 24.328 1.696 -3.977 1 84.44 320 PRO B N 1
ATOM 5783 C CA . PRO B 1 320 ? 25 0.4 -4.133 1 84.44 320 PRO B CA 1
ATOM 5784 C C . PRO B 1 320 ? 24.328 -0.481 -5.188 1 84.44 320 PRO B C 1
ATOM 5786 O O . PRO B 1 320 ? 24.953 -1.422 -5.691 1 84.44 320 PRO B O 1
ATOM 5789 N N . SER B 1 321 ? 23.125 -0.287 -5.52 1 81.44 321 SER B N 1
ATOM 5790 C CA . SER B 1 321 ? 22.406 -1.075 -6.512 1 81.44 321 SER B CA 1
ATOM 5791 C C . SER B 1 321 ? 23.094 -1.017 -7.871 1 81.44 321 SER B C 1
ATOM 5793 O O . SER B 1 321 ? 22.844 -1.857 -8.734 1 81.44 321 SER B O 1
ATOM 5795 N N . LYS B 1 322 ? 23.938 -0.048 -8.07 1 82.75 322 LYS B N 1
ATOM 5796 C CA . LYS B 1 322 ? 24.656 0.1 -9.328 1 82.75 322 LYS B CA 1
ATOM 5797 C C . LYS B 1 322 ? 25.828 -0.876 -9.398 1 82.75 322 LYS B C 1
ATOM 5799 O O . LYS B 1 322 ? 26.203 -1.341 -10.477 1 82.75 322 LYS B O 1
ATOM 5804 N N . GLU B 1 323 ? 26.266 -1.263 -8.266 1 86.69 323 GLU B N 1
ATOM 5805 C CA . GLU B 1 323 ? 27.516 -2.027 -8.273 1 86.69 323 GLU B CA 1
ATOM 5806 C C . GLU B 1 323 ? 27.312 -3.416 -7.672 1 86.69 323 GLU B C 1
ATOM 5808 O O . GLU B 1 323 ? 27.938 -4.383 -8.109 1 86.69 323 GLU B O 1
ATOM 5813 N N . GLU B 1 324 ? 26.484 -3.484 -6.719 1 91.06 324 GLU B N 1
ATOM 5814 C CA . GLU B 1 324 ? 26.266 -4.758 -6.035 1 91.06 324 GLU B CA 1
ATOM 5815 C C . GLU B 1 324 ? 25.156 -5.562 -6.703 1 91.06 324 GLU B C 1
ATOM 5817 O O . GLU B 1 324 ? 24.094 -5.02 -7.031 1 91.06 324 GLU B O 1
ATOM 5822 N N . PRO B 1 325 ? 25.422 -6.828 -6.902 1 94.12 325 PRO B N 1
ATOM 5823 C CA . PRO B 1 325 ? 24.375 -7.648 -7.504 1 94.12 325 PRO B CA 1
ATOM 5824 C C . PRO B 1 325 ? 23.234 -7.957 -6.535 1 94.12 325 PRO B C 1
ATOM 5826 O O . PRO B 1 325 ? 23.453 -7.988 -5.316 1 94.12 325 PRO B O 1
ATOM 5829 N N . PRO B 1 326 ? 22.047 -8.172 -7.051 1 96.06 326 PRO B N 1
ATOM 5830 C CA . PRO B 1 326 ? 20.984 -8.672 -6.172 1 96.06 326 PRO B CA 1
ATOM 5831 C C . PRO B 1 326 ? 21.359 -9.984 -5.488 1 96.06 326 PRO B C 1
ATOM 5833 O O . PRO B 1 326 ? 21.969 -10.859 -6.109 1 96.06 326 PRO B O 1
ATOM 5836 N N . THR B 1 327 ? 21.047 -10.07 -4.293 1 96.5 327 THR B N 1
ATOM 5837 C CA . THR B 1 327 ? 21.406 -11.242 -3.496 1 96.5 327 THR B CA 1
ATOM 5838 C C . THR B 1 327 ? 20.172 -11.828 -2.811 1 96.5 327 THR B C 1
ATOM 5840 O O . THR B 1 327 ? 19.406 -11.094 -2.18 1 96.5 327 THR B O 1
ATOM 5843 N N . LEU B 1 328 ? 19.953 -13.125 -3 1 97.44 328 LEU B N 1
ATOM 5844 C CA . LEU B 1 328 ? 18.953 -13.883 -2.246 1 97.44 328 LEU B CA 1
ATOM 5845 C C . LEU B 1 328 ? 19.594 -14.578 -1.051 1 97.44 328 LEU B C 1
ATOM 5847 O O . LEU B 1 328 ? 20.672 -15.164 -1.17 1 97.44 328 LEU B O 1
ATOM 5851 N N . PHE B 1 329 ? 19 -14.469 0.041 1 98.44 329 PHE B N 1
ATOM 5852 C CA . PHE B 1 329 ? 19.516 -15.156 1.22 1 98.44 329 PHE B CA 1
ATOM 5853 C C . PHE B 1 329 ? 18.375 -15.789 2.016 1 98.44 329 PHE B C 1
ATOM 5855 O O . PHE B 1 329 ? 17.375 -15.133 2.289 1 98.44 329 PHE B O 1
ATOM 5862 N N . CYS B 1 330 ? 18.516 -16.969 2.369 1 98.62 330 CYS B N 1
ATOM 5863 C CA . CYS B 1 330 ? 17.641 -17.703 3.289 1 98.62 330 CYS B CA 1
ATOM 5864 C C . CYS B 1 330 ? 18.438 -18.297 4.445 1 98.62 330 CYS B C 1
ATOM 5866 O O . CYS B 1 330 ? 19.359 -19.078 4.23 1 98.62 330 CYS B O 1
ATOM 5868 N N . GLN B 1 331 ? 18.078 -17.938 5.66 1 98.56 331 GLN B N 1
ATOM 5869 C CA . GLN B 1 331 ? 18.734 -18.547 6.801 1 98.56 331 GLN B CA 1
ATOM 5870 C C . GLN B 1 331 ? 18.328 -20.016 6.957 1 98.56 331 GLN B C 1
ATOM 5872 O O . GLN B 1 331 ? 19.016 -20.781 7.629 1 98.56 331 GLN B O 1
ATOM 5877 N N . ILE B 1 332 ? 17.219 -20.344 6.438 1 98.69 332 ILE B N 1
ATOM 5878 C CA . ILE B 1 332 ? 16.766 -21.703 6.23 1 98.69 332 ILE B CA 1
ATOM 5879 C C . ILE B 1 332 ? 16.406 -21.906 4.762 1 98.69 332 ILE B C 1
ATOM 5881 O O . ILE B 1 332 ? 15.391 -21.391 4.285 1 98.69 332 ILE B O 1
ATOM 5885 N N . ASN B 1 333 ? 17.266 -22.688 4.086 1 98.19 333 ASN B N 1
ATOM 5886 C CA . ASN B 1 333 ? 16.922 -23 2.703 1 98.19 333 ASN B CA 1
ATOM 5887 C C . ASN B 1 333 ? 15.719 -23.938 2.623 1 98.19 333 ASN B C 1
ATOM 5889 O O . ASN B 1 333 ? 15.789 -25.094 3.037 1 98.19 333 ASN B O 1
ATOM 5893 N N . PRO B 1 334 ? 14.625 -23.469 2.037 1 97.25 334 PRO B N 1
ATOM 5894 C CA . PRO B 1 334 ? 13.391 -24.25 2.066 1 97.25 334 PRO B CA 1
ATOM 5895 C C . PRO B 1 334 ? 13.555 -25.625 1.406 1 97.25 334 PRO B C 1
ATOM 5897 O O . PRO B 1 334 ? 13.023 -26.625 1.902 1 97.25 334 PRO B O 1
ATOM 5900 N N . GLU B 1 335 ? 14.273 -25.719 0.303 1 96 335 GLU B N 1
ATOM 5901 C CA . GLU B 1 335 ? 14.477 -26.984 -0.389 1 96 335 GLU B CA 1
ATOM 5902 C C . GLU B 1 335 ? 15.281 -27.969 0.47 1 96 335 GLU B C 1
ATOM 5904 O O . GLU B 1 335 ? 14.93 -29.141 0.576 1 96 335 GLU B O 1
ATOM 5909 N N . LYS B 1 336 ? 16.312 -27.484 1.041 1 97.25 336 LYS B N 1
ATOM 5910 C CA . LYS B 1 336 ? 17.141 -28.312 1.901 1 97.25 336 LYS B CA 1
ATOM 5911 C C . LYS B 1 336 ? 16.406 -28.703 3.176 1 97.25 336 LYS B C 1
ATOM 5913 O O . LYS B 1 336 ? 16.562 -29.828 3.676 1 97.25 336 LYS B O 1
ATOM 5918 N N . TRP B 1 337 ? 15.68 -27.766 3.697 1 98.12 337 TRP B N 1
ATOM 5919 C CA . TRP B 1 337 ? 14.875 -28.031 4.883 1 98.12 337 TRP B CA 1
ATOM 5920 C C . TRP B 1 337 ? 13.898 -29.172 4.637 1 98.12 337 TRP B C 1
ATOM 5922 O O . TRP B 1 337 ? 13.805 -30.094 5.445 1 98.12 337 TRP B O 1
ATOM 5932 N N . ALA B 1 338 ? 13.227 -29.203 3.527 1 97.44 338 ALA B N 1
ATOM 5933 C CA . ALA B 1 338 ? 12.195 -30.188 3.203 1 97.44 338 ALA B CA 1
ATOM 5934 C C . ALA B 1 338 ? 12.812 -31.562 2.959 1 97.44 338 ALA B C 1
ATOM 5936 O O . ALA B 1 338 ? 12.117 -32.562 3.035 1 97.44 338 ALA B O 1
ATOM 5937 N N . ALA B 1 339 ? 14.109 -31.562 2.701 1 97.19 339 ALA B N 1
ATOM 5938 C CA . ALA B 1 339 ? 14.789 -32.812 2.379 1 97.19 339 ALA B CA 1
ATOM 5939 C C . ALA B 1 339 ? 15.367 -33.469 3.635 1 97.19 339 ALA B C 1
ATOM 5941 O O . ALA B 1 339 ? 15.789 -34.625 3.602 1 97.19 339 ALA B O 1
ATOM 5942 N N . ARG B 1 340 ? 15.375 -32.781 4.711 1 97.94 340 ARG B N 1
ATOM 5943 C CA . ARG B 1 340 ? 15.969 -33.312 5.934 1 97.94 340 ARG B CA 1
ATOM 5944 C C . ARG B 1 340 ? 15.203 -34.531 6.445 1 97.94 340 ARG B C 1
ATOM 5946 O O . ARG B 1 340 ? 13.977 -34.594 6.324 1 97.94 340 ARG B O 1
ATOM 5953 N N . GLU B 1 341 ? 15.922 -35.406 7.141 1 98 341 GLU B N 1
ATOM 5954 C CA . GLU B 1 341 ? 15.328 -36.625 7.668 1 98 341 GLU B CA 1
ATOM 5955 C C . GLU B 1 341 ? 14.32 -36.312 8.773 1 98 341 GLU B C 1
ATOM 5957 O O . GLU B 1 341 ? 13.227 -36.875 8.797 1 98 341 GLU B O 1
ATOM 5962 N N . ASP B 1 342 ? 14.727 -35.469 9.68 1 97.94 342 ASP B N 1
ATOM 5963 C CA . ASP B 1 342 ? 13.836 -35.156 10.797 1 97.94 342 ASP B CA 1
ATOM 5964 C C . ASP B 1 342 ? 12.57 -34.469 10.312 1 97.94 342 ASP B C 1
ATOM 5966 O O . ASP B 1 342 ? 11.484 -34.688 10.844 1 97.94 342 ASP B O 1
ATOM 5970 N N . VAL B 1 343 ? 12.68 -33.656 9.305 1 98.44 343 VAL B N 1
ATOM 5971 C CA . VAL B 1 343 ? 11.547 -32.938 8.719 1 98.44 343 VAL B CA 1
ATOM 5972 C C . VAL B 1 343 ? 10.609 -33.938 8.031 1 98.44 343 VAL B C 1
ATOM 5974 O O . VAL B 1 343 ? 9.391 -33.875 8.203 1 98.44 343 VAL B O 1
ATOM 5977 N N . ASN B 1 344 ? 11.18 -34.844 7.316 1 98.31 344 ASN B N 1
ATOM 5978 C CA . ASN B 1 344 ? 10.391 -35.844 6.625 1 98.31 344 ASN B CA 1
ATOM 5979 C C . ASN B 1 344 ? 9.688 -36.781 7.609 1 98.31 344 ASN B C 1
ATOM 5981 O O . ASN B 1 344 ? 8.562 -37.219 7.355 1 98.31 344 ASN B O 1
ATOM 5985 N N . LYS B 1 345 ? 10.398 -37.094 8.641 1 98.38 345 LYS B N 1
ATOM 5986 C CA . LYS B 1 345 ? 9.766 -37.906 9.68 1 98.38 345 LYS B CA 1
ATOM 5987 C C . LYS B 1 345 ? 8.57 -37.156 10.289 1 98.38 345 LYS B C 1
ATOM 5989 O O . LYS B 1 345 ? 7.523 -37.781 10.523 1 98.38 345 LYS B O 1
ATOM 5994 N N . ALA B 1 346 ? 8.773 -35.906 10.57 1 98.44 346 ALA B N 1
ATOM 5995 C CA . ALA B 1 346 ? 7.691 -35.094 11.125 1 98.44 346 ALA B CA 1
ATOM 5996 C C . ALA B 1 346 ? 6.516 -35 10.148 1 98.44 346 ALA B C 1
ATOM 5998 O O . ALA B 1 346 ? 5.359 -35.125 10.555 1 98.44 346 ALA B O 1
ATOM 5999 N N . TRP B 1 347 ? 6.762 -34.781 8.867 1 98.5 347 TRP B N 1
ATOM 6000 C CA . TRP B 1 347 ? 5.715 -34.75 7.852 1 98.5 347 TRP B CA 1
ATOM 6001 C C . TRP B 1 347 ? 4.969 -36.094 7.789 1 98.5 347 TRP B C 1
ATOM 6003 O O . TRP B 1 347 ? 3.738 -36.094 7.73 1 98.5 347 TRP B O 1
ATOM 6013 N N . ALA B 1 348 ? 5.73 -37.156 7.805 1 98.44 348 ALA B N 1
ATOM 6014 C CA . ALA B 1 348 ? 5.125 -38.5 7.734 1 98.44 348 ALA B CA 1
ATOM 6015 C C . ALA B 1 348 ? 4.176 -38.719 8.906 1 98.44 348 ALA B C 1
ATOM 6017 O O . ALA B 1 348 ? 3.111 -39.344 8.75 1 98.44 348 ALA B O 1
ATOM 6018 N N . GLN B 1 349 ? 4.605 -38.281 10.023 1 98.25 349 GLN B N 1
ATOM 6019 C CA . GLN B 1 349 ? 3.777 -38.438 11.219 1 98.25 349 GLN B CA 1
ATOM 6020 C C . GLN B 1 349 ? 2.426 -37.75 11.039 1 98.25 349 GLN B C 1
ATOM 6022 O O . GLN B 1 349 ? 1.38 -38.344 11.297 1 98.25 349 GLN B O 1
ATOM 6027 N N . VAL B 1 350 ? 2.473 -36.531 10.609 1 98.31 350 VAL B N 1
ATOM 6028 C CA . VAL B 1 350 ? 1.235 -35.75 10.484 1 98.31 350 VAL B CA 1
ATOM 6029 C C . VAL B 1 350 ? 0.45 -36.25 9.273 1 98.31 350 VAL B C 1
ATOM 6031 O O . VAL B 1 350 ? -0.778 -36.344 9.312 1 98.31 350 VAL B O 1
ATOM 6034 N N . ARG B 1 351 ? 1.099 -36.562 8.156 1 98.31 351 ARG B N 1
ATOM 6035 C CA . ARG B 1 351 ? 0.464 -37.094 6.957 1 98.31 351 ARG B CA 1
ATOM 6036 C C . ARG B 1 351 ? -0.305 -38.375 7.27 1 98.31 351 ARG B C 1
ATOM 6038 O O . ARG B 1 351 ? -1.466 -38.5 6.879 1 98.31 351 ARG B O 1
ATOM 6045 N N . ASP B 1 352 ? 0.361 -39.281 7.977 1 98.31 352 ASP B N 1
ATOM 6046 C CA . ASP B 1 352 ? -0.239 -40.594 8.273 1 98.31 352 ASP B CA 1
ATOM 6047 C C . ASP B 1 352 ? -1.397 -40.438 9.258 1 98.31 352 ASP B C 1
ATOM 6049 O O . ASP B 1 352 ? -2.412 -41.125 9.133 1 98.31 352 ASP B O 1
ATOM 6053 N N . LYS B 1 353 ? -1.192 -39.625 10.18 1 98.12 353 LYS B N 1
ATOM 6054 C CA . LYS B 1 353 ? -2.229 -39.438 11.188 1 98.12 353 LYS B CA 1
ATOM 6055 C C . LYS B 1 353 ? -3.514 -38.906 10.57 1 98.12 353 LYS B C 1
ATOM 6057 O O . LYS B 1 353 ? -4.613 -39.281 10.96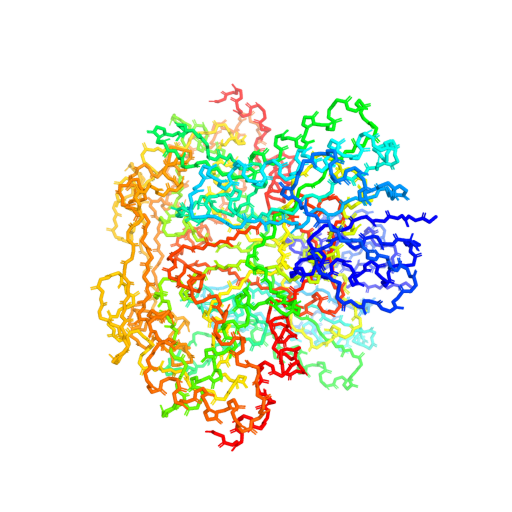1 1 98.12 353 LYS B O 1
ATOM 6062 N N . TYR B 1 354 ? -3.4 -38 9.648 1 98.19 354 TYR B N 1
ATOM 6063 C CA . TYR B 1 354 ? -4.594 -37.312 9.164 1 98.19 354 TYR B CA 1
ATOM 6064 C C . TYR B 1 354 ? -4.898 -37.719 7.723 1 98.19 354 TYR B C 1
ATOM 6066 O O . TYR B 1 354 ? -5.844 -37.188 7.121 1 98.19 354 TYR B O 1
ATOM 6074 N N . GLY B 1 355 ? -4.141 -38.594 7.125 1 98.12 355 GLY B N 1
ATOM 6075 C CA . GLY B 1 355 ? -4.371 -39.062 5.762 1 98.12 355 GLY B CA 1
ATOM 6076 C C . GLY B 1 355 ? -4.176 -37.969 4.73 1 98.12 355 GLY B C 1
ATOM 6077 O O . GLY B 1 355 ? -5.027 -37.75 3.863 1 98.12 355 GLY B O 1
ATOM 6078 N N . LEU B 1 356 ? -3.049 -37.219 4.832 1 98 356 LEU B N 1
ATOM 6079 C CA . LEU B 1 356 ? -2.811 -36.094 3.967 1 98 356 LEU B CA 1
ATOM 6080 C C . LEU B 1 356 ? -2.199 -36.531 2.639 1 98 356 LEU B C 1
ATOM 6082 O O . LEU B 1 356 ? -1.631 -37.594 2.543 1 98 356 LEU B O 1
ATOM 6086 N N . ASP B 1 357 ? -2.303 -35.719 1.621 1 95.88 357 ASP B N 1
ATOM 6087 C CA . ASP B 1 357 ? -1.828 -36 0.27 1 95.88 357 ASP B CA 1
ATOM 6088 C C . ASP B 1 357 ? -0.308 -35.875 0.186 1 95.88 357 ASP B C 1
ATOM 6090 O O . ASP B 1 357 ? 0.244 -34.781 0.248 1 95.88 357 ASP B O 1
ATOM 6094 N N . GLN B 1 358 ? 0.351 -36.938 -0.047 1 96.19 358 GLN B N 1
ATOM 6095 C CA . GLN B 1 358 ? 1.807 -37 -0.134 1 96.19 358 GLN B CA 1
ATOM 6096 C C . GLN B 1 358 ? 2.307 -36.188 -1.328 1 96.19 358 GLN B C 1
ATOM 6098 O O . GLN B 1 358 ? 3.387 -35.594 -1.274 1 96.19 358 GLN B O 1
ATOM 6103 N N . LYS B 1 359 ? 1.529 -36.094 -2.342 1 94 359 LYS B N 1
ATOM 6104 C CA . LYS B 1 359 ? 1.934 -35.375 -3.559 1 94 359 LYS B CA 1
ATOM 6105 C C . LYS B 1 359 ? 2.102 -33.906 -3.301 1 94 359 LYS B C 1
ATOM 6107 O O . LYS B 1 359 ? 2.932 -33.25 -3.936 1 94 359 LYS B O 1
ATOM 6112 N N . ALA B 1 360 ? 1.351 -33.375 -2.385 1 94.12 360 ALA B N 1
ATOM 6113 C CA . ALA B 1 360 ? 1.452 -31.953 -2.043 1 94.12 360 ALA B CA 1
ATOM 6114 C C . ALA B 1 360 ? 2.832 -31.609 -1.479 1 94.12 360 ALA B C 1
ATOM 6116 O O . ALA B 1 360 ? 3.381 -30.547 -1.756 1 94.12 360 ALA B O 1
ATOM 6117 N N . TRP B 1 361 ? 3.371 -32.5 -0.696 1 95.81 361 TRP B N 1
ATOM 6118 C CA . TRP B 1 361 ? 4.699 -32.312 -0.115 1 95.81 361 TRP B CA 1
ATOM 6119 C C . TRP B 1 361 ? 5.777 -32.406 -1.188 1 95.81 361 TRP B C 1
ATOM 6121 O O . TRP B 1 361 ? 6.688 -31.578 -1.234 1 95.81 361 TRP B O 1
ATOM 6131 N N . GLU B 1 362 ? 5.602 -33.344 -2.049 1 93.88 362 GLU B N 1
ATOM 6132 C CA . GLU B 1 362 ? 6.605 -33.656 -3.07 1 93.88 362 GLU B CA 1
ATOM 6133 C C . GLU B 1 362 ? 6.645 -32.562 -4.129 1 93.88 362 GLU B C 1
ATOM 6135 O O . GLU B 1 362 ? 7.699 -32.281 -4.711 1 93.88 362 GLU B O 1
ATOM 6140 N N . LYS B 1 363 ? 5.527 -31.922 -4.324 1 90.88 363 LYS B N 1
ATOM 6141 C CA . LYS B 1 363 ? 5.43 -30.984 -5.434 1 90.88 363 LYS B CA 1
ATOM 6142 C C . LYS B 1 363 ? 5.355 -29.547 -4.922 1 90.88 363 LYS B C 1
ATOM 6144 O O . LYS B 1 363 ? 5.09 -28.609 -5.691 1 90.88 363 LYS B O 1
ATOM 6149 N N . ALA B 1 364 ? 5.52 -29.391 -3.633 1 91.31 364 ALA B N 1
ATOM 6150 C CA . ALA B 1 364 ? 5.496 -28.031 -3.084 1 91.31 364 ALA B CA 1
ATOM 6151 C C . ALA B 1 364 ? 6.594 -27.172 -3.703 1 91.31 364 ALA B C 1
ATOM 6153 O O . ALA B 1 364 ? 7.68 -27.672 -4.012 1 91.31 364 ALA B O 1
ATOM 6154 N N . THR B 1 365 ? 6.301 -25.828 -3.881 1 90.19 365 THR B N 1
ATOM 6155 C CA . THR B 1 365 ? 7.215 -24.922 -4.555 1 90.19 365 THR B CA 1
ATOM 6156 C C . THR B 1 365 ? 8.234 -24.344 -3.57 1 90.19 365 THR B C 1
ATOM 6158 O O . THR B 1 365 ? 8.312 -23.125 -3.387 1 90.19 365 THR B O 1
ATOM 6161 N N . TRP B 1 366 ? 9.141 -25.219 -3.08 1 93.44 366 TRP B N 1
ATOM 6162 C CA . TRP B 1 366 ? 10.164 -24.828 -2.119 1 93.44 366 TRP B CA 1
ATOM 6163 C C . TRP B 1 366 ? 11.148 -23.844 -2.748 1 93.44 366 TRP B C 1
ATOM 6165 O O . TRP B 1 366 ? 11.625 -22.922 -2.086 1 93.44 366 TRP B O 1
ATOM 6175 N N . ASP B 1 367 ? 11.406 -24.047 -4.039 1 88.06 367 ASP B N 1
ATOM 6176 C CA . ASP B 1 367 ? 12.312 -23.172 -4.766 1 88.06 367 ASP B CA 1
ATOM 6177 C C . ASP B 1 367 ? 11.734 -21.766 -4.883 1 88.06 367 ASP B C 1
ATOM 6179 O O . ASP B 1 367 ? 12.461 -20.781 -4.738 1 88.06 367 ASP B O 1
ATOM 6183 N N . PHE B 1 368 ? 10.492 -21.672 -5.164 1 89.12 368 PHE B N 1
ATOM 6184 C CA . PHE B 1 368 ? 9.828 -20.375 -5.223 1 89.12 368 PHE B CA 1
ATOM 6185 C C . PHE B 1 368 ? 9.898 -19.672 -3.871 1 89.12 368 PHE B C 1
ATOM 6187 O O . PHE B 1 368 ? 10.078 -18.453 -3.807 1 89.12 368 PHE B O 1
ATOM 6194 N N . LEU B 1 369 ? 9.781 -20.422 -2.766 1 93.19 369 LEU B N 1
ATOM 6195 C CA . LEU B 1 369 ? 9.852 -19.828 -1.431 1 93.19 369 LEU B CA 1
ATOM 6196 C C . LEU B 1 369 ? 11.242 -19.25 -1.166 1 93.19 369 LEU B C 1
ATOM 6198 O O . LEU B 1 369 ? 11.375 -18.25 -0.464 1 93.19 369 LEU B O 1
ATOM 6202 N N . THR B 1 370 ? 12.227 -19.969 -1.749 1 92.75 370 THR B N 1
ATOM 6203 C CA . THR B 1 370 ? 13.594 -19.453 -1.621 1 92.75 370 THR B CA 1
ATOM 6204 C C . THR B 1 370 ? 13.703 -18.047 -2.191 1 92.75 370 THR B C 1
ATOM 6206 O O . THR B 1 370 ? 14.305 -17.172 -1.571 1 92.75 370 THR B O 1
ATOM 6209 N N . PHE B 1 371 ? 13.102 -17.906 -3.318 1 93.38 371 PHE B N 1
ATOM 6210 C CA . PHE B 1 371 ? 13.125 -16.578 -3.939 1 93.38 371 PHE B CA 1
ATOM 6211 C C . PHE B 1 371 ? 12.234 -15.609 -3.176 1 93.38 371 PHE B C 1
ATOM 6213 O O . PHE B 1 371 ? 12.68 -14.531 -2.785 1 93.38 371 PHE B O 1
ATOM 6220 N N . ALA B 1 372 ? 11.016 -15.977 -2.9 1 94.25 372 ALA B N 1
ATOM 6221 C CA . ALA B 1 372 ? 10 -15.094 -2.348 1 94.25 372 ALA B CA 1
ATOM 6222 C C . ALA B 1 372 ? 10.375 -14.625 -0.944 1 94.25 372 ALA B C 1
ATOM 6224 O O . ALA B 1 372 ? 10.102 -13.492 -0.563 1 94.25 372 ALA B O 1
ATOM 6225 N N . LEU B 1 373 ? 11.023 -15.477 -0.167 1 96.88 373 LEU B N 1
ATOM 6226 C CA . LEU B 1 373 ? 11.367 -15.125 1.206 1 96.88 373 LEU B CA 1
ATOM 6227 C C . LEU B 1 373 ? 12.82 -14.664 1.299 1 96.88 373 LEU B C 1
ATOM 6229 O O . LEU B 1 373 ? 13.219 -14.039 2.285 1 96.88 373 LEU B O 1
ATOM 6233 N N . GLY B 1 374 ? 13.609 -14.984 0.251 1 97.5 374 GLY B N 1
ATOM 6234 C CA . GLY B 1 374 ? 15.039 -14.719 0.313 1 97.5 374 GLY B CA 1
ATOM 6235 C C . GLY B 1 374 ? 15.414 -13.359 -0.227 1 97.5 374 GLY B C 1
ATOM 6236 O O . GLY B 1 374 ? 16.531 -12.875 0.008 1 97.5 374 GLY B O 1
ATOM 6237 N N . ARG B 1 375 ? 14.508 -12.75 -1.014 1 97.25 375 ARG B N 1
ATOM 6238 C CA . ARG B 1 375 ? 14.836 -11.43 -1.552 1 97.25 375 ARG B CA 1
ATOM 6239 C C . ARG B 1 375 ? 14.828 -10.375 -0.452 1 97.25 375 ARG B C 1
ATOM 6241 O O . ARG B 1 375 ? 14.047 -10.461 0.494 1 97.25 375 ARG B O 1
ATOM 6248 N N . ASP B 1 376 ? 15.672 -9.359 -0.578 1 96.69 376 ASP B N 1
ATOM 6249 C CA . ASP B 1 376 ? 15.789 -8.328 0.443 1 96.69 376 ASP B CA 1
ATOM 6250 C C . ASP B 1 376 ? 15.148 -7.02 -0.027 1 96.69 376 ASP B C 1
ATOM 6252 O O . ASP B 1 376 ? 15.516 -5.941 0.449 1 96.69 376 ASP B O 1
ATOM 6256 N N . TRP B 1 377 ? 14.305 -7.066 -1.107 1 97.19 377 TRP B N 1
ATOM 6257 C CA . TRP B 1 377 ? 13.648 -5.863 -1.603 1 97.19 377 TRP B CA 1
ATOM 6258 C C . TRP B 1 377 ? 12.133 -6.031 -1.597 1 97.19 377 TRP B C 1
ATOM 6260 O O . TRP B 1 377 ? 11.625 -7.152 -1.639 1 97.19 377 TRP B O 1
ATOM 6270 N N . SER B 1 378 ? 11.438 -4.91 -1.479 1 98.31 378 SER B N 1
ATOM 6271 C CA . SER B 1 378 ? 9.984 -4.848 -1.478 1 98.31 378 SER B CA 1
ATOM 6272 C C . SER B 1 378 ? 9.422 -5.031 -2.883 1 98.31 378 SER B C 1
ATOM 6274 O O . SER B 1 378 ? 10.148 -4.914 -3.869 1 98.31 378 SER B O 1
ATOM 6276 N N . CYS B 1 379 ? 8.164 -5.402 -3.023 1 98.44 379 CYS B N 1
ATOM 6277 C CA . CYS B 1 379 ? 7.387 -5.453 -4.254 1 98.44 379 CYS B CA 1
ATOM 6278 C C . CYS B 1 379 ? 6.023 -4.801 -4.059 1 98.44 379 CYS B C 1
ATOM 6280 O O . CYS B 1 379 ? 5.02 -5.492 -3.877 1 98.44 379 CYS B O 1
ATOM 6282 N N . VAL B 1 380 ? 6.031 -3.486 -4.211 1 98.69 380 VAL B N 1
ATOM 6283 C CA . VAL B 1 380 ? 4.832 -2.707 -3.93 1 98.69 380 VAL B CA 1
ATOM 6284 C C . VAL B 1 380 ? 4.312 -2.072 -5.219 1 98.69 380 VAL B C 1
ATOM 6286 O O . VAL B 1 380 ? 5.039 -1.33 -5.887 1 98.69 380 VAL B O 1
ATOM 6289 N N . GLY B 1 381 ? 3.111 -2.428 -5.609 1 98.25 381 GLY B N 1
ATOM 6290 C CA . GLY B 1 381 ? 2.477 -1.831 -6.773 1 98.25 381 GLY B CA 1
ATOM 6291 C C . GLY B 1 381 ? 1.208 -1.071 -6.438 1 98.25 381 GLY B C 1
ATOM 6292 O O . GLY B 1 381 ? 0.722 -1.132 -5.305 1 98.25 381 GLY B O 1
ATOM 6293 N N . THR B 1 382 ? 0.687 -0.31 -7.371 1 97.25 382 THR B N 1
ATOM 6294 C CA . THR B 1 382 ? -0.552 0.442 -7.203 1 97.25 382 THR B CA 1
ATOM 6295 C C . THR B 1 382 ? -1.564 0.063 -8.281 1 97.25 382 THR B C 1
ATOM 6297 O O . THR B 1 382 ? -1.188 -0.418 -9.352 1 97.25 382 THR B O 1
ATOM 6300 N N . MET B 1 383 ? -2.834 0.245 -8.023 1 97.88 383 MET B N 1
ATOM 6301 C CA . MET B 1 383 ? -3.896 -0.013 -8.992 1 97.88 383 MET B CA 1
ATOM 6302 C C . MET B 1 383 ? -4.621 1.277 -9.359 1 97.88 383 MET B C 1
ATOM 6304 O O . MET B 1 383 ? -5.809 1.254 -9.695 1 97.88 383 MET B O 1
ATOM 6308 N N . SER B 1 384 ? -3.922 2.375 -9.234 1 97.75 384 SER B N 1
ATOM 6309 C CA . SER B 1 384 ? -4.531 3.672 -9.508 1 97.75 384 SER B CA 1
ATOM 6310 C C . SER B 1 384 ? -5.16 3.707 -10.898 1 97.75 384 SER B C 1
ATOM 6312 O O . SER B 1 384 ? -6.238 4.277 -11.086 1 97.75 384 SER B O 1
ATOM 6314 N N . LYS B 1 385 ? -4.508 3.117 -11.898 1 97.69 385 LYS B N 1
ATOM 6315 C CA . LYS B 1 385 ? -5.02 3.113 -13.266 1 97.69 385 LYS B CA 1
ATOM 6316 C C . LYS B 1 385 ? -6.387 2.443 -13.336 1 97.69 385 LYS B C 1
ATOM 6318 O O . LYS B 1 385 ? -7.328 2.998 -13.914 1 97.69 385 LYS B O 1
ATOM 6323 N N . ALA B 1 386 ? -6.461 1.224 -12.75 1 98.56 386 ALA B N 1
ATOM 6324 C CA . ALA B 1 386 ? -7.727 0.494 -12.758 1 98.56 386 ALA B CA 1
ATOM 6325 C C . ALA B 1 386 ? -8.789 1.229 -11.945 1 98.56 386 ALA B C 1
ATOM 6327 O O . ALA B 1 386 ? -9.961 1.26 -12.32 1 98.56 386 ALA B O 1
ATOM 6328 N N . ARG B 1 387 ? -8.383 1.803 -10.812 1 98.12 387 ARG B N 1
ATOM 6329 C CA . ARG B 1 387 ? -9.312 2.523 -9.953 1 98.12 387 ARG B CA 1
ATOM 6330 C C . ARG B 1 387 ? -9.93 3.709 -10.68 1 98.12 387 ARG B C 1
ATOM 6332 O O . ARG B 1 387 ? -11.117 3.982 -10.531 1 98.12 387 ARG B O 1
ATOM 6339 N N . LYS B 1 388 ? -9.156 4.402 -11.43 1 97.25 388 LYS B N 1
ATOM 6340 C CA . LYS B 1 388 ? -9.641 5.551 -12.188 1 97.25 388 LYS B CA 1
ATOM 6341 C C . LYS B 1 388 ? -10.656 5.121 -13.242 1 97.25 388 LYS B C 1
ATOM 6343 O O . LYS B 1 388 ? -11.461 5.934 -13.703 1 97.25 388 LYS B O 1
ATOM 6348 N N . LEU B 1 389 ? -10.633 3.812 -13.625 1 97.81 389 LEU B N 1
ATOM 6349 C CA . LEU B 1 389 ? -11.562 3.287 -14.617 1 97.81 389 LEU B CA 1
ATOM 6350 C C . LEU B 1 389 ? -12.781 2.664 -13.945 1 97.81 389 LEU B C 1
ATOM 6352 O O . LEU B 1 389 ? -13.664 2.121 -14.625 1 97.81 389 LEU B O 1
ATOM 6356 N N . GLY B 1 390 ? -12.812 2.658 -12.609 1 97.31 390 GLY B N 1
ATOM 6357 C CA . GLY B 1 390 ? -14.023 2.25 -11.922 1 97.31 390 GLY B CA 1
ATOM 6358 C C . GLY B 1 390 ? -13.867 0.962 -11.141 1 97.31 390 GLY B C 1
ATOM 6359 O O . GLY B 1 390 ? -14.797 0.522 -10.461 1 97.31 390 GLY B O 1
ATOM 6360 N N . TRP B 1 391 ? -12.703 0.297 -11.172 1 98.12 391 TRP B N 1
ATOM 6361 C CA . TRP B 1 391 ? -12.484 -0.906 -10.375 1 98.12 391 TRP B CA 1
ATOM 6362 C C . TRP B 1 391 ? -12.539 -0.591 -8.883 1 98.12 391 TRP B C 1
ATOM 6364 O O . TRP B 1 391 ? -11.891 0.346 -8.414 1 98.12 391 TRP B O 1
ATOM 6374 N N . SER B 1 392 ? -13.25 -1.376 -8.078 1 97.06 392 SER B N 1
ATOM 6375 C CA . SER B 1 392 ? -13.391 -1.087 -6.656 1 97.06 392 SER B CA 1
ATOM 6376 C C . SER B 1 392 ? -13.117 -2.324 -5.809 1 97.06 392 SER B C 1
ATOM 6378 O O . SER B 1 392 ? -13.359 -2.324 -4.602 1 97.06 392 SER B O 1
ATOM 6380 N N . GLY B 1 393 ? -12.633 -3.43 -6.484 1 97.62 393 GLY B N 1
ATOM 6381 C CA . GLY B 1 393 ? -12.398 -4.66 -5.754 1 97.62 393 GLY B CA 1
ATOM 6382 C C . GLY B 1 393 ? -11.312 -4.531 -4.699 1 97.62 393 GLY B C 1
ATOM 6383 O O . GLY B 1 393 ? -10.414 -3.691 -4.824 1 97.62 393 GLY B O 1
ATOM 6384 N N . TYR B 1 394 ? -11.422 -5.316 -3.635 1 97.75 394 TYR B N 1
ATOM 6385 C CA . TYR B 1 394 ? -10.477 -5.355 -2.525 1 97.75 394 TYR B CA 1
ATOM 6386 C C . TYR B 1 394 ? -10.484 -6.723 -1.852 1 97.75 394 TYR B C 1
ATOM 6388 O O . TYR B 1 394 ? -11.516 -7.387 -1.786 1 97.75 394 TYR B O 1
ATOM 6396 N N . ALA B 1 395 ? -9.344 -7.152 -1.461 1 98.25 395 ALA B N 1
ATOM 6397 C CA . ALA B 1 395 ? -9.211 -8.352 -0.632 1 98.25 395 ALA B CA 1
ATOM 6398 C C . ALA B 1 395 ? -8.195 -8.133 0.485 1 98.25 395 ALA B C 1
ATOM 6400 O O . ALA B 1 395 ? -7.152 -7.508 0.271 1 98.25 395 ALA B O 1
ATOM 6401 N N . ASP B 1 396 ? -8.562 -8.547 1.718 1 98.19 396 ASP B N 1
ATOM 6402 C CA . ASP B 1 396 ? -7.613 -8.562 2.826 1 98.19 396 ASP B CA 1
ATOM 6403 C C . ASP B 1 396 ? -6.641 -9.734 2.699 1 98.19 396 ASP B C 1
ATOM 6405 O O . ASP B 1 396 ? -7.059 -10.891 2.664 1 98.19 396 ASP B O 1
ATOM 6409 N N . THR B 1 397 ? -5.355 -9.43 2.643 1 98.62 397 THR B N 1
ATOM 6410 C CA . THR B 1 397 ? -4.352 -10.445 2.342 1 98.62 397 THR B CA 1
ATOM 6411 C C . THR B 1 397 ? -4.371 -11.555 3.385 1 98.62 397 THR B C 1
ATOM 6413 O O . THR B 1 397 ? -4.301 -12.742 3.041 1 98.62 397 THR B O 1
ATOM 6416 N N . TRP B 1 398 ? -4.473 -11.211 4.68 1 98.44 398 TRP B N 1
ATOM 6417 C CA . TRP B 1 398 ? -4.52 -12.227 5.723 1 98.44 398 TRP B CA 1
ATOM 6418 C C . TRP B 1 398 ? -5.746 -13.117 5.555 1 98.44 398 TRP B C 1
ATOM 6420 O O . TRP B 1 398 ? -5.648 -14.344 5.629 1 98.44 398 TRP B O 1
ATOM 6430 N N . ASP B 1 399 ? -6.895 -12.5 5.297 1 98.5 399 ASP B N 1
ATOM 6431 C CA . ASP B 1 399 ? -8.117 -13.266 5.117 1 98.5 399 ASP B CA 1
ATOM 6432 C C . ASP B 1 399 ? -8 -14.227 3.934 1 98.5 399 ASP B C 1
ATOM 6434 O O . ASP B 1 399 ? -8.5 -15.344 3.982 1 98.5 399 ASP B O 1
ATOM 6438 N N . GLU B 1 400 ? -7.355 -13.727 2.859 1 98.06 400 GLU B N 1
ATOM 6439 C CA . GLU B 1 400 ? -7.199 -14.57 1.677 1 98.06 400 GLU B CA 1
ATOM 6440 C C . GLU B 1 400 ? -6.254 -15.742 1.952 1 98.06 400 GLU B C 1
ATOM 6442 O O . GLU B 1 400 ? -6.465 -16.844 1.451 1 98.06 400 GLU B O 1
ATOM 6447 N N . LEU B 1 401 ? -5.164 -15.484 2.727 1 98.06 401 LEU B N 1
ATOM 6448 C CA . LEU B 1 401 ? -4.262 -16.562 3.133 1 98.06 401 LEU B CA 1
ATOM 6449 C C . LEU B 1 401 ? -5 -17.609 3.951 1 98.06 401 LEU B C 1
ATOM 6451 O O . LEU B 1 401 ? -4.855 -18.812 3.703 1 98.06 401 LEU B O 1
ATOM 6455 N N . VAL B 1 402 ? -5.828 -17.188 4.863 1 98.38 402 VAL B N 1
ATOM 6456 C CA . VAL B 1 402 ? -6.598 -18.078 5.723 1 98.38 402 VAL B CA 1
ATOM 6457 C C . VAL B 1 402 ? -7.586 -18.875 4.879 1 98.38 402 VAL B C 1
ATOM 6459 O O . VAL B 1 402 ? -7.75 -20.078 5.09 1 98.38 402 VAL B O 1
ATOM 6462 N N . ASP B 1 403 ? -8.188 -18.188 3.934 1 97.75 403 ASP B N 1
ATOM 6463 C CA . ASP B 1 403 ? -9.117 -18.875 3.037 1 97.75 403 ASP B CA 1
ATOM 6464 C C . ASP B 1 403 ? -8.43 -20 2.289 1 97.75 403 ASP B C 1
ATOM 6466 O O . ASP B 1 403 ? -8.992 -21.094 2.146 1 97.75 403 ASP B O 1
ATOM 6470 N N . VAL B 1 404 ? -7.246 -19.75 1.809 1 97.44 404 VAL B N 1
ATOM 6471 C CA . VAL B 1 404 ? -6.5 -20.781 1.102 1 97.44 404 VAL B CA 1
ATOM 6472 C C . VAL B 1 404 ? -6.168 -21.922 2.057 1 97.44 404 VAL B C 1
ATOM 6474 O O . VAL B 1 404 ? -6.32 -23.094 1.711 1 97.44 404 VAL B O 1
ATOM 6477 N N . PHE B 1 405 ? -5.73 -21.625 3.307 1 98 405 PHE B N 1
ATOM 6478 C CA . PHE B 1 405 ? -5.391 -22.656 4.281 1 98 405 PHE B CA 1
ATOM 6479 C C . PHE B 1 405 ? -6.602 -23.531 4.605 1 98 405 PHE B C 1
ATOM 6481 O O . PHE B 1 405 ? -6.488 -24.75 4.711 1 98 405 PHE B O 1
ATOM 6488 N N . GLU B 1 406 ? -7.691 -22.891 4.746 1 98.25 406 GLU B N 1
ATOM 6489 C CA . GLU B 1 406 ? -8.914 -23.641 5.035 1 98.25 406 GLU B CA 1
ATOM 6490 C C . GLU B 1 406 ? -9.281 -24.562 3.875 1 98.25 406 GLU B C 1
ATOM 6492 O O . GLU B 1 406 ? -9.734 -25.688 4.09 1 98.25 406 GLU B O 1
ATOM 6497 N N . THR B 1 407 ? -9.094 -24.078 2.688 1 96.69 407 THR B N 1
ATOM 6498 C CA . THR B 1 407 ? -9.328 -24.906 1.511 1 96.69 407 THR B CA 1
ATOM 6499 C C . THR B 1 407 ? -8.367 -26.094 1.491 1 96.69 407 THR B C 1
ATOM 6501 O O . THR B 1 407 ? -8.773 -27.219 1.2 1 96.69 407 THR B O 1
ATOM 6504 N N . LEU B 1 408 ? -7.117 -25.844 1.78 1 97 408 LEU B N 1
ATOM 6505 C CA . LEU B 1 408 ? -6.109 -26.891 1.812 1 97 408 LEU B CA 1
ATOM 6506 C C . LEU B 1 408 ? -6.441 -27.922 2.879 1 97 408 LEU B C 1
ATOM 6508 O O . LEU B 1 408 ? -6.188 -29.125 2.693 1 97 408 LEU B O 1
ATOM 6512 N N . GLU B 1 409 ? -6.996 -27.5 3.99 1 97.88 409 GLU B N 1
ATOM 6513 C CA . GLU B 1 409 ? -7.457 -28.406 5.031 1 97.88 409 GLU B CA 1
ATOM 6514 C C . GLU B 1 409 ? -8.594 -29.297 4.523 1 97.88 409 GLU B C 1
ATOM 6516 O O . GLU B 1 409 ? -8.562 -30.516 4.695 1 97.88 409 GLU B O 1
ATOM 6521 N N . LYS B 1 410 ? -9.516 -28.688 3.852 1 96.81 410 LYS B N 1
ATOM 6522 C CA . LYS B 1 410 ? -10.664 -29.406 3.316 1 96.81 410 LYS B CA 1
ATOM 6523 C C . LYS B 1 410 ? -10.242 -30.422 2.268 1 96.81 410 LYS B C 1
ATOM 6525 O O . LYS B 1 410 ? -10.844 -31.5 2.152 1 96.81 410 LYS B O 1
ATOM 6530 N N . GLU B 1 411 ? -9.195 -30.109 1.535 1 95.06 411 GLU B N 1
ATOM 6531 C CA . GLU B 1 411 ? -8.758 -30.953 0.424 1 95.06 411 GLU B CA 1
ATOM 6532 C C . GLU B 1 411 ? -7.742 -31.984 0.886 1 95.06 411 GLU B C 1
ATOM 6534 O O . GLU B 1 411 ? -7.203 -32.75 0.072 1 95.06 411 GLU B O 1
ATOM 6539 N N . GLY B 1 412 ? -7.453 -32 2.139 1 96.38 412 GLY B N 1
ATOM 6540 C CA . GLY B 1 412 ? -6.602 -33.031 2.711 1 96.38 412 GLY B CA 1
ATOM 6541 C C . GLY B 1 412 ? -5.125 -32.812 2.447 1 96.38 412 GLY B C 1
ATOM 6542 O O . GLY B 1 412 ? -4.34 -33.75 2.42 1 96.38 412 GLY B O 1
ATOM 6543 N N . ILE B 1 413 ? -4.801 -31.562 2.211 1 96.88 413 ILE B N 1
ATOM 6544 C CA . ILE B 1 413 ? -3.402 -31.203 2.004 1 96.88 413 ILE B CA 1
ATOM 6545 C C . ILE B 1 413 ? -2.789 -30.734 3.322 1 96.88 413 ILE B C 1
ATOM 6547 O O . ILE B 1 413 ? -1.646 -31.078 3.637 1 96.88 413 ILE B O 1
ATOM 6551 N N . LEU B 1 414 ? -3.514 -29.938 4.082 1 98 414 LEU B N 1
ATOM 6552 C CA . LEU B 1 414 ? -3.164 -29.547 5.441 1 98 414 LEU B CA 1
ATOM 6553 C C . LEU B 1 414 ? -4.062 -30.234 6.457 1 98 414 LEU B C 1
ATOM 6555 O O . LEU B 1 414 ? -5.184 -30.641 6.137 1 98 414 LEU B O 1
ATOM 6559 N N . PRO B 1 415 ? -3.561 -30.484 7.617 1 98.56 415 PRO B N 1
ATOM 6560 C CA . PRO B 1 415 ? -4.41 -31.094 8.648 1 98.56 415 PRO B CA 1
ATOM 6561 C C . PRO B 1 415 ? -5.477 -30.125 9.164 1 98.56 415 PRO B C 1
ATOM 6563 O O . PRO B 1 415 ? -5.336 -28.906 9.023 1 98.56 415 PRO B O 1
ATOM 6566 N N . PRO B 1 416 ? -6.562 -30.719 9.742 1 98 416 PRO B N 1
ATOM 6567 C CA . PRO B 1 416 ? -7.48 -29.828 10.445 1 98 416 PRO B CA 1
ATOM 6568 C C . PRO B 1 416 ? -6.785 -29 11.531 1 98 416 PRO B C 1
ATOM 6570 O O . PRO B 1 416 ? -6.105 -29.562 12.398 1 98 416 PRO B O 1
ATOM 6573 N N . LEU B 1 417 ? -6.969 -27.734 11.484 1 97.75 417 LEU B N 1
ATOM 6574 C CA . LEU B 1 417 ? -6.195 -26.781 12.273 1 97.75 417 LEU B CA 1
ATOM 6575 C C . LEU B 1 417 ? -6.297 -27.078 13.758 1 97.75 417 LEU B C 1
ATOM 6577 O O . LEU B 1 417 ? -5.277 -27.188 14.445 1 97.75 417 LEU B O 1
ATOM 6581 N N . GLU B 1 418 ? -7.484 -27.266 14.289 1 97.44 418 GLU B N 1
ATOM 6582 C CA . GLU B 1 418 ? -7.684 -27.469 15.719 1 97.44 418 GLU B CA 1
ATOM 6583 C C . GLU B 1 418 ? -7.094 -28.797 16.172 1 97.44 418 GLU B C 1
ATOM 6585 O O . GLU B 1 418 ? -6.57 -28.906 17.297 1 97.44 418 GLU B O 1
ATOM 6590 N N . ARG B 1 419 ? -7.184 -29.797 15.352 1 97.88 419 ARG B N 1
ATOM 6591 C CA . ARG B 1 419 ? -6.605 -31.109 15.688 1 97.88 419 ARG B CA 1
ATOM 6592 C C . ARG B 1 419 ? -5.082 -31.047 15.656 1 97.88 419 ARG B C 1
ATOM 6594 O O . ARG B 1 419 ? -4.414 -31.688 16.469 1 97.88 419 ARG B O 1
ATOM 6601 N N . LEU B 1 420 ? -4.582 -30.328 14.656 1 98.25 420 LEU B N 1
ATOM 6602 C CA . LEU B 1 420 ? -3.137 -30.141 14.625 1 98.25 420 LEU B CA 1
ATOM 6603 C C . LEU B 1 420 ? -2.643 -29.531 15.938 1 98.25 420 LEU B C 1
ATOM 6605 O O . LEU B 1 420 ? -1.689 -30.031 16.531 1 98.25 420 LEU B O 1
ATOM 6609 N N . LYS B 1 421 ? -3.248 -28.469 16.438 1 97.31 421 LYS B N 1
ATOM 6610 C CA . LYS B 1 421 ? -2.836 -27.734 17.641 1 97.31 421 LYS B CA 1
ATOM 6611 C C . LYS B 1 421 ? -2.971 -28.609 18.891 1 97.31 421 LYS B C 1
ATOM 6613 O O . LYS B 1 421 ? -2.131 -28.547 19.781 1 97.31 421 LYS B O 1
ATOM 6618 N N . SER B 1 422 ? -4.027 -29.422 18.906 1 96.88 422 SER B N 1
ATOM 6619 C CA . SER B 1 422 ? -4.285 -30.219 20.094 1 96.88 422 SER B CA 1
ATOM 6620 C C . SER B 1 422 ? -3.387 -31.453 20.125 1 96.88 422 SER B C 1
ATOM 6622 O O . SER B 1 422 ? -2.922 -31.859 21.203 1 96.88 422 SER B O 1
ATOM 6624 N N . ASP B 1 423 ? -3.152 -32.031 18.984 1 96.94 423 ASP B N 1
ATOM 6625 C CA . ASP B 1 423 ? -2.447 -33.312 18.922 1 96.94 423 ASP B CA 1
ATOM 6626 C C . ASP B 1 423 ? -0.936 -33.094 19 1 96.94 423 ASP B C 1
ATOM 6628 O O . ASP B 1 423 ? -0.203 -34 19.391 1 96.94 423 ASP B O 1
ATOM 6632 N N . PHE B 1 424 ? -0.553 -31.969 18.578 1 95.31 424 PHE B N 1
ATOM 6633 C CA . PHE B 1 424 ? 0.879 -31.703 18.562 1 95.31 424 PHE B CA 1
ATOM 6634 C C . PHE B 1 424 ? 1.199 -30.422 19.312 1 95.31 424 PHE B C 1
ATOM 6636 O O . PHE B 1 424 ? 2.332 -30.219 19.75 1 95.31 424 PHE B O 1
#

Sequence (848 aa):
MASAIVTGATGITGSAIVHHLQKDASYKKIYALSRSDPGYKDPKLQHAAIDLQGSADDMAKTLSGISAEYVYFCAYMAHDDPAELCRINGTMISNFIQALEKTGAISKLKRFILTCGFKQYSVHLGNAKQPFHEEDPVLEGEVGGETWPPNFYFTQQRILAEAAARSEGQWDWVVTLPQDVLGFARGNFMNEATAVGLYCTVSKVLPGSELPFPGCKAGYFAFNTWTSANLHAKFCLWAATAKGAGNNIFNVINGDTESWQDLWPRLARRFGCKIPNPMFPHGGTADTKGYKNYESSTVRMPNKHPLSTRVSDLGVSSDPSKEEPPTLFCQINPEKWAAREDVNKAWAQVRDKYGLDQKAWEKATWDFLTFALGRDWSCVGTMSKARKLGWSGYADTWDELVDVFETLEKEGILPPLERLKSDFMASAIVTGATGITGSAIVHHLQKDASYKKIYALSRSDPGYKDPKLQHAAIDLQGSADDMAKTLSGISAEYVYFCAYMAHDDPAELCRINGTMISNFIQALEKTGAISKLKRFILTCGFKQYSVHLGNAKQPFHEEDPVLEGEVGGETWPPNFYFTQQRILAEAAARSEGQWDWVVTLPQDVLGFARGNFMNEATAVGLYCTVSKVLPGSELPFPGCKAGYFAFNTWTSANLHAKFCLWAATAKGAGNNIFNVINGDTESWQDLWPRLARRFGCKIPNPMFPHGGTADTKGYKNYESSTVRMPNKHPLSTRVSDLGVSSDPSKEEPPTLFCQINPEKWAAREDVNKAWAQVRDKYGLDQKAWEKATWDFLTFALGRDWSCVGTMSKARKLGWSGYADTWDELVDVFETLEKEGILPPLERLKSDF

Solvent-accessible surface area (backbone atoms only — not comparable to full-atom values): 43165 Å² total; per-residue (Å²): 122,42,28,32,35,30,31,26,26,58,37,38,54,18,32,30,33,52,54,52,48,72,70,34,83,61,43,60,40,34,38,37,25,24,78,64,82,87,69,80,84,47,88,44,53,41,76,43,64,49,62,60,85,48,51,30,69,59,42,20,64,63,40,52,94,52,68,30,34,31,37,39,41,47,59,81,62,90,56,91,47,44,64,56,25,25,51,54,43,27,47,27,55,50,24,50,54,48,10,30,51,73,60,49,26,48,78,51,27,44,28,41,35,38,62,59,30,50,62,62,62,38,56,87,52,21,46,48,75,45,45,41,49,80,81,55,80,69,75,51,51,61,51,74,81,36,78,4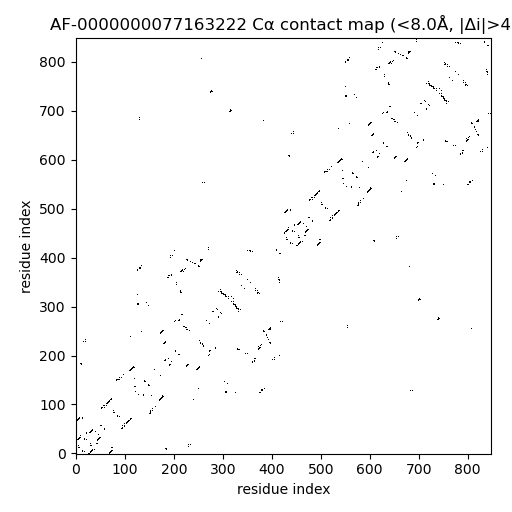3,70,62,54,36,62,58,47,37,48,50,54,51,52,52,55,30,58,72,51,71,68,59,29,40,32,32,37,37,25,39,25,76,55,39,48,69,22,78,94,50,36,70,29,61,56,51,35,49,50,52,52,46,53,36,27,21,58,36,89,86,15,42,48,66,67,38,26,17,47,54,24,35,70,24,44,34,34,41,12,35,18,62,56,51,22,53,47,51,61,47,50,65,69,39,75,83,37,61,73,37,66,37,51,38,58,17,60,47,59,42,25,44,57,50,48,47,48,51,49,21,59,69,51,57,27,37,61,38,70,54,45,45,81,58,64,28,50,74,85,40,65,26,54,82,90,39,55,42,44,64,47,75,48,94,50,57,15,53,33,44,62,41,18,67,67,61,8,40,67,79,41,62,46,63,74,43,50,29,54,34,17,18,23,33,27,44,55,62,50,66,66,32,67,70,48,43,51,36,40,48,53,54,29,65,73,65,63,34,47,65,62,46,69,75,47,32,32,32,66,58,47,41,52,73,33,5,31,62,54,59,52,45,61,41,45,54,72,49,41,76,63,66,56,61,80,72,44,52,67,68,60,49,52,49,51,38,51,52,49,33,26,75,70,30,60,38,66,56,62,71,56,49,48,70,77,81,121,43,27,33,34,29,32,27,27,57,38,40,55,20,32,30,31,52,54,52,46,71,71,34,84,61,43,59,40,33,38,36,26,25,77,64,83,89,69,81,84,49,86,43,53,41,77,44,64,48,62,60,83,50,53,30,68,59,43,19,62,63,40,52,95,53,67,31,34,31,38,38,42,46,59,81,63,90,58,91,48,43,64,55,23,24,52,54,44,27,47,27,54,51,24,49,54,47,10,29,51,72,59,51,26,47,79,52,27,44,29,40,35,40,62,59,31,49,62,63,60,36,54,88,52,22,46,47,76,46,45,41,51,79,81,56,80,66,76,51,53,56,53,73,83,38,81,44,71,62,55,36,62,58,47,38,50,51,53,51,53,52,55,30,56,70,52,71,68,60,31,39,32,32,36,38,24,37,24,77,56,38,48,70,22,81,94,51,34,70,29,61,55,52,35,50,50,50,50,46,53,36,26,22,56,36,90,85,14,42,48,67,66,37,26,16,47,54,25,36,70,24,46,34,33,43,12,36,18,60,56,50,22,52,46,52,61,47,51,65,69,39,76,84,37,60,73,37,66,36,52,39,58,17,59,49,58,41,26,43,57,49,48,46,48,51,49,21,58,67,52,57,25,36,58,38,71,55,44,45,81,56,64,29,49,75,85,39,64,26,53,82,91,40,56,42,45,64,46,75,47,94,51,56,14,52,33,43,61,42,18,69,68,63,7,41,66,80,41,61,44,65,73,45,49,28,54,33,16,17,23,33,28,43,56,60,51,64,66,32,68,71,49,44,52,34,40,48,52,54,29,65,74,64,63,36,47,65,63,46,68,75,46,32,33,32,67,57,47,42,52,74,33,5,31,62,54,58,52,46,58,40,45,55,72,49,40,76,62,65,56,61,81,72,44,52,66,69,61,48,53,50,51,39,51,53,49,34,26,74,71,28,60,39,66,56,62,70,58,48,48,72,76,81

Radius of gyration: 28.62 Å; Cα contacts (8 Å, |Δi|>4): 1851; chains: 2; bounding box: 60×81×70 Å

Secondary structure (DSSP, 8-state):
-EEEEEESTTSHHHHHHHHHHHH-TTEEEEEEEESS------TTEEEEE--TTS-HHHHHHHHTT---SEEEE------SSHHHHHHHHHHHHHHHHHHHHHHTGGGG--EEEEE--GGGGTTTTS---SSB-TTSPP--TTGGGSPPPP-HHHHHHHHHHHHHHHTTTSSEEEEEEE-SEE--BTTB--SHHHHHHHHHHHHHHSTT-B----S-HHHHH-EE--EEHHHHHHHHHHHHH-TT-TTEEEEE--S--EEHHHHHHHHHHHHT-B--SSS-TT-S-TTPPPSTTSPPEEEE-SS--GGGGGHHHHT-TT-GGGTSPPEEEESS-HHHHHH-HHHHHHHHHHHHHHT--HHHHHT--HHHHHHHHH--S-B-B--HHHHHTT------HHHHHHHHHHHHHHTTSS--HHHHHHH-/-EEEEEESTTSHHHHHHHHHHHH-TTEEEEEEEESS------TTEEEEE--TTS-HHHHHHHHTT---SEEEE------SSHHHHHHHHHHHHHHHHHHHHHHTGGGG--EEEEE--GGGGTTTTS---SSB-TTSPP--TTGGGSPPPP-HHHHHHHHHHHHHHHTTTSSEEEEEEE-SEE--BTTB--SHHHHHHHHHHHHHHSTT-B----S-HHHHH-EE--EEHHHHHHHHHHHHH-TT-TTEEEEE--S--EEHHHHHHHHHHHHT-B--SSS-TT-S-TTPPPSTTSPPEEEE-SS--GGGGGHHHHT-TT-GGGTSPPEEEESS-HHHHHH-HHHHHHHHHHHHHHT--HHHHHT--HHHHHHHHH--S-B-B--HHHHHTT------HHHHHHHHHHHHHHTTSS--HHHHHHH-

Organism: Emericella nidulans (strain FGSC A4 / ATCC 38163 / CBS 112.46 / NRRL 194 / M139) (NCBI:txid227321)

Nearest PDB structures (foldseek):
  5mlr-assembly1_A-2  TM=8.447E-01  e=4.519E-27  Plantago major
  2v6f-assembly1_A  TM=8.612E-01  e=1.380E-26  Digitalis lanata
  2v6g-assembly1_A  TM=8.471E-01  e=1.745E-26  Digitalis lanata
  5dbg-assembly2_B-3  TM=8.170E-01  e=3.252E-24  Catharanthus roseus
  2yy7-assembly1_B  TM=6.615E-01  e=4.850E-08  Flavobacterium frigidimaris

InterPro domains:
  IPR036291 NAD(P)-binding domain superfamily [SSF51735] (4-406)
  IPR055222 PRISE-like, Rossmann-fold domain [PF22917] (4-275)
  IPR055222 PRISE-like, Rossmann-fold domain [cd08948] (3-287)